Protein AF-0000000087741651 (afdb_homodimer)

Radius of gyration: 37.86 Å; Cα contacts (8 Å, |Δi|>4): 1706; chains: 2; bounding box: 84×118×74 Å

Organism: Butyrivibrio fibrisolvens (NCBI:txid831)

InterPro domains:
  IPR003439 ABC transporter-like, ATP-binding domain [PF00005] (340-488)
  IPR003439 ABC transporter-like, ATP-binding domain [PS50893] (325-558)
  IPR003593 AAA+ ATPase domain [SM00382] (349-535)
  IPR011527 ABC transporter type 1, transmembrane domain [PF00664] (15-280)
  IPR011527 ABC transporter type 1, transmembrane domain [PS50929] (12-294)
  IPR017871 ABC transporter-like, conserved site [PS00211] (460-474)
  IPR027417 P-loop containing nucleoside triphosphate hydrolase [G3DSA:3.40.50.300] (311-559)
  IPR027417 P-loop containing nucleoside triphosphate hydrolase [SSF52540] (318-553)
  IPR036640 ABC transporter type 1, transmembrane domain superfamily [G3DSA:1.20.1560.10] (1-310)
  IPR036640 ABC transporter type 1, transmembrane domain superfamily [SSF90123] (2-312)
  IPR039421 Type 1 protein exporter [PTHR24221] (47-553)

Foldseek 3Di:
DVVLLPPDVVLNVQLLVLLLQLLQLLLVLLVLLLQLVVVVVVVDPVSNVVSVVSNVVSVVSNVVSVVSNVVSLVVSLVSSLVVLLVLLVQLLVQDALVVNVVDDPVVSVCLSPVLSVLCSVQVSCLVSLVSSLVSSQVSLLVSVVVQPVVLSVLLVVLLVCLQPVLVVCVVVLVVLVVQLVVLVVVLVVLVVCCVVCVVVCVVVVPVVVSVVVNVVSVVSNVVSVVSNVVSVVVSLVSLVVSLVVSLVVSLVVQVVCVVVVNHPPSVSSSSSSSSCSNSVSSSCNNVSVVSCVVSVVSVVVSVNSSDRDPQQADPPPDDQDFQKKWWAQFWADDPRRTLAGGETDIFHFWFEEEEEEDPSSCPVVVVVVQLSSGDTPDTFMDGPNDTVSNHGNVNSCLAEPEFDQDFFADQFFLQCRQCVPDDDDPVLLVVLCVLLVNVVVQVPDPVRRRDTAPDRNPVPALSNRLSSSSSSRSSSVHQEYEAEASCVRPPPVSSVSNLVSQLPDGRHYYYYYHHDDDPVNQQSGQKYFYGGNNYTDDMGGPVVVCVVCPDVVVSVVVVVVD/DVVLLPPDVVLNVQLLVLLLQLLQLLLVLLVLLLQLVVVVVVVDPVSNVVSVVSNVVSVVSNVVSVVSNVVSLVVSLVSSLVVLLVLLVQLLVQDALVVNVVDDPVVSVCLSPVLSVLCSVQVSCLVSLVSSLVSSQVSLLVSVVVQPVVLSVLLVVLLVCLQVVLVVCVVVLVVLVVQLVVLVVVLVVLVVCCVVCVVVCVVVVPCVVSVVVNVVSVVSNVVSVVSNVVSVVVSLVSLVVSLVVSLVVSLVVQVVCVVVVNHPPSVSSSSSSSSCSNSVSSSCNNVSVVSCVVSVVSVVVSVNSSDRDPQQADPPPDDQDFQKKWWAQFWADDPRATLAGGETDIFHFWFEEEEEEDPSSCPVVVVVVQLVSGDTPDTFMDGVNDTVSNHGNVNSCLAEPEDDQDFFADQFFLQCRQCVPDDDDPVLLVVLCVLLVNVVVQVPDPVRRRDTAPDRNPVPALSNRLSSSSSSRVSSVHQEYEYEASCVRPPPVSSVSNLVSQLPDGRHYYYYYHHDDDPVNQQSGQKYFYGGNNYTDDMGGPVVVCVVCPDVVVSVVVVVVD

Secondary structure (DSSP, 8-state):
-HHHHHSSHHHHHHHHHHHHHHHHHHHHHHHHHHHHHHHHHHT-HHHHHHHHHHHHHHHHHHHHHHHHHHHHHHHHHHHHHHHHHHHHHHHHHTS-HHHHHTS-HHHHHHIIIIIHHHIIIIIIHHHHHHHHHHHHHHHHHHHHHHH-HHHHHHHHHHHHHHHHGGGGGHHHHHHHHHHHHHHHHHHHHHHHHHHHTHHHHHHTT-HHHHHHHHHHHHHHHHHHHHHHHHHHHHHHHHHHHHHHHHHHHHHHHHHHHHHTTSS-HHHHHHHHHHHHHHHHHHTTHHHHHHHHHHHHHHHHHHHHHHS----S------------EEEEEEEEEETTEEEEEEEEEEE-TT-EEEEEE-TTSSHHHHHHGGGTSS--SEEEEEETTEEGGGS-HHHHHHHEEEE-SSPP--SSBHHHHHHTT----HHHHHHHHHHTT-HHHHHHSTTGGGPBP-TTTTTS-HHHHHHHHHHHHHHH--SEEEEESTTTTS-HHHHHHHHHHHHT-SSSEEEEE--S--HHHHHH-SEEEEEETTEEEEEE-HHHHHHHTSHHHHHHHHHHH-/-HHHHHSSHHHHHHHHHHHHHHHHHHHHHHHHHHHHHHHHHHT-HHHHHHHHHHHHHHHHHHHHHHHHHHHHHHHHHHHHHHHHHHHHHHHHHTS-HHHHHTS-HHHHHHIIIIIHHHIIIIIIHHHHHHHHHHHHHHHHHHHHHHH-HHHHHHHHHHHHHHHHGGGGGHHHHHHHHHHHHHHHHHHHHHHHHHHHTHHHHHHTT-HHHHHHHHHHHHHHHHHHHHHHHHHHHHHHHHHHHHHHHHHHHHHHHHHHHHHTTSS-HHHHHHHHHHHHHHHHHHTTHHHHHHHHHHHHHHHHHHHHHHS----S------------EEEEEEEEEETTEEEEEEEEEEE-TT-EEEEEE-TTSSHHHHHHGGGTSS--SEEEEEETTEEGGGS-HHHHHHHEEEE-SSPP--SSBHHHHHHTT----HHHHHHHHHHTT-HHHHHHSTTGGGPBP-TTTTTS-HHHHHHHHHHHHHHH--SEEEEESTTTTS-HHHHHHHHHHHHT-SSSEEEEE--S--HHHHHH-SEEEEEETTEEEEEE-HHHHHHHTSHHHHHHHHHHH-

Sequence (1124 aa):
MIKYFLQNKKKLITYLLLSPAMSITSVLFASALEPLVNSTTQKDVAVMLRAIMAFGLIVVADLTATFFHKISRENLRKEFLVGFKNDLFAGIMSKSFQEYRKEPPSYYVSMMQRDVKKVSTDYFDSVCGIYRVSISFMVTVLALIRVNPLICLINVVIALLSVLIPKIFEKKLRSNSQDASKSASEYQSVISDAFIGFNTIKLYSVISKIRRQVQDRNEKSEEAECNLLKTNYKISYMSVICTSAGFALTIIASVVFVFLGKISIGGVLALSQLIGGILAPFQDVPIFITNLKSIAVVIDKLKKYIEIDEQDPEESAHSITDYSLRIENAMVSFDDKKVLDGVNITFDQGKKYVIMGESGCGKSTLVKLFIKMSECAGGRVLLGKRDIKNIPDKDLYNVVNYMQQEVFLFDDSIRNNITLYKDYSSEKIRYAIECAGLKDYVESLEYGLETKINGNGYNLSGGEKQRIGIARALLAGAKVFIFDEITSNLDVATEHFVENLIMNLKDVTVIMITHRINDATLSKADEILVIKDGNIKEKGNFRELLDARGMLYGYKMIASTVMIKYFLQNKKKLITYLLLSPAMSITSVLFASALEPLVNSTTQKDVAVMLRAIMAFGLIVVADLTATFFHKISRENLRKEFLVGFKNDLFAGIMSKSFQEYRKEPPSYYVSMMQRDVKKVSTDYFDSVCGIYRVSISFMVTVLALIRVNPLICLINVVIALLSVLIPKIFEKKLRSNSQDASKSASEYQSVISDAFIGFNTIKLYSVISKIRRQVQDRNEKSEEAECNLLKTNYKISYMSVICTSAGFALTIIASVVFVFLGKISIGGVLALSQLIGGILAPFQDVPIFITNLKSIAVVIDKLKKYIEIDEQDPEESAHSITDYSLRIENAMVSFDDKKVLDGVNITFDQGKKYVIMGESGCGKSTLVKLFIKMSECAGGRVLLGKRDIKNIPDKDLYNVVNYMQQEVFLFDDSIRNNITLYKDYSSEKIRYAIECAGLKDYVESLEYGLETKINGNGYNLSGGEKQRIGIARALLAGAKVFIFDEITSNLDVATEHFVENLIMNLKDVTVIMITHRINDATLSKADEILVIKDGNIKEKGNFRELLDARGMLYGYKMIASTV

pLDDT: mean 86.65, std 8.57, range [44.06, 97.19]

Structure (mmCIF, N/CA/C/O backbone):
data_AF-0000000087741651-model_v1
#
loop_
_entity.id
_entity.type
_entity.pdbx_description
1 polymer 'ABC transporter ATP-binding protein'
#
loop_
_atom_site.group_PDB
_atom_site.id
_atom_site.type_symbol
_atom_site.label_atom_id
_atom_site.label_alt_id
_atom_site.label_comp_id
_atom_site.label_asym_id
_atom_site.label_entity_id
_atom_site.label_seq_id
_atom_site.pdbx_PDB_ins_code
_atom_site.Cartn_x
_atom_site.Cartn_y
_atom_site.Cartn_z
_atom_site.occupancy
_atom_site.B_iso_or_equiv
_atom_site.auth_seq_id
_atom_site.auth_comp_id
_atom_site.auth_asym_id
_atom_site.auth_atom_id
_atom_site.pdbx_PDB_model_num
ATOM 1 N N . MET A 1 1 ? 22.172 -4.605 -12.344 1 85.19 1 MET A N 1
ATOM 2 C CA . MET A 1 1 ? 21.422 -5.574 -11.547 1 85.19 1 MET A CA 1
ATOM 3 C C . MET A 1 1 ? 22.203 -6.879 -11.414 1 85.19 1 MET A C 1
ATOM 5 O O . MET A 1 1 ? 22.125 -7.547 -10.375 1 85.19 1 MET A O 1
ATOM 9 N N . ILE A 1 2 ? 23.109 -7.094 -12.398 1 86.81 2 ILE A N 1
ATOM 10 C CA . ILE A 1 2 ? 23.891 -8.328 -12.43 1 86.81 2 ILE A CA 1
ATOM 11 C C . ILE A 1 2 ? 24.891 -8.336 -11.281 1 86.81 2 ILE A C 1
ATOM 13 O O . ILE A 1 2 ? 25.203 -9.391 -10.727 1 86.81 2 ILE A O 1
ATOM 17 N N . LYS A 1 3 ? 25.344 -7.121 -10.898 1 89.06 3 LYS A N 1
ATOM 18 C CA . LYS A 1 3 ? 26.312 -7.004 -9.812 1 89.06 3 LYS A CA 1
ATOM 19 C C . LYS A 1 3 ? 25.766 -7.613 -8.523 1 89.06 3 LYS A C 1
ATOM 21 O O . LYS A 1 3 ? 26.531 -8.133 -7.707 1 89.06 3 LYS A O 1
ATOM 26 N N . TYR A 1 4 ? 24.5 -7.59 -8.359 1 91.06 4 TYR A N 1
ATOM 27 C CA . TYR A 1 4 ? 23.891 -8.062 -7.113 1 91.06 4 TYR A CA 1
ATOM 28 C C . TYR A 1 4 ? 23.812 -9.586 -7.098 1 91.06 4 TYR A C 1
ATOM 30 O O . TYR A 1 4 ? 23.703 -10.195 -6.027 1 91.06 4 TYR A O 1
ATOM 38 N N . PHE A 1 5 ? 23.828 -10.203 -8.32 1 91.06 5 PHE A N 1
ATOM 39 C CA . PHE A 1 5 ? 23.922 -11.656 -8.391 1 91.06 5 PHE A CA 1
ATOM 40 C C . PHE A 1 5 ? 25.328 -12.125 -8.039 1 91.06 5 PHE A C 1
ATOM 42 O O . PHE A 1 5 ? 25.5 -13.211 -7.477 1 91.06 5 PHE A O 1
ATOM 49 N N . LEU A 1 6 ? 26.328 -11.281 -8.312 1 89.5 6 LEU A N 1
ATOM 50 C CA . LEU A 1 6 ? 27.734 -11.656 -8.203 1 89.5 6 LEU A CA 1
ATOM 51 C C . LEU A 1 6 ? 28.266 -11.352 -6.805 1 89.5 6 LEU A C 1
ATOM 53 O O . LEU A 1 6 ? 29.391 -11.719 -6.473 1 89.5 6 LEU A O 1
ATOM 57 N N . GLN A 1 7 ? 27.5 -10.68 -5.996 1 85.75 7 GLN A N 1
ATOM 58 C CA . GLN A 1 7 ? 27.953 -10.289 -4.664 1 85.75 7 GLN A CA 1
ATOM 59 C C . GLN A 1 7 ? 28.391 -11.508 -3.848 1 85.75 7 GLN A C 1
ATOM 61 O O . GLN A 1 7 ? 29.391 -11.469 -3.143 1 85.75 7 GLN A O 1
ATOM 66 N N . ASN A 1 8 ? 27.594 -12.594 -3.961 1 88.75 8 ASN A N 1
ATOM 67 C CA . ASN A 1 8 ? 27.953 -13.859 -3.334 1 88.75 8 ASN A CA 1
ATOM 68 C C . ASN A 1 8 ? 28.188 -14.953 -4.371 1 88.75 8 ASN A C 1
ATOM 70 O O . ASN A 1 8 ? 27.281 -15.703 -4.719 1 88.75 8 ASN A O 1
ATOM 74 N N . LYS A 1 9 ? 29.391 -15.156 -4.746 1 91.75 9 LYS A N 1
ATOM 75 C CA . LYS A 1 9 ? 29.766 -16.047 -5.84 1 91.75 9 LYS A CA 1
ATOM 76 C C . LYS A 1 9 ? 29.516 -17.516 -5.465 1 91.75 9 LYS A C 1
ATOM 78 O O . LYS A 1 9 ? 29.125 -18.312 -6.309 1 91.75 9 LYS A O 1
ATOM 83 N N . LYS A 1 10 ? 29.734 -17.781 -4.211 1 92.94 10 LYS A N 1
ATOM 84 C CA . LYS A 1 10 ? 29.562 -19.156 -3.773 1 92.94 10 LYS A CA 1
ATOM 85 C C . LYS A 1 10 ? 28.109 -19.609 -3.93 1 92.94 10 LYS A C 1
ATOM 87 O O . LYS A 1 10 ? 27.844 -20.688 -4.445 1 92.94 10 LYS A O 1
ATOM 92 N N . LYS A 1 11 ? 27.234 -18.797 -3.502 1 92.81 11 LYS A N 1
ATOM 93 C CA . LYS A 1 11 ? 25.812 -19.141 -3.592 1 92.81 11 LYS A CA 1
ATOM 94 C C . LYS A 1 11 ? 25.344 -19.141 -5.043 1 92.81 11 LYS A C 1
ATOM 96 O O . LYS A 1 11 ? 24.516 -19.969 -5.422 1 92.81 11 LYS A O 1
ATOM 101 N N . LEU A 1 12 ? 25.875 -18.25 -5.836 1 93.62 12 LEU A N 1
ATOM 102 C CA . LEU A 1 12 ? 25.516 -18.203 -7.25 1 93.62 12 LEU A CA 1
ATOM 103 C C . LEU A 1 12 ? 25.984 -19.453 -7.969 1 93.62 12 LEU A C 1
ATOM 105 O O . LEU A 1 12 ? 25.219 -20.062 -8.719 1 93.62 12 LEU A O 1
ATOM 109 N N . ILE A 1 13 ? 27.188 -19.906 -7.691 1 94.44 13 ILE A N 1
ATOM 110 C CA . ILE A 1 13 ? 27.75 -21.078 -8.344 1 94.44 13 ILE A CA 1
ATOM 111 C C . ILE A 1 13 ? 26.984 -22.328 -7.93 1 94.44 13 ILE A C 1
ATOM 113 O O . ILE A 1 13 ? 26.734 -23.219 -8.75 1 94.44 13 ILE A O 1
ATOM 117 N N . THR A 1 14 ? 26.641 -22.359 -6.688 1 94.31 14 THR A N 1
ATOM 118 C CA . THR A 1 14 ? 25.859 -23.484 -6.207 1 94.31 14 THR A CA 1
ATOM 119 C C . THR A 1 14 ? 24.531 -23.578 -6.953 1 94.31 14 THR A C 1
ATOM 121 O O . THR A 1 14 ? 24.125 -24.672 -7.375 1 94.31 14 THR A O 1
ATOM 124 N N . TYR A 1 15 ? 23.922 -22.484 -7.152 1 93.5 15 TYR A N 1
ATOM 125 C CA . TYR A 1 15 ? 22.656 -22.469 -7.867 1 93.5 15 TYR A CA 1
ATOM 126 C C . TYR A 1 15 ? 22.844 -22.828 -9.336 1 93.5 15 TYR A C 1
ATOM 128 O O . TYR A 1 15 ? 22.062 -23.594 -9.898 1 93.5 15 TYR A O 1
ATOM 136 N N . LEU A 1 16 ? 23.922 -22.375 -9.977 1 94 16 LEU A N 1
ATOM 137 C CA . LEU A 1 16 ? 24.188 -22.594 -11.391 1 94 16 LEU A CA 1
ATOM 138 C C . LEU A 1 16 ? 24.516 -24.047 -11.664 1 94 16 LEU A C 1
ATOM 140 O O . LEU A 1 16 ? 24.188 -24.578 -12.734 1 94 16 LEU A O 1
ATOM 144 N N . LEU A 1 17 ? 25 -24.719 -10.641 1 94.81 17 LEU A N 1
ATOM 145 C CA . LEU A 1 17 ? 25.375 -26.125 -10.812 1 94.81 17 LEU A CA 1
ATOM 146 C C . LEU A 1 17 ? 24.219 -27.047 -10.5 1 94.81 17 LEU A C 1
ATOM 148 O O . LEU A 1 17 ? 24.109 -28.141 -11.07 1 94.81 17 LEU A O 1
ATOM 152 N N . LEU A 1 18 ? 23.391 -26.609 -9.648 1 94.19 18 LEU A N 1
ATOM 153 C CA . LEU A 1 18 ? 22.281 -27.453 -9.227 1 94.19 18 LEU A CA 1
ATOM 154 C C . LEU A 1 18 ? 21.188 -27.5 -10.297 1 94.19 18 LEU A C 1
ATOM 156 O O . LEU A 1 18 ? 20.422 -28.453 -10.375 1 94.19 18 LEU A O 1
ATOM 160 N N . SER A 1 19 ? 21.172 -26.531 -11.172 1 92.44 19 SER A N 1
ATOM 161 C CA . SER A 1 19 ? 20.156 -26.5 -12.211 1 92.44 19 SER A CA 1
ATOM 162 C C . SER A 1 19 ? 20.375 -27.578 -13.25 1 92.44 19 SER A C 1
ATOM 164 O O . SER A 1 19 ? 19.469 -28.359 -13.555 1 92.44 19 SER A O 1
ATOM 166 N N . PRO A 1 20 ? 21.578 -27.703 -13.805 1 93.69 20 PRO A N 1
ATOM 167 C CA . PRO A 1 20 ? 21.812 -28.828 -14.727 1 93.69 20 PRO A CA 1
ATOM 168 C C . PRO A 1 20 ? 21.688 -30.188 -14.047 1 93.69 20 PRO A C 1
ATOM 170 O O . PRO A 1 20 ? 21.219 -31.141 -14.672 1 93.69 20 PRO A O 1
ATOM 173 N N . ALA A 1 21 ? 22.047 -30.281 -12.82 1 94.44 21 ALA A N 1
ATOM 174 C CA . ALA A 1 21 ? 21.906 -31.531 -12.086 1 94.44 21 ALA A CA 1
ATOM 175 C C . ALA A 1 21 ? 20.438 -31.953 -11.992 1 94.44 21 ALA A C 1
ATOM 177 O O . ALA A 1 21 ? 20.109 -33.125 -12.203 1 94.44 21 ALA A O 1
ATOM 178 N N . MET A 1 22 ? 19.688 -30.984 -11.688 1 90.94 22 MET A N 1
ATOM 179 C CA . MET A 1 22 ? 18.25 -31.234 -11.602 1 90.94 22 MET A CA 1
ATOM 180 C C . MET A 1 22 ? 17.688 -31.656 -12.953 1 90.94 22 MET A C 1
ATOM 182 O O . MET A 1 22 ? 16.875 -32.562 -13.039 1 90.94 22 MET A O 1
ATOM 186 N N . SER A 1 23 ? 18.109 -31.031 -14.039 1 90.81 23 SER A N 1
ATOM 187 C CA . SER A 1 23 ? 17.641 -31.344 -15.375 1 90.81 23 SER A CA 1
ATOM 188 C C . SER A 1 23 ? 18.094 -32.719 -15.812 1 90.81 23 SER A C 1
ATOM 190 O O . SER A 1 23 ? 17.328 -33.5 -16.422 1 90.81 23 SER A O 1
ATOM 192 N N . ILE A 1 24 ? 19.281 -33.031 -15.453 1 93.44 24 ILE A N 1
ATOM 193 C CA . ILE A 1 24 ? 19.844 -34.344 -15.82 1 93.44 24 ILE A CA 1
ATOM 194 C C . ILE A 1 24 ? 19.109 -35.438 -15.078 1 93.44 24 ILE A C 1
ATOM 196 O O . ILE A 1 24 ? 18.734 -36.469 -15.68 1 93.44 24 ILE A O 1
ATOM 200 N N . THR A 1 25 ? 18.891 -35.25 -13.805 1 92.44 25 THR A N 1
ATOM 201 C CA . THR A 1 25 ? 18.203 -36.281 -13.039 1 92.44 25 THR A CA 1
ATOM 202 C C . THR A 1 25 ? 16.75 -36.438 -13.516 1 92.44 25 THR A C 1
ATOM 204 O O . THR A 1 25 ? 16.203 -37.531 -13.484 1 92.44 25 THR A O 1
ATOM 207 N N . SER A 1 26 ? 16.172 -35.406 -13.961 1 88.69 26 SER A N 1
ATOM 208 C CA . SER A 1 26 ? 14.805 -35.469 -14.477 1 88.69 26 SER A CA 1
ATOM 209 C C . SER A 1 26 ? 14.742 -36.25 -15.781 1 88.69 26 SER A C 1
ATOM 211 O O . SER A 1 26 ? 13.805 -37.031 -16 1 88.69 26 SER A O 1
ATOM 213 N N . VAL A 1 27 ? 15.734 -36.031 -16.625 1 89.19 27 VAL A N 1
ATOM 214 C CA . VAL A 1 27 ? 15.812 -36.781 -17.891 1 89.19 27 VAL A CA 1
ATOM 215 C C . VAL A 1 27 ? 16.094 -38.25 -17.609 1 89.19 27 VAL A C 1
ATOM 217 O O . VAL A 1 27 ? 15.531 -39.125 -18.281 1 89.19 27 VAL A O 1
ATOM 220 N N . LEU A 1 28 ? 16.953 -38.469 -16.656 1 90.62 28 LEU A N 1
ATOM 221 C CA . LEU A 1 28 ? 17.234 -39.875 -16.281 1 90.62 28 LEU A CA 1
ATOM 222 C C . LEU A 1 28 ? 15.992 -40.562 -15.734 1 90.62 28 LEU A C 1
ATOM 224 O O . LEU A 1 28 ? 15.789 -41.75 -15.977 1 90.62 28 LEU A O 1
ATOM 228 N N . PHE A 1 29 ? 15.203 -39.812 -15.078 1 88.81 29 PHE A N 1
ATOM 229 C CA . PHE A 1 29 ? 13.938 -40.344 -14.57 1 88.81 29 PHE A CA 1
ATOM 230 C C . PHE A 1 29 ? 13.039 -40.781 -15.711 1 88.81 29 PHE A C 1
ATOM 232 O O . PHE A 1 29 ? 12.516 -41.906 -15.695 1 88.81 29 PHE A O 1
ATOM 239 N N . ALA A 1 30 ? 12.945 -40 -16.703 1 87.5 30 ALA A N 1
ATOM 240 C CA . ALA A 1 30 ? 12.109 -40.312 -17.859 1 87.5 30 ALA A CA 1
ATOM 241 C C . ALA A 1 30 ? 12.68 -41.469 -18.641 1 87.5 30 ALA A C 1
ATOM 243 O O . ALA A 1 30 ? 11.945 -42.406 -19.031 1 87.5 30 ALA A O 1
ATOM 244 N N . SER A 1 31 ? 13.984 -41.5 -18.828 1 88.06 31 SER A N 1
ATOM 245 C CA . SER A 1 31 ? 14.648 -42.531 -19.625 1 88.06 31 SER A CA 1
ATOM 246 C C . SER A 1 31 ? 14.625 -43.875 -18.922 1 88.06 31 SER A C 1
ATOM 248 O O . SER A 1 31 ? 14.641 -44.906 -19.578 1 88.06 31 SER A O 1
ATOM 250 N N . ALA A 1 32 ? 14.562 -43.844 -17.609 1 90.62 32 ALA A N 1
ATOM 251 C CA . ALA A 1 32 ? 14.602 -45.062 -16.828 1 90.62 32 ALA A CA 1
ATOM 252 C C . ALA A 1 32 ? 13.289 -45.844 -16.938 1 90.62 32 ALA A C 1
ATOM 254 O O . ALA A 1 32 ? 13.227 -47.031 -16.641 1 90.62 32 ALA A O 1
ATOM 255 N N . LEU A 1 33 ? 12.305 -45.188 -17.453 1 88.38 33 LEU A N 1
ATOM 256 C CA . LEU A 1 33 ? 11 -45.844 -17.578 1 88.38 33 LEU A CA 1
ATOM 257 C C . LEU A 1 33 ? 11.008 -46.875 -18.688 1 88.38 33 LEU A C 1
ATOM 259 O O . LEU A 1 33 ? 10.297 -47.875 -18.625 1 88.38 33 LEU A O 1
ATOM 263 N N . GLU A 1 34 ? 11.805 -46.625 -19.703 1 88.38 34 GLU A N 1
ATOM 264 C CA . GLU A 1 34 ? 11.852 -47.5 -20.844 1 88.38 34 GLU A CA 1
ATOM 265 C C . GLU A 1 34 ? 12.336 -48.906 -20.453 1 88.38 34 GLU A C 1
ATOM 267 O O . GLU A 1 34 ? 11.648 -49.906 -20.672 1 88.38 34 GLU A O 1
ATOM 272 N N . PRO A 1 35 ? 13.531 -48.969 -19.797 1 87.31 35 PRO A N 1
ATOM 273 C CA . PRO A 1 35 ? 13.969 -50.312 -19.375 1 87.31 35 PRO A CA 1
ATOM 274 C C . PRO A 1 35 ? 13.039 -50.938 -18.344 1 87.31 35 PRO A C 1
ATOM 276 O O . PRO A 1 35 ? 12.891 -52.156 -18.312 1 87.31 35 PRO A O 1
ATOM 279 N N . LEU A 1 36 ? 12.391 -50.156 -17.625 1 88.5 36 LEU A N 1
ATOM 280 C CA . LEU A 1 36 ? 11.461 -50.688 -16.625 1 88.5 36 LEU A CA 1
ATOM 281 C C . LEU A 1 36 ? 10.281 -51.375 -17.281 1 88.5 36 LEU A C 1
ATOM 283 O O . LEU A 1 36 ? 9.922 -52.5 -16.906 1 88.5 36 LEU A O 1
ATOM 287 N N . VAL A 1 37 ? 9.711 -50.812 -18.281 1 85.88 37 VAL A N 1
ATOM 288 C CA . VAL A 1 37 ? 8.555 -51.375 -18.984 1 85.88 37 VAL A CA 1
ATOM 289 C C . VAL A 1 37 ? 8.992 -52.531 -19.875 1 85.88 37 VAL A C 1
ATOM 291 O O . VAL A 1 37 ? 8.32 -53.562 -19.938 1 85.88 37 VAL A O 1
ATOM 294 N N . ASN A 1 38 ? 10.164 -52.344 -20.5 1 83.94 38 ASN A N 1
ATOM 295 C CA . ASN A 1 38 ? 10.648 -53.375 -21.406 1 83.94 38 ASN A CA 1
ATOM 296 C C . ASN A 1 38 ? 11.016 -54.656 -20.641 1 83.94 38 ASN A C 1
ATOM 298 O O . ASN A 1 38 ? 11.008 -55.75 -21.203 1 83.94 38 ASN A O 1
ATOM 302 N N . SER A 1 39 ? 11.398 -54.5 -19.375 1 85.06 39 SER A N 1
ATOM 303 C CA . SER A 1 39 ? 11.758 -55.656 -18.562 1 85.06 39 SER A CA 1
ATOM 304 C C . SER A 1 39 ? 10.555 -56.594 -18.359 1 85.06 39 SER A C 1
ATOM 306 O O . SER A 1 39 ? 10.719 -57.781 -18.094 1 85.06 39 SER A O 1
ATOM 308 N N . THR A 1 40 ? 9.383 -56.062 -18.5 1 81.69 40 THR A N 1
ATOM 309 C CA . THR A 1 40 ? 8.18 -56.875 -18.297 1 81.69 40 THR A CA 1
ATOM 310 C C . THR A 1 40 ? 7.977 -57.844 -19.469 1 81.69 40 THR A C 1
ATOM 312 O O . THR A 1 40 ? 7.352 -58.875 -19.328 1 81.69 40 THR A O 1
ATOM 315 N N . THR A 1 41 ? 8.453 -57.406 -20.625 1 76.75 41 THR A N 1
ATOM 316 C CA . THR A 1 41 ? 8.266 -58.25 -21.812 1 76.75 41 THR A CA 1
ATOM 317 C C . THR A 1 41 ? 9.266 -59.375 -21.844 1 76.75 41 THR A C 1
ATOM 319 O O . THR A 1 41 ? 9.008 -60.438 -22.453 1 76.75 41 THR A O 1
ATOM 322 N N . GLN A 1 42 ? 10.391 -59.25 -21.281 1 77.38 42 GLN A N 1
ATOM 323 C CA . GLN A 1 42 ? 11.422 -60.281 -21.328 1 77.38 42 GLN A CA 1
ATOM 324 C C . GLN A 1 42 ? 11.133 -61.406 -20.312 1 77.38 42 GLN A C 1
ATOM 326 O O . GLN A 1 42 ? 11.695 -62.5 -20.422 1 77.38 42 GLN A O 1
ATOM 331 N N . LYS A 1 43 ? 10.203 -61.406 -19.484 1 78.75 43 LYS A N 1
ATOM 332 C CA . LYS A 1 43 ? 9.734 -62.406 -18.516 1 78.75 43 LYS A CA 1
ATOM 333 C C . LYS A 1 43 ? 10.875 -62.875 -17.625 1 78.75 43 LYS A C 1
ATOM 335 O O . LYS A 1 43 ? 10.992 -64.062 -17.328 1 78.75 43 LYS A O 1
ATOM 340 N N . ASP A 1 44 ? 11.852 -61.938 -17.359 1 86.06 44 ASP A N 1
ATOM 341 C CA . ASP A 1 44 ? 12.945 -62.219 -16.438 1 86.06 44 ASP A CA 1
ATOM 342 C C . ASP A 1 44 ? 12.828 -61.344 -15.188 1 86.06 44 ASP A C 1
ATOM 344 O O . ASP A 1 44 ? 12.945 -60.125 -15.258 1 86.06 44 ASP A O 1
ATOM 348 N N . VAL A 1 45 ? 12.688 -62.062 -14.047 1 88 45 VAL A N 1
ATOM 349 C CA . VAL A 1 45 ? 12.43 -61.406 -12.773 1 88 45 VAL A CA 1
ATOM 350 C C . VAL A 1 45 ? 13.672 -60.625 -12.336 1 88 45 VAL A C 1
ATOM 352 O O . VAL A 1 45 ? 13.57 -59.531 -11.766 1 88 45 VAL A O 1
ATOM 355 N N . ALA A 1 46 ? 14.867 -61.125 -12.609 1 89.94 46 ALA A N 1
ATOM 356 C CA . ALA A 1 46 ? 16.109 -60.469 -12.203 1 89.94 46 ALA A CA 1
ATOM 357 C C . ALA A 1 46 ? 16.297 -59.156 -12.938 1 89.94 46 ALA A C 1
ATOM 359 O O . ALA A 1 46 ? 16.719 -58.156 -12.328 1 89.94 46 ALA A O 1
ATOM 360 N N . VAL A 1 47 ? 16.016 -59.125 -14.156 1 89.06 47 VAL A N 1
ATOM 361 C CA . VAL A 1 47 ? 16.141 -57.906 -14.961 1 89.06 47 VAL A CA 1
ATOM 362 C C . VAL A 1 47 ? 15.125 -56.875 -14.5 1 89.06 47 VAL A C 1
ATOM 364 O O . VAL A 1 47 ? 15.43 -55.688 -14.43 1 89.06 47 VAL A O 1
ATOM 367 N N . MET A 1 48 ? 13.984 -57.312 -14.086 1 90.44 48 MET A N 1
ATOM 368 C CA . MET A 1 48 ? 12.93 -56.438 -13.617 1 90.44 48 MET A CA 1
ATOM 369 C C . MET A 1 48 ? 13.312 -55.781 -12.297 1 90.44 48 MET A C 1
ATOM 371 O O . MET A 1 48 ? 13.148 -54.562 -12.117 1 90.44 48 MET A O 1
ATOM 375 N N . LEU A 1 49 ? 13.859 -56.594 -11.367 1 91.19 49 LEU A N 1
ATOM 376 C CA . LEU A 1 49 ? 14.234 -56.094 -10.055 1 91.19 49 LEU A CA 1
ATOM 377 C C . LEU A 1 49 ? 15.383 -55.094 -10.172 1 91.19 49 LEU A C 1
ATOM 379 O O . LEU A 1 49 ? 15.422 -54.094 -9.438 1 91.19 49 LEU A O 1
ATOM 383 N N . ARG A 1 50 ? 16.312 -55.281 -11.039 1 91.38 50 ARG A N 1
ATOM 384 C CA . ARG A 1 50 ? 17.406 -54.344 -11.266 1 91.38 50 ARG A CA 1
ATOM 385 C C . ARG A 1 50 ? 16.875 -53.031 -11.836 1 91.38 50 ARG A C 1
ATOM 387 O O . ARG A 1 50 ? 17.344 -51.938 -11.469 1 91.38 50 ARG A O 1
ATOM 394 N N . ALA A 1 51 ? 15.914 -53.156 -12.711 1 91.19 51 ALA A N 1
ATOM 395 C CA . ALA A 1 51 ? 15.32 -51.969 -13.305 1 91.19 51 ALA A CA 1
ATOM 396 C C . ALA A 1 51 ? 14.539 -51.188 -12.266 1 91.19 51 ALA A C 1
ATOM 398 O O . ALA A 1 51 ? 14.586 -49.938 -12.258 1 91.19 51 ALA A O 1
ATOM 399 N N . ILE A 1 52 ? 13.891 -51.844 -11.414 1 92.56 52 ILE A N 1
ATOM 400 C CA . ILE A 1 52 ? 13.117 -51.188 -10.359 1 92.56 52 ILE A CA 1
ATOM 401 C C . ILE A 1 52 ? 14.062 -50.469 -9.398 1 92.56 52 ILE A C 1
ATOM 403 O O . ILE A 1 52 ? 13.805 -49.312 -9 1 92.56 52 ILE A O 1
ATOM 407 N N . MET A 1 53 ? 15.125 -51.094 -9.008 1 93.06 53 MET A N 1
ATOM 408 C CA . MET A 1 53 ? 16.094 -50.5 -8.102 1 93.06 53 MET A CA 1
ATOM 409 C C . MET A 1 53 ? 16.75 -49.281 -8.734 1 93.06 53 MET A C 1
ATOM 411 O O . MET A 1 53 ? 16.922 -48.25 -8.07 1 93.06 53 MET A O 1
ATOM 415 N N . ALA A 1 54 ? 17.109 -49.406 -9.977 1 93.06 54 ALA A N 1
ATOM 416 C CA . ALA A 1 54 ? 17.703 -48.281 -10.68 1 93.06 54 ALA A CA 1
ATOM 417 C C . ALA A 1 54 ? 16.719 -47.125 -10.75 1 93.06 54 ALA A C 1
ATOM 419 O O . ALA A 1 54 ? 17.109 -45.969 -10.555 1 93.06 54 ALA A O 1
ATOM 420 N N . PHE A 1 55 ? 15.492 -47.438 -11.023 1 92.56 55 PHE A N 1
ATOM 421 C CA . PHE A 1 55 ? 14.461 -46.406 -11.094 1 92.56 55 PHE A CA 1
ATOM 422 C C . PHE A 1 55 ? 14.266 -45.75 -9.742 1 92.56 55 PHE A C 1
ATOM 424 O O . PHE A 1 55 ? 14.172 -44.531 -9.656 1 92.56 55 PHE A O 1
ATOM 431 N N . GLY A 1 56 ? 14.25 -46.5 -8.688 1 92.19 56 GLY A N 1
ATOM 432 C CA . GLY A 1 56 ? 14.125 -45.969 -7.344 1 92.19 56 GLY A CA 1
ATOM 433 C C . GLY A 1 56 ? 15.258 -45.031 -6.973 1 92.19 56 GLY A C 1
ATOM 434 O O . GLY A 1 56 ? 15.023 -43.969 -6.391 1 92.19 56 GLY A O 1
ATOM 435 N N . LEU A 1 57 ? 16.422 -45.406 -7.312 1 93.81 57 LEU A N 1
ATOM 436 C CA . LEU A 1 57 ? 17.594 -44.562 -7.016 1 93.81 57 LEU A CA 1
ATOM 437 C C . LEU A 1 57 ? 17.547 -43.25 -7.773 1 93.81 57 LEU A C 1
ATOM 439 O O . LEU A 1 57 ? 17.922 -42.219 -7.242 1 93.81 57 LEU A O 1
ATOM 443 N N . ILE A 1 58 ? 17.094 -43.312 -8.969 1 94.06 58 ILE A N 1
ATOM 444 C CA . ILE A 1 58 ? 17.016 -42.094 -9.797 1 94.06 58 ILE A CA 1
ATOM 445 C C . ILE A 1 58 ? 15.953 -41.156 -9.242 1 94.06 58 ILE A C 1
ATOM 447 O O . ILE A 1 58 ? 16.125 -39.938 -9.25 1 94.06 58 ILE A O 1
ATOM 451 N N . VAL A 1 59 ? 14.859 -41.719 -8.773 1 92.44 59 VAL A N 1
ATOM 452 C CA . VAL A 1 59 ? 13.789 -40.938 -8.188 1 92.44 59 VAL A CA 1
ATOM 453 C C . VAL A 1 59 ? 14.312 -40.188 -6.969 1 92.44 59 VAL A C 1
ATOM 455 O O . VAL A 1 59 ? 14.062 -38.969 -6.824 1 92.44 59 VAL A O 1
ATOM 458 N N . VAL A 1 60 ? 15.07 -40.844 -6.133 1 93.38 60 VAL A N 1
ATOM 459 C CA . VAL A 1 60 ? 15.625 -40.219 -4.934 1 93.38 60 VAL A CA 1
ATOM 460 C C . VAL A 1 60 ? 16.609 -39.125 -5.324 1 93.38 60 VAL A C 1
ATOM 462 O O . VAL A 1 60 ? 16.625 -38.062 -4.723 1 93.38 60 VAL A O 1
ATOM 465 N N . ALA A 1 61 ? 17.391 -39.406 -6.316 1 94.06 61 ALA A N 1
ATOM 466 C CA . ALA A 1 61 ? 18.344 -38.406 -6.793 1 94.06 61 ALA A CA 1
ATOM 467 C C . ALA A 1 61 ? 17.641 -37.156 -7.336 1 94.06 61 ALA A C 1
ATOM 469 O O . ALA A 1 61 ? 18.078 -36.031 -7.094 1 94.06 61 ALA A O 1
ATOM 470 N N . ASP A 1 62 ? 16.625 -37.406 -8.047 1 91.69 62 ASP A N 1
ATOM 471 C CA . ASP A 1 62 ? 15.859 -36.312 -8.625 1 91.69 62 ASP A CA 1
ATOM 472 C C . ASP A 1 62 ? 15.219 -35.469 -7.535 1 91.69 62 ASP A C 1
ATOM 474 O O . ASP A 1 62 ? 15.234 -34.219 -7.613 1 91.69 62 ASP A O 1
ATOM 478 N N . LEU A 1 63 ? 14.664 -36.094 -6.52 1 91.38 63 LEU A N 1
ATOM 479 C CA . LEU A 1 63 ? 14.031 -35.375 -5.41 1 91.38 63 LEU A CA 1
ATOM 480 C C . LEU A 1 63 ? 15.047 -34.562 -4.637 1 91.38 63 LEU A C 1
ATOM 482 O O . LEU A 1 63 ? 14.766 -33.406 -4.254 1 91.38 63 LEU A O 1
ATOM 486 N N . THR A 1 64 ? 16.203 -35.125 -4.473 1 92.88 64 THR A N 1
ATOM 487 C CA . THR A 1 64 ? 17.25 -34.438 -3.723 1 92.88 64 THR A CA 1
ATOM 488 C C . THR A 1 64 ? 17.781 -33.219 -4.504 1 92.88 64 THR A C 1
ATOM 490 O O . THR A 1 64 ? 17.938 -32.125 -3.949 1 92.88 64 THR A O 1
ATOM 493 N N . ALA A 1 65 ? 18.031 -33.438 -5.766 1 92.81 65 ALA A N 1
ATOM 494 C CA . ALA A 1 65 ? 18.531 -32.344 -6.605 1 92.81 65 ALA A CA 1
ATOM 495 C C . ALA A 1 65 ? 17.531 -31.188 -6.68 1 92.81 65 ALA A C 1
ATOM 497 O O . ALA A 1 65 ? 17.922 -30.016 -6.609 1 92.81 65 ALA A O 1
ATOM 498 N N . THR A 1 66 ? 16.328 -31.484 -6.742 1 89.56 66 THR A N 1
ATOM 499 C CA . THR A 1 66 ? 15.281 -30.469 -6.855 1 89.56 66 THR A CA 1
ATOM 500 C C . THR A 1 66 ? 15.148 -29.688 -5.551 1 89.56 66 THR A C 1
ATOM 502 O O . THR A 1 66 ? 14.969 -28.469 -5.57 1 89.56 66 THR A O 1
ATOM 505 N N . PHE A 1 67 ? 15.258 -30.406 -4.516 1 90.25 67 PHE A N 1
ATOM 506 C CA . PHE A 1 67 ? 15.133 -29.781 -3.203 1 90.25 67 PHE A CA 1
ATOM 507 C C . PHE A 1 67 ? 16.25 -28.766 -2.98 1 90.25 67 PHE A C 1
ATOM 509 O O . PHE A 1 67 ? 15.984 -27.609 -2.625 1 90.25 67 PHE A O 1
ATOM 516 N N . PHE A 1 68 ? 17.406 -29.234 -3.209 1 92 68 PHE A N 1
ATOM 517 C CA . PHE A 1 68 ? 18.547 -28.359 -2.953 1 92 68 PHE A CA 1
ATOM 518 C C . PHE A 1 68 ? 18.578 -27.203 -3.949 1 92 68 PHE A C 1
ATOM 520 O O . PHE A 1 68 ? 19.031 -26.109 -3.621 1 92 68 PHE A O 1
ATOM 527 N N . HIS A 1 69 ? 18.141 -27.469 -5.125 1 92.62 69 HIS A N 1
ATOM 528 C CA . HIS A 1 69 ? 18.078 -26.406 -6.117 1 92.62 69 HIS A CA 1
ATOM 529 C C . HIS A 1 69 ? 17.156 -25.266 -5.648 1 92.62 69 HIS A C 1
ATOM 531 O O . HIS A 1 69 ? 17.531 -24.094 -5.719 1 92.62 69 HIS A O 1
ATOM 537 N N . LYS A 1 70 ? 16.062 -25.578 -5.078 1 89.56 70 LYS A N 1
ATOM 538 C CA . LYS A 1 70 ? 15.094 -24.578 -4.656 1 89.56 70 LYS A CA 1
ATOM 539 C C . LYS A 1 70 ? 15.594 -23.812 -3.438 1 89.56 70 LYS A C 1
ATOM 541 O O . LYS A 1 70 ? 15.438 -22.578 -3.355 1 89.56 70 LYS A O 1
ATOM 546 N N . ILE A 1 71 ? 16.203 -24.484 -2.527 1 91.25 71 ILE A N 1
ATOM 547 C CA . ILE A 1 71 ? 16.734 -23.859 -1.33 1 91.25 71 ILE A CA 1
ATOM 548 C C . ILE A 1 71 ? 17.859 -22.891 -1.715 1 91.25 71 ILE A C 1
ATOM 550 O O . ILE A 1 71 ? 17.938 -21.781 -1.182 1 91.25 71 ILE A O 1
ATOM 554 N N . SER A 1 72 ? 18.688 -23.359 -2.627 1 93.69 72 SER A N 1
ATOM 555 C CA . SER A 1 72 ? 19.781 -22.516 -3.076 1 93.69 72 SER A CA 1
ATOM 556 C C . SER A 1 72 ? 19.266 -21.25 -3.742 1 93.69 72 SER A C 1
ATOM 558 O O . SER A 1 72 ? 19.859 -20.172 -3.594 1 93.69 72 SER A O 1
ATOM 560 N N . ARG A 1 73 ? 18.188 -21.375 -4.426 1 92.31 73 ARG A N 1
ATOM 561 C CA . ARG A 1 73 ? 17.594 -20.219 -5.09 1 92.31 73 ARG A CA 1
ATOM 562 C C . ARG A 1 73 ? 17.141 -19.172 -4.074 1 92.31 73 ARG A C 1
ATOM 564 O O . ARG A 1 73 ? 17.359 -17.984 -4.273 1 92.31 73 ARG A O 1
ATOM 571 N N . GLU A 1 74 ? 16.578 -19.594 -2.982 1 91.44 74 GLU A N 1
ATOM 572 C CA . GLU A 1 74 ? 16.078 -18.672 -1.965 1 91.44 74 GLU A CA 1
ATOM 573 C C . GLU A 1 74 ? 17.219 -17.984 -1.229 1 91.44 74 GLU A C 1
ATOM 575 O O . GLU A 1 74 ? 17.109 -16.812 -0.858 1 91.44 74 GLU A O 1
ATOM 580 N N . ASN A 1 75 ? 18.266 -18.719 -1.034 1 92.62 75 ASN A N 1
ATOM 581 C CA . ASN A 1 75 ? 19.453 -18.109 -0.424 1 92.62 75 ASN A CA 1
ATOM 582 C C . ASN A 1 75 ? 20.047 -17.031 -1.318 1 92.62 75 ASN A C 1
ATOM 584 O O . ASN A 1 75 ? 20.5 -15.992 -0.828 1 92.62 75 ASN A O 1
ATOM 588 N N . LEU A 1 76 ? 20.062 -17.328 -2.549 1 92.94 76 LEU A N 1
ATOM 589 C CA . LEU A 1 76 ? 20.578 -16.344 -3.504 1 92.94 76 LEU A CA 1
ATOM 590 C C . LEU A 1 76 ? 19.672 -15.117 -3.541 1 92.94 76 LEU A C 1
ATOM 592 O O . LEU A 1 76 ? 20.156 -13.992 -3.646 1 92.94 76 LEU A O 1
ATOM 596 N N . ARG A 1 77 ? 18.391 -15.32 -3.488 1 93.19 77 ARG A N 1
ATOM 597 C CA . ARG A 1 77 ? 17.422 -14.234 -3.494 1 93.19 77 ARG A CA 1
ATOM 598 C C . ARG A 1 77 ? 17.656 -13.281 -2.324 1 93.19 77 ARG A C 1
ATOM 600 O O . ARG A 1 77 ? 17.625 -12.062 -2.496 1 93.19 77 ARG A O 1
ATOM 607 N N . LYS A 1 78 ? 17.891 -13.836 -1.157 1 93.56 78 LYS A N 1
ATOM 608 C CA . LYS A 1 78 ? 18.125 -13.047 0.048 1 93.56 78 LYS A CA 1
ATOM 609 C C . LYS A 1 78 ? 19.312 -12.117 -0.125 1 93.56 78 LYS A C 1
ATOM 611 O O . LYS A 1 78 ? 19.234 -10.922 0.15 1 93.56 78 LYS A O 1
ATOM 616 N N . GLU A 1 79 ? 20.406 -12.742 -0.581 1 93.62 79 GLU A N 1
ATOM 617 C CA . GLU A 1 79 ? 21.625 -11.961 -0.752 1 93.62 79 GLU A CA 1
ATOM 618 C C . GLU A 1 79 ? 21.438 -10.875 -1.809 1 93.62 79 GLU A C 1
ATOM 620 O O . GLU A 1 79 ? 21.938 -9.766 -1.651 1 93.62 79 GLU A O 1
ATOM 625 N N . PHE A 1 80 ? 20.719 -11.18 -2.842 1 94 80 PHE A N 1
ATOM 626 C CA . PHE A 1 80 ? 20.438 -10.234 -3.918 1 94 80 PHE A CA 1
ATOM 627 C C . PHE A 1 80 ? 19.656 -9.031 -3.393 1 94 80 PHE A C 1
ATOM 629 O O . PHE A 1 80 ? 20.031 -7.887 -3.66 1 94 80 PHE A O 1
ATOM 636 N N . LEU A 1 81 ? 18.672 -9.281 -2.605 1 94.12 81 LEU A N 1
ATOM 637 C CA . LEU A 1 81 ? 17.781 -8.219 -2.154 1 94.12 81 LEU A CA 1
ATOM 638 C C . LEU A 1 81 ? 18.453 -7.352 -1.096 1 94.12 81 LEU A C 1
ATOM 640 O O . LEU A 1 81 ? 18.25 -6.137 -1.058 1 94.12 81 LEU A O 1
ATOM 644 N N . VAL A 1 82 ? 19.234 -7.969 -0.189 1 94.5 82 VAL A N 1
ATOM 645 C CA . VAL A 1 82 ? 19.938 -7.223 0.847 1 94.5 82 VAL A CA 1
ATOM 646 C C . VAL A 1 82 ? 20.875 -6.203 0.201 1 94.5 82 VAL A C 1
ATOM 648 O O . VAL A 1 82 ? 20.859 -5.023 0.56 1 94.5 82 VAL A O 1
ATOM 651 N N . GLY A 1 83 ? 21.625 -6.672 -0.756 1 93.62 83 GLY A N 1
ATOM 652 C CA . GLY A 1 83 ? 22.531 -5.77 -1.439 1 93.62 83 GLY A CA 1
ATOM 653 C C . GLY A 1 83 ? 21.828 -4.684 -2.227 1 93.62 83 GLY A C 1
ATOM 654 O O . GLY A 1 83 ? 22.219 -3.516 -2.178 1 93.62 83 GLY A O 1
ATOM 655 N N . PHE A 1 84 ? 20.781 -5.035 -2.875 1 94.5 84 PHE A N 1
ATOM 656 C CA . PHE A 1 84 ? 20.047 -4.113 -3.723 1 94.5 84 PHE A CA 1
ATOM 657 C C . PHE A 1 84 ? 19.391 -3.021 -2.887 1 94.5 84 PHE A C 1
ATOM 659 O O . PHE A 1 84 ? 19.5 -1.836 -3.207 1 94.5 84 PHE A O 1
ATOM 666 N N . LYS A 1 85 ? 18.734 -3.416 -1.842 1 95.56 85 LYS A N 1
ATOM 667 C CA . LYS A 1 85 ? 18.031 -2.479 -0.967 1 95.56 85 LYS A CA 1
ATOM 668 C C . LYS A 1 85 ? 19.016 -1.504 -0.314 1 95.56 85 LYS A C 1
ATOM 670 O O . LYS A 1 85 ? 18.719 -0.31 -0.205 1 95.56 85 LYS A O 1
ATOM 675 N N . ASN A 1 86 ? 20.109 -2.01 0.161 1 94.88 86 ASN A N 1
ATOM 676 C CA . ASN A 1 86 ? 21.109 -1.167 0.803 1 94.88 86 ASN A CA 1
ATOM 677 C C . ASN A 1 86 ? 21.641 -0.103 -0.153 1 94.88 86 ASN A C 1
ATOM 679 O O . ASN A 1 86 ? 21.797 1.06 0.227 1 94.88 86 ASN A O 1
ATOM 683 N N . ASP A 1 87 ? 21.875 -0.498 -1.362 1 94.06 87 ASP A N 1
ATOM 684 C CA . ASP A 1 87 ? 22.391 0.444 -2.354 1 94.06 87 ASP A CA 1
ATOM 685 C C . ASP A 1 87 ? 21.328 1.479 -2.727 1 94.06 87 ASP A C 1
ATOM 687 O O . ASP A 1 87 ? 21.656 2.652 -2.934 1 94.06 87 ASP A O 1
ATOM 691 N N . LEU A 1 88 ? 20.125 1.02 -2.879 1 94.69 88 LEU A N 1
ATOM 692 C CA . LEU A 1 88 ? 19.031 1.929 -3.213 1 94.69 88 LEU A CA 1
ATOM 693 C C . LEU A 1 88 ? 18.844 2.973 -2.117 1 94.69 88 LEU A C 1
ATOM 695 O O . LEU A 1 88 ? 18.688 4.16 -2.408 1 94.69 88 LEU A O 1
ATOM 699 N N . PHE A 1 89 ? 18.875 2.549 -0.9 1 95.25 89 PHE A N 1
ATOM 700 C CA . PHE A 1 89 ? 18.734 3.457 0.231 1 95.25 89 PHE A CA 1
ATOM 701 C C . PHE A 1 89 ? 19.875 4.473 0.256 1 95.25 89 PHE A C 1
ATOM 703 O O . PHE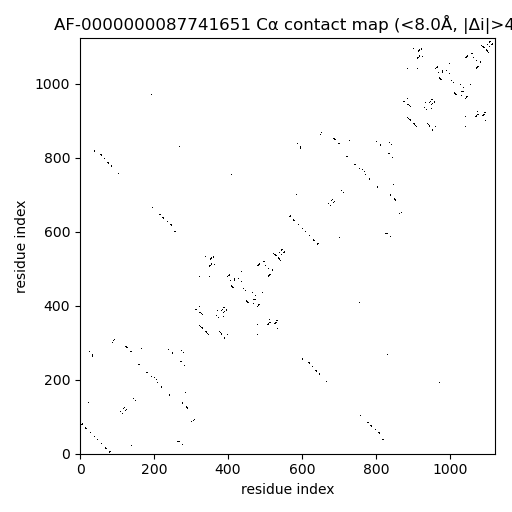 A 1 89 ? 19.641 5.668 0.444 1 95.25 89 PHE A O 1
ATOM 710 N N . ALA A 1 90 ? 21.016 3.971 0.145 1 93.62 90 ALA A N 1
ATOM 711 C CA . ALA A 1 90 ? 22.188 4.84 0.147 1 93.62 90 ALA A CA 1
ATOM 712 C C . ALA A 1 90 ? 22.109 5.871 -0.974 1 93.62 90 ALA A C 1
ATOM 714 O O . ALA A 1 90 ? 22.469 7.035 -0.782 1 93.62 90 ALA A O 1
ATOM 715 N N . GLY A 1 91 ? 21.672 5.426 -2.086 1 93.44 91 GLY A N 1
ATOM 716 C CA . GLY A 1 91 ? 21.531 6.328 -3.217 1 93.44 91 GLY A CA 1
ATOM 717 C C . GLY A 1 91 ? 20.5 7.422 -2.984 1 93.44 91 GLY A C 1
ATOM 718 O O . GLY A 1 91 ? 20.734 8.586 -3.309 1 93.44 91 GLY A O 1
ATOM 719 N N . ILE A 1 92 ? 19.406 7.098 -2.43 1 93.94 92 ILE A N 1
ATOM 720 C CA . ILE A 1 92 ? 18.344 8.062 -2.154 1 93.94 92 ILE A CA 1
ATOM 721 C C . ILE A 1 92 ? 18.828 9.078 -1.124 1 93.94 92 ILE A C 1
ATOM 723 O O . ILE A 1 92 ? 18.625 10.289 -1.288 1 93.94 92 ILE A O 1
ATOM 727 N N . MET A 1 93 ? 19.516 8.586 -0.118 1 92.94 93 MET A N 1
ATOM 728 C CA . MET A 1 93 ? 19.969 9.445 0.976 1 92.94 93 MET A CA 1
ATOM 729 C C . MET A 1 93 ? 21.109 10.352 0.524 1 92.94 93 MET A C 1
ATOM 731 O O . MET A 1 93 ? 21.438 11.336 1.189 1 92.94 93 MET A O 1
ATOM 735 N N . SER A 1 94 ? 21.688 10.07 -0.597 1 91 94 SER A N 1
ATOM 736 C CA . SER A 1 94 ? 22.812 10.859 -1.095 1 91 94 SER A CA 1
ATOM 737 C C . SER A 1 94 ? 22.328 12.016 -1.963 1 91 94 SER A C 1
ATOM 739 O O . SER A 1 94 ? 23.109 12.898 -2.322 1 91 94 SER A O 1
ATOM 741 N N . LYS A 1 95 ? 21.094 12.148 -2.189 1 90.81 95 LYS A N 1
ATOM 742 C CA . LYS A 1 95 ? 20.547 13.188 -3.059 1 90.81 95 LYS A CA 1
ATOM 743 C C . LYS A 1 95 ? 20.562 14.547 -2.371 1 90.81 95 LYS A C 1
ATOM 745 O O . LYS A 1 95 ? 20.609 14.625 -1.142 1 90.81 95 LYS A O 1
ATOM 750 N N . SER A 1 96 ? 20.531 15.578 -3.188 1 89.44 96 SER A N 1
ATOM 751 C CA . SER A 1 96 ? 20.422 16.938 -2.652 1 89.44 96 SER A CA 1
ATOM 752 C C . SER A 1 96 ? 19 17.219 -2.174 1 89.44 96 SER A C 1
ATOM 754 O O . SER A 1 96 ? 18.078 16.469 -2.465 1 89.44 96 SER A O 1
ATOM 756 N N . PHE A 1 97 ? 18.875 18.266 -1.409 1 90.38 97 PHE A N 1
ATOM 757 C CA . PHE A 1 97 ? 17.562 18.641 -0.914 1 90.38 97 PHE A CA 1
ATOM 758 C C . PHE A 1 97 ? 16.594 18.875 -2.07 1 90.38 97 PHE A C 1
ATOM 760 O O . PHE A 1 97 ? 15.43 18.484 -2.002 1 90.38 97 PHE A O 1
ATOM 767 N N . GLN A 1 98 ? 17.062 19.453 -3.104 1 85.56 98 GLN A N 1
ATOM 768 C CA . GLN A 1 98 ? 16.234 19.812 -4.25 1 85.56 98 GLN A CA 1
ATOM 769 C C . GLN A 1 98 ? 15.758 18.562 -4.988 1 85.56 98 GLN A C 1
ATOM 771 O O . GLN A 1 98 ? 14.578 18.453 -5.34 1 85.56 98 GLN A O 1
ATOM 776 N N . GLU A 1 99 ? 16.703 17.688 -5.156 1 86.5 99 GLU A N 1
ATOM 777 C CA . GLU A 1 99 ? 16.359 16.453 -5.855 1 86.5 99 GLU A CA 1
ATOM 778 C C . GLU A 1 99 ? 15.391 15.609 -5.031 1 86.5 99 GLU A C 1
ATOM 780 O O . GLU A 1 99 ? 14.477 14.992 -5.578 1 86.5 99 GLU A O 1
ATOM 785 N N . TYR A 1 100 ? 15.648 15.523 -3.783 1 89.44 100 TYR A N 1
ATOM 786 C CA . TYR A 1 100 ? 14.82 14.719 -2.898 1 89.44 100 TYR A CA 1
ATOM 787 C C . TYR A 1 100 ? 13.391 15.258 -2.846 1 89.44 100 TYR A C 1
ATOM 789 O O . TYR A 1 100 ? 12.43 14.484 -2.771 1 89.44 100 TYR A O 1
ATOM 797 N N . ARG A 1 101 ? 13.234 16.562 -2.883 1 85.31 101 ARG A N 1
ATOM 798 C CA . ARG A 1 101 ? 11.953 17.219 -2.689 1 85.31 101 ARG A CA 1
ATOM 799 C C . ARG A 1 101 ? 11.07 17.078 -3.924 1 85.31 101 ARG A C 1
ATOM 801 O O . ARG A 1 101 ? 9.867 17.344 -3.869 1 85.31 101 ARG A O 1
ATOM 808 N N . LYS A 1 102 ? 11.617 16.656 -4.91 1 82.5 102 LYS A N 1
ATOM 809 C CA . LYS A 1 102 ? 10.844 16.469 -6.137 1 82.5 102 LYS A CA 1
ATOM 810 C C . LYS A 1 102 ? 9.695 15.484 -5.922 1 82.5 102 LYS A C 1
ATOM 812 O O . LYS A 1 102 ? 8.656 15.586 -6.574 1 82.5 102 LYS A O 1
ATOM 817 N N . GLU A 1 103 ? 9.953 14.555 -5.016 1 83.12 103 GLU A N 1
ATOM 818 C CA . GLU A 1 103 ? 8.914 13.586 -4.656 1 83.12 103 GLU A CA 1
ATOM 819 C C . GLU A 1 103 ? 8.625 13.617 -3.16 1 83.12 103 GLU A C 1
ATOM 821 O O . GLU A 1 103 ? 9.508 13.93 -2.357 1 83.12 103 GLU A O 1
ATOM 826 N N . PRO A 1 104 ? 7.41 13.328 -2.809 1 81.12 104 PRO A N 1
ATOM 827 C CA . PRO A 1 104 ? 7.117 13.227 -1.376 1 81.12 104 PRO A CA 1
ATOM 828 C C . PRO A 1 104 ? 7.762 12.008 -0.727 1 81.12 104 PRO A C 1
ATOM 830 O O . PRO A 1 104 ? 8.078 11.031 -1.413 1 81.12 104 PRO A O 1
ATOM 833 N N . PRO A 1 105 ? 8 12.055 0.557 1 84.12 105 PRO A N 1
ATOM 834 C CA . PRO A 1 105 ? 8.625 10.93 1.265 1 84.12 105 PRO A CA 1
ATOM 835 C C . PRO A 1 105 ? 7.887 9.609 1.042 1 84.12 105 PRO A C 1
ATOM 837 O O . PRO A 1 105 ? 8.516 8.555 0.97 1 84.12 105 PRO A O 1
ATOM 840 N N . SER A 1 106 ? 6.594 9.672 0.951 1 77.06 106 SER A N 1
ATOM 841 C CA . SER A 1 106 ? 5.801 8.469 0.729 1 77.06 106 SER A CA 1
ATOM 842 C C . SER A 1 106 ? 6.195 7.781 -0.574 1 77.06 106 SER A C 1
ATOM 844 O O . SER A 1 106 ? 6.098 6.559 -0.69 1 77.06 106 SER A O 1
ATOM 846 N N . TYR A 1 107 ? 6.613 8.578 -1.507 1 80.56 107 TYR A N 1
ATOM 847 C CA . TYR A 1 107 ? 7.07 8.055 -2.789 1 80.56 107 TYR A CA 1
ATOM 848 C C . TYR A 1 107 ? 8.289 7.156 -2.605 1 80.56 107 TYR A C 1
ATOM 850 O O . TYR A 1 107 ? 8.352 6.062 -3.174 1 80.56 107 TYR A O 1
ATOM 858 N N . TYR A 1 108 ? 9.211 7.566 -1.83 1 90.5 108 TYR A N 1
ATOM 859 C CA . TYR A 1 108 ? 10.43 6.801 -1.584 1 90.5 108 TYR A CA 1
ATOM 860 C C . TYR A 1 108 ? 10.133 5.559 -0.755 1 90.5 108 TYR A C 1
ATOM 862 O O . TYR A 1 108 ? 10.734 4.504 -0.971 1 90.5 108 TYR A O 1
ATOM 870 N N . VAL A 1 109 ? 9.234 5.742 0.152 1 87 109 VAL A N 1
ATOM 871 C CA . VAL A 1 109 ? 8.844 4.59 0.954 1 87 109 VAL A CA 1
ATOM 872 C C . VAL A 1 109 ? 8.203 3.531 0.057 1 87 109 VAL A C 1
ATOM 874 O O . VAL A 1 109 ? 8.523 2.346 0.154 1 87 109 VAL A O 1
ATOM 877 N N . SER A 1 110 ? 7.301 3.965 -0.795 1 79.88 110 SER A N 1
ATOM 878 C CA . SER A 1 110 ? 6.648 3.055 -1.732 1 79.88 110 SER A CA 1
ATOM 879 C C . SER A 1 110 ? 7.664 2.402 -2.664 1 79.88 110 SER A C 1
ATOM 881 O O . SER A 1 110 ? 7.531 1.227 -3.01 1 79.88 110 SER A O 1
ATOM 883 N N . MET A 1 111 ? 8.602 3.104 -3.078 1 88.56 111 MET A N 1
ATOM 884 C CA . MET A 1 111 ? 9.664 2.582 -3.934 1 88.56 111 MET A CA 1
ATOM 885 C C . MET A 1 111 ? 10.414 1.452 -3.238 1 88.56 111 MET A C 1
ATOM 887 O O . MET A 1 111 ? 10.641 0.395 -3.83 1 88.56 111 MET A O 1
ATOM 891 N N . MET A 1 112 ? 10.734 1.652 -1.986 1 91.25 112 MET A N 1
ATOM 892 C CA . MET A 1 112 ? 11.523 0.684 -1.228 1 91.25 112 MET A CA 1
ATOM 893 C C . MET A 1 112 ? 10.688 -0.545 -0.884 1 91.25 112 MET A C 1
ATOM 895 O O . MET A 1 112 ? 11.234 -1.614 -0.608 1 91.25 112 MET A O 1
ATOM 899 N N . GLN A 1 113 ? 9.477 -0.425 -0.963 1 81.56 113 GLN A N 1
ATOM 900 C CA . GLN A 1 113 ? 8.609 -1.534 -0.575 1 81.56 113 GLN A CA 1
ATOM 901 C C . GLN A 1 113 ? 8.039 -2.24 -1.801 1 81.56 113 GLN A C 1
ATOM 903 O O . GLN A 1 113 ? 8.328 -3.418 -2.035 1 81.56 113 GLN A O 1
ATOM 908 N N . ARG A 1 114 ? 7.32 -1.491 -2.584 1 76.62 114 ARG A N 1
ATOM 909 C CA . ARG A 1 114 ? 6.574 -2.066 -3.697 1 76.62 114 ARG A CA 1
ATOM 910 C C . ARG A 1 114 ? 7.484 -2.342 -4.887 1 76.62 114 ARG A C 1
ATOM 912 O O . ARG A 1 114 ? 7.457 -3.434 -5.457 1 76.62 114 ARG A O 1
ATOM 919 N N . ASP A 1 115 ? 8.211 -1.396 -5.273 1 83.06 115 ASP A N 1
ATOM 920 C CA . ASP A 1 115 ? 9.055 -1.554 -6.453 1 83.06 115 ASP A CA 1
ATOM 921 C C . ASP A 1 115 ? 10.141 -2.609 -6.219 1 83.06 115 ASP A C 1
ATOM 923 O O . ASP A 1 115 ? 10.445 -3.4 -7.113 1 83.06 115 ASP A O 1
ATOM 927 N N . VAL A 1 116 ? 10.688 -2.541 -5.027 1 90.06 116 VAL A N 1
ATOM 928 C CA . VAL A 1 116 ? 11.719 -3.52 -4.707 1 90.06 116 VAL A CA 1
ATOM 929 C C . VAL A 1 116 ? 11.117 -4.922 -4.691 1 90.06 116 VAL A C 1
ATOM 931 O O . VAL A 1 116 ? 11.75 -5.883 -5.137 1 90.06 116 VAL A O 1
ATOM 934 N N . LYS A 1 117 ? 9.945 -5.047 -4.18 1 85.69 117 LYS A N 1
ATOM 935 C CA . LYS A 1 117 ? 9.266 -6.34 -4.203 1 85.69 117 LYS A CA 1
ATOM 936 C C . LYS A 1 117 ? 9.039 -6.812 -5.637 1 85.69 117 LYS A C 1
ATOM 938 O O . LYS A 1 117 ? 9.195 -7.996 -5.938 1 85.69 117 LYS A O 1
ATOM 943 N N . LYS A 1 118 ? 8.703 -5.941 -6.469 1 83.38 118 LYS A N 1
ATOM 944 C CA . LYS A 1 118 ? 8.523 -6.277 -7.879 1 83.38 118 LYS A CA 1
ATOM 945 C C . LYS A 1 118 ? 9.836 -6.746 -8.5 1 83.38 118 LYS A C 1
ATOM 947 O O . LYS A 1 118 ? 9.844 -7.617 -9.367 1 83.38 118 LYS A O 1
ATOM 952 N N . VAL A 1 119 ? 10.922 -6.105 -8.086 1 89.88 119 VAL A N 1
ATOM 953 C CA . VAL A 1 119 ? 12.227 -6.539 -8.57 1 89.88 119 VAL A CA 1
ATOM 954 C C . VAL A 1 119 ? 12.477 -7.984 -8.156 1 89.88 119 VAL A C 1
ATOM 956 O O . VAL A 1 119 ? 13.031 -8.773 -8.93 1 89.88 119 VAL A O 1
ATOM 959 N N . SER A 1 120 ? 12.062 -8.297 -6.977 1 90 120 SER A N 1
ATOM 960 C CA . SER A 1 120 ? 12.227 -9.656 -6.477 1 90 120 SER A CA 1
ATOM 961 C C . SER A 1 120 ? 11.352 -10.641 -7.246 1 90 120 SER A C 1
ATOM 963 O O . SER A 1 120 ? 11.836 -11.656 -7.746 1 90 120 SER A O 1
ATOM 965 N N . THR A 1 121 ? 10.117 -10.336 -7.473 1 84.94 121 THR A N 1
ATOM 966 C CA . THR A 1 121 ? 9.156 -11.289 -8.016 1 84.94 121 THR A CA 1
ATOM 967 C C . THR A 1 121 ? 9.195 -11.289 -9.547 1 84.94 121 THR A C 1
ATOM 969 O O . THR A 1 121 ? 9.039 -12.336 -10.172 1 84.94 121 THR A O 1
ATOM 972 N N . ASP A 1 122 ? 9.445 -10.148 -10.141 1 86 122 ASP A N 1
ATOM 973 C CA . ASP A 1 122 ? 9.383 -10.055 -11.594 1 86 122 ASP A CA 1
ATOM 974 C C . ASP A 1 122 ? 10.766 -10.188 -12.219 1 86 122 ASP A C 1
ATOM 976 O O . ASP A 1 122 ? 10.938 -10.859 -13.242 1 86 122 ASP A O 1
ATOM 980 N N . TYR A 1 123 ? 11.711 -9.578 -11.633 1 90.31 123 TYR A N 1
ATOM 981 C CA . TYR A 1 123 ? 13.039 -9.617 -12.234 1 90.31 123 TYR A CA 1
ATOM 982 C C . TYR A 1 123 ? 13.797 -10.867 -11.805 1 90.31 123 TYR A C 1
ATOM 984 O O . TYR A 1 123 ? 14.148 -11.703 -12.641 1 90.31 123 TYR A O 1
ATOM 992 N N . PHE A 1 124 ? 14.016 -11.016 -10.477 1 92.5 124 PHE A N 1
ATOM 993 C CA . PHE A 1 124 ? 14.812 -12.125 -9.969 1 92.5 124 PHE A CA 1
ATOM 994 C C . PHE A 1 124 ? 14.211 -13.461 -10.383 1 92.5 124 PHE A C 1
ATOM 996 O O . PHE A 1 124 ? 14.914 -14.328 -10.906 1 92.5 124 PHE A O 1
ATOM 1003 N N . ASP A 1 125 ? 12.922 -13.625 -10.203 1 91 125 ASP A N 1
ATOM 1004 C CA . ASP A 1 125 ? 12.25 -14.883 -10.531 1 91 125 ASP A CA 1
ATOM 1005 C C . ASP A 1 125 ? 12.312 -15.156 -12.039 1 91 125 ASP A C 1
ATOM 1007 O O . ASP A 1 125 ? 12.492 -16.297 -12.453 1 91 125 ASP A O 1
ATOM 1011 N N . SER A 1 126 ? 12.148 -14.133 -12.836 1 89.69 126 SER A N 1
ATOM 1012 C CA . SER A 1 126 ? 12.148 -14.305 -14.281 1 89.69 126 SER A CA 1
ATOM 1013 C C . SER A 1 126 ? 13.539 -14.672 -14.797 1 89.69 126 SER A C 1
ATOM 1015 O O . SER A 1 126 ? 13.68 -15.555 -15.648 1 89.69 126 SER A O 1
ATOM 1017 N N . VAL A 1 127 ? 14.578 -14.039 -14.273 1 92.12 127 VAL A N 1
ATOM 1018 C CA . VAL A 1 127 ? 15.938 -14.336 -14.703 1 92.12 127 VAL A CA 1
ATOM 1019 C C . VAL A 1 127 ? 16.312 -15.766 -14.312 1 92.12 127 VAL A C 1
ATOM 1021 O O . VAL A 1 127 ? 16.812 -16.531 -15.133 1 92.12 127 VAL A O 1
ATOM 1024 N N . CYS A 1 128 ? 16.031 -16.125 -13.07 1 91.62 128 CYS A N 1
ATOM 1025 C CA . CYS A 1 128 ? 16.312 -17.469 -12.602 1 91.62 128 CYS A CA 1
ATOM 1026 C C . CYS A 1 128 ? 15.445 -18.5 -13.328 1 91.62 128 CYS A C 1
ATOM 1028 O O . CYS A 1 128 ? 15.906 -19.594 -13.656 1 91.62 128 CYS A O 1
ATOM 1030 N N . GLY A 1 129 ? 14.219 -18.109 -13.625 1 88.5 129 GLY A N 1
ATOM 1031 C CA . GLY A 1 129 ? 13.312 -18.984 -14.352 1 88.5 129 GLY A CA 1
ATOM 1032 C C . GLY A 1 129 ? 13.766 -19.25 -15.773 1 88.5 129 GLY A C 1
ATOM 1033 O O . GLY A 1 129 ? 13.789 -20.406 -16.203 1 88.5 129 GLY A O 1
ATOM 1034 N N . ILE A 1 130 ? 14.164 -18.234 -16.484 1 89.25 130 ILE A N 1
ATOM 1035 C CA . ILE A 1 130 ? 14.617 -18.375 -17.859 1 89.25 130 ILE A CA 1
ATOM 1036 C C . ILE A 1 130 ? 15.883 -19.234 -17.906 1 89.25 130 ILE A C 1
ATOM 1038 O O . ILE A 1 130 ? 16.031 -20.078 -18.781 1 89.25 130 ILE A O 1
ATOM 1042 N N . TYR A 1 131 ? 16.75 -19.031 -16.953 1 91.56 131 TYR A N 1
ATOM 1043 C CA . TYR A 1 131 ? 17.953 -19.859 -16.859 1 91.56 131 TYR A CA 1
ATOM 1044 C C . TYR A 1 131 ? 17.594 -21.328 -16.672 1 91.56 131 TYR A C 1
ATOM 1046 O O . TYR A 1 131 ? 18.094 -22.203 -17.375 1 91.56 131 TYR A O 1
ATOM 1054 N N . ARG A 1 132 ? 16.719 -21.578 -15.758 1 88.44 132 ARG A N 1
ATOM 1055 C CA . ARG A 1 132 ? 16.297 -22.938 -15.453 1 88.44 132 ARG A CA 1
ATOM 1056 C C . ARG A 1 132 ? 15.656 -23.609 -16.672 1 88.44 132 ARG A C 1
ATOM 1058 O O . ARG A 1 132 ? 15.984 -24.75 -17 1 88.44 132 ARG A O 1
ATOM 1065 N N . VAL A 1 133 ? 14.789 -22.906 -17.312 1 86.94 133 VAL A N 1
ATOM 1066 C CA . VAL A 1 133 ? 14.062 -23.453 -18.453 1 86.94 133 VAL A CA 1
ATOM 1067 C C . VAL A 1 133 ? 15.023 -23.703 -19.609 1 86.94 133 VAL A C 1
ATOM 1069 O O . VAL A 1 133 ? 14.914 -24.703 -20.328 1 86.94 133 VAL A O 1
ATOM 1072 N N . SER A 1 134 ? 15.977 -22.828 -19.859 1 89.88 134 SER A N 1
ATOM 1073 C CA . SER A 1 134 ? 16.953 -22.969 -20.938 1 89.88 134 SER A CA 1
ATOM 1074 C C . SER A 1 134 ? 17.828 -24.203 -20.719 1 89.88 134 SER A C 1
ATOM 1076 O O . SER A 1 134 ? 18.078 -24.969 -21.672 1 89.88 134 SER A O 1
ATOM 1078 N N . ILE A 1 135 ? 18.234 -24.422 -19.484 1 91.31 135 ILE A N 1
ATOM 1079 C CA . ILE A 1 135 ? 19.062 -25.578 -19.188 1 91.31 135 ILE A CA 1
ATOM 1080 C C . ILE A 1 135 ? 18.25 -26.859 -19.328 1 91.31 135 ILE A C 1
ATOM 1082 O O . ILE A 1 135 ? 18.719 -27.828 -19.938 1 91.31 135 ILE A O 1
ATOM 1086 N N . SER A 1 136 ? 17.047 -26.859 -18.797 1 87.81 136 SER A N 1
ATOM 1087 C CA . SER A 1 136 ? 16.172 -28.031 -18.906 1 87.81 136 SER A CA 1
ATOM 1088 C C . SER A 1 136 ? 15.875 -28.359 -20.359 1 87.81 136 SER A C 1
ATOM 1090 O O . SER A 1 136 ? 15.844 -29.531 -20.75 1 87.81 136 SER A O 1
ATOM 1092 N N . PHE A 1 137 ? 15.68 -27.328 -21.156 1 87.06 137 PHE A N 1
ATOM 1093 C CA . PHE A 1 137 ? 15.422 -27.5 -22.578 1 87.06 137 PHE A CA 1
ATOM 1094 C C . PHE A 1 137 ? 16.625 -28.141 -23.266 1 87.06 137 PHE A C 1
ATOM 1096 O O . PHE A 1 137 ? 16.469 -29.109 -24.016 1 87.06 137 PHE A O 1
ATOM 1103 N N . MET A 1 138 ? 17.75 -27.609 -22.984 1 90.44 138 MET A N 1
ATOM 1104 C CA . MET A 1 138 ? 18.969 -28.109 -23.641 1 90.44 138 MET A CA 1
ATOM 1105 C C . MET A 1 138 ? 19.219 -29.578 -23.281 1 90.44 138 MET A C 1
ATOM 1107 O O . MET A 1 138 ? 19.469 -30.391 -24.172 1 90.44 138 MET A O 1
ATOM 1111 N N . VAL A 1 139 ? 19.047 -29.922 -22.047 1 90.06 139 VAL A N 1
ATOM 1112 C CA . VAL A 1 139 ? 19.312 -31.281 -21.594 1 90.06 139 VAL A CA 1
ATOM 1113 C C . VAL A 1 139 ? 18.25 -32.25 -22.156 1 90.06 139 VAL A C 1
ATOM 1115 O O . VAL A 1 139 ? 18.578 -33.344 -22.594 1 90.06 139 VAL A O 1
ATOM 1118 N N . THR A 1 140 ? 17.047 -31.844 -22.188 1 88.25 140 THR A N 1
ATOM 1119 C CA . THR A 1 140 ? 15.961 -32.688 -22.672 1 88.25 140 THR A CA 1
ATOM 1120 C C . THR A 1 140 ? 16.062 -32.906 -24.172 1 88.25 140 THR A C 1
ATOM 1122 O O . THR A 1 140 ? 15.812 -34 -24.672 1 88.25 140 THR A O 1
ATOM 1125 N N . VAL A 1 141 ? 16.391 -31.891 -24.922 1 88.94 141 VAL A N 1
ATOM 1126 C CA . VAL A 1 141 ? 16.547 -32 -26.359 1 88.94 141 VAL A CA 1
ATOM 1127 C C . VAL A 1 141 ? 17.656 -32.969 -26.688 1 88.94 141 VAL A C 1
ATOM 1129 O O . VAL A 1 141 ? 17.516 -33.812 -27.578 1 88.94 141 VAL A O 1
ATOM 1132 N N . LEU A 1 142 ? 18.703 -32.906 -25.891 1 89.94 142 LEU A N 1
ATOM 1133 C CA . LEU A 1 142 ? 19.828 -33.812 -26.109 1 89.94 142 LEU A CA 1
ATOM 1134 C C . LEU A 1 142 ? 19.406 -35.281 -25.844 1 89.94 142 LEU A C 1
ATOM 1136 O O . LEU A 1 142 ? 19.812 -36.188 -26.562 1 89.94 142 LEU A O 1
ATOM 1140 N N . ALA A 1 143 ? 18.547 -35.469 -24.906 1 88.12 143 ALA A N 1
ATOM 1141 C CA . ALA A 1 143 ? 18.062 -36.812 -24.578 1 88.12 143 ALA A CA 1
ATOM 1142 C C . ALA A 1 143 ? 17.094 -37.312 -25.656 1 88.12 143 ALA A C 1
ATOM 1144 O O . ALA A 1 143 ? 17.125 -38.5 -26.016 1 88.12 143 ALA A O 1
ATOM 1145 N N . LEU A 1 144 ? 16.281 -36.438 -26.156 1 87.75 144 LEU A N 1
ATOM 1146 C CA . LEU A 1 144 ? 15.266 -36.844 -27.141 1 87.75 144 LEU A CA 1
ATOM 1147 C C . LEU A 1 144 ? 15.906 -37.156 -28.484 1 87.75 144 LEU A C 1
ATOM 1149 O O . LEU A 1 144 ? 15.43 -38.062 -29.188 1 87.75 144 LEU A O 1
ATOM 1153 N N . ILE A 1 145 ? 16.938 -36.469 -28.797 1 87.69 145 ILE A N 1
ATOM 1154 C CA . ILE A 1 145 ? 17.625 -36.719 -30.062 1 87.69 145 ILE A CA 1
ATOM 1155 C C . ILE A 1 145 ? 18.188 -38.125 -30.078 1 87.69 145 ILE A C 1
ATOM 1157 O O . ILE A 1 145 ? 18.203 -38.781 -31.109 1 87.69 145 ILE A O 1
ATOM 1161 N N . ARG A 1 146 ? 18.578 -38.594 -28.938 1 83.56 146 ARG A N 1
ATOM 1162 C CA . ARG A 1 146 ? 19.156 -39.938 -28.828 1 83.56 146 ARG A CA 1
ATOM 1163 C C . ARG A 1 146 ? 18.094 -41 -28.984 1 83.56 146 ARG A C 1
ATOM 1165 O O . ARG A 1 146 ? 18.391 -42.125 -29.469 1 83.56 146 ARG A O 1
ATOM 1172 N N . VAL A 1 147 ? 16.859 -40.688 -28.625 1 82.75 147 VAL A N 1
ATOM 1173 C CA . VAL A 1 147 ? 15.781 -41.656 -28.75 1 82.75 147 VAL A CA 1
ATOM 1174 C C . VAL A 1 147 ? 15.242 -41.656 -30.172 1 82.75 147 VAL A C 1
ATOM 1176 O O . VAL A 1 147 ? 15.273 -42.688 -30.859 1 82.75 147 VAL A O 1
ATOM 1179 N N . ASN A 1 148 ? 14.703 -40.5 -30.656 1 87.19 148 ASN A N 1
ATOM 1180 C CA . ASN A 1 148 ? 14.188 -40.375 -32 1 87.19 148 ASN A CA 1
ATOM 1181 C C . ASN A 1 148 ? 14.242 -38.906 -32.469 1 87.19 148 ASN A C 1
ATOM 1183 O O . ASN A 1 148 ? 13.492 -38.062 -31.969 1 87.19 148 ASN A O 1
ATOM 1187 N N . PRO A 1 149 ? 15.016 -38.594 -33.406 1 88.06 149 PRO A N 1
ATOM 1188 C CA . PRO A 1 149 ? 15.211 -37.219 -33.875 1 88.06 149 PRO A CA 1
ATOM 1189 C C . PRO A 1 149 ? 13.938 -36.594 -34.438 1 88.06 149 PRO A C 1
ATOM 1191 O O . PRO A 1 149 ? 13.734 -35.375 -34.312 1 88.06 149 PRO A O 1
ATOM 1194 N N . LEU A 1 150 ? 13.109 -37.438 -35.062 1 88.69 150 LEU A N 1
ATOM 1195 C CA . LEU A 1 150 ? 11.883 -36.906 -35.625 1 88.69 150 LEU A CA 1
ATOM 1196 C C . LEU A 1 150 ? 10.93 -36.438 -34.531 1 88.69 150 LEU A C 1
ATOM 1198 O O . LEU A 1 150 ? 10.312 -35.375 -34.656 1 88.69 150 LEU A O 1
ATOM 1202 N N . ILE A 1 151 ? 10.805 -37.25 -33.5 1 89.12 151 ILE A N 1
ATOM 1203 C CA . ILE A 1 151 ? 9.969 -36.875 -32.375 1 89.12 151 ILE A CA 1
ATOM 1204 C C . ILE A 1 151 ? 10.555 -35.656 -31.672 1 89.12 151 ILE A C 1
ATOM 1206 O O . ILE A 1 151 ? 9.812 -34.781 -31.219 1 89.12 151 ILE A O 1
ATOM 1210 N N . CYS A 1 152 ? 11.836 -35.594 -31.609 1 89.25 152 CYS A N 1
ATOM 1211 C CA . CYS A 1 152 ? 12.516 -34.438 -31.047 1 89.25 152 CYS A CA 1
ATOM 1212 C C . CYS A 1 152 ? 12.156 -33.156 -31.828 1 89.25 152 CYS A C 1
ATOM 1214 O O . CYS A 1 152 ? 11.844 -32.125 -31.234 1 89.25 152 CYS A O 1
ATOM 1216 N N . LEU A 1 153 ? 12.188 -33.25 -33.094 1 89.69 153 LEU A N 1
ATOM 1217 C CA . LEU A 1 153 ? 11.891 -32.125 -33.938 1 89.69 153 LEU A CA 1
ATOM 1218 C C . LEU A 1 153 ? 10.461 -31.641 -33.719 1 89.69 153 LEU A C 1
ATOM 1220 O O . LEU A 1 153 ? 10.211 -30.438 -33.656 1 89.69 153 LEU A O 1
ATOM 1224 N N . ILE A 1 154 ? 9.539 -32.531 -33.562 1 88 154 ILE A N 1
ATOM 1225 C CA . ILE A 1 154 ? 8.141 -32.188 -33.344 1 88 154 ILE A CA 1
ATOM 1226 C C . ILE A 1 154 ? 8.008 -31.406 -32.031 1 88 154 ILE A C 1
ATOM 1228 O O . ILE A 1 154 ? 7.32 -30.391 -31.969 1 88 154 ILE A O 1
ATOM 1232 N N . ASN A 1 155 ? 8.688 -31.875 -31.016 1 86.88 155 ASN A N 1
ATOM 1233 C CA . ASN A 1 155 ? 8.578 -31.25 -29.703 1 86.88 155 ASN A CA 1
ATOM 1234 C C . ASN A 1 155 ? 9.273 -29.891 -29.672 1 86.88 155 ASN A C 1
ATOM 1236 O O . ASN A 1 155 ? 8.812 -28.969 -29 1 86.88 155 ASN A O 1
ATOM 1240 N N . VAL A 1 156 ? 10.328 -29.703 -30.375 1 87.44 156 VAL A N 1
ATOM 1241 C CA . VAL A 1 156 ? 11.047 -28.438 -30.438 1 87.44 156 VAL A CA 1
ATOM 1242 C C . VAL A 1 156 ? 10.211 -27.406 -31.172 1 87.44 156 VAL A C 1
ATOM 1244 O O . VAL A 1 156 ? 10.141 -26.234 -30.75 1 87.44 156 VAL A O 1
ATOM 1247 N N . VAL A 1 157 ? 9.586 -27.828 -32.219 1 88.5 157 VAL A N 1
ATOM 1248 C CA . VAL A 1 157 ? 8.758 -26.906 -33 1 88.5 157 VAL A CA 1
ATOM 1249 C C . VAL A 1 157 ? 7.566 -26.453 -32.188 1 88.5 157 VAL A C 1
ATOM 1251 O O . VAL A 1 157 ? 7.223 -25.266 -32.156 1 88.5 157 VAL A O 1
ATOM 1254 N N . ILE A 1 158 ? 7.023 -27.359 -31.484 1 86.44 158 ILE A N 1
ATOM 1255 C CA . ILE A 1 158 ? 5.871 -27.031 -30.656 1 86.44 158 ILE A CA 1
ATOM 1256 C C . ILE A 1 158 ? 6.297 -26.109 -29.516 1 86.44 158 ILE A C 1
ATOM 1258 O O . ILE A 1 158 ? 5.562 -25.188 -29.141 1 86.44 158 ILE A O 1
ATOM 1262 N N . ALA A 1 159 ? 7.434 -26.438 -28.938 1 83.62 159 ALA A N 1
ATOM 1263 C CA . ALA A 1 159 ? 7.969 -25.578 -27.875 1 83.62 159 ALA A CA 1
ATOM 1264 C C . ALA A 1 159 ? 8.188 -24.156 -28.375 1 83.62 159 ALA A C 1
ATOM 1266 O O . ALA A 1 159 ? 7.859 -23.203 -27.672 1 83.62 159 ALA A O 1
ATOM 1267 N N . LEU A 1 160 ? 8.68 -23.984 -29.516 1 83.81 160 LEU A N 1
ATOM 1268 C CA . LEU A 1 160 ? 8.914 -22.672 -30.109 1 83.81 160 LEU A CA 1
ATOM 1269 C C . LEU A 1 160 ? 7.594 -21.953 -30.359 1 83.81 160 LEU A C 1
ATOM 1271 O O . LEU A 1 160 ? 7.488 -20.734 -30.156 1 83.81 160 LEU A O 1
ATOM 1275 N N . LEU A 1 161 ? 6.664 -22.719 -30.797 1 84.5 161 LEU A N 1
ATOM 1276 C CA . LEU A 1 161 ? 5.352 -22.141 -31.047 1 84.5 161 LEU A CA 1
ATOM 1277 C C . LEU A 1 161 ? 4.691 -21.672 -29.766 1 84.5 161 LEU A C 1
ATOM 1279 O O . LEU A 1 161 ? 3.965 -20.688 -29.75 1 84.5 161 LEU A O 1
ATOM 1283 N N . SER A 1 162 ? 4.953 -22.391 -28.703 1 81.69 162 SER A N 1
ATOM 1284 C CA . SER A 1 162 ? 4.359 -22.031 -27.422 1 81.69 162 SER A CA 1
ATOM 1285 C C . SER A 1 162 ? 4.891 -20.703 -26.906 1 81.69 162 SER A C 1
ATOM 1287 O O . SER A 1 162 ? 4.238 -20.031 -26.109 1 81.69 162 SER A O 1
ATOM 1289 N N . VAL A 1 163 ? 6.047 -20.312 -27.344 1 79.12 163 VAL A N 1
ATOM 1290 C CA . VAL A 1 163 ? 6.668 -19.062 -26.922 1 79.12 163 VAL A CA 1
ATOM 1291 C C . VAL A 1 163 ? 6.211 -17.938 -27.844 1 79.12 163 VAL A C 1
ATOM 1293 O O . VAL A 1 163 ? 6.039 -16.797 -27.391 1 79.12 163 VAL A O 1
ATOM 1296 N N . LEU A 1 164 ? 5.973 -18.203 -29.047 1 80.25 164 LEU A N 1
ATOM 1297 C CA . LEU A 1 164 ? 5.742 -17.188 -30.062 1 80.25 164 LEU A CA 1
ATOM 1298 C C . LEU A 1 164 ? 4.262 -16.812 -30.125 1 80.25 164 LEU A C 1
ATOM 1300 O O . LEU A 1 164 ? 3.92 -15.664 -30.422 1 80.25 164 LEU A O 1
ATOM 1304 N N . ILE A 1 165 ? 3.424 -17.719 -29.781 1 77.81 165 ILE A N 1
ATOM 1305 C CA . ILE A 1 165 ? 1.997 -17.5 -30 1 77.81 165 ILE A CA 1
ATOM 1306 C C . ILE A 1 165 ? 1.468 -16.484 -29 1 77.81 165 ILE A C 1
ATOM 1308 O O . ILE A 1 165 ? 0.72 -15.57 -29.375 1 77.81 165 ILE A O 1
ATOM 1312 N N . PRO A 1 166 ? 2.014 -16.531 -27.859 1 74.19 166 PRO A N 1
ATOM 1313 C CA . PRO A 1 166 ? 1.486 -15.547 -26.906 1 74.19 166 PRO A CA 1
ATOM 1314 C C . PRO A 1 166 ? 1.84 -14.109 -27.281 1 74.19 166 PRO A C 1
ATOM 1316 O O . PRO A 1 166 ? 1.176 -13.172 -26.828 1 74.19 166 PRO A O 1
ATOM 1319 N N . LYS A 1 167 ? 2.754 -13.891 -28.125 1 76.38 167 LYS A N 1
ATOM 1320 C CA . LYS A 1 167 ? 3.164 -12.555 -28.547 1 76.38 167 LYS A CA 1
ATOM 1321 C C . LYS A 1 167 ? 2.064 -11.875 -29.359 1 76.38 167 LYS A C 1
ATOM 1323 O O . LYS A 1 167 ? 2.01 -10.641 -29.422 1 76.38 167 LYS A O 1
ATOM 1328 N N . ILE A 1 168 ? 1.17 -12.664 -29.859 1 79.88 168 ILE A N 1
ATOM 1329 C CA . ILE A 1 168 ? 0.077 -12.148 -30.672 1 79.88 168 ILE A CA 1
ATOM 1330 C C . ILE A 1 168 ? -0.889 -11.352 -29.797 1 79.88 168 ILE A C 1
ATOM 1332 O O . ILE A 1 168 ? -1.502 -10.383 -30.266 1 79.88 168 ILE A O 1
ATOM 1336 N N . PHE A 1 169 ? -0.938 -11.656 -28.547 1 81.25 169 PHE A N 1
ATOM 1337 C CA . PHE A 1 169 ? -1.893 -11.008 -27.656 1 81.25 169 PHE A CA 1
ATOM 1338 C C . PHE A 1 169 ? -1.227 -9.883 -26.859 1 81.25 169 PHE A C 1
ATOM 1340 O O . PHE A 1 169 ? -1.8 -9.367 -25.906 1 81.25 169 PHE A O 1
ATOM 1347 N N . GLU A 1 170 ? -0.092 -9.586 -27.297 1 78.75 170 GLU A N 1
ATOM 1348 C CA . GLU A 1 170 ? 0.691 -8.594 -26.562 1 78.75 170 GLU A CA 1
ATOM 1349 C C . GLU A 1 170 ? 0.006 -7.234 -26.562 1 78.75 170 GLU A C 1
ATOM 1351 O O . GLU A 1 170 ? -0.029 -6.543 -25.547 1 78.75 170 GLU A O 1
ATOM 1356 N N . LYS A 1 171 ? -0.505 -6.789 -27.656 1 83 171 LYS A N 1
ATOM 1357 C CA . LYS A 1 171 ? -1.171 -5.496 -27.781 1 83 171 LYS A CA 1
ATOM 1358 C C . LYS A 1 171 ? -2.441 -5.449 -26.938 1 83 171 LYS A C 1
ATOM 1360 O O . LYS A 1 171 ? -2.701 -4.457 -26.25 1 83 171 LYS A O 1
ATOM 1365 N N . LYS A 1 172 ? -3.205 -6.496 -27.016 1 85.38 172 LYS A N 1
ATOM 1366 C CA . LYS A 1 172 ? -4.434 -6.562 -26.234 1 85.38 172 LYS A CA 1
ATOM 1367 C C . LYS A 1 172 ? -4.129 -6.59 -24.734 1 85.38 172 LYS A C 1
ATOM 1369 O O . LYS A 1 172 ? -4.848 -5.984 -23.938 1 85.38 172 LYS A O 1
ATOM 1374 N N . LEU A 1 173 ? -3.15 -7.25 -24.438 1 81.88 173 LEU A N 1
ATOM 1375 C CA . LEU A 1 173 ? -2.729 -7.309 -23.047 1 81.88 173 LEU A CA 1
ATOM 1376 C C . LEU A 1 173 ? -2.34 -5.922 -22.531 1 81.88 173 LEU A C 1
ATOM 1378 O O . LEU A 1 173 ? -2.727 -5.531 -21.438 1 81.88 173 LEU A O 1
ATOM 1382 N N . ARG A 1 174 ? -1.643 -5.262 -23.391 1 81 174 ARG A N 1
ATOM 1383 C CA . ARG A 1 174 ? -1.216 -3.914 -23.016 1 81 174 ARG A CA 1
ATOM 1384 C C . ARG A 1 174 ? -2.416 -2.99 -22.828 1 81 174 ARG A C 1
ATOM 1386 O O . ARG A 1 174 ? -2.48 -2.236 -21.859 1 81 174 ARG A O 1
ATOM 1393 N N . SER A 1 175 ? -3.275 -3.029 -23.688 1 88.12 175 SER A N 1
ATOM 1394 C CA . SER A 1 175 ? -4.465 -2.186 -23.625 1 88.12 175 SER A CA 1
ATOM 1395 C C . SER A 1 175 ? -5.312 -2.518 -22.406 1 88.12 175 SER A C 1
ATOM 1397 O O . SER A 1 175 ? -5.73 -1.621 -21.672 1 88.12 175 SER A O 1
ATOM 1399 N N . ASN A 1 176 ? -5.559 -3.812 -22.203 1 88.38 176 ASN A N 1
ATOM 1400 C CA . ASN A 1 176 ? -6.363 -4.227 -21.062 1 88.38 176 ASN A CA 1
ATOM 1401 C C . ASN A 1 176 ? -5.664 -3.906 -19.75 1 88.38 176 ASN A C 1
ATOM 1403 O O . ASN A 1 176 ? -6.32 -3.598 -18.75 1 88.38 176 ASN A O 1
ATOM 1407 N N . SER A 1 177 ? -4.395 -3.967 -19.75 1 84.06 177 SER A N 1
ATOM 1408 C CA . SER A 1 177 ? -3.635 -3.623 -18.547 1 84.06 177 SER A CA 1
ATOM 1409 C C . SER A 1 177 ? -3.768 -2.141 -18.219 1 84.06 177 SER A C 1
ATOM 1411 O O . SER A 1 177 ? -3.959 -1.772 -17.062 1 84.06 177 SER A O 1
ATOM 1413 N N . GLN A 1 178 ? -3.695 -1.354 -19.234 1 84.94 178 GLN A N 1
ATOM 1414 C CA . GLN A 1 178 ? -3.84 0.085 -19.047 1 84.94 178 GLN A CA 1
ATOM 1415 C C . GLN A 1 178 ? -5.25 0.44 -18.578 1 84.94 178 GLN A C 1
ATOM 1417 O O . GLN A 1 178 ? -5.426 1.274 -17.688 1 84.94 178 GLN A O 1
ATOM 1422 N N . ASP A 1 179 ? -6.125 -0.174 -19.141 1 89.31 179 ASP A N 1
ATOM 1423 C CA . ASP A 1 179 ? -7.516 0.067 -18.766 1 89.31 179 ASP A CA 1
ATOM 1424 C C . ASP A 1 179 ? -7.781 -0.358 -17.328 1 89.31 179 ASP A C 1
ATOM 1426 O O . ASP A 1 179 ? -8.484 0.334 -16.594 1 89.31 179 ASP A O 1
ATOM 1430 N N . ALA A 1 180 ? -7.32 -1.478 -16.984 1 87.88 180 ALA A N 1
ATOM 1431 C CA . ALA A 1 180 ? -7.488 -1.97 -15.625 1 87.88 180 ALA A CA 1
ATOM 1432 C C . ALA A 1 180 ? -6.816 -1.039 -14.617 1 87.88 180 ALA A C 1
ATOM 1434 O O . ALA A 1 180 ? -7.383 -0.74 -13.562 1 87.88 180 ALA A O 1
ATOM 1435 N N . SER A 1 181 ? -5.676 -0.556 -14.961 1 84.25 181 SER A N 1
ATOM 1436 C CA . SER A 1 181 ? -4.941 0.353 -14.086 1 84.25 181 SER A CA 1
ATOM 1437 C C . SER A 1 181 ? -5.676 1.68 -13.93 1 84.25 181 SER A C 1
ATOM 1439 O O . SER A 1 181 ? -5.809 2.195 -12.82 1 84.25 181 SER A O 1
ATOM 1441 N N . LYS A 1 182 ? -6.098 2.197 -15.047 1 87 182 LYS A N 1
ATOM 1442 C CA . LYS A 1 182 ? -6.82 3.463 -15.023 1 87 182 LYS A CA 1
ATOM 1443 C C . LYS A 1 182 ? -8.109 3.346 -14.219 1 87 182 LYS A C 1
ATOM 1445 O O . LYS A 1 182 ? -8.398 4.188 -13.367 1 87 182 LYS A O 1
ATOM 1450 N N . SER A 1 183 ? -8.859 2.311 -14.484 1 90.69 183 SER A N 1
ATOM 1451 C CA . SER A 1 183 ? -10.125 2.111 -13.781 1 90.69 183 SER A CA 1
ATOM 1452 C C . SER A 1 183 ? -9.906 1.875 -12.297 1 90.69 183 SER A C 1
ATOM 1454 O O . SER A 1 183 ? -10.68 2.344 -11.461 1 90.69 183 SER A O 1
ATOM 1456 N N . ALA A 1 184 ? -8.891 1.185 -12 1 88.44 184 ALA A N 1
ATOM 1457 C CA . ALA A 1 184 ? -8.555 0.944 -10.602 1 88.44 184 ALA A CA 1
ATOM 1458 C C . ALA A 1 184 ? -8.172 2.244 -9.898 1 88.44 184 ALA A C 1
ATOM 1460 O O . ALA A 1 184 ? -8.562 2.469 -8.75 1 88.44 184 ALA A O 1
ATOM 1461 N N . SER A 1 185 ? -7.43 3.08 -10.57 1 84.12 185 SER A N 1
ATOM 1462 C CA . SER A 1 185 ? -7.023 4.371 -10.023 1 84.12 185 SER A CA 1
ATOM 1463 C C . SER A 1 185 ? -8.227 5.266 -9.766 1 84.12 185 SER A C 1
ATOM 1465 O O . SER A 1 185 ? -8.305 5.941 -8.742 1 84.12 185 SER A O 1
ATOM 1467 N N . GLU A 1 186 ? -9.062 5.289 -10.703 1 88.62 186 GLU A N 1
ATOM 1468 C CA . GLU A 1 186 ? -10.281 6.074 -10.555 1 88.62 186 GLU A CA 1
ATOM 1469 C C . GLU A 1 186 ? -11.117 5.578 -9.383 1 88.62 186 GLU A C 1
ATOM 1471 O O . GLU A 1 186 ? -11.648 6.383 -8.602 1 88.62 186 GLU A O 1
ATOM 1476 N N . TYR A 1 187 ? -11.211 4.285 -9.273 1 92.31 187 TYR A N 1
ATOM 1477 C CA . TYR A 1 187 ? -11.938 3.691 -8.156 1 92.31 187 TYR A CA 1
ATOM 1478 C C . TYR A 1 187 ? -11.273 4.039 -6.832 1 92.31 187 TYR A C 1
ATOM 1480 O O . TYR A 1 187 ? -11.953 4.422 -5.875 1 92.31 187 TYR A O 1
ATOM 1488 N N . GLN A 1 188 ? -10.078 3.975 -6.859 1 87 188 GLN A N 1
ATOM 1489 C CA . GLN A 1 188 ? -9.32 4.273 -5.645 1 87 188 GLN A CA 1
ATOM 1490 C C . GLN A 1 188 ? -9.5 5.73 -5.23 1 87 188 GLN A C 1
ATOM 1492 O O . GLN A 1 188 ? -9.625 6.031 -4.043 1 87 188 GLN A O 1
ATOM 1497 N N . SER A 1 189 ? -9.453 6.594 -6.152 1 86.06 189 SER A N 1
ATOM 1498 C CA . SER A 1 189 ? -9.617 8.016 -5.879 1 86.06 189 SER A CA 1
ATOM 1499 C C . SER A 1 189 ? -10.977 8.305 -5.25 1 86.06 189 SER A C 1
ATOM 1501 O O . SER A 1 189 ? -11.07 9.047 -4.273 1 86.06 189 SER A O 1
ATOM 1503 N N . VAL A 1 190 ? -11.945 7.676 -5.762 1 91.19 190 VAL A N 1
ATOM 1504 C CA . VAL A 1 190 ? -13.305 7.922 -5.289 1 91.19 190 VAL A CA 1
ATOM 1505 C C . VAL A 1 190 ? -13.469 7.359 -3.879 1 91.19 190 VAL A C 1
ATOM 1507 O O . VAL A 1 190 ? -14.086 7.992 -3.02 1 91.19 190 VAL A O 1
ATOM 1510 N N . ILE A 1 191 ? -12.922 6.219 -3.648 1 92.94 191 ILE A N 1
ATOM 1511 C CA . ILE A 1 191 ? -13.039 5.602 -2.334 1 92.94 191 ILE A CA 1
ATOM 1512 C C . ILE A 1 191 ? -12.242 6.402 -1.311 1 92.94 191 ILE A C 1
ATOM 1514 O O . ILE A 1 191 ? -12.688 6.594 -0.176 1 92.94 191 ILE A O 1
ATOM 1518 N N . SER A 1 192 ? -11.094 6.773 -1.68 1 88.69 192 SER A N 1
ATOM 1519 C CA . SER A 1 192 ? -10.266 7.586 -0.79 1 88.69 192 SER A CA 1
ATOM 1520 C C . SER A 1 192 ? -10.977 8.883 -0.405 1 88.69 192 SER A C 1
ATOM 1522 O O . SER A 1 192 ? -11.023 9.242 0.772 1 88.69 192 SER A O 1
ATOM 1524 N N . ASP A 1 193 ? -11.523 9.516 -1.364 1 90 193 ASP A N 1
ATOM 1525 C CA . ASP A 1 193 ? -12.289 10.727 -1.118 1 90 193 ASP A CA 1
ATOM 1526 C C . ASP A 1 193 ? -13.461 10.461 -0.176 1 90 193 ASP A C 1
ATOM 1528 O O . ASP A 1 193 ? -13.727 11.25 0.731 1 90 193 ASP A O 1
ATOM 1532 N N . ALA A 1 194 ? -14.109 9.398 -0.489 1 92.94 194 ALA A N 1
ATOM 1533 C CA . ALA A 1 194 ? -15.289 9.07 0.302 1 92.94 194 ALA A CA 1
ATOM 1534 C C . ALA A 1 194 ? -14.93 8.836 1.766 1 92.94 194 ALA A C 1
ATOM 1536 O O . ALA A 1 194 ? -15.617 9.312 2.668 1 92.94 194 ALA A O 1
ATOM 1537 N N . PHE A 1 195 ? -13.867 8.203 2.01 1 92.62 195 PHE A N 1
ATOM 1538 C CA . PHE A 1 195 ? -13.5 7.867 3.381 1 92.62 195 PHE A CA 1
ATOM 1539 C C . PHE A 1 195 ? -12.891 9.07 4.09 1 92.62 195 PHE A C 1
ATOM 1541 O O . PHE A 1 195 ? -13.141 9.289 5.281 1 92.62 195 PHE A O 1
ATOM 1548 N N . ILE A 1 196 ? -12.117 9.867 3.414 1 87.81 196 ILE A N 1
ATOM 1549 C CA . ILE A 1 196 ? -11.578 11.086 3.998 1 87.81 196 ILE A CA 1
ATOM 1550 C C . ILE A 1 196 ? -12.711 12.086 4.238 1 87.81 196 ILE A C 1
ATOM 1552 O O . ILE A 1 196 ? -12.734 12.773 5.258 1 87.81 196 ILE A O 1
ATOM 1556 N N . GLY A 1 197 ? -13.578 12.148 3.328 1 92.12 197 GLY A N 1
ATOM 1557 C CA . GLY A 1 197 ? -14.695 13.078 3.41 1 92.12 197 GLY A CA 1
ATOM 1558 C C . GLY A 1 197 ? -15.898 12.492 4.117 1 92.12 197 GLY A C 1
ATOM 1559 O O . GLY A 1 197 ? -17.031 12.969 3.936 1 92.12 197 GLY A O 1
ATOM 1560 N N . PHE A 1 198 ? -15.742 11.492 4.891 1 93.12 198 PHE A N 1
ATOM 1561 C CA . PHE A 1 198 ? -16.828 10.781 5.57 1 93.12 198 PHE A CA 1
ATOM 1562 C C . PHE A 1 198 ? -17.734 11.758 6.316 1 93.12 198 PHE A C 1
ATOM 1564 O O . PHE A 1 198 ? -18.953 11.695 6.199 1 93.12 198 PHE A O 1
ATOM 1571 N N . ASN A 1 199 ? -17.141 12.688 7.086 1 91.69 199 ASN A N 1
ATOM 1572 C CA . ASN A 1 199 ? -17.922 13.648 7.863 1 91.69 199 ASN A CA 1
ATOM 1573 C C . ASN A 1 199 ? -18.781 14.523 6.965 1 91.69 199 ASN A C 1
ATOM 1575 O O . ASN A 1 199 ? -19.969 14.719 7.238 1 91.69 199 ASN A O 1
ATOM 1579 N N . THR A 1 200 ? -18.172 15.023 5.969 1 92.19 200 THR A N 1
ATOM 1580 C CA . THR A 1 200 ? -18.891 15.891 5.039 1 92.19 200 THR A CA 1
ATOM 1581 C C . THR A 1 200 ? -20.047 15.133 4.379 1 92.19 200 THR A C 1
ATOM 1583 O O . THR A 1 200 ? -21.156 15.664 4.262 1 92.19 200 THR A O 1
ATOM 1586 N N . ILE A 1 201 ? -19.812 13.953 3.998 1 93.69 201 ILE A N 1
ATOM 1587 C CA . ILE A 1 201 ? -20.812 13.133 3.311 1 93.69 201 ILE A CA 1
ATOM 1588 C C . ILE A 1 201 ? -22 12.883 4.234 1 93.69 201 ILE A C 1
ATOM 1590 O O . ILE A 1 201 ? -23.156 12.977 3.807 1 93.69 201 ILE A O 1
ATOM 1594 N N . LYS A 1 202 ? -21.734 12.602 5.402 1 91.56 202 LYS A N 1
ATOM 1595 C CA . LYS A 1 202 ? -22.797 12.328 6.367 1 91.56 202 LYS A CA 1
ATOM 1596 C C . LYS A 1 202 ? -23.547 13.602 6.742 1 91.56 202 LYS A C 1
ATOM 1598 O O . LYS A 1 202 ? -24.781 13.625 6.762 1 91.56 202 LYS A O 1
ATOM 1603 N N . LEU A 1 203 ? -22.797 14.633 7.027 1 92.31 203 LEU A N 1
ATOM 1604 C CA . LEU A 1 203 ? -23.375 15.891 7.488 1 92.31 203 LEU A CA 1
ATOM 1605 C C . LEU A 1 203 ? -24.25 16.516 6.406 1 92.31 203 LEU A C 1
ATOM 1607 O O . LEU A 1 203 ? -25.25 17.172 6.711 1 92.31 203 LEU A O 1
ATOM 1611 N N . TYR A 1 204 ? -23.938 16.234 5.207 1 92.06 204 TYR A N 1
ATOM 1612 C CA . TYR A 1 204 ? -24.703 16.828 4.121 1 92.06 204 TYR A CA 1
ATOM 1613 C C . TYR A 1 204 ? -25.641 15.797 3.486 1 92.06 204 TYR A C 1
ATOM 1615 O O . TYR A 1 204 ? -26.281 16.078 2.479 1 92.06 204 TYR A O 1
ATOM 1623 N N . SER A 1 205 ? -25.703 14.586 3.955 1 89.19 205 SER A N 1
ATOM 1624 C CA . SER A 1 205 ? -26.625 13.523 3.582 1 89.19 205 SER A CA 1
ATOM 1625 C C . SER A 1 205 ? -26.531 13.203 2.094 1 89.19 205 SER A C 1
ATOM 1627 O O . SER A 1 205 ? -27.547 13.172 1.395 1 89.19 205 SER A O 1
ATOM 1629 N N . VAL A 1 206 ? -25.375 12.992 1.63 1 91.62 206 VAL A N 1
ATOM 1630 C CA . VAL A 1 206 ? -25.203 12.695 0.213 1 91.62 206 VAL A CA 1
ATOM 1631 C C . VAL A 1 206 ? -24.625 11.289 0.048 1 91.62 206 VAL A C 1
ATOM 1633 O O . VAL A 1 206 ? -23.969 10.992 -0.948 1 91.62 206 VAL A O 1
ATOM 1636 N N . ILE A 1 207 ? -24.891 10.43 0.867 1 91.62 207 ILE A N 1
ATOM 1637 C CA . ILE A 1 207 ? -24.328 9.078 0.872 1 91.62 207 ILE A CA 1
ATOM 1638 C C . ILE A 1 207 ? -24.828 8.32 -0.356 1 91.62 207 ILE A C 1
ATOM 1640 O O . ILE A 1 207 ? -24.062 7.57 -0.974 1 91.62 207 ILE A O 1
ATOM 1644 N N . SER A 1 208 ? -26.078 8.477 -0.686 1 91.44 208 SER A N 1
ATOM 1645 C CA . SER A 1 208 ? -26.656 7.738 -1.801 1 91.44 208 SER A CA 1
ATOM 1646 C C . SER A 1 208 ? -25.984 8.102 -3.119 1 91.44 208 SER A C 1
ATOM 1648 O O . SER A 1 208 ? -25.719 7.23 -3.951 1 91.44 208 SER A O 1
ATOM 1650 N N . LYS A 1 209 ? -25.703 9.336 -3.238 1 91.81 209 LYS A N 1
ATOM 1651 C CA . LYS A 1 209 ? -25.047 9.789 -4.461 1 91.81 209 LYS A CA 1
ATOM 1652 C C . LYS A 1 209 ? -23.625 9.266 -4.551 1 91.81 209 LYS A C 1
ATOM 1654 O O . LYS A 1 209 ? -23.188 8.812 -5.609 1 91.81 209 LYS A O 1
ATOM 1659 N N . ILE A 1 210 ? -22.922 9.32 -3.465 1 93.12 210 ILE A N 1
ATOM 1660 C CA . ILE A 1 210 ? -21.547 8.859 -3.42 1 93.12 210 ILE A CA 1
ATOM 1661 C C . ILE A 1 210 ? -21.5 7.344 -3.602 1 93.12 210 ILE A C 1
ATOM 1663 O O . ILE A 1 210 ? -20.625 6.816 -4.285 1 93.12 210 ILE A O 1
ATOM 1667 N N . ARG A 1 211 ? -22.484 6.707 -3.01 1 93.88 211 ARG A N 1
ATOM 1668 C CA . ARG A 1 211 ? -22.578 5.258 -3.145 1 93.88 211 ARG A CA 1
ATOM 1669 C C . ARG A 1 211 ? -22.75 4.852 -4.605 1 93.88 211 ARG A C 1
ATOM 1671 O O . ARG A 1 211 ? -22.125 3.893 -5.066 1 93.88 211 ARG A O 1
ATOM 1678 N N . ARG A 1 212 ? -23.547 5.531 -5.289 1 93.06 212 ARG A N 1
ATOM 1679 C CA . ARG A 1 212 ? -23.781 5.242 -6.703 1 93.06 212 ARG A CA 1
ATOM 1680 C C . ARG A 1 212 ? -22.5 5.457 -7.52 1 93.06 212 ARG A C 1
ATOM 1682 O O . ARG A 1 212 ? -22.188 4.664 -8.406 1 93.06 212 ARG A O 1
ATOM 1689 N N . GLN A 1 213 ? -21.859 6.496 -7.207 1 93.31 213 GLN A N 1
ATOM 1690 C CA . GLN A 1 213 ? -20.609 6.777 -7.906 1 93.31 213 GLN A CA 1
ATOM 1691 C C . GLN A 1 213 ? -19.578 5.684 -7.645 1 93.31 213 GLN A C 1
ATOM 1693 O O . GLN A 1 213 ? -18.891 5.242 -8.562 1 93.31 213 GLN A O 1
ATOM 1698 N N . VAL A 1 214 ? -19.516 5.27 -6.441 1 94.19 214 VAL A N 1
ATOM 1699 C CA . VAL A 1 214 ? -18.547 4.242 -6.055 1 94.19 214 VAL A CA 1
ATOM 1700 C C . VAL A 1 214 ? -18.906 2.914 -6.715 1 94.19 214 VAL A C 1
ATOM 1702 O O . VAL A 1 214 ? -18.031 2.191 -7.195 1 94.19 214 VAL A O 1
ATOM 1705 N N . GLN A 1 215 ? -20.219 2.6 -6.75 1 95.19 215 GLN A N 1
ATOM 1706 C CA . GLN A 1 215 ? -20.672 1.365 -7.371 1 95.19 215 GLN A CA 1
ATOM 1707 C C . GLN A 1 215 ? -20.328 1.331 -8.859 1 95.19 215 GLN A C 1
ATOM 1709 O O . GLN A 1 215 ? -19.891 0.302 -9.375 1 95.19 215 GLN A O 1
ATOM 1714 N N . ASP A 1 216 ? -20.531 2.408 -9.453 1 95 216 ASP A N 1
ATOM 1715 C CA . ASP A 1 216 ? -20.234 2.492 -10.875 1 95 216 ASP A CA 1
ATOM 1716 C C . ASP A 1 216 ? -18.75 2.316 -11.141 1 95 216 ASP A C 1
ATOM 1718 O O . ASP A 1 216 ? -18.344 1.575 -12.039 1 95 216 ASP A O 1
ATOM 1722 N N . ARG A 1 217 ? -17.953 2.996 -10.406 1 93.12 217 ARG A N 1
ATOM 1723 C CA . ARG A 1 217 ? -16.5 2.908 -10.586 1 93.12 217 ARG A CA 1
ATOM 1724 C C . ARG A 1 217 ? -15.984 1.526 -10.203 1 93.12 217 ARG A C 1
ATOM 1726 O O . ARG A 1 217 ? -15.031 1.025 -10.797 1 93.12 217 ARG A O 1
ATOM 1733 N N . ASN A 1 218 ? -16.609 0.936 -9.227 1 94.69 218 ASN A N 1
ATOM 1734 C CA . ASN A 1 218 ? -16.281 -0.426 -8.828 1 94.69 218 ASN A CA 1
ATOM 1735 C C . ASN A 1 218 ? -16.531 -1.421 -9.961 1 94.69 218 ASN A C 1
ATOM 1737 O O . ASN A 1 218 ? -15.68 -2.254 -10.266 1 94.69 218 ASN A O 1
ATOM 1741 N N . GLU A 1 219 ? -17.719 -1.333 -10.539 1 95.31 219 GLU A N 1
ATOM 1742 C CA . GLU A 1 219 ? -18.094 -2.23 -11.625 1 95.31 219 GLU A CA 1
ATOM 1743 C C . GLU A 1 219 ? -17.125 -2.084 -12.812 1 95.31 219 GLU A C 1
ATOM 1745 O O . GLU A 1 219 ? -16.703 -3.078 -13.398 1 95.31 219 GLU A O 1
ATOM 1750 N N . LYS A 1 220 ? -16.844 -0.883 -13.102 1 94.75 220 LYS A N 1
ATOM 1751 C CA . LYS A 1 220 ? -15.922 -0.636 -14.211 1 94.75 220 LYS A CA 1
ATOM 1752 C C . LYS A 1 220 ? -14.531 -1.178 -13.906 1 94.75 220 LYS A C 1
ATOM 1754 O O . LYS A 1 220 ? -13.875 -1.754 -14.773 1 94.75 220 LYS A O 1
ATOM 1759 N N . SER A 1 221 ? -14.102 -0.95 -12.719 1 93.88 221 SER A N 1
ATOM 1760 C CA . SER A 1 221 ? -12.781 -1.415 -12.305 1 93.88 221 SER A CA 1
ATOM 1761 C C . SER A 1 221 ? -12.695 -2.938 -12.328 1 93.88 221 SER A C 1
ATOM 1763 O O . SER A 1 221 ? -11.742 -3.506 -12.859 1 93.88 221 SER A O 1
ATOM 1765 N N . GLU A 1 222 ? -13.703 -3.572 -11.812 1 93 222 GLU A N 1
ATOM 1766 C CA . GLU A 1 222 ? -13.711 -5.031 -11.781 1 93 222 GLU A CA 1
ATOM 1767 C C . GLU A 1 222 ? -13.883 -5.613 -13.188 1 93 222 GLU A C 1
ATOM 1769 O O . GLU A 1 222 ? -13.336 -6.676 -13.492 1 93 222 GLU A O 1
ATOM 1774 N N . GLU A 1 223 ? -14.656 -4.969 -13.992 1 94.25 223 GLU A N 1
ATOM 1775 C CA . GLU A 1 223 ? -14.805 -5.41 -15.375 1 94.25 223 GLU A CA 1
ATOM 1776 C C . GLU A 1 223 ? -13.477 -5.332 -16.125 1 94.25 223 GLU A C 1
ATOM 1778 O O . GLU A 1 223 ? -13.109 -6.266 -16.844 1 94.25 223 GLU A O 1
ATOM 1783 N N . ALA A 1 224 ? -12.836 -4.23 -16 1 91.75 224 ALA A N 1
ATOM 1784 C CA . ALA A 1 224 ? -11.531 -4.066 -16.641 1 91.75 224 ALA A CA 1
ATOM 1785 C C . ALA A 1 224 ? -10.531 -5.102 -16.141 1 91.75 224 ALA A C 1
ATOM 1787 O O . ALA A 1 224 ? -9.758 -5.664 -16.906 1 91.75 224 ALA A O 1
ATOM 1788 N N . GLU A 1 225 ? -10.57 -5.328 -14.867 1 89.31 225 GLU A N 1
ATOM 1789 C CA . GLU A 1 225 ? -9.695 -6.336 -14.273 1 89.31 225 GLU A CA 1
ATOM 1790 C C . GLU A 1 225 ? -10.039 -7.734 -14.789 1 89.31 225 GLU A C 1
ATOM 1792 O O . GLU A 1 225 ? -9.141 -8.539 -15.055 1 89.31 225 GLU A O 1
ATOM 1797 N N . CYS A 1 226 ? -11.289 -8.016 -14.859 1 91.38 226 CYS A N 1
ATOM 1798 C CA . CYS A 1 226 ? -11.742 -9.297 -15.391 1 91.38 226 CYS A CA 1
ATOM 1799 C C . CYS A 1 226 ? -11.258 -9.492 -16.828 1 91.38 226 CYS A C 1
ATOM 1801 O O . CYS A 1 226 ? -10.789 -10.578 -17.188 1 91.38 226 CYS A O 1
ATOM 1803 N N . ASN A 1 227 ? -11.359 -8.484 -17.594 1 91.31 227 ASN A N 1
ATOM 1804 C CA . ASN A 1 227 ? -10.891 -8.555 -18.984 1 91.31 227 ASN A CA 1
ATOM 1805 C C . ASN A 1 227 ? -9.383 -8.781 -19.062 1 91.31 227 ASN A C 1
ATOM 1807 O O . ASN A 1 227 ? -8.906 -9.508 -19.922 1 91.31 227 ASN A O 1
ATOM 1811 N N . LEU A 1 228 ? -8.742 -8.172 -18.219 1 87 228 LEU A N 1
ATOM 1812 C CA . LEU A 1 228 ? -7.297 -8.367 -18.141 1 87 228 LEU A CA 1
ATOM 1813 C C . LEU A 1 228 ? -6.961 -9.805 -17.781 1 87 228 LEU A C 1
ATOM 1815 O O . LEU A 1 228 ? -6.117 -10.438 -18.406 1 87 228 LEU A O 1
ATOM 1819 N N . LEU A 1 229 ? -7.629 -10.328 -16.781 1 84.25 229 LEU A N 1
ATOM 1820 C CA . LEU A 1 229 ? -7.383 -11.695 -16.344 1 84.25 229 LEU A CA 1
ATOM 1821 C C . LEU A 1 229 ? -7.75 -12.703 -17.438 1 84.25 229 LEU A C 1
ATOM 1823 O O . LEU A 1 229 ? -7.039 -13.688 -17.641 1 84.25 229 LEU A O 1
ATOM 1827 N N . LYS A 1 230 ? -8.805 -12.422 -18.141 1 88.25 230 LYS A N 1
ATOM 1828 C CA . LYS A 1 230 ? -9.195 -13.281 -19.25 1 88.25 230 LYS A CA 1
ATOM 1829 C C . LYS A 1 230 ? -8.141 -13.258 -20.344 1 88.25 230 LYS A C 1
ATOM 1831 O O . LYS A 1 230 ? -7.828 -14.297 -20.938 1 88.25 230 LYS A O 1
ATOM 1836 N N . THR A 1 231 ? -7.66 -12.117 -20.641 1 85.5 231 THR A N 1
ATOM 1837 C CA . THR A 1 231 ? -6.609 -12.008 -21.641 1 85.5 231 THR A CA 1
ATOM 1838 C C . THR A 1 231 ? -5.355 -12.75 -21.203 1 85.5 231 THR A C 1
ATOM 1840 O O . THR A 1 231 ? -4.723 -13.453 -22 1 85.5 231 THR A O 1
ATOM 1843 N N . ASN A 1 232 ? -4.98 -12.602 -19.938 1 80.25 232 ASN A N 1
ATOM 1844 C CA . ASN A 1 232 ? -3.859 -13.352 -19.375 1 80.25 232 ASN A CA 1
ATOM 1845 C C . ASN A 1 232 ? -4.086 -14.859 -19.5 1 80.25 232 ASN A C 1
ATOM 1847 O O . ASN A 1 232 ? -3.164 -15.602 -19.828 1 80.25 232 ASN A O 1
ATOM 1851 N N . TYR A 1 233 ? -5.211 -15.25 -19.25 1 82.69 233 TYR A N 1
ATOM 1852 C CA . TYR A 1 233 ? -5.535 -16.672 -19.344 1 82.69 233 TYR A CA 1
ATOM 1853 C C . TYR A 1 233 ? -5.469 -17.156 -20.781 1 82.69 233 TYR A C 1
ATOM 1855 O O . TYR A 1 233 ? -4.957 -18.25 -21.062 1 82.69 233 TYR A O 1
ATOM 1863 N N . LYS A 1 234 ? -6.027 -16.344 -21.656 1 85 234 LYS A N 1
ATOM 1864 C CA . LYS A 1 234 ? -5.969 -16.719 -23.078 1 85 234 LYS A CA 1
ATOM 1865 C C . LYS A 1 234 ? -4.523 -16.891 -23.531 1 85 234 LYS A C 1
ATOM 1867 O O . LYS A 1 234 ? -4.215 -17.828 -24.266 1 85 234 LYS A O 1
ATOM 1872 N N . ILE A 1 235 ? -3.736 -16.109 -23.094 1 81 235 ILE A N 1
ATOM 1873 C CA . ILE A 1 235 ? -2.322 -16.172 -23.453 1 81 235 ILE A CA 1
ATOM 1874 C C . ILE A 1 235 ? -1.71 -17.438 -22.844 1 81 235 ILE A C 1
ATOM 1876 O O . ILE A 1 235 ? -1.083 -18.234 -23.547 1 81 235 ILE A O 1
ATOM 1880 N N . SER A 1 236 ? -1.933 -17.641 -21.516 1 77.31 236 SER A N 1
ATOM 1881 C CA . SER A 1 236 ? -1.408 -18.828 -20.828 1 77.31 236 SER A CA 1
ATOM 1882 C C . SER A 1 236 ? -1.996 -20.109 -21.422 1 77.31 236 SER A C 1
ATOM 1884 O O . SER A 1 236 ? -1.301 -21.109 -21.531 1 77.31 236 SER A O 1
ATOM 1886 N N . TYR A 1 237 ? -3.229 -20.031 -21.781 1 82.44 237 TYR A N 1
ATOM 1887 C CA . TYR A 1 237 ? -3.918 -21.219 -22.281 1 82.44 237 TYR A CA 1
ATOM 1888 C C . TYR A 1 237 ? -3.395 -21.594 -23.656 1 82.44 237 TYR A C 1
ATOM 1890 O O . TYR A 1 237 ? -3.396 -22.781 -24.031 1 82.44 237 TYR A O 1
ATOM 1898 N N . MET A 1 238 ? -2.992 -20.625 -24.438 1 82.62 238 MET A N 1
ATOM 1899 C CA . MET A 1 238 ? -2.371 -20.938 -25.719 1 82.62 238 MET A CA 1
ATOM 1900 C C . MET A 1 238 ? -1.145 -21.812 -25.531 1 82.62 238 MET A C 1
ATOM 1902 O O . MET A 1 238 ? -0.909 -22.734 -26.312 1 82.62 238 MET A O 1
ATOM 1906 N N . SER A 1 239 ? -0.451 -21.531 -24.562 1 77.81 239 SER A N 1
ATOM 1907 C CA . SER A 1 239 ? 0.701 -22.375 -24.25 1 77.81 239 SER A CA 1
ATOM 1908 C C . SER A 1 239 ? 0.268 -23.781 -23.844 1 77.81 239 SER A C 1
ATOM 1910 O O . SER A 1 239 ? 0.917 -24.766 -24.188 1 77.81 239 SER A O 1
ATOM 1912 N N . VAL A 1 240 ? -0.83 -23.875 -23.094 1 79.75 240 VAL A N 1
ATOM 1913 C CA . VAL A 1 240 ? -1.368 -25.172 -22.688 1 79.75 240 VAL A CA 1
ATOM 1914 C C . VAL A 1 240 ? -1.819 -25.953 -23.906 1 79.75 240 VAL A C 1
ATOM 1916 O O . VAL A 1 240 ? -1.601 -27.172 -24 1 79.75 240 VAL A O 1
ATOM 1919 N N . ILE A 1 241 ? -2.4 -25.266 -24.828 1 85 241 ILE A N 1
ATOM 1920 C CA . ILE A 1 241 ? -2.838 -25.891 -26.062 1 85 241 ILE A CA 1
ATOM 1921 C C . ILE A 1 241 ? -1.633 -26.469 -26.812 1 85 241 ILE A C 1
ATOM 1923 O O . ILE A 1 241 ? -1.665 -27.609 -27.281 1 85 241 ILE A O 1
ATOM 1927 N N . CYS A 1 242 ? -0.651 -25.719 -26.844 1 82.81 242 CYS A N 1
ATOM 1928 C CA . CYS A 1 242 ? 0.556 -26.172 -27.531 1 82.81 242 CYS A CA 1
ATOM 1929 C C . CYS A 1 242 ? 1.163 -27.375 -26.828 1 82.81 242 CYS A C 1
ATOM 1931 O O . CYS A 1 242 ? 1.558 -28.344 -27.484 1 82.81 242 CYS A O 1
ATOM 1933 N N . THR A 1 243 ? 1.176 -27.359 -25.562 1 79.62 243 THR A N 1
ATOM 1934 C CA . THR A 1 243 ? 1.752 -28.469 -24.812 1 79.62 243 THR A CA 1
ATOM 1935 C C . THR A 1 243 ? 0.9 -29.719 -24.953 1 79.62 243 THR A C 1
ATOM 1937 O O . THR A 1 243 ? 1.432 -30.812 -25.141 1 79.62 243 THR A O 1
ATOM 1940 N N . SER A 1 244 ? -0.397 -29.547 -24.844 1 83 244 SER A N 1
ATOM 1941 C CA . SER A 1 244 ? -1.292 -30.688 -24.984 1 83 244 SER A CA 1
ATOM 1942 C C . SER A 1 244 ? -1.234 -31.266 -26.391 1 83 244 SER A C 1
ATOM 1944 O O . SER A 1 244 ? -1.226 -32.469 -26.562 1 83 244 SER A O 1
ATOM 1946 N N . ALA A 1 245 ? -1.195 -30.359 -27.312 1 84.31 245 ALA A N 1
ATOM 1947 C CA . ALA A 1 245 ? -1.067 -30.797 -28.703 1 84.31 245 ALA A CA 1
ATOM 1948 C C . ALA A 1 245 ? 0.274 -31.484 -28.938 1 84.31 245 ALA A C 1
ATOM 1950 O O . ALA A 1 245 ? 0.345 -32.5 -29.641 1 84.31 245 ALA A O 1
ATOM 1951 N N . GLY A 1 246 ? 1.256 -30.859 -28.344 1 84 246 GLY A N 1
ATOM 1952 C CA . GLY A 1 246 ? 2.564 -31.484 -28.453 1 84 246 GLY A CA 1
ATOM 1953 C C . GLY A 1 246 ? 2.617 -32.875 -27.844 1 84 246 GLY A C 1
ATOM 1954 O O . GLY A 1 246 ? 3.201 -33.781 -28.422 1 84 246 GLY A O 1
ATOM 1955 N N . PHE A 1 247 ? 2.033 -33.031 -26.703 1 86.31 247 PHE A N 1
ATOM 1956 C CA . PHE A 1 247 ? 1.965 -34.344 -26.031 1 86.31 247 PHE A CA 1
ATOM 1957 C C . PHE A 1 247 ? 1.219 -35.344 -26.906 1 86.31 247 PHE A C 1
ATOM 1959 O O . PHE A 1 247 ? 1.691 -36.469 -27.109 1 86.31 247 PHE A O 1
ATOM 1966 N N . ALA A 1 248 ? 0.065 -34.906 -27.406 1 88.38 248 ALA A N 1
ATOM 1967 C CA . ALA A 1 248 ? -0.751 -35.781 -28.234 1 88.38 248 ALA A CA 1
ATOM 1968 C C . ALA A 1 248 ? 0.002 -36.219 -29.484 1 88.38 248 ALA A C 1
ATOM 1970 O O . ALA A 1 248 ? 0.026 -37.406 -29.844 1 88.38 248 ALA A O 1
ATOM 1971 N N . LEU A 1 249 ? 0.607 -35.281 -30.078 1 88.88 249 LEU A N 1
ATOM 1972 C CA . LEU A 1 249 ? 1.338 -35.562 -31.312 1 88.88 249 LEU A CA 1
ATOM 1973 C C . LEU A 1 249 ? 2.52 -36.5 -31.047 1 88.88 249 LEU A C 1
ATOM 1975 O O . LEU A 1 249 ? 2.832 -37.344 -31.859 1 88.88 249 LEU A O 1
ATOM 1979 N N . THR A 1 250 ? 3.143 -36.281 -29.984 1 88.56 250 THR A N 1
ATOM 1980 C CA . THR A 1 250 ? 4.281 -37.125 -29.641 1 88.56 250 THR A CA 1
ATOM 1981 C C . THR A 1 250 ? 3.836 -38.562 -29.375 1 88.56 250 THR A C 1
ATOM 1983 O O . THR A 1 250 ? 4.488 -39.5 -29.797 1 88.56 250 THR A O 1
ATOM 1986 N N . ILE A 1 251 ? 2.785 -38.688 -28.625 1 89.06 251 ILE A N 1
ATOM 1987 C CA . ILE A 1 251 ? 2.281 -40.031 -28.328 1 89.06 251 ILE A CA 1
ATOM 1988 C C . ILE A 1 251 ? 1.85 -40.719 -29.625 1 89.06 251 ILE A C 1
ATOM 1990 O O . ILE A 1 251 ? 2.189 -41.906 -29.844 1 89.06 251 ILE A O 1
ATOM 1994 N N . ILE A 1 252 ? 1.117 -40.031 -30.453 1 89.88 252 ILE A N 1
ATOM 1995 C CA . ILE A 1 252 ? 0.667 -40.562 -31.719 1 89.88 252 ILE A CA 1
ATOM 1996 C C . ILE A 1 252 ? 1.873 -41 -32.562 1 89.88 252 ILE A C 1
ATOM 1998 O O . ILE A 1 252 ? 1.918 -42.094 -33.094 1 89.88 252 ILE A O 1
ATOM 2002 N N . ALA A 1 253 ? 2.805 -40.125 -32.625 1 90.31 253 ALA A N 1
ATOM 2003 C CA . ALA A 1 253 ? 4.016 -40.406 -33.375 1 90.31 253 ALA A CA 1
ATOM 2004 C C . ALA A 1 253 ? 4.742 -41.625 -32.781 1 90.31 253 ALA A C 1
ATOM 2006 O O . ALA A 1 253 ? 5.23 -42.5 -33.531 1 90.31 253 ALA A O 1
ATOM 2007 N N . SER A 1 254 ? 4.824 -41.656 -31.5 1 89.44 254 SER A N 1
ATOM 2008 C CA . SER A 1 254 ? 5.516 -42.75 -30.844 1 89.44 254 SER A CA 1
ATOM 2009 C C . SER A 1 254 ? 4.82 -44.094 -31.094 1 89.44 254 SER A C 1
ATOM 2011 O O . SER A 1 254 ? 5.477 -45.125 -31.312 1 89.44 254 SER A O 1
ATOM 2013 N N . VAL A 1 255 ? 3.516 -44.094 -31.047 1 88.25 255 VAL A N 1
ATOM 2014 C CA . VAL A 1 255 ? 2.738 -45.312 -31.281 1 88.25 255 VAL A CA 1
ATOM 2015 C C . VAL A 1 255 ? 2.939 -45.781 -32.719 1 88.25 255 VAL A C 1
ATOM 2017 O O . VAL A 1 255 ? 3.086 -46.969 -32.969 1 88.25 255 VAL A O 1
ATOM 2020 N N . VAL A 1 256 ? 2.934 -44.875 -33.656 1 88.62 256 VAL A N 1
ATOM 2021 C CA . VAL A 1 256 ? 3.162 -45.219 -35.062 1 88.62 256 VAL A CA 1
ATOM 2022 C C . VAL A 1 256 ? 4.566 -45.781 -35.219 1 88.62 256 VAL A C 1
ATOM 2024 O O . VAL A 1 256 ? 4.762 -46.781 -35.969 1 88.62 256 VAL A O 1
ATOM 2027 N N . PHE A 1 257 ? 5.539 -45.281 -34.531 1 89.81 257 PHE A N 1
ATOM 2028 C CA . PHE A 1 257 ? 6.918 -45.75 -34.656 1 89.81 257 PHE A CA 1
ATOM 2029 C C . PHE A 1 257 ? 7.086 -47.094 -34 1 89.81 257 PHE A C 1
ATOM 2031 O O . PHE A 1 257 ? 7.934 -47.906 -34.406 1 89.81 257 PHE A O 1
ATOM 2038 N N . VAL A 1 258 ? 6.32 -47.344 -32.938 1 86.44 258 VAL A N 1
ATOM 2039 C CA . VAL A 1 258 ? 6.32 -48.688 -32.375 1 86.44 258 VAL A CA 1
ATOM 2040 C C . VAL A 1 258 ? 5.742 -49.688 -33.344 1 86.44 258 VAL A C 1
ATOM 2042 O O . VAL A 1 258 ? 6.273 -50.781 -33.531 1 86.44 258 VAL A O 1
ATOM 2045 N N . PHE A 1 259 ? 4.637 -49.25 -33.969 1 85.06 259 PHE A N 1
ATOM 2046 C CA . PHE A 1 259 ? 3.99 -50.094 -34.969 1 85.06 259 PHE A CA 1
ATOM 2047 C C . PHE A 1 259 ? 4.949 -50.438 -36.094 1 85.06 259 PHE A C 1
ATOM 2049 O O . PHE A 1 259 ? 4.941 -51.531 -36.625 1 85.06 259 PHE A O 1
ATOM 2056 N N . LEU A 1 260 ? 5.828 -49.469 -36.438 1 86.5 260 LEU A N 1
ATOM 2057 C CA . LEU A 1 260 ? 6.793 -49.656 -37.531 1 86.5 260 LEU A CA 1
ATOM 2058 C C . LEU A 1 260 ? 8.047 -50.375 -37.031 1 86.5 260 LEU A C 1
ATOM 2060 O O . LEU A 1 260 ? 8.945 -50.688 -37.812 1 86.5 260 LEU A O 1
ATOM 2064 N N . GLY A 1 261 ? 8.188 -50.656 -35.719 1 85.31 261 GLY A N 1
ATOM 2065 C CA . GLY A 1 261 ? 9.281 -51.375 -35.125 1 85.31 261 GLY A CA 1
ATOM 2066 C C . GLY A 1 261 ? 10.523 -50.531 -34.875 1 85.31 261 GLY A C 1
ATOM 2067 O O . GLY A 1 261 ? 11.625 -51.062 -34.75 1 85.31 261 GLY A O 1
ATOM 2068 N N . LYS A 1 262 ? 10.367 -49.281 -34.812 1 86.12 262 LYS A N 1
ATOM 2069 C CA . LYS A 1 262 ? 11.516 -48.375 -34.688 1 86.12 262 LYS A CA 1
ATOM 2070 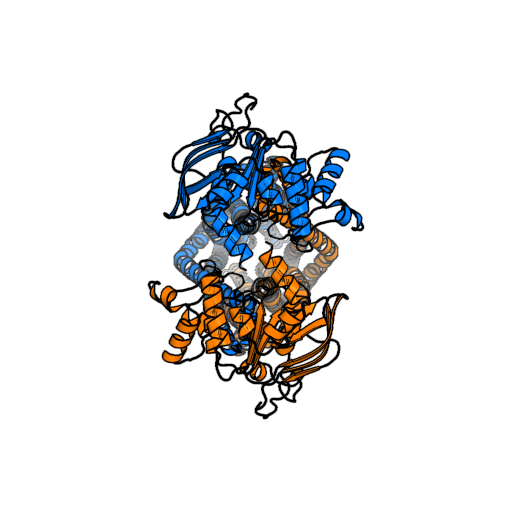C C . LYS A 1 262 ? 11.773 -48.031 -33.25 1 86.12 262 LYS A C 1
ATOM 2072 O O . LYS A 1 262 ? 12.898 -47.688 -32.875 1 86.12 262 LYS A O 1
ATOM 2077 N N . ILE A 1 263 ? 10.695 -48.062 -32.406 1 86.25 263 ILE A N 1
ATOM 2078 C CA . ILE A 1 263 ? 10.812 -47.75 -30.984 1 86.25 263 ILE A CA 1
ATOM 2079 C C . ILE A 1 263 ? 10.148 -48.844 -30.172 1 86.25 263 ILE A C 1
ATOM 2081 O O . ILE A 1 263 ? 9.281 -49.562 -30.672 1 86.25 263 ILE A O 1
ATOM 2085 N N . SER A 1 264 ? 10.711 -49.031 -28.984 1 85.69 264 SER A N 1
ATOM 2086 C CA . SER A 1 264 ? 10.117 -50.062 -28.109 1 85.69 264 SER A CA 1
ATOM 2087 C C . SER A 1 264 ? 8.859 -49.5 -27.422 1 85.69 264 SER A C 1
ATOM 2089 O O . SER A 1 264 ? 8.609 -48.312 -27.438 1 85.69 264 SER A O 1
ATOM 2091 N N . ILE A 1 265 ? 8.07 -50.438 -26.938 1 82.81 265 ILE A N 1
ATOM 2092 C CA . ILE A 1 265 ? 6.836 -50.062 -26.25 1 82.81 265 ILE A CA 1
ATOM 2093 C C . ILE A 1 265 ? 7.172 -49.219 -25 1 82.81 265 ILE A C 1
ATOM 2095 O O . ILE A 1 265 ? 6.48 -48.25 -24.688 1 82.81 265 ILE A O 1
ATOM 2099 N N . GLY A 1 266 ? 8.219 -49.562 -24.312 1 82.75 266 GLY A N 1
ATOM 2100 C CA . GLY A 1 266 ? 8.656 -48.781 -23.172 1 82.75 266 GLY A CA 1
ATOM 2101 C C . GLY A 1 266 ? 9.125 -47.406 -23.562 1 82.75 266 GLY A C 1
ATOM 2102 O O . GLY A 1 266 ? 9.047 -46.469 -22.766 1 82.75 266 GLY A O 1
ATOM 2103 N N . GLY A 1 267 ? 9.539 -47.312 -24.781 1 84.25 267 GLY A N 1
ATOM 2104 C CA . GLY A 1 267 ? 9.961 -46 -25.297 1 84.25 267 GLY A CA 1
ATOM 2105 C C . GLY A 1 267 ? 8.836 -45 -25.344 1 84.25 267 GLY A C 1
ATOM 2106 O O . GLY A 1 267 ? 9.07 -43.781 -25.219 1 84.25 267 GLY A O 1
ATOM 2107 N N . VAL A 1 268 ? 7.613 -45.469 -25.5 1 85.56 268 VAL A N 1
ATOM 2108 C CA . VAL A 1 268 ? 6.461 -44.594 -25.547 1 85.56 268 VAL A CA 1
ATOM 2109 C C . VAL A 1 268 ? 6.281 -43.906 -24.188 1 85.56 268 VAL A C 1
ATOM 2111 O O . VAL A 1 268 ? 6.043 -42.719 -24.094 1 85.56 268 VAL A O 1
ATOM 2114 N N . LEU A 1 269 ? 6.406 -44.688 -23.141 1 84.56 269 LEU A N 1
ATOM 2115 C CA . LEU A 1 269 ? 6.281 -44.156 -21.797 1 84.56 269 LEU A CA 1
ATOM 2116 C C . LEU A 1 269 ? 7.402 -43.156 -21.484 1 84.56 269 LEU A C 1
ATOM 2118 O O . LEU A 1 269 ? 7.164 -42.125 -20.906 1 84.56 269 LEU A O 1
ATOM 2122 N N . ALA A 1 270 ? 8.555 -43.531 -21.875 1 85 270 ALA A N 1
ATOM 2123 C CA . ALA A 1 270 ? 9.703 -42.625 -21.672 1 85 270 ALA A CA 1
ATOM 2124 C C . ALA A 1 270 ? 9.523 -41.312 -22.422 1 85 270 ALA A C 1
ATOM 2126 O O . ALA A 1 270 ? 9.766 -40.25 -21.859 1 85 270 ALA A O 1
ATOM 2127 N N . LEU A 1 271 ? 9.094 -41.406 -23.641 1 86.5 271 LEU A N 1
ATOM 2128 C CA . LEU A 1 271 ? 8.891 -40.219 -24.453 1 86.5 271 LEU A CA 1
ATOM 2129 C C . LEU A 1 271 ? 7.773 -39.344 -23.875 1 86.5 271 LEU A C 1
ATOM 2131 O O . LEU A 1 271 ? 7.859 -38.125 -23.922 1 86.5 271 LEU A O 1
ATOM 2135 N N . SER A 1 272 ? 6.781 -39.938 -23.359 1 84.5 272 SER A N 1
ATOM 2136 C CA . SER A 1 272 ? 5.672 -39.188 -22.766 1 84.5 272 SER A CA 1
ATOM 2137 C C . SER A 1 272 ? 6.133 -38.375 -21.562 1 84.5 272 SER A C 1
ATOM 2139 O O . SER A 1 272 ? 5.617 -37.281 -21.328 1 84.5 272 SER A O 1
ATOM 2141 N N . GLN A 1 273 ? 7.043 -38.875 -20.828 1 82.94 273 GLN A N 1
ATOM 2142 C CA . GLN A 1 273 ? 7.551 -38.156 -19.672 1 82.94 273 GLN A CA 1
ATOM 2143 C C . GLN A 1 273 ? 8.562 -37.094 -20.078 1 82.94 273 GLN A C 1
ATOM 2145 O O . GLN A 1 273 ? 8.664 -36.031 -19.438 1 82.94 273 GLN A O 1
ATOM 2150 N N . LEU A 1 274 ? 9.32 -37.344 -21.062 1 83.75 274 LEU A N 1
ATOM 2151 C CA . LEU A 1 274 ? 10.336 -36.406 -21.531 1 83.75 274 LEU A CA 1
ATOM 2152 C C . LEU A 1 274 ? 9.68 -35.156 -22.094 1 83.75 274 LEU A C 1
ATOM 2154 O O . LEU A 1 274 ? 10.234 -34.062 -21.953 1 83.75 274 LEU A O 1
ATOM 2158 N N . ILE A 1 275 ? 8.539 -35.344 -22.594 1 81.5 275 ILE A N 1
ATOM 2159 C CA . ILE A 1 275 ? 7.82 -34.219 -23.156 1 81.5 275 ILE A CA 1
ATOM 2160 C C . ILE A 1 275 ? 7.523 -33.219 -22.047 1 81.5 275 ILE A C 1
ATOM 2162 O O . ILE A 1 275 ? 7.559 -32 -22.281 1 81.5 275 ILE A O 1
ATOM 2166 N N . GLY A 1 276 ? 7.172 -33.75 -20.875 1 74 276 GLY A N 1
ATOM 2167 C CA . GLY A 1 276 ? 6.93 -32.844 -19.75 1 74 276 GLY A CA 1
ATOM 2168 C C . GLY A 1 276 ? 8.117 -31.969 -19.406 1 74 276 GLY A C 1
ATOM 2169 O O . GLY A 1 276 ? 7.941 -30.828 -18.969 1 74 276 GLY A O 1
ATOM 2170 N N . GLY A 1 277 ? 9.281 -32.469 -19.656 1 70.06 277 GLY A N 1
ATOM 2171 C CA . GLY A 1 277 ? 10.508 -31.719 -19.406 1 70.06 277 GLY A CA 1
ATOM 2172 C C . GLY A 1 277 ? 10.742 -30.594 -20.406 1 70.06 277 GLY A C 1
ATOM 2173 O O . GLY A 1 277 ? 11.523 -29.688 -20.156 1 70.06 277 GLY A O 1
ATOM 2174 N N . ILE A 1 278 ? 10.102 -30.609 -21.516 1 73 278 ILE A N 1
ATOM 2175 C CA . ILE A 1 278 ? 10.297 -29.609 -22.562 1 73 278 ILE A CA 1
ATOM 2176 C C . ILE A 1 278 ? 9.117 -28.641 -22.562 1 73 278 ILE A C 1
ATOM 2178 O O . ILE A 1 278 ? 9.305 -27.422 -22.484 1 73 278 ILE A O 1
ATOM 2182 N N . LEU A 1 279 ? 7.973 -29.219 -22.578 1 72.62 279 LEU A N 1
ATOM 2183 C CA . LEU A 1 279 ? 6.812 -28.391 -22.859 1 72.62 279 LEU A CA 1
ATOM 2184 C C . LEU A 1 279 ? 6.336 -27.672 -21.609 1 72.62 279 LEU A C 1
ATOM 2186 O O . LEU A 1 279 ? 5.883 -26.516 -21.688 1 72.62 279 LEU A O 1
ATOM 2190 N N . ALA A 1 280 ? 6.496 -28.25 -20.453 1 69.62 280 ALA A N 1
ATOM 2191 C CA . ALA A 1 280 ? 5.957 -27.656 -19.234 1 69.62 280 ALA A CA 1
ATOM 2192 C C . ALA A 1 280 ? 6.711 -26.391 -18.859 1 69.62 280 ALA A C 1
ATOM 2194 O O . ALA A 1 280 ? 6.098 -25.359 -18.594 1 69.62 280 ALA A O 1
ATOM 2195 N N . PRO A 1 281 ? 8.039 -26.422 -18.953 1 67.25 281 PRO A N 1
ATOM 2196 C CA . PRO A 1 281 ? 8.781 -25.203 -18.609 1 67.25 281 PRO A CA 1
ATOM 2197 C C . PRO A 1 281 ? 8.492 -24.047 -19.562 1 67.25 281 PRO A C 1
ATOM 2199 O O . PRO A 1 281 ? 8.594 -22.875 -19.172 1 67.25 281 PRO A O 1
ATOM 2202 N N . PHE A 1 282 ? 8.055 -24.359 -20.719 1 70.56 282 PHE A N 1
ATOM 2203 C CA . PHE A 1 282 ? 7.891 -23.312 -21.734 1 70.56 282 PHE A CA 1
ATOM 2204 C C . PHE A 1 282 ? 6.582 -22.562 -21.531 1 70.56 282 PHE A C 1
ATOM 2206 O O . PHE A 1 282 ? 6.406 -21.469 -22.062 1 70.56 282 PHE A O 1
ATOM 2213 N N . GLN A 1 283 ? 5.785 -23.156 -20.641 1 71 283 GLN A N 1
ATOM 2214 C CA . GLN A 1 283 ? 4.52 -22.484 -20.375 1 71 283 GLN A CA 1
ATOM 2215 C C . GLN A 1 283 ? 4.738 -21.203 -19.594 1 71 283 GLN A C 1
ATOM 2217 O O . GLN A 1 283 ? 3.953 -20.25 -19.703 1 71 283 GLN A O 1
ATOM 2222 N N . ASP A 1 284 ? 5.816 -21.156 -18.891 1 75.31 284 ASP A N 1
ATOM 2223 C CA . ASP A 1 284 ? 6.062 -20.031 -18 1 75.31 284 ASP A CA 1
ATOM 2224 C C . ASP A 1 284 ? 6.898 -18.953 -18.703 1 75.31 284 ASP A C 1
ATOM 2226 O O . ASP A 1 284 ? 6.938 -17.812 -18.25 1 75.31 284 ASP A O 1
ATOM 2230 N N . VAL A 1 285 ? 7.496 -19.266 -19.812 1 79.56 285 VAL A N 1
ATOM 2231 C CA . VAL A 1 285 ? 8.484 -18.391 -20.453 1 79.56 285 VAL A CA 1
ATOM 2232 C C . VAL A 1 285 ? 7.816 -17.094 -20.906 1 79.56 285 VAL A C 1
ATOM 2234 O O . VAL A 1 285 ? 8.336 -16 -20.656 1 79.56 285 VAL A O 1
ATOM 2237 N N . PRO A 1 286 ? 6.641 -17.234 -21.516 1 74 286 PRO A N 1
ATOM 2238 C CA . PRO A 1 286 ? 6.02 -15.969 -21.922 1 74 286 PRO A CA 1
ATOM 2239 C C . PRO A 1 286 ? 5.758 -15.039 -20.734 1 74 286 PRO A C 1
ATOM 2241 O O . PRO A 1 286 ? 5.902 -13.82 -20.859 1 74 286 PRO A O 1
ATOM 2244 N N . ILE A 1 287 ? 5.445 -15.625 -19.609 1 74.56 287 ILE A N 1
ATOM 2245 C CA . ILE A 1 287 ? 5.195 -14.844 -18.406 1 74.56 287 ILE A CA 1
ATOM 2246 C C . ILE A 1 287 ? 6.492 -14.18 -17.938 1 74.56 287 ILE A C 1
ATOM 2248 O O . ILE A 1 287 ? 6.504 -13 -17.594 1 74.56 287 ILE A O 1
ATOM 2252 N N . PHE A 1 288 ? 7.582 -14.898 -17.984 1 82.38 288 PHE A N 1
ATOM 2253 C CA . PHE A 1 288 ? 8.883 -14.359 -17.609 1 82.38 288 PHE A CA 1
ATOM 2254 C C . PHE A 1 288 ? 9.266 -13.188 -18.5 1 82.38 288 PHE A C 1
ATOM 2256 O O . PHE A 1 288 ? 9.75 -12.164 -18.016 1 82.38 288 PHE A O 1
ATOM 2263 N N . ILE A 1 289 ? 8.938 -13.359 -19.719 1 80.19 289 ILE A N 1
ATOM 2264 C CA . ILE A 1 289 ? 9.312 -12.328 -20.688 1 80.19 289 ILE A CA 1
ATOM 2265 C C . ILE A 1 289 ? 8.477 -11.078 -20.453 1 80.19 289 ILE A C 1
ATOM 2267 O O . ILE A 1 289 ? 9 -9.961 -20.438 1 80.19 289 ILE A O 1
ATOM 2271 N N . THR A 1 290 ? 7.266 -11.258 -20.25 1 72.5 290 THR A N 1
ATOM 2272 C CA . THR A 1 290 ? 6.371 -10.133 -20 1 72.5 290 THR A CA 1
ATOM 2273 C C . THR A 1 290 ? 6.742 -9.422 -18.703 1 72.5 290 THR A C 1
ATOM 2275 O O . THR A 1 290 ? 6.738 -8.188 -18.641 1 72.5 290 THR A O 1
ATOM 2278 N N . ASN A 1 291 ? 7.051 -10.211 -17.688 1 80.56 291 ASN A N 1
ATOM 2279 C CA . ASN A 1 291 ? 7.473 -9.641 -16.406 1 80.56 291 ASN A CA 1
ATOM 2280 C C . ASN A 1 291 ? 8.75 -8.82 -16.562 1 80.56 291 ASN A C 1
ATOM 2282 O O . ASN A 1 291 ? 8.852 -7.719 -16 1 80.56 291 ASN A O 1
ATOM 2286 N N . LEU A 1 292 ? 9.648 -9.289 -17.328 1 84.12 292 LEU A N 1
ATOM 2287 C CA . LEU A 1 292 ? 10.914 -8.594 -17.531 1 84.12 292 LEU A CA 1
ATOM 2288 C C . LEU A 1 292 ? 10.695 -7.285 -18.281 1 84.12 292 LEU A C 1
ATOM 2290 O O . LEU A 1 292 ? 11.32 -6.27 -17.969 1 84.12 292 LEU A O 1
ATOM 2294 N N . LYS A 1 293 ? 9.836 -7.355 -19.203 1 77.88 293 LYS A N 1
ATOM 2295 C CA . LYS A 1 293 ? 9.555 -6.141 -19.969 1 77.88 293 LYS A CA 1
ATOM 2296 C C . LYS A 1 293 ? 8.844 -5.102 -19.094 1 77.88 293 LYS A C 1
ATOM 2298 O O . LYS A 1 293 ? 9.172 -3.914 -19.141 1 77.88 293 LYS A O 1
ATOM 2303 N N . SER A 1 294 ? 7.984 -5.566 -18.359 1 74.25 294 SER A N 1
ATOM 2304 C CA . SER A 1 294 ? 7.219 -4.668 -17.5 1 74.25 294 SER A CA 1
ATOM 2305 C C . SER A 1 294 ? 8.102 -4.051 -16.422 1 74.25 294 SER A C 1
ATOM 2307 O O . SER A 1 294 ? 7.961 -2.871 -16.109 1 74.25 294 SER A O 1
ATOM 2309 N N . ILE A 1 295 ? 9.016 -4.859 -15.883 1 83.25 295 ILE A N 1
ATOM 2310 C CA . ILE A 1 295 ? 9.82 -4.414 -14.75 1 83.25 295 ILE A CA 1
ATOM 2311 C C . ILE A 1 295 ? 10.984 -3.557 -15.25 1 83.25 295 ILE A C 1
ATOM 2313 O O . ILE A 1 295 ? 11.609 -2.834 -14.469 1 83.25 295 ILE A O 1
ATOM 2317 N N . ALA A 1 296 ? 11.234 -3.625 -16.547 1 85.44 296 ALA A N 1
ATOM 2318 C CA . ALA A 1 296 ? 12.344 -2.855 -17.109 1 85.44 296 ALA A CA 1
ATOM 2319 C C . ALA A 1 296 ? 12.164 -1.363 -16.844 1 85.44 296 ALA A C 1
ATOM 2321 O O . ALA A 1 296 ? 13.133 -0.662 -16.547 1 85.44 296 ALA A O 1
ATOM 2322 N N . VAL A 1 297 ? 11.016 -0.882 -16.875 1 79.69 297 VAL A N 1
ATOM 2323 C CA . VAL A 1 297 ? 10.719 0.527 -16.641 1 79.69 297 VAL A CA 1
ATOM 2324 C C . VAL A 1 297 ? 11.023 0.874 -15.18 1 79.69 297 VAL A C 1
ATOM 2326 O O . VAL A 1 297 ? 11.625 1.914 -14.898 1 79.69 297 VAL A O 1
ATOM 2329 N N . VAL A 1 298 ? 10.609 -0.013 -14.305 1 84.56 298 VAL A N 1
ATOM 2330 C CA . VAL A 1 298 ? 10.836 0.195 -12.875 1 84.56 298 VAL A CA 1
ATOM 2331 C C . VAL A 1 298 ? 12.328 0.153 -12.578 1 84.56 298 VAL A C 1
ATOM 2333 O O . VAL A 1 298 ? 12.836 0.952 -11.781 1 84.56 298 VAL A O 1
ATOM 2336 N N . ILE A 1 299 ? 12.984 -0.741 -13.211 1 89.44 299 ILE A N 1
ATOM 2337 C CA . ILE A 1 299 ? 14.414 -0.885 -12.992 1 89.44 299 ILE A CA 1
ATOM 2338 C C . ILE A 1 299 ? 15.141 0.376 -13.461 1 89.44 299 ILE A C 1
ATOM 2340 O O . ILE A 1 299 ? 16.062 0.853 -12.797 1 89.44 299 ILE A O 1
ATOM 2344 N N . ASP A 1 300 ? 14.734 0.884 -14.5 1 87.56 300 ASP A N 1
ATOM 2345 C CA . ASP A 1 300 ? 15.352 2.107 -15.008 1 87.56 300 ASP A CA 1
ATOM 2346 C C . ASP A 1 300 ? 15.148 3.268 -14.039 1 87.56 300 ASP A C 1
ATOM 2348 O O . ASP A 1 300 ? 16.062 4.066 -13.82 1 87.56 300 ASP A O 1
ATOM 2352 N N . LYS A 1 301 ? 14.023 3.328 -13.547 1 87.5 301 LYS A N 1
ATOM 2353 C CA . LYS A 1 301 ? 13.727 4.324 -12.516 1 87.5 301 LYS A CA 1
ATOM 2354 C C . LYS A 1 301 ? 14.602 4.121 -11.289 1 87.5 301 LYS A C 1
ATOM 2356 O O . LYS A 1 301 ? 15.18 5.074 -10.766 1 87.5 301 LYS A O 1
ATOM 2361 N N . LEU A 1 302 ? 14.719 2.939 -10.852 1 91.19 302 LEU A N 1
ATOM 2362 C CA . LEU A 1 302 ? 15.461 2.635 -9.633 1 91.19 302 LEU A CA 1
ATOM 2363 C C . LEU A 1 302 ? 16.953 2.861 -9.836 1 91.19 302 LEU A C 1
ATOM 2365 O O . LEU A 1 302 ? 17.656 3.25 -8.898 1 91.19 302 LEU A O 1
ATOM 2369 N N . LYS A 1 303 ? 17.406 2.635 -11.047 1 90.81 303 LYS A N 1
ATOM 2370 C CA . LYS A 1 303 ? 18.812 2.834 -11.352 1 90.81 303 LYS A CA 1
ATOM 2371 C C . LYS A 1 303 ? 19.219 4.297 -11.172 1 90.81 303 LYS A C 1
ATOM 2373 O O . LYS A 1 303 ? 20.328 4.59 -10.742 1 90.81 303 LYS A O 1
ATOM 2378 N N . LYS A 1 304 ? 18.328 5.133 -11.43 1 89.25 304 LYS A N 1
ATOM 2379 C CA . LYS A 1 304 ? 18.594 6.559 -11.258 1 89.25 304 LYS A CA 1
ATOM 2380 C C . LYS A 1 304 ? 18.766 6.914 -9.781 1 89.25 304 LYS A C 1
ATOM 2382 O O . LYS A 1 304 ? 19.594 7.758 -9.438 1 89.25 304 LYS A O 1
ATOM 2387 N N . TYR A 1 305 ? 18.047 6.238 -8.992 1 91.56 305 TYR A N 1
ATOM 2388 C CA . TYR A 1 305 ? 18.094 6.559 -7.574 1 91.56 305 TYR A CA 1
ATOM 2389 C C . TYR A 1 305 ? 19.25 5.848 -6.879 1 91.56 305 TYR A C 1
ATOM 2391 O O . TYR A 1 305 ? 19.672 6.258 -5.801 1 91.56 305 TYR A O 1
ATOM 2399 N N . ILE A 1 306 ? 19.75 4.816 -7.461 1 91.31 306 ILE A N 1
ATOM 2400 C CA . ILE A 1 306 ? 20.859 4.07 -6.871 1 91.31 306 ILE A CA 1
ATOM 2401 C C . ILE A 1 306 ? 22.172 4.832 -7.078 1 91.31 306 ILE A C 1
ATOM 2403 O O . ILE A 1 306 ? 23.094 4.711 -6.281 1 91.31 306 ILE A O 1
ATOM 2407 N N . GLU A 1 307 ? 22.156 5.582 -8.086 1 87.25 307 GLU A N 1
ATOM 2408 C CA . GLU A 1 307 ? 23.359 6.344 -8.383 1 87.25 307 GLU A CA 1
ATOM 2409 C C . GLU A 1 307 ? 23.625 7.398 -7.312 1 87.25 307 GLU A C 1
ATOM 2411 O O . GLU A 1 307 ? 22.719 8.133 -6.922 1 87.25 307 GLU A O 1
ATOM 2416 N N . ILE A 1 308 ? 24.797 7.336 -6.777 1 77.81 308 ILE A N 1
ATOM 2417 C CA . ILE A 1 308 ? 25.188 8.258 -5.719 1 77.81 308 ILE A CA 1
ATOM 2418 C C . ILE A 1 308 ? 25.641 9.578 -6.332 1 77.81 308 ILE A C 1
ATOM 2420 O O . ILE A 1 308 ? 26.453 9.602 -7.25 1 77.81 308 ILE A O 1
ATOM 2424 N N . ASP A 1 309 ? 24.906 10.594 -5.941 1 70.38 309 ASP A N 1
ATOM 2425 C CA . ASP A 1 309 ? 25.297 11.93 -6.391 1 70.38 309 ASP A CA 1
ATOM 2426 C C . ASP A 1 309 ? 26.562 12.398 -5.672 1 70.38 309 ASP A C 1
ATOM 2428 O O . ASP A 1 309 ? 26.625 12.359 -4.441 1 70.38 309 ASP A O 1
ATOM 2432 N N . GLU A 1 310 ? 27.734 12.375 -6.305 1 64.19 310 GLU A N 1
ATOM 2433 C CA . GLU A 1 310 ? 29.016 12.805 -5.727 1 64.19 310 GLU A CA 1
ATOM 2434 C C . GLU A 1 310 ? 29.031 14.312 -5.496 1 64.19 310 GLU A C 1
ATOM 2436 O O . GLU A 1 310 ? 29.438 15.078 -6.375 1 64.19 310 GLU A O 1
ATOM 2441 N N . GLN A 1 311 ? 28.078 14.828 -4.926 1 59.72 311 GLN A N 1
ATOM 2442 C CA . GLN A 1 311 ? 28.047 16.281 -4.852 1 59.72 311 GLN A CA 1
ATOM 2443 C C . GLN A 1 311 ? 29.172 16.812 -3.961 1 59.72 311 GLN A C 1
ATOM 2445 O O . GLN A 1 311 ? 29.438 18.016 -3.939 1 59.72 311 GLN A O 1
ATOM 2450 N N . ASP A 1 312 ? 29.766 16.016 -3 1 60.19 312 ASP A N 1
ATOM 2451 C CA . ASP A 1 312 ? 30.625 16.703 -2.045 1 60.19 312 ASP A CA 1
ATOM 2452 C C . ASP A 1 312 ? 31.953 17.125 -2.695 1 60.19 312 ASP A C 1
ATOM 2454 O O . ASP A 1 312 ? 32.656 16.281 -3.244 1 60.19 312 ASP A O 1
ATOM 2458 N N . PRO A 1 313 ? 31.953 18.5 -3.121 1 61.47 313 PRO A N 1
ATOM 2459 C CA . PRO A 1 313 ? 33.281 18.953 -3.604 1 61.47 313 PRO A CA 1
ATOM 2460 C C . PRO A 1 313 ? 34.438 18.375 -2.781 1 61.47 313 PRO A C 1
ATOM 2462 O O . PRO A 1 313 ? 34.219 17.969 -1.636 1 61.47 313 PRO A O 1
ATOM 2465 N N . GLU A 1 314 ? 35.5 17.953 -3.457 1 55.38 314 GLU A N 1
ATOM 2466 C CA . GLU A 1 314 ? 36.719 17.469 -2.791 1 55.38 314 GLU A CA 1
ATOM 2467 C C . GLU A 1 314 ? 37 18.25 -1.511 1 55.38 314 GLU A C 1
ATOM 2469 O O . GLU A 1 314 ? 36.75 19.453 -1.445 1 55.38 314 GLU A O 1
ATOM 2474 N N . GLU A 1 315 ? 36.969 17.5 -0.376 1 55.5 315 GLU A N 1
ATOM 2475 C CA . GLU A 1 315 ? 37.312 17.953 0.964 1 55.5 315 GLU A CA 1
ATOM 2476 C C . GLU A 1 315 ? 38.312 19.109 0.908 1 55.5 315 GLU A C 1
ATOM 2478 O O . GLU A 1 315 ? 39.469 18.938 0.454 1 55.5 315 GLU A O 1
ATOM 2483 N N . SER A 1 316 ? 37.969 20.203 0.531 1 54.81 316 SER A N 1
ATOM 2484 C CA . SER A 1 316 ? 39.062 21.141 0.77 1 54.81 316 SER A CA 1
ATOM 2485 C C . SER A 1 316 ? 39.406 21.234 2.254 1 54.81 316 SER A C 1
ATOM 2487 O O . SER A 1 316 ? 38.5 21.203 3.104 1 54.81 316 SER A O 1
ATOM 2489 N N . ALA A 1 317 ? 40.625 20.781 2.635 1 52.03 317 ALA A N 1
ATOM 2490 C CA . ALA A 1 317 ? 41.344 20.812 3.918 1 52.03 317 ALA A CA 1
ATOM 2491 C C . ALA A 1 317 ? 41.094 22.141 4.641 1 52.03 317 ALA A C 1
ATOM 2493 O O . ALA A 1 317 ? 41.75 22.438 5.633 1 52.03 317 ALA A O 1
ATOM 2494 N N . HIS A 1 318 ? 40.219 23 4.184 1 60.34 318 HIS A N 1
ATOM 2495 C CA . HIS A 1 318 ? 40.406 24.312 4.809 1 60.34 318 HIS A CA 1
ATOM 2496 C C . HIS A 1 318 ? 39.438 24.484 5.988 1 60.34 318 HIS A C 1
ATOM 2498 O O . HIS A 1 318 ? 38.25 24.188 5.879 1 60.34 318 HIS A O 1
ATOM 2504 N N . SER A 1 319 ? 39.875 24.562 7.156 1 72.69 319 SER A N 1
ATOM 2505 C CA . SER A 1 319 ? 39.188 24.906 8.398 1 72.69 319 SER A CA 1
ATOM 2506 C C . SER A 1 319 ? 38.406 26.203 8.258 1 72.69 319 SER A C 1
ATOM 2508 O O . SER A 1 319 ? 38.938 27.188 7.73 1 72.69 319 SER A O 1
ATOM 2510 N N . ILE A 1 320 ? 37.125 26.25 8.438 1 80.56 320 ILE A N 1
ATOM 2511 C CA . ILE A 1 320 ? 36.281 27.438 8.414 1 80.56 320 ILE A CA 1
ATOM 2512 C C . ILE A 1 320 ? 36.5 28.266 9.68 1 80.56 320 ILE A C 1
ATOM 2514 O O . ILE A 1 320 ? 36.281 27.797 10.789 1 80.56 320 ILE A O 1
ATOM 2518 N N . THR A 1 321 ? 37.031 29.422 9.531 1 84 321 THR A N 1
ATOM 2519 C CA . THR A 1 321 ? 37.344 30.25 10.688 1 84 321 THR A CA 1
ATOM 2520 C C . THR A 1 321 ? 36.406 31.438 10.781 1 84 321 THR A C 1
ATOM 2522 O O . THR A 1 321 ? 36.219 32 11.859 1 84 321 THR A O 1
ATOM 2525 N N . ASP A 1 322 ? 35.844 31.859 9.703 1 91.38 322 ASP A N 1
ATOM 2526 C CA . ASP A 1 322 ? 34.875 32.969 9.648 1 91.38 322 ASP A CA 1
ATOM 2527 C C . ASP A 1 322 ? 33.469 32.438 9.453 1 91.38 322 ASP A C 1
ATOM 2529 O O . ASP A 1 322 ? 33.156 31.797 8.438 1 91.38 322 ASP A O 1
ATOM 2533 N N . TYR A 1 323 ? 32.625 32.781 10.414 1 93.94 323 TYR A N 1
ATOM 2534 C CA . TYR A 1 323 ? 31.281 32.188 10.398 1 93.94 323 TYR A CA 1
ATOM 2535 C C . TYR A 1 323 ? 30.25 33.219 9.984 1 93.94 323 TYR A C 1
ATOM 2537 O O . TYR A 1 323 ? 29.047 33.062 10.25 1 93.94 323 TYR A O 1
ATOM 2545 N N . SER A 1 324 ? 30.672 34.344 9.391 1 96.19 324 SER A N 1
ATOM 2546 C CA . SER A 1 324 ? 29.734 35.344 8.875 1 96.19 324 SER A CA 1
ATOM 2547 C C . SER A 1 324 ? 29 34.781 7.652 1 96.19 324 SER A C 1
ATOM 2549 O O . SER A 1 324 ? 29.547 34 6.887 1 96.19 324 SER A O 1
ATOM 2551 N N . LEU A 1 325 ? 27.797 35.156 7.496 1 97.12 325 LEU A N 1
ATOM 2552 C CA . LEU A 1 325 ? 26.969 34.75 6.355 1 97.12 325 LEU A CA 1
ATOM 2553 C C . LEU A 1 325 ? 26.641 35.969 5.477 1 97.12 325 LEU A C 1
ATOM 2555 O O . LEU A 1 325 ? 26.312 37.031 5.98 1 97.12 325 LEU A O 1
ATOM 2559 N N . ARG A 1 326 ? 26.828 35.75 4.172 1 96.44 326 ARG A N 1
ATOM 2560 C CA . ARG A 1 326 ? 26.562 36.844 3.252 1 96.44 326 ARG A CA 1
ATOM 2561 C C . ARG A 1 326 ? 25.828 36.375 2.012 1 96.44 326 ARG A C 1
ATOM 2563 O O . ARG A 1 326 ? 26.125 35.281 1.491 1 96.44 326 ARG A O 1
ATOM 2570 N N . ILE A 1 327 ? 24.828 37.094 1.615 1 95.69 327 ILE A N 1
ATOM 2571 C CA . ILE A 1 327 ? 24.125 36.875 0.357 1 95.69 327 ILE A CA 1
ATOM 2572 C C . ILE A 1 327 ? 24.375 38.062 -0.581 1 95.69 327 ILE A C 1
ATOM 2574 O O . ILE A 1 327 ? 24.203 39.219 -0.192 1 95.69 327 ILE A O 1
ATOM 2578 N N . GLU A 1 328 ? 24.812 37.75 -1.74 1 95.38 328 GLU A N 1
ATOM 2579 C CA . GLU A 1 328 ? 25.062 38.781 -2.744 1 95.38 328 GLU A CA 1
ATOM 2580 C C . GLU A 1 328 ? 24.141 38.625 -3.945 1 95.38 328 GLU A C 1
ATOM 2582 O O . GLU A 1 328 ? 24.312 37.719 -4.766 1 95.38 328 GLU A O 1
ATOM 2587 N N . ASN A 1 329 ? 23.172 39.562 -4.047 1 93.56 329 ASN A N 1
ATOM 2588 C CA . ASN A 1 329 ? 22.25 39.656 -5.18 1 93.56 329 ASN A CA 1
ATOM 2589 C C . ASN A 1 329 ? 21.547 38.344 -5.453 1 93.56 329 ASN A C 1
ATOM 2591 O O . ASN A 1 329 ? 21.562 37.844 -6.578 1 93.56 329 ASN A O 1
ATOM 2595 N N . ALA A 1 330 ? 21.078 37.844 -4.426 1 91.88 330 ALA A N 1
ATOM 2596 C CA . ALA A 1 330 ? 20.422 36.531 -4.566 1 91.88 330 ALA A CA 1
ATOM 2597 C C . ALA A 1 330 ? 19.062 36.656 -5.23 1 91.88 330 ALA A C 1
ATOM 2599 O O . ALA A 1 330 ? 18.266 37.531 -4.855 1 91.88 330 ALA A O 1
ATOM 2600 N N . MET A 1 331 ? 18.828 35.844 -6.238 1 92.12 331 MET A N 1
ATOM 2601 C CA . MET A 1 331 ? 17.547 35.75 -6.938 1 92.12 331 MET A CA 1
ATOM 2602 C C . MET A 1 331 ? 17.016 34.312 -6.895 1 92.12 331 MET A C 1
ATOM 2604 O O . MET A 1 331 ? 17.734 33.375 -7.215 1 92.12 331 MET A O 1
ATOM 2608 N N . VAL A 1 332 ? 15.891 34.188 -6.336 1 90.5 332 VAL A N 1
ATOM 2609 C CA . VAL A 1 332 ? 15.273 32.875 -6.273 1 90.5 332 VAL A CA 1
ATOM 2610 C C . VAL A 1 332 ? 13.867 32.906 -6.875 1 90.5 332 VAL A C 1
ATOM 2612 O O . VAL A 1 332 ? 13.109 33.844 -6.598 1 90.5 332 VAL A O 1
ATOM 2615 N N . SER A 1 333 ? 13.57 32.062 -7.738 1 85.69 333 SER A N 1
ATOM 2616 C CA . SER A 1 333 ? 12.25 31.953 -8.352 1 85.69 333 SER A CA 1
ATOM 2617 C C . SER A 1 333 ? 11.734 30.516 -8.297 1 85.69 333 SER A C 1
ATOM 2619 O O . SER A 1 333 ? 12.508 29.562 -8.406 1 85.69 333 SER A O 1
ATOM 2621 N N . PHE A 1 334 ? 10.484 30.406 -7.867 1 72.31 334 PHE A N 1
ATOM 2622 C CA . PHE A 1 334 ? 9.805 29.125 -7.98 1 72.31 334 PHE A CA 1
ATOM 2623 C C . PHE A 1 334 ? 8.719 29.172 -9.055 1 72.31 334 PHE A C 1
ATOM 2625 O O . PHE A 1 334 ? 7.82 30.016 -8.992 1 72.31 334 PHE A O 1
ATOM 2632 N N . ASP A 1 335 ? 8.586 28.156 -10.016 1 65.38 335 ASP A N 1
ATOM 2633 C CA . ASP A 1 335 ? 7.586 28.094 -11.07 1 65.38 335 ASP A CA 1
ATOM 2634 C C . ASP A 1 335 ? 7.301 29.469 -11.656 1 65.38 335 ASP A C 1
ATOM 2636 O O . ASP A 1 335 ? 6.148 29.891 -11.734 1 65.38 335 ASP A O 1
ATOM 2640 N N . ASP A 1 336 ? 8.219 30.281 -11.859 1 65.62 336 ASP A N 1
ATOM 2641 C CA . ASP A 1 336 ? 8.172 31.562 -12.57 1 65.62 336 ASP A CA 1
ATOM 2642 C C . ASP A 1 336 ? 7.785 32.688 -11.625 1 65.62 336 ASP A C 1
ATOM 2644 O O . ASP A 1 336 ? 7.512 33.812 -12.07 1 65.62 336 ASP A O 1
ATOM 2648 N N . LYS A 1 337 ? 7.52 32.438 -10.43 1 74.5 337 LYS A N 1
ATOM 2649 C CA . LYS A 1 337 ? 7.289 33.5 -9.453 1 74.5 337 LYS A CA 1
ATOM 2650 C C . LYS A 1 337 ? 8.578 33.875 -8.703 1 74.5 337 LYS A C 1
ATOM 2652 O O . LYS A 1 337 ? 9.227 32.969 -8.141 1 74.5 337 LYS A O 1
ATOM 2657 N N . LYS A 1 338 ? 8.867 35.094 -8.875 1 83 338 LYS A N 1
ATOM 2658 C CA . LYS A 1 338 ? 10.047 35.594 -8.164 1 83 338 LYS A CA 1
ATOM 2659 C C . LYS A 1 338 ? 9.773 35.719 -6.664 1 83 338 LYS A C 1
ATOM 2661 O O . LYS A 1 338 ? 8.859 36.438 -6.254 1 83 338 LYS A O 1
ATOM 2666 N N . VAL A 1 339 ? 10.492 34.969 -5.84 1 85.62 339 VAL A N 1
ATOM 2667 C CA . VAL A 1 339 ? 10.312 35 -4.391 1 85.62 339 VAL A CA 1
ATOM 2668 C C . VAL A 1 339 ? 11.32 35.938 -3.758 1 85.62 339 VAL A C 1
ATOM 2670 O O . VAL A 1 339 ? 10.984 36.688 -2.826 1 85.62 339 VAL A O 1
ATOM 2673 N N . LEU A 1 340 ? 12.578 35.875 -4.254 1 90.62 340 LEU A N 1
ATOM 2674 C CA . LEU A 1 340 ? 13.625 36.812 -3.887 1 90.62 340 LEU A CA 1
ATOM 2675 C C . LEU A 1 340 ? 14.172 37.531 -5.121 1 90.62 340 LEU A C 1
ATOM 2677 O O . LEU A 1 340 ? 14.414 36.906 -6.152 1 90.62 340 LEU A O 1
AT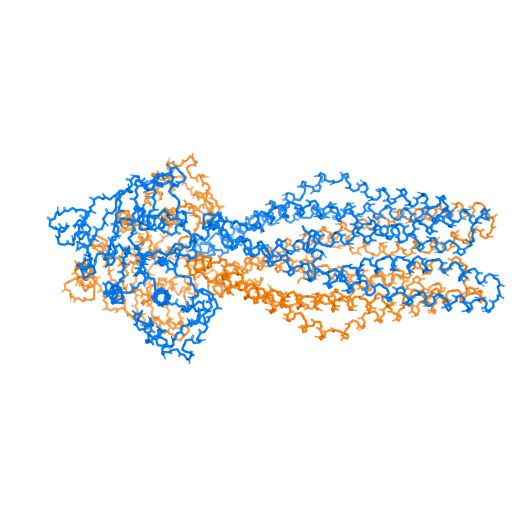OM 2681 N N . ASP A 1 341 ? 14.289 38.812 -5.008 1 90.62 341 ASP A N 1
ATOM 2682 C CA . ASP A 1 341 ? 14.656 39.594 -6.172 1 90.62 341 ASP A CA 1
ATOM 2683 C C . ASP A 1 341 ? 15.898 40.438 -5.887 1 90.62 341 ASP A C 1
ATOM 2685 O O . ASP A 1 341 ? 15.797 41.656 -5.723 1 90.62 341 ASP A O 1
ATOM 2689 N N . GLY A 1 342 ? 17.016 39.875 -6.023 1 91.06 342 GLY A N 1
ATOM 2690 C CA . GLY A 1 342 ? 18.266 40.594 -5.887 1 91.06 342 GLY A CA 1
ATOM 2691 C C . GLY A 1 342 ? 18.531 41.062 -4.473 1 91.06 342 GLY A C 1
ATOM 2692 O O . GLY A 1 342 ? 18.844 42.25 -4.254 1 91.06 342 GLY A O 1
ATOM 2693 N N . VAL A 1 343 ? 18.453 40.219 -3.531 1 93 343 VAL A N 1
ATOM 2694 C CA . VAL A 1 343 ? 18.562 40.562 -2.119 1 93 343 VAL A CA 1
ATOM 2695 C C . VAL A 1 343 ? 20.016 40.531 -1.688 1 93 343 VAL A C 1
ATOM 2697 O O . VAL A 1 343 ? 20.766 39.656 -2.096 1 93 343 VAL A O 1
ATOM 2700 N N . ASN A 1 344 ? 20.438 41.562 -0.968 1 94.5 344 ASN A N 1
ATOM 2701 C CA . ASN A 1 344 ? 21.75 41.656 -0.338 1 94.5 344 ASN A CA 1
ATOM 2702 C C . ASN A 1 344 ? 21.641 41.719 1.183 1 94.5 344 ASN A C 1
ATOM 2704 O O . ASN A 1 344 ? 20.906 42.531 1.716 1 94.5 344 ASN A O 1
ATOM 2708 N N . ILE A 1 345 ? 22.375 40.781 1.798 1 95.06 345 ILE A N 1
ATOM 2709 C CA . ILE A 1 345 ? 22.312 40.812 3.256 1 95.06 345 ILE A CA 1
ATOM 2710 C C . ILE A 1 345 ? 23.609 40.219 3.832 1 95.06 345 ILE A C 1
ATOM 2712 O O . ILE A 1 345 ? 24.25 39.375 3.209 1 95.06 345 ILE A O 1
ATOM 2716 N N . THR A 1 346 ? 23.953 40.781 5.004 1 95.5 346 THR A N 1
ATOM 2717 C CA . THR A 1 346 ? 25.109 40.281 5.746 1 95.5 346 THR A CA 1
ATOM 2718 C C . THR A 1 346 ? 24.734 40 7.199 1 95.5 346 THR A C 1
ATOM 2720 O O . THR A 1 346 ? 24.172 40.875 7.871 1 95.5 346 THR A O 1
ATOM 2723 N N . PHE A 1 347 ? 25.031 38.844 7.664 1 97.19 347 PHE A N 1
ATOM 2724 C CA . PHE A 1 347 ? 24.922 38.469 9.07 1 97.19 347 PHE A CA 1
ATOM 2725 C C . PHE A 1 347 ? 26.312 38.312 9.688 1 97.19 347 PHE A C 1
ATOM 2727 O O . PHE A 1 347 ? 27.016 37.344 9.383 1 97.19 347 PHE A O 1
ATOM 2734 N N . ASP A 1 348 ? 26.625 39.156 10.57 1 96.19 348 ASP A N 1
ATOM 2735 C CA . ASP A 1 348 ? 27.938 39.125 11.18 1 96.19 348 ASP A CA 1
ATOM 2736 C C . ASP A 1 348 ? 28.031 38.062 12.266 1 96.19 348 ASP A C 1
ATOM 2738 O O . ASP A 1 348 ? 27.031 37.75 12.922 1 96.19 348 ASP A O 1
ATOM 2742 N N . GLN A 1 349 ? 29.25 37.562 12.406 1 95.44 349 GLN A N 1
ATOM 2743 C CA . GLN A 1 349 ? 29.5 36.531 13.398 1 95.44 349 GLN A CA 1
ATOM 2744 C C . GLN A 1 349 ? 29.188 37.031 14.805 1 95.44 349 GLN A C 1
ATOM 2746 O O . GLN A 1 349 ? 29.578 38.156 15.172 1 95.44 349 GLN A O 1
ATOM 2751 N N . GLY A 1 350 ? 28.422 36.188 15.57 1 94.44 350 GLY A N 1
ATOM 2752 C CA . GLY A 1 350 ? 28.188 36.438 16.984 1 94.44 350 GLY A CA 1
ATOM 2753 C C . GLY A 1 350 ? 27.016 37.344 17.25 1 94.44 350 GLY A C 1
ATOM 2754 O O . GLY A 1 350 ? 26.688 37.625 18.391 1 94.44 350 GLY A O 1
ATOM 2755 N N . LYS A 1 351 ? 26.359 37.844 16.25 1 96.06 351 LYS A N 1
ATOM 2756 C CA . LYS A 1 351 ? 25.266 38.812 16.406 1 96.06 351 LYS A CA 1
ATOM 2757 C C . LYS A 1 351 ? 23.906 38.094 16.344 1 96.06 351 LYS A C 1
ATOM 2759 O O . LYS A 1 351 ? 23.812 36.969 15.906 1 96.06 351 LYS A O 1
ATOM 2764 N N . LYS A 1 352 ? 22.875 38.844 16.844 1 96.94 352 LYS A N 1
ATOM 2765 C CA . LYS A 1 352 ? 21.516 38.344 16.875 1 96.94 352 LYS A CA 1
ATOM 2766 C C . LYS A 1 352 ? 20.625 39.062 15.867 1 96.94 352 LYS A C 1
ATOM 2768 O O . LYS A 1 352 ? 20.562 40.312 15.875 1 96.94 352 LYS A O 1
ATOM 2773 N N . TYR A 1 353 ? 19.969 38.312 15.016 1 96.25 353 TYR A N 1
ATOM 2774 C CA . TYR A 1 353 ? 19.125 38.906 13.984 1 96.25 353 TYR A CA 1
ATOM 2775 C C . TYR A 1 353 ? 17.703 38.375 14.078 1 96.25 353 TYR A C 1
ATOM 2777 O O . TYR A 1 353 ? 17.5 37.188 14.43 1 96.25 353 TYR A O 1
ATOM 2785 N N . VAL A 1 354 ? 16.734 39.188 13.75 1 94.62 354 VAL A N 1
ATOM 2786 C CA . VAL A 1 354 ? 15.344 38.781 13.633 1 94.62 354 VAL A CA 1
ATOM 2787 C C . VAL A 1 354 ? 14.789 39.156 12.273 1 94.62 354 VAL A C 1
ATOM 2789 O O . VAL A 1 354 ? 15.016 40.281 11.812 1 94.62 354 VAL A O 1
ATOM 2792 N N . ILE A 1 355 ? 14.203 38.281 11.648 1 93.5 355 ILE A N 1
ATOM 2793 C CA . ILE A 1 355 ? 13.578 38.5 10.352 1 93.5 355 ILE A CA 1
ATOM 2794 C C . ILE A 1 355 ? 12.062 38.5 10.492 1 93.5 355 ILE A C 1
ATOM 2796 O O . ILE A 1 355 ? 11.5 37.5 11 1 93.5 355 ILE A O 1
ATOM 2800 N N . MET A 1 356 ? 11.43 39.531 10.023 1 88.69 356 MET A N 1
ATOM 2801 C CA . MET A 1 356 ? 9.977 39.656 10.109 1 88.69 356 MET A CA 1
ATOM 2802 C C . MET A 1 356 ? 9.367 39.969 8.742 1 88.69 356 MET A C 1
ATOM 2804 O O . MET A 1 356 ? 10.062 40.438 7.84 1 88.69 356 MET A O 1
ATOM 2808 N N . GLY A 1 357 ? 8.102 39.688 8.656 1 81.5 357 GLY A N 1
ATOM 2809 C CA . GLY A 1 357 ? 7.371 39.938 7.426 1 81.5 357 GLY A CA 1
ATOM 2810 C C . GLY A 1 357 ? 6.102 39.094 7.316 1 81.5 357 GLY A C 1
ATOM 2811 O O . GLY A 1 357 ? 5.852 38.219 8.148 1 81.5 357 GLY A O 1
ATOM 2812 N N . GLU A 1 358 ? 5.402 39.438 6.312 1 71.81 358 GLU A N 1
ATOM 2813 C CA . GLU A 1 358 ? 4.148 38.719 6.086 1 71.81 358 GLU A CA 1
ATOM 2814 C C . GLU A 1 358 ? 4.406 37.281 5.613 1 71.81 358 GLU A C 1
ATOM 2816 O O . GLU A 1 358 ? 5.52 36.969 5.191 1 71.81 358 GLU A O 1
ATOM 2821 N N . SER A 1 359 ? 3.436 36.5 5.781 1 68.5 359 SER A N 1
ATOM 2822 C CA . SER A 1 359 ? 3.555 35.156 5.297 1 68.5 359 SER A CA 1
ATOM 2823 C C . SER A 1 359 ? 3.748 35.094 3.785 1 68.5 359 SER A C 1
ATOM 2825 O O . SER A 1 359 ? 3.082 35.844 3.051 1 68.5 359 SER A O 1
ATOM 2827 N N . GLY A 1 360 ? 4.68 34.312 3.373 1 72 360 GLY A N 1
ATOM 2828 C CA . GLY A 1 360 ? 4.875 34.125 1.944 1 72 360 GLY A CA 1
ATOM 2829 C C . GLY A 1 360 ? 5.789 35.188 1.325 1 72 360 GLY A C 1
ATOM 2830 O O . GLY A 1 360 ? 6.008 35.188 0.112 1 72 360 GLY A O 1
ATOM 2831 N N . CYS A 1 361 ? 6.344 36 2.168 1 77.81 361 CYS A N 1
ATOM 2832 C CA . CYS A 1 361 ? 7.133 37.094 1.606 1 77.81 361 CYS A CA 1
ATOM 2833 C C . CYS A 1 361 ? 8.547 36.625 1.288 1 77.81 361 CYS A C 1
ATOM 2835 O O . CYS A 1 361 ? 9.336 37.375 0.716 1 77.81 361 CYS A O 1
ATOM 2837 N N . GLY A 1 362 ? 8.938 35.375 1.657 1 84.31 362 GLY A N 1
ATOM 2838 C CA . GLY A 1 362 ? 10.234 34.844 1.253 1 84.31 362 GLY A CA 1
ATOM 2839 C C . GLY A 1 362 ? 11.195 34.688 2.414 1 84.31 362 GLY A C 1
ATOM 2840 O O . GLY A 1 362 ? 12.367 34.375 2.211 1 84.31 362 GLY A O 1
ATOM 2841 N N . LYS A 1 363 ? 10.836 34.812 3.619 1 88.19 363 LYS A N 1
ATOM 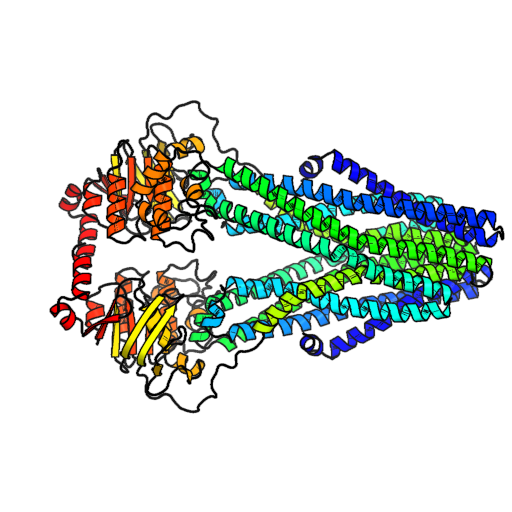2842 C CA . LYS A 1 363 ? 11.695 34.719 4.793 1 88.19 363 LYS A CA 1
ATOM 2843 C C . LYS A 1 363 ? 12.383 33.344 4.859 1 88.19 363 LYS A C 1
ATOM 2845 O O . LYS A 1 363 ? 13.602 33.25 4.992 1 88.19 363 LYS A O 1
ATOM 2850 N N . SER A 1 364 ? 11.578 32.312 4.746 1 87.31 364 SER A N 1
ATOM 2851 C CA . SER A 1 364 ? 12.102 30.938 4.832 1 87.31 364 SER A CA 1
ATOM 2852 C C . SER A 1 364 ? 13.031 30.625 3.666 1 87.31 364 SER A C 1
ATOM 2854 O O . SER A 1 364 ? 14.062 29.969 3.842 1 87.31 364 SER A O 1
ATOM 2856 N N . THR A 1 365 ? 12.664 31.078 2.498 1 88.56 365 THR A N 1
ATOM 2857 C CA . THR A 1 365 ? 13.484 30.875 1.312 1 88.56 365 THR A CA 1
ATOM 2858 C C . THR A 1 365 ? 14.859 31.516 1.489 1 88.56 365 THR A C 1
ATOM 2860 O O . THR A 1 365 ? 15.875 30.938 1.098 1 88.56 365 THR A O 1
ATOM 2863 N N . LEU A 1 366 ? 14.828 32.625 2.062 1 92 366 LEU A N 1
ATOM 2864 C CA . LEU A 1 366 ? 16.062 33.375 2.277 1 92 366 LEU A CA 1
ATOM 2865 C C . LEU A 1 366 ? 17.016 32.594 3.174 1 92 366 LEU A C 1
ATOM 2867 O O . LEU A 1 366 ? 18.188 32.406 2.826 1 92 366 LEU A O 1
ATOM 2871 N N . VAL A 1 367 ? 16.578 32.094 4.242 1 93.31 367 VAL A N 1
ATOM 2872 C CA . VAL A 1 367 ? 17.453 31.438 5.203 1 93.31 367 VAL A CA 1
ATOM 2873 C C . VAL A 1 367 ? 17.859 30.062 4.68 1 93.31 367 VAL A C 1
ATOM 2875 O O . VAL A 1 367 ? 18.953 29.562 4.977 1 93.31 367 VAL A O 1
ATOM 2878 N N . LYS A 1 368 ? 17.047 29.469 3.91 1 93.25 368 LYS A N 1
ATOM 2879 C CA . LYS A 1 368 ? 17.328 28.141 3.361 1 93.25 368 LYS A CA 1
ATOM 2880 C C . LYS A 1 368 ? 18.453 28.203 2.338 1 93.25 368 LYS A C 1
ATOM 2882 O O . LYS A 1 368 ? 19.062 27.172 2.016 1 93.25 368 LYS A O 1
ATOM 2887 N N . LEU A 1 369 ? 18.75 29.375 1.851 1 93.81 369 LEU A N 1
ATOM 2888 C CA . LEU A 1 369 ? 19.891 29.547 0.953 1 93.81 369 LEU A CA 1
ATOM 2889 C C . LEU A 1 369 ? 21.188 29.219 1.666 1 93.81 369 LEU A C 1
ATOM 2891 O O . LEU A 1 369 ? 22.125 28.672 1.057 1 93.81 369 LEU A O 1
ATOM 2895 N N . PHE A 1 370 ? 21.234 29.484 2.93 1 95.19 370 PHE A N 1
ATOM 2896 C CA . PHE A 1 370 ? 22.469 29.359 3.689 1 95.19 370 PHE A CA 1
ATOM 2897 C C . PHE A 1 370 ? 22.781 27.891 3.953 1 95.19 370 PHE A C 1
ATOM 2899 O O . PHE A 1 370 ? 23.906 27.547 4.34 1 95.19 370 PHE A O 1
ATOM 2906 N N . ILE A 1 371 ? 21.859 26.984 3.732 1 94.19 371 ILE A N 1
ATOM 2907 C CA . ILE A 1 371 ? 22.062 25.578 4.02 1 94.19 371 ILE A CA 1
ATOM 2908 C C . ILE A 1 371 ? 21.828 24.75 2.752 1 94.19 371 ILE A C 1
ATOM 2910 O O . ILE A 1 371 ? 21.609 23.531 2.822 1 94.19 371 ILE A O 1
ATOM 2914 N N . LYS A 1 372 ? 21.734 25.391 1.662 1 91.25 372 LYS A N 1
ATOM 2915 C CA . LYS A 1 372 ? 21.656 24.781 0.335 1 91.25 372 LYS A CA 1
ATOM 2916 C C . LYS A 1 372 ? 20.312 24.094 0.127 1 91.25 372 LYS A C 1
ATOM 2918 O O . LYS A 1 372 ? 20.203 23.203 -0.716 1 91.25 372 LYS A O 1
ATOM 2923 N N . MET A 1 373 ? 19.344 24.344 0.964 1 90.62 373 MET A N 1
ATOM 2924 C CA . MET A 1 373 ? 18.016 23.797 0.774 1 90.62 373 MET A CA 1
ATOM 2925 C C . MET A 1 373 ? 17.281 24.531 -0.339 1 90.62 373 MET A C 1
ATOM 2927 O O . MET A 1 373 ? 16.297 24.031 -0.885 1 90.62 373 MET A O 1
ATOM 2931 N N . SER A 1 374 ? 17.688 25.734 -0.551 1 87.5 374 SER A N 1
ATOM 2932 C CA . SER A 1 374 ? 17.234 26.516 -1.705 1 87.5 374 SER A CA 1
ATOM 2933 C C . SER A 1 374 ? 18.422 26.906 -2.588 1 87.5 374 SER A C 1
ATOM 2935 O O . SER A 1 374 ? 19.531 27.094 -2.094 1 87.5 374 SER A O 1
ATOM 2937 N N . GLU A 1 375 ? 18.125 26.938 -3.904 1 84.25 375 GLU A N 1
ATOM 2938 C CA . GLU A 1 375 ? 19.172 27.328 -4.836 1 84.25 375 GLU A CA 1
ATOM 2939 C C . GLU A 1 375 ? 18.891 28.688 -5.469 1 84.25 375 GLU A C 1
ATOM 2941 O O . GLU A 1 375 ? 17.734 29 -5.781 1 84.25 375 GLU A O 1
ATOM 2946 N N . CYS A 1 376 ? 19.938 29.422 -5.449 1 86 376 CYS A N 1
ATOM 2947 C CA . CYS A 1 376 ? 19.781 30.734 -6.055 1 86 376 CYS A CA 1
ATOM 2948 C C . CYS A 1 376 ? 20.047 30.672 -7.559 1 86 376 CYS A C 1
ATOM 2950 O O . CYS A 1 376 ? 20.984 30.031 -8 1 86 376 CYS A O 1
ATOM 2952 N N . ALA A 1 377 ? 19.172 31.188 -8.383 1 82.88 377 ALA A N 1
ATOM 2953 C CA . ALA A 1 377 ? 19.328 31.266 -9.828 1 82.88 377 ALA A CA 1
ATOM 2954 C C . ALA A 1 377 ? 20.406 32.281 -10.195 1 82.88 377 ALA A C 1
ATOM 2956 O O . ALA A 1 377 ? 21.062 32.156 -11.234 1 82.88 377 ALA A O 1
ATOM 2957 N N . GLY A 1 378 ? 20.547 33.344 -9.414 1 85.56 378 GLY A N 1
ATOM 2958 C CA . GLY A 1 378 ? 21.547 34.375 -9.586 1 85.56 378 GLY A CA 1
ATOM 2959 C C . GLY A 1 378 ? 22.141 34.844 -8.273 1 85.56 378 GLY A C 1
ATOM 2960 O O . GLY A 1 378 ? 21.516 34.719 -7.219 1 85.56 378 GLY A O 1
ATOM 2961 N N . GLY A 1 379 ? 23.375 35.25 -8.32 1 91.31 379 GLY A N 1
ATOM 2962 C CA . GLY A 1 379 ? 24.062 35.719 -7.121 1 91.31 379 GLY A CA 1
ATOM 2963 C C . GLY A 1 379 ? 24.859 34.625 -6.43 1 91.31 379 GLY A C 1
ATOM 2964 O O . GLY A 1 379 ? 25.188 33.594 -7.043 1 91.31 379 GLY A O 1
ATOM 2965 N N . ARG A 1 380 ? 25.344 34.906 -5.23 1 94 380 ARG A N 1
ATOM 2966 C CA . ARG A 1 380 ? 26.094 33.906 -4.484 1 94 380 ARG A CA 1
ATOM 2967 C C . ARG A 1 380 ? 25.812 34 -2.988 1 94 380 ARG A C 1
ATOM 2969 O O . ARG A 1 380 ? 25.422 35.062 -2.504 1 94 380 ARG A O 1
ATOM 2976 N N . VAL A 1 381 ? 25.922 32.969 -2.336 1 95.12 381 VAL A N 1
ATOM 2977 C CA . VAL A 1 381 ? 25.781 32.875 -0.887 1 95.12 381 VAL A CA 1
ATOM 2978 C C . VAL A 1 381 ? 27.109 32.438 -0.275 1 95.12 381 VAL A C 1
ATOM 2980 O O . VAL A 1 381 ? 27.719 31.438 -0.717 1 95.12 381 VAL A O 1
ATOM 2983 N N . LEU A 1 382 ? 27.531 33.219 0.708 1 95.06 382 LEU A N 1
ATOM 2984 C CA . LEU A 1 382 ? 28.875 33 1.227 1 95.06 382 LEU A CA 1
ATOM 2985 C C . LEU A 1 382 ? 28.844 32.688 2.721 1 95.06 382 LEU A C 1
ATOM 2987 O O . LEU A 1 382 ? 28.031 33.281 3.455 1 95.06 382 LEU A O 1
ATOM 2991 N N . LEU A 1 383 ? 29.656 31.828 3.152 1 95.19 383 LEU A N 1
ATOM 2992 C CA . LEU A 1 383 ? 30.094 31.641 4.531 1 95.19 383 LEU A CA 1
ATOM 2993 C C . LEU A 1 383 ? 31.531 32.125 4.719 1 95.19 383 LEU A C 1
ATOM 2995 O O . LEU A 1 383 ? 32.469 31.516 4.195 1 95.19 383 LEU A O 1
ATOM 2999 N N . GLY A 1 384 ? 31.625 33.125 5.438 1 92.62 384 GLY A N 1
ATOM 3000 C CA . GLY A 1 384 ? 32.906 33.812 5.375 1 92.62 384 GLY A CA 1
ATOM 3001 C C . GLY A 1 384 ? 33.219 34.312 3.986 1 92.62 384 GLY A C 1
ATOM 3002 O O . GLY A 1 384 ? 32.469 35.094 3.408 1 92.62 384 GLY A O 1
ATOM 3003 N N . LYS A 1 385 ? 34.312 33.75 3.461 1 89.5 385 LYS A N 1
ATOM 3004 C CA . LYS A 1 385 ? 34.75 34.188 2.127 1 89.5 385 LYS A CA 1
ATOM 3005 C C . LYS A 1 385 ? 34.5 33.094 1.099 1 89.5 385 LYS A C 1
ATOM 3007 O O . LYS A 1 385 ? 34.688 33.281 -0.101 1 89.5 385 LYS A O 1
ATOM 3012 N N . ARG A 1 386 ? 33.969 32.062 1.569 1 91.62 386 ARG A N 1
ATOM 3013 C CA . ARG A 1 386 ? 33.812 30.906 0.688 1 91.62 386 ARG A CA 1
ATOM 3014 C C . ARG A 1 386 ? 32.344 30.766 0.232 1 91.62 386 ARG A C 1
ATOM 3016 O O . ARG A 1 386 ? 31.438 30.953 1.023 1 91.62 386 ARG A O 1
ATOM 3023 N N . ASP A 1 387 ? 32.281 30.406 -0.996 1 91.88 387 ASP A N 1
ATOM 3024 C CA . ASP A 1 387 ? 30.953 30.094 -1.518 1 91.88 387 ASP A CA 1
ATOM 3025 C C . ASP A 1 387 ? 30.453 28.766 -0.94 1 91.88 387 ASP A C 1
ATOM 3027 O O . ASP A 1 387 ? 31.156 27.766 -0.952 1 91.88 387 ASP A O 1
ATOM 3031 N N . ILE A 1 388 ? 29.25 28.75 -0.486 1 91.44 388 ILE A N 1
ATOM 3032 C CA . ILE A 1 388 ? 28.719 27.578 0.21 1 91.44 388 ILE A CA 1
ATOM 3033 C C . ILE A 1 388 ? 28.625 26.406 -0.755 1 91.44 388 ILE A C 1
ATOM 3035 O O . ILE A 1 388 ? 28.688 25.25 -0.336 1 91.44 388 ILE A O 1
ATOM 3039 N N . LYS A 1 389 ? 28.516 26.656 -2.047 1 87.88 389 LYS A N 1
ATOM 3040 C CA . LYS A 1 389 ? 28.438 25.609 -3.053 1 87.88 389 LYS A CA 1
ATOM 3041 C C . LYS A 1 389 ? 29.703 24.766 -3.055 1 87.88 389 LYS A C 1
ATOM 3043 O O . LYS A 1 389 ? 29.672 23.578 -3.428 1 87.88 389 LYS A O 1
ATOM 3048 N N . ASN A 1 390 ? 30.766 25.328 -2.586 1 87.88 390 ASN A N 1
ATOM 3049 C CA . ASN A 1 390 ? 32.062 24.656 -2.605 1 87.88 390 ASN A CA 1
ATOM 3050 C C . ASN A 1 390 ? 32.406 24.062 -1.243 1 87.88 390 ASN A C 1
ATOM 3052 O O . ASN A 1 390 ? 33.5 23.531 -1.05 1 87.88 390 ASN A O 1
ATOM 3056 N N . ILE A 1 391 ? 31.578 24.125 -0.335 1 89.38 391 ILE A N 1
ATOM 3057 C CA . ILE A 1 391 ? 31.781 23.547 0.985 1 89.38 391 ILE A CA 1
ATOM 3058 C C . ILE A 1 391 ? 31.047 22.203 1.075 1 89.38 391 ILE A C 1
ATOM 3060 O O . ILE A 1 391 ? 29.859 22.125 0.741 1 89.38 391 ILE A O 1
ATOM 3064 N N . PRO A 1 392 ? 31.75 21.234 1.516 1 88.25 392 PRO A N 1
ATOM 3065 C CA . PRO A 1 392 ? 31.031 19.969 1.72 1 88.25 392 PRO A CA 1
ATOM 3066 C C . PRO A 1 392 ? 29.875 20.094 2.709 1 88.25 392 PRO A C 1
ATOM 3068 O O . PRO A 1 392 ? 29.984 20.812 3.707 1 88.25 392 PRO A O 1
ATOM 3071 N N . ASP A 1 393 ? 28.844 19.375 2.463 1 88.81 393 ASP A N 1
ATOM 3072 C CA . ASP A 1 393 ? 27.625 19.453 3.27 1 88.81 393 ASP A CA 1
ATOM 3073 C C . ASP A 1 393 ? 27.938 19.203 4.746 1 88.81 393 ASP A C 1
ATOM 3075 O O . ASP A 1 393 ? 27.453 19.922 5.617 1 88.81 393 ASP A O 1
ATOM 3079 N N . LYS A 1 394 ? 28.734 18.188 4.965 1 86.56 394 LYS A N 1
ATOM 3080 C CA . LYS A 1 394 ? 29.047 17.812 6.344 1 86.56 394 LYS A CA 1
ATOM 3081 C C . LYS A 1 394 ? 29.703 18.984 7.09 1 86.56 394 LYS A C 1
ATOM 3083 O O . LYS A 1 394 ? 29.375 19.234 8.25 1 86.56 394 LYS A O 1
ATOM 3088 N N . ASP A 1 395 ? 30.531 19.672 6.426 1 88.81 395 ASP A N 1
ATOM 3089 C CA . ASP A 1 395 ? 31.234 20.797 7.039 1 88.81 395 ASP A CA 1
ATOM 3090 C C . ASP A 1 395 ? 30.297 21.984 7.219 1 88.81 395 ASP A C 1
ATOM 3092 O O . ASP A 1 395 ? 30.359 22.688 8.234 1 88.81 395 ASP A O 1
ATOM 3096 N N . LEU A 1 396 ? 29.516 22.188 6.285 1 92.12 396 LEU A N 1
ATOM 3097 C CA . LEU A 1 396 ? 28.594 23.312 6.34 1 92.12 396 LEU A CA 1
ATOM 3098 C C . LEU A 1 396 ? 27.578 23.125 7.473 1 92.12 396 LEU A C 1
ATOM 3100 O O . LEU A 1 396 ? 27.344 24.047 8.258 1 92.12 396 LEU A O 1
ATOM 3104 N N . TYR A 1 397 ? 27.125 21.953 7.562 1 92.75 397 TYR A N 1
ATOM 3105 C CA . TYR A 1 397 ? 26.031 21.703 8.5 1 92.75 397 TYR A CA 1
ATOM 3106 C C . TYR A 1 397 ? 26.562 21.562 9.922 1 92.75 397 TYR A C 1
ATOM 3108 O O . TYR A 1 397 ? 25.812 21.688 10.891 1 92.75 397 TYR A O 1
ATOM 3116 N N . ASN A 1 398 ? 27.828 21.375 10.016 1 89.62 398 ASN A N 1
ATOM 3117 C CA . ASN A 1 398 ? 28.453 21.391 11.336 1 89.62 398 ASN A CA 1
ATOM 3118 C C . ASN A 1 398 ? 28.594 22.812 11.875 1 89.62 398 ASN A C 1
ATOM 3120 O O . ASN A 1 398 ? 28.641 23.016 13.086 1 89.62 398 ASN A O 1
ATOM 3124 N N . VAL A 1 399 ? 28.547 23.703 10.961 1 92.88 399 VAL A N 1
ATOM 3125 C CA . VAL A 1 399 ? 28.766 25.094 11.336 1 92.88 399 VAL A CA 1
ATOM 3126 C C . VAL A 1 399 ? 27.422 25.812 11.438 1 92.88 399 VAL A C 1
ATOM 3128 O O . VAL A 1 399 ? 27.203 26.625 12.336 1 92.88 399 VAL A O 1
ATOM 3131 N N . VAL A 1 400 ? 26.562 25.562 10.516 1 95.38 400 VAL A N 1
ATOM 3132 C CA . VAL A 1 400 ? 25.266 26.219 10.461 1 95.38 400 VAL A CA 1
ATOM 3133 C C . VAL A 1 400 ? 24.156 25.219 10.773 1 95.38 400 VAL A C 1
ATOM 3135 O O . VAL A 1 400 ? 23.953 24.25 10.039 1 95.38 400 VAL A O 1
ATOM 3138 N N . ASN A 1 401 ? 23.469 25.484 11.82 1 94.56 401 ASN A N 1
ATOM 3139 C CA . ASN A 1 401 ? 22.312 24.656 12.195 1 94.56 401 ASN A CA 1
ATOM 3140 C C . ASN A 1 401 ? 21 25.328 11.82 1 94.56 401 ASN A C 1
ATOM 3142 O O . ASN A 1 401 ? 20.828 26.531 12.023 1 94.56 401 ASN A O 1
ATOM 3146 N N . TYR A 1 402 ? 20.156 24.578 11.242 1 94.75 402 TYR A N 1
ATOM 3147 C CA . TYR A 1 402 ? 18.859 25.078 10.812 1 94.75 402 TYR A CA 1
ATOM 3148 C C . TYR A 1 402 ? 17.734 24.266 11.43 1 94.75 402 TYR A C 1
ATOM 3150 O O . TYR A 1 402 ? 17.688 23.031 11.273 1 94.75 402 TYR A O 1
ATOM 3158 N N . MET A 1 403 ? 16.938 24.938 12.133 1 91.5 403 MET A N 1
ATOM 3159 C CA . MET A 1 403 ? 15.734 24.297 12.68 1 91.5 403 MET A CA 1
ATOM 3160 C C . MET A 1 403 ? 14.492 24.734 11.922 1 91.5 403 MET A C 1
ATOM 3162 O O . MET A 1 403 ? 14.172 25.938 11.906 1 91.5 403 MET A O 1
ATOM 3166 N N . GLN A 1 404 ? 13.836 23.797 11.414 1 87.81 404 GLN A N 1
ATOM 3167 C CA . GLN A 1 404 ? 12.633 24.062 10.625 1 87.81 404 GLN A CA 1
ATOM 3168 C C . GLN A 1 404 ? 11.422 24.266 11.523 1 87.81 404 GLN A C 1
ATOM 3170 O O . GLN A 1 404 ? 11.445 23.922 12.711 1 87.81 404 GLN A O 1
ATOM 3175 N N . GLN A 1 405 ? 10.43 24.828 10.844 1 77.69 405 GLN A N 1
ATOM 3176 C CA . GLN A 1 405 ? 9.172 25.109 11.531 1 77.69 405 GLN A CA 1
ATOM 3177 C C . GLN A 1 405 ? 8.508 23.812 11.992 1 77.69 405 GLN A C 1
ATOM 3179 O O . GLN A 1 405 ? 8.086 23.703 13.148 1 77.69 405 GLN A O 1
ATOM 3184 N N . GLU A 1 406 ? 8.492 22.891 11.109 1 79.06 406 GLU A N 1
ATOM 3185 C CA . GLU A 1 406 ? 7.953 21.594 11.461 1 79.06 406 GLU A CA 1
ATOM 3186 C C . GLU A 1 406 ? 9.055 20.641 11.93 1 79.06 406 GLU A C 1
ATOM 3188 O O . GLU A 1 406 ? 9.992 20.359 11.188 1 79.06 406 GLU A O 1
ATOM 3193 N N . VAL A 1 407 ? 8.891 20.203 13.18 1 86.94 407 VAL A N 1
ATOM 3194 C CA . VAL A 1 407 ? 9.914 19.344 13.766 1 86.94 407 VAL A CA 1
ATOM 3195 C C . VAL A 1 407 ? 9.602 17.891 13.469 1 86.94 407 VAL A C 1
ATOM 3197 O O . VAL A 1 407 ? 8.461 17.438 13.648 1 86.94 407 VAL A O 1
ATOM 3200 N N . PHE A 1 408 ? 10.586 17.25 13 1 90.12 408 PHE A N 1
ATOM 3201 C CA . PHE A 1 408 ? 10.469 15.812 12.789 1 90.12 408 PHE A CA 1
ATOM 3202 C C . PHE A 1 408 ? 11.086 15.047 13.953 1 90.12 408 PHE A C 1
ATOM 3204 O O . PHE A 1 408 ? 12.164 15.406 14.438 1 90.12 408 PHE A O 1
ATOM 3211 N N . LEU A 1 409 ? 10.375 14.008 14.375 1 90.62 409 LEU A N 1
ATOM 3212 C CA . LEU A 1 409 ? 10.883 13.133 15.43 1 90.62 409 LEU A CA 1
ATOM 3213 C C . LEU A 1 409 ? 10.867 11.68 14.977 1 90.62 409 LEU A C 1
ATOM 3215 O O . LEU A 1 409 ? 9.883 11.203 14.414 1 90.62 409 LEU A O 1
ATOM 3219 N N . PHE A 1 410 ? 11.969 11 15.211 1 91.44 410 PHE A N 1
ATOM 3220 C CA . PHE A 1 410 ? 12.094 9.578 14.883 1 91.44 410 PHE A CA 1
ATOM 3221 C C . PHE A 1 410 ? 11.25 8.734 15.82 1 91.44 410 PHE A C 1
ATOM 3223 O O . PHE A 1 410 ? 10.984 9.133 16.953 1 91.44 410 PHE A O 1
ATOM 3230 N N . ASP A 1 411 ? 10.859 7.535 15.305 1 88.81 411 ASP A N 1
ATOM 3231 C CA . ASP A 1 411 ? 10.266 6.527 16.188 1 88.81 411 ASP A CA 1
ATOM 3232 C C . ASP A 1 411 ? 11.32 5.879 17.078 1 88.81 411 ASP A C 1
ATOM 3234 O O . ASP A 1 411 ? 11.719 4.734 16.844 1 88.81 411 ASP A O 1
ATOM 3238 N N . ASP A 1 412 ? 11.68 6.539 18.047 1 91.62 412 ASP A N 1
ATOM 3239 C CA . ASP A 1 412 ? 12.734 6.133 18.969 1 91.62 412 ASP A CA 1
ATOM 3240 C C . ASP A 1 412 ? 12.633 6.895 20.281 1 91.62 412 ASP A C 1
ATOM 3242 O O . ASP A 1 412 ? 11.641 7.586 20.531 1 91.62 412 ASP A O 1
ATOM 3246 N N . SER A 1 413 ? 13.602 6.781 21.141 1 93.25 413 SER A N 1
ATOM 3247 C CA . SER A 1 413 ? 13.578 7.426 22.453 1 93.25 413 SER A CA 1
ATOM 3248 C C . SER A 1 413 ? 13.773 8.93 22.344 1 93.25 413 SER A C 1
ATOM 3250 O O . SER A 1 413 ? 14.258 9.422 21.312 1 93.25 413 SER A O 1
ATOM 3252 N N . ILE A 1 414 ? 13.328 9.656 23.391 1 94.25 414 ILE A N 1
ATOM 3253 C CA . ILE A 1 414 ? 13.555 11.094 23.453 1 94.25 414 ILE A CA 1
ATOM 3254 C C . ILE A 1 414 ? 15.055 11.383 23.391 1 94.25 414 ILE A C 1
ATOM 3256 O O . ILE A 1 414 ? 15.477 12.312 22.703 1 94.25 414 ILE A O 1
ATOM 3260 N N . ARG A 1 415 ? 15.812 10.562 24 1 94.5 415 ARG A N 1
ATOM 3261 C CA . ARG A 1 415 ? 17.266 10.703 23.984 1 94.5 415 ARG A CA 1
ATOM 3262 C C . ARG A 1 415 ? 17.797 10.664 22.562 1 94.5 415 ARG A C 1
ATOM 3264 O O . ARG A 1 415 ? 18.562 11.539 22.156 1 94.5 415 ARG A O 1
ATOM 3271 N N . ASN A 1 416 ? 17.453 9.641 21.875 1 94.19 416 ASN A N 1
ATOM 3272 C CA . ASN A 1 416 ? 17.953 9.461 20.5 1 94.19 416 ASN A CA 1
ATOM 3273 C C . ASN A 1 416 ? 17.453 10.57 19.578 1 94.19 416 ASN A C 1
ATOM 3275 O O . ASN A 1 416 ? 18.125 10.922 18.609 1 94.19 416 ASN A O 1
ATOM 3279 N N . ASN A 1 417 ? 16.266 11.094 19.891 1 94.81 417 ASN A N 1
ATOM 3280 C CA . ASN A 1 417 ? 15.727 12.188 19.078 1 94.81 417 ASN A CA 1
ATOM 3281 C C . ASN A 1 417 ? 16.469 13.492 19.344 1 94.81 417 ASN A C 1
ATOM 3283 O O . ASN A 1 417 ? 16.547 14.352 18.469 1 94.81 417 ASN A O 1
ATOM 3287 N N . ILE A 1 418 ? 16.969 13.578 20.547 1 95.31 418 ILE A N 1
ATOM 3288 C CA . ILE A 1 418 ? 17.719 14.773 20.891 1 95.31 418 ILE A CA 1
ATOM 3289 C C . ILE A 1 418 ? 19.172 14.633 20.422 1 95.31 418 ILE A C 1
ATOM 3291 O O . ILE A 1 418 ? 19.719 15.555 19.812 1 95.31 418 ILE A O 1
ATOM 3295 N N . THR A 1 419 ? 19.781 13.453 20.641 1 95.12 419 THR A N 1
ATOM 3296 C CA . THR A 1 419 ? 21.188 13.258 20.359 1 95.12 419 THR A CA 1
ATOM 3297 C C . THR A 1 419 ? 21.406 12.852 18.891 1 95.12 419 THR A C 1
ATOM 3299 O O . THR A 1 419 ? 22.516 12.938 18.375 1 95.12 419 THR A O 1
ATOM 3302 N N . LEU A 1 420 ? 20.391 12.312 18.297 1 93.81 420 LEU A N 1
ATOM 3303 C CA . LEU A 1 420 ? 20.453 11.766 16.938 1 93.81 420 LEU A CA 1
ATOM 3304 C C . LEU A 1 420 ? 21.547 10.703 16.828 1 93.81 420 LEU A C 1
ATOM 3306 O O . LEU A 1 420 ? 22.328 10.727 15.883 1 93.81 420 LEU A O 1
ATOM 3310 N N . TYR A 1 421 ? 21.703 9.938 17.875 1 90.56 421 TYR A N 1
ATOM 3311 C CA . TYR A 1 421 ? 22.547 8.742 17.922 1 90.56 421 TYR A CA 1
ATOM 3312 C C . TYR A 1 421 ? 24.016 9.117 18.047 1 90.56 421 TYR A C 1
ATOM 3314 O O . TYR A 1 421 ? 24.891 8.273 17.844 1 90.56 421 TYR A O 1
ATOM 3322 N N . LYS A 1 422 ? 24.25 10.422 18.219 1 92.06 422 LYS A N 1
ATOM 3323 C CA . LYS A 1 422 ? 25.625 10.852 18.5 1 92.06 422 LYS A CA 1
ATOM 3324 C C . LYS A 1 422 ? 25.938 10.734 20 1 92.06 422 LYS A C 1
ATOM 3326 O O . LYS A 1 422 ? 25.031 10.656 20.828 1 92.06 422 LYS A O 1
ATOM 3331 N N . ASP A 1 423 ? 27.172 10.695 20.203 1 91.25 423 ASP A N 1
ATOM 3332 C CA . ASP A 1 423 ? 27.594 10.562 21.594 1 91.25 423 ASP A CA 1
ATOM 3333 C C . ASP A 1 423 ? 27.844 11.938 22.219 1 91.25 423 ASP A C 1
ATOM 3335 O O . ASP A 1 423 ? 28.672 12.711 21.719 1 91.25 423 ASP A O 1
ATOM 3339 N N . TYR A 1 424 ? 27.062 12.227 23.172 1 93.81 424 TYR A N 1
ATOM 3340 C CA . TYR A 1 424 ? 27.234 13.445 23.953 1 93.81 424 TYR A CA 1
ATOM 3341 C C . TYR A 1 424 ? 27.344 13.125 25.438 1 93.81 424 TYR A C 1
ATOM 3343 O O . TYR A 1 424 ? 26.859 12.086 25.891 1 93.81 424 TYR A O 1
ATOM 3351 N N . SER A 1 425 ? 27.984 13.969 26.141 1 93.69 425 SER A N 1
ATOM 3352 C CA . SER A 1 425 ? 28.031 13.797 27.594 1 93.69 425 SER A CA 1
ATOM 3353 C C . SER A 1 425 ? 26.688 14.062 28.234 1 93.69 425 SER A C 1
ATOM 3355 O O . SER A 1 425 ? 25.859 14.812 27.703 1 93.69 425 SER A O 1
ATOM 3357 N N . SER A 1 426 ? 26.438 13.461 29.344 1 93 426 SER A N 1
ATOM 3358 C CA . SER A 1 426 ? 25.188 13.633 30.062 1 93 426 SER A CA 1
ATOM 3359 C C . SER A 1 426 ? 24.969 15.086 30.469 1 93 426 SER A C 1
ATOM 3361 O O . SER A 1 426 ? 23.844 15.562 30.5 1 93 426 SER A O 1
ATOM 3363 N N . GLU A 1 427 ? 26.047 15.703 30.75 1 92.94 427 GLU A N 1
ATOM 3364 C CA . GLU A 1 427 ? 25.969 17.094 31.156 1 92.94 427 GLU A CA 1
ATOM 3365 C C . GLU A 1 427 ? 25.469 17.984 30.016 1 92.94 427 GLU A C 1
ATOM 3367 O O . GLU A 1 427 ? 24.625 18.859 30.234 1 92.94 427 GLU A O 1
ATOM 3372 N N . LYS A 1 428 ? 25.953 17.766 28.859 1 93.5 428 LYS A N 1
ATOM 3373 C CA . LYS A 1 428 ? 25.531 18.547 27.703 1 93.5 428 LYS A CA 1
ATOM 3374 C C . LYS A 1 428 ? 24.062 18.297 27.375 1 93.5 428 LYS A C 1
ATOM 3376 O O . LYS A 1 428 ? 23.344 19.219 27 1 93.5 428 LYS A O 1
ATOM 3381 N N . ILE A 1 429 ? 23.688 17.078 27.516 1 95.06 429 ILE A N 1
ATOM 3382 C CA . ILE A 1 429 ? 22.297 16.719 27.25 1 95.06 429 ILE A CA 1
ATOM 3383 C C . ILE A 1 429 ? 21.391 17.406 28.25 1 95.06 429 ILE A C 1
ATOM 3385 O O . ILE A 1 429 ? 20.359 17.969 27.891 1 95.06 429 ILE A O 1
ATOM 3389 N N . ARG A 1 430 ? 21.766 17.312 29.5 1 93.19 430 ARG A N 1
ATOM 3390 C CA . ARG A 1 430 ? 20.969 17.953 30.547 1 93.19 430 ARG A CA 1
ATOM 3391 C C . ARG A 1 430 ? 20.844 19.453 30.312 1 93.19 430 ARG A C 1
ATOM 3393 O O . ARG A 1 430 ? 19.766 20.016 30.5 1 93.19 430 ARG A O 1
ATOM 3400 N N . TYR A 1 431 ? 21.891 20.031 29.953 1 90 431 TYR A N 1
ATOM 3401 C CA . TYR A 1 431 ? 21.891 21.469 29.688 1 90 431 TYR A CA 1
ATOM 3402 C C . TYR A 1 431 ? 20.953 21.812 28.547 1 90 431 TYR A C 1
ATOM 3404 O O . TYR A 1 431 ? 20.156 22.75 28.656 1 90 431 TYR A O 1
ATOM 3412 N N . ALA A 1 432 ? 21.031 21.109 27.469 1 92.06 432 ALA A N 1
ATOM 3413 C CA . ALA A 1 432 ? 20.172 21.359 26.328 1 92.06 432 ALA A CA 1
ATOM 3414 C C . ALA A 1 432 ? 18.703 21.203 26.688 1 92.06 432 ALA A C 1
ATOM 3416 O O . ALA A 1 432 ? 17.859 22 26.266 1 92.06 432 ALA A O 1
ATOM 3417 N N . ILE A 1 433 ? 18.406 20.25 27.469 1 93.38 433 ILE A N 1
ATOM 3418 C CA . ILE A 1 433 ? 17.047 19.953 27.906 1 93.38 433 ILE A CA 1
ATOM 3419 C C . ILE A 1 433 ? 16.531 21.109 28.781 1 93.38 433 ILE A C 1
ATOM 3421 O O . ILE A 1 433 ? 15.391 21.547 28.625 1 93.38 433 ILE A O 1
ATOM 3425 N N . GLU A 1 434 ? 17.344 21.547 29.625 1 88.5 434 GLU A N 1
ATOM 3426 C CA . GLU A 1 434 ? 16.969 22.656 30.5 1 88.5 434 GLU A CA 1
ATOM 3427 C C . GLU A 1 434 ? 16.734 23.938 29.703 1 88.5 434 GLU A C 1
ATOM 3429 O O . GLU A 1 434 ? 15.758 24.641 29.922 1 88.5 434 GLU A O 1
ATOM 3434 N N . CYS A 1 435 ? 17.578 24.172 28.766 1 84.88 435 CYS A N 1
ATOM 3435 C CA . CYS A 1 435 ? 17.484 25.375 27.953 1 84.88 435 CYS A CA 1
ATOM 3436 C C . CYS A 1 435 ? 16.25 25.344 27.062 1 84.88 435 CYS A C 1
ATOM 3438 O O . CYS A 1 435 ? 15.68 26.391 26.75 1 84.88 435 CYS A O 1
ATOM 3440 N N . ALA A 1 436 ? 15.883 24.188 26.75 1 88.75 436 ALA A N 1
ATOM 3441 C CA . ALA A 1 436 ? 14.719 24.047 25.875 1 88.75 436 ALA A CA 1
ATOM 3442 C C . ALA A 1 436 ? 13.43 24.016 26.688 1 88.75 436 ALA A C 1
ATOM 3444 O O . ALA A 1 436 ? 12.336 23.922 26.125 1 88.75 436 ALA A O 1
ATOM 3445 N N . GLY A 1 437 ? 13.547 24.047 27.984 1 83.81 437 GLY A N 1
ATOM 3446 C CA . GLY A 1 437 ? 12.367 24 28.844 1 83.81 437 GLY A CA 1
ATOM 3447 C C . GLY A 1 437 ? 11.719 22.641 28.891 1 83.81 437 GLY A C 1
ATOM 3448 O O . GLY A 1 437 ? 10.5 22.516 29.016 1 83.81 437 GLY A O 1
ATOM 3449 N N . LEU A 1 438 ? 12.469 21.641 28.703 1 88.5 438 LEU A N 1
ATOM 3450 C CA . LEU A 1 438 ? 11.938 20.281 28.594 1 88.5 438 LEU A CA 1
ATOM 3451 C C . LEU A 1 438 ? 12.141 19.516 29.891 1 88.5 438 LEU A C 1
ATOM 3453 O O . LEU A 1 438 ? 11.648 18.406 30.047 1 88.5 438 LEU A O 1
ATOM 3457 N N . LYS A 1 439 ? 12.82 20.062 30.781 1 89.69 439 LYS A N 1
ATOM 3458 C CA . LYS A 1 439 ? 13.227 19.359 32 1 89.69 439 LYS A CA 1
ATOM 3459 C C . LYS A 1 439 ? 12.016 18.781 32.75 1 89.69 439 LYS A C 1
ATOM 3461 O O . LYS A 1 439 ? 11.969 17.594 33.031 1 89.69 439 LYS A O 1
ATOM 3466 N N . ASP A 1 440 ? 11.07 19.656 32.906 1 85.56 440 ASP A N 1
ATOM 3467 C CA . ASP A 1 440 ? 9.898 19.234 33.688 1 85.56 440 ASP A CA 1
ATOM 3468 C C . ASP A 1 440 ? 9.125 18.156 32.938 1 85.56 440 ASP A C 1
ATOM 3470 O O . ASP A 1 440 ? 8.617 17.219 33.562 1 85.56 440 ASP A O 1
ATOM 3474 N N . TYR A 1 441 ? 8.992 18.297 31.672 1 84.38 441 TYR A N 1
ATOM 3475 C CA . TYR A 1 441 ? 8.273 17.312 30.859 1 84.38 441 TYR A CA 1
ATOM 3476 C C . TYR A 1 441 ? 8.969 15.961 30.906 1 84.38 441 TYR A C 1
ATOM 3478 O O . TYR A 1 441 ? 8.32 14.938 31.141 1 84.38 441 TYR A O 1
ATOM 3486 N N . VAL A 1 442 ? 10.312 15.914 30.781 1 91.25 442 VAL A N 1
ATOM 3487 C CA . VAL A 1 442 ? 11.086 14.68 30.766 1 91.25 442 VAL A CA 1
ATOM 3488 C C . VAL A 1 442 ? 11.016 13.992 32.125 1 91.25 442 VAL A C 1
ATOM 3490 O O . VAL A 1 442 ? 10.914 12.766 32.219 1 91.25 442 VAL A O 1
ATOM 3493 N N . GLU A 1 443 ? 11.062 14.812 33.125 1 89.56 443 GLU A N 1
ATOM 3494 C CA . GLU A 1 443 ? 11.023 14.273 34.469 1 89.56 443 GLU A CA 1
ATOM 3495 C C . GLU A 1 443 ? 9.641 13.719 34.812 1 89.56 443 GLU A C 1
ATOM 3497 O O . GLU A 1 443 ? 9.516 12.828 35.656 1 89.56 443 GLU A O 1
ATOM 3502 N N . SER A 1 444 ? 8.664 14.203 34.156 1 86.5 444 SER A N 1
ATOM 3503 C CA . SER A 1 444 ? 7.297 13.758 34.406 1 86.5 444 SER A CA 1
ATOM 3504 C C . SER A 1 444 ? 7.023 12.414 33.75 1 86.5 444 SER A C 1
ATOM 3506 O O . SER A 1 444 ? 6.074 11.719 34.094 1 86.5 444 SER A O 1
ATOM 3508 N N . LEU A 1 445 ? 7.844 12.062 32.906 1 88.62 445 LEU A N 1
ATOM 3509 C CA . LEU A 1 445 ? 7.637 10.82 32.156 1 88.62 445 LEU A CA 1
ATOM 3510 C C . LEU A 1 445 ? 8.203 9.625 32.906 1 88.62 445 LEU A C 1
ATOM 3512 O O . LEU A 1 445 ? 9.25 9.734 33.562 1 88.62 445 LEU A O 1
ATOM 3516 N N . GLU A 1 446 ? 7.551 8.5 32.781 1 88.5 446 GLU A N 1
ATOM 3517 C CA . GLU A 1 446 ? 7.938 7.281 33.5 1 88.5 446 GLU A CA 1
ATOM 3518 C C . GLU A 1 446 ? 9.344 6.84 33.125 1 88.5 446 GLU A C 1
ATOM 3520 O O . GLU A 1 446 ? 10.117 6.406 33.969 1 88.5 446 GLU A O 1
ATOM 3525 N N . TYR A 1 447 ? 9.711 6.934 31.922 1 92.62 447 TYR A N 1
ATOM 3526 C CA . TYR A 1 447 ? 10.992 6.434 31.438 1 92.62 447 TYR A CA 1
ATOM 3527 C C . TYR A 1 447 ? 11.93 7.586 31.094 1 92.62 447 TYR A C 1
ATOM 3529 O O . TYR A 1 447 ? 12.961 7.379 30.438 1 92.62 447 TYR A O 1
ATOM 3537 N N . GLY A 1 448 ? 11.477 8.734 31.375 1 92.75 448 GLY A N 1
ATOM 3538 C CA . GLY A 1 448 ? 12.305 9.906 31.125 1 92.75 448 GLY A CA 1
ATOM 3539 C C . GLY A 1 448 ? 12.766 10.008 29.688 1 92.75 448 GLY A C 1
ATOM 3540 O O . GLY A 1 448 ? 11.961 9.93 28.766 1 92.75 448 GLY A O 1
ATOM 3541 N N . LEU A 1 449 ? 14.117 10.016 29.547 1 92.94 449 LEU A N 1
ATOM 3542 C CA . LEU A 1 449 ? 14.727 10.188 28.234 1 92.94 449 LEU A CA 1
ATOM 3543 C C . LEU A 1 449 ? 14.57 8.922 27.391 1 92.94 449 LEU A C 1
ATOM 3545 O O . LEU A 1 449 ? 14.688 8.969 26.156 1 92.94 449 LEU A O 1
ATOM 3549 N N . GLU A 1 450 ? 14.273 7.926 28.016 1 92.88 450 GLU A N 1
ATOM 3550 C CA . GLU A 1 450 ? 14.172 6.656 27.312 1 92.88 450 GLU A CA 1
ATOM 3551 C C . GLU A 1 450 ? 12.742 6.402 26.844 1 92.88 450 GLU A C 1
ATOM 3553 O O . GLU A 1 450 ? 12.469 5.402 26.172 1 92.88 450 GLU A O 1
ATOM 3558 N N . THR A 1 451 ? 11.938 7.375 27.141 1 90.75 451 THR A N 1
ATOM 3559 C CA . THR A 1 451 ? 10.562 7.25 26.656 1 90.75 451 THR A CA 1
ATOM 3560 C C . THR A 1 451 ? 10.523 7.18 25.141 1 90.75 451 THR A C 1
ATOM 3562 O O . THR A 1 451 ? 11.164 7.98 24.453 1 90.75 451 THR A O 1
ATOM 3565 N N . LYS A 1 452 ? 9.773 6.258 24.641 1 88.75 452 LYS A N 1
ATOM 3566 C CA . LYS A 1 452 ? 9.695 6.035 23.188 1 88.75 452 LYS A CA 1
ATOM 3567 C C . LYS A 1 452 ? 8.656 6.949 22.547 1 88.75 452 LYS A C 1
ATOM 3569 O O . LYS A 1 452 ? 7.555 7.117 23.078 1 88.75 452 LYS A O 1
ATOM 3574 N N . ILE A 1 453 ? 9.117 7.602 21.484 1 85.38 453 ILE A N 1
ATOM 3575 C CA . ILE A 1 453 ? 8.242 8.422 20.672 1 85.38 453 ILE A CA 1
ATOM 3576 C C . ILE A 1 453 ? 7.809 7.641 19.422 1 85.38 453 ILE A C 1
ATOM 3578 O O . ILE A 1 453 ? 8.609 6.926 18.828 1 85.38 453 ILE A O 1
ATOM 3582 N N . ASN A 1 454 ? 6.559 7.645 19.141 1 78 454 ASN A N 1
ATOM 3583 C CA . ASN A 1 454 ? 6.062 6.941 17.969 1 78 454 ASN A CA 1
ATOM 3584 C C . ASN A 1 454 ? 5.336 7.887 17.016 1 78 454 ASN A C 1
ATOM 3586 O O . ASN A 1 454 ? 4.801 8.914 17.438 1 78 454 ASN A O 1
ATOM 3590 N N . GLY A 1 455 ? 5.324 7.57 15.758 1 71.25 455 GLY A N 1
ATOM 3591 C CA . GLY A 1 455 ? 4.52 8.242 14.75 1 71.25 455 GLY A CA 1
ATOM 3592 C C . GLY A 1 455 ? 4.852 9.719 14.609 1 71.25 455 GLY A C 1
ATOM 3593 O O . GLY A 1 455 ? 3.953 10.562 14.625 1 71.25 455 GLY A O 1
ATOM 3594 N N . ASN A 1 456 ? 6.098 10 14.57 1 74.69 456 ASN A N 1
ATOM 3595 C CA . ASN A 1 456 ? 6.523 11.391 14.445 1 74.69 456 ASN A CA 1
ATOM 3596 C C . ASN A 1 456 ? 5.973 12.258 15.578 1 74.69 456 ASN A C 1
ATOM 3598 O O . ASN A 1 456 ? 5.574 13.398 15.352 1 74.69 456 ASN A O 1
ATOM 3602 N N . GLY A 1 457 ? 5.883 11.656 16.719 1 68.38 457 GLY A N 1
ATOM 3603 C CA . GLY A 1 457 ? 5.453 12.383 17.906 1 68.38 457 GLY A CA 1
ATOM 3604 C C . GLY A 1 457 ? 3.967 12.68 17.906 1 68.38 457 GLY A C 1
ATOM 3605 O O . GLY A 1 457 ? 3.547 13.766 18.312 1 68.38 457 GLY A O 1
ATOM 3606 N N . TYR A 1 458 ? 3.273 11.828 17.375 1 59.25 458 TYR A N 1
ATOM 3607 C CA . TYR A 1 458 ? 1.836 12.055 17.281 1 59.25 458 TYR A CA 1
ATOM 3608 C C . TYR A 1 458 ? 1.222 12.211 18.672 1 59.25 458 TYR A C 1
ATOM 3610 O O . TYR A 1 458 ? 0.22 12.914 18.828 1 59.25 458 TYR A O 1
ATOM 3618 N N . ASN A 1 459 ? 1.843 11.711 19.625 1 60.03 459 ASN A N 1
ATOM 3619 C CA . ASN A 1 459 ? 1.315 11.758 20.984 1 60.03 459 ASN A CA 1
ATOM 3620 C C . ASN A 1 459 ? 1.852 12.969 21.75 1 60.03 459 ASN A C 1
ATOM 3622 O O . ASN A 1 459 ? 1.527 13.164 22.922 1 60.03 459 ASN A O 1
ATOM 3626 N N . LEU A 1 460 ? 2.648 13.719 21.094 1 72.25 460 LEU A N 1
ATOM 3627 C CA . LEU A 1 460 ? 3.225 14.906 21.719 1 72.25 460 LEU A CA 1
ATOM 3628 C C . LEU A 1 460 ? 2.479 16.156 21.297 1 72.25 460 LEU A C 1
ATOM 3630 O O . LEU A 1 460 ? 1.938 16.219 20.188 1 72.25 460 LEU A O 1
ATOM 3634 N N . SER A 1 461 ? 2.414 17.016 22.203 1 65.44 461 SER A N 1
ATOM 3635 C CA . SER A 1 461 ? 1.896 18.328 21.812 1 65.44 461 SER A CA 1
ATOM 3636 C C . SER A 1 461 ? 2.867 19.062 20.891 1 65.44 461 SER A C 1
ATOM 3638 O O . SER A 1 461 ? 4.047 18.703 20.812 1 65.44 461 SER A O 1
ATOM 3640 N N . GLY A 1 462 ? 2.293 19.938 20.094 1 71.38 462 GLY A N 1
ATOM 3641 C CA . GLY A 1 462 ? 3.135 20.75 19.234 1 71.38 462 GLY A CA 1
ATOM 3642 C C . GLY A 1 462 ? 4.273 21.422 19.969 1 71.38 462 GLY A C 1
ATOM 3643 O O . GLY A 1 462 ? 5.402 21.469 19.484 1 71.38 462 GLY A O 1
ATOM 3644 N N . GLY A 1 463 ? 3.949 21.891 21.141 1 75.38 463 GLY A N 1
ATOM 3645 C CA . GLY A 1 463 ? 4.961 22.547 21.953 1 75.38 463 GLY A CA 1
ATOM 3646 C C . GLY A 1 463 ? 6.059 21.609 22.406 1 75.38 463 GLY A C 1
ATOM 3647 O O . GLY A 1 463 ? 7.234 21.969 22.438 1 75.38 463 GLY A O 1
ATOM 3648 N N . GLU A 1 464 ? 5.691 20.453 22.812 1 78.75 464 GLU A N 1
ATOM 3649 C CA . GLU A 1 464 ? 6.672 19.453 23.234 1 78.75 464 GLU A CA 1
ATOM 3650 C C . GLU A 1 464 ? 7.602 19.078 22.078 1 78.75 464 GLU A C 1
ATOM 3652 O O . GLU A 1 464 ? 8.812 18.969 22.266 1 78.75 464 GLU A O 1
ATOM 3657 N N . LYS A 1 465 ? 7.074 18.875 20.953 1 86 465 LYS A N 1
ATOM 3658 C CA . LYS A 1 465 ? 7.855 18.562 19.75 1 86 465 LYS A CA 1
ATOM 3659 C C . LYS A 1 465 ? 8.867 19.656 19.453 1 86 465 LYS A C 1
ATOM 3661 O O . LYS A 1 465 ? 10.023 19.375 19.141 1 86 465 LYS A O 1
ATOM 3666 N N . GLN A 1 466 ? 8.367 20.844 19.547 1 85.75 466 GLN A N 1
ATOM 3667 C CA . GLN A 1 466 ? 9.227 22 19.266 1 85.75 466 GLN A CA 1
ATOM 3668 C C . GLN A 1 466 ? 10.375 22.078 20.266 1 85.75 466 GLN A C 1
ATOM 3670 O O . GLN A 1 466 ? 11.516 22.359 19.891 1 85.75 466 GLN A O 1
ATOM 3675 N N . ARG A 1 467 ? 10.094 21.844 21.516 1 88.25 467 ARG A N 1
ATOM 3676 C CA . ARG A 1 467 ? 11.125 21.938 22.547 1 88.25 467 ARG A CA 1
ATOM 3677 C C . ARG A 1 467 ? 12.164 20.828 22.375 1 88.25 467 ARG A C 1
ATOM 3679 O O . ARG A 1 467 ? 13.352 21.047 22.641 1 88.25 467 ARG A O 1
ATOM 3686 N N . ILE A 1 468 ? 11.742 19.672 21.969 1 91.88 468 ILE A N 1
ATOM 3687 C CA . ILE A 1 468 ? 12.68 18.594 21.656 1 91.88 468 ILE A CA 1
ATOM 3688 C C . ILE A 1 468 ? 13.578 19.016 20.484 1 91.88 468 ILE A C 1
ATOM 3690 O O . ILE A 1 468 ? 14.789 18.812 20.516 1 91.88 468 ILE A O 1
ATOM 3694 N N . GLY A 1 469 ? 12.969 19.594 19.484 1 92.5 469 GLY A N 1
ATOM 3695 C CA . GLY A 1 469 ? 13.727 20.125 18.375 1 92.5 469 GLY A CA 1
ATOM 3696 C C . GLY A 1 469 ? 14.75 21.172 18.781 1 92.5 469 GLY A C 1
ATOM 3697 O O . GLY A 1 469 ? 15.867 21.188 18.266 1 92.5 469 GLY A O 1
ATOM 3698 N N . ILE A 1 470 ? 14.312 22 19.688 1 91.5 470 ILE A N 1
ATOM 3699 C CA . ILE A 1 470 ? 15.203 23.047 20.188 1 91.5 470 ILE A CA 1
ATOM 3700 C C . ILE A 1 470 ? 16.375 22.422 20.922 1 91.5 470 ILE A C 1
ATOM 3702 O O . ILE A 1 470 ? 17.531 22.828 20.734 1 91.5 470 ILE A O 1
ATOM 3706 N N . ALA A 1 471 ? 16.078 21.484 21.781 1 93.5 471 ALA A N 1
ATOM 3707 C CA . ALA A 1 471 ? 17.141 20.766 22.5 1 93.5 471 ALA A CA 1
ATOM 3708 C C . ALA A 1 471 ? 18.125 20.141 21.531 1 93.5 471 ALA A C 1
ATOM 3710 O O . ALA A 1 471 ? 19.344 20.219 21.734 1 93.5 471 ALA A O 1
ATOM 3711 N N . ARG A 1 472 ? 17.641 19.516 20.531 1 94.81 472 ARG A N 1
ATOM 3712 C CA . ARG A 1 472 ? 18.438 18.906 19.484 1 94.81 472 ARG A CA 1
ATOM 3713 C C . ARG A 1 472 ? 19.359 19.938 18.828 1 94.81 472 ARG A C 1
ATOM 3715 O O . ARG A 1 472 ? 20.547 19.688 18.625 1 94.81 472 ARG A O 1
ATOM 3722 N N . ALA A 1 473 ? 18.781 21.047 18.484 1 93.25 473 ALA A N 1
ATOM 3723 C CA . ALA A 1 473 ? 19.531 22.109 17.828 1 93.25 473 ALA A CA 1
ATOM 3724 C C . ALA A 1 473 ? 20.641 22.641 18.734 1 93.25 473 ALA A C 1
ATOM 3726 O O . ALA A 1 473 ? 21.781 22.828 18.281 1 93.25 473 ALA A O 1
ATOM 3727 N N . LEU A 1 474 ? 20.328 22.891 19.938 1 90.62 474 LEU A N 1
ATOM 3728 C CA . LEU A 1 474 ? 21.297 23.438 20.875 1 90.62 474 LEU A CA 1
ATOM 3729 C C . LEU A 1 474 ? 22.422 22.453 21.141 1 90.62 474 LEU A C 1
ATOM 3731 O O . LEU A 1 474 ? 23.578 22.859 21.344 1 90.62 474 LEU A O 1
ATOM 3735 N N . LEU A 1 475 ? 22.094 21.234 21.172 1 92.69 475 LEU A N 1
ATOM 3736 C CA . LEU A 1 475 ? 23.078 20.203 21.422 1 92.69 475 LEU A CA 1
ATOM 3737 C C . LEU A 1 475 ? 24.078 20.109 20.281 1 92.69 475 LEU A C 1
ATOM 3739 O O . LEU A 1 475 ? 25.219 19.703 20.484 1 92.69 475 LEU A O 1
ATOM 3743 N N . ALA A 1 476 ? 23.703 20.422 19.094 1 90.06 476 ALA A N 1
ATOM 3744 C CA . ALA A 1 476 ? 24.547 20.312 17.906 1 90.06 476 ALA A CA 1
ATOM 3745 C C . ALA A 1 476 ? 25.781 21.188 18.047 1 90.06 476 ALA A C 1
ATOM 3747 O O . ALA A 1 476 ? 26.828 20.906 17.438 1 90.06 476 ALA A O 1
ATOM 3748 N N . GLY A 1 477 ? 25.672 22.266 18.828 1 85.75 477 GLY A N 1
ATOM 3749 C CA . GLY A 1 477 ? 26.844 23.094 19.109 1 85.75 477 GLY A CA 1
ATOM 3750 C C . GLY A 1 477 ? 27.359 23.812 17.891 1 85.75 477 GLY A C 1
ATOM 3751 O O . GLY A 1 477 ? 28.578 23.906 17.672 1 85.75 477 GLY A O 1
ATOM 3752 N N . ALA A 1 478 ? 26.531 24.312 17.047 1 92.25 478 ALA A N 1
ATOM 3753 C CA . ALA A 1 478 ? 26.906 25.062 15.844 1 92.25 478 ALA A CA 1
ATOM 3754 C C . ALA A 1 478 ? 27.344 26.484 16.203 1 92.25 478 ALA A C 1
ATOM 3756 O O . ALA A 1 478 ? 27.203 26.922 17.344 1 92.25 478 ALA A O 1
ATOM 3757 N N . LYS A 1 479 ? 27.906 27.141 15.211 1 94.56 479 LYS A N 1
ATOM 3758 C CA . LYS A 1 479 ? 28.359 28.516 15.398 1 94.56 479 LYS A CA 1
ATOM 3759 C C . LYS A 1 479 ? 27.297 29.516 14.938 1 94.56 479 LYS A C 1
ATOM 3761 O O . LYS A 1 479 ? 27.281 30.656 15.383 1 94.56 479 LYS A O 1
ATOM 3766 N N . VAL A 1 480 ? 26.469 29.047 14.109 1 96.25 480 VAL A N 1
ATOM 3767 C CA . VAL A 1 480 ? 25.344 29.844 13.617 1 96.25 480 VAL A CA 1
ATOM 3768 C C . VAL A 1 480 ? 24.062 29.031 13.75 1 96.25 480 VAL A C 1
ATOM 3770 O O . VAL A 1 480 ? 23.984 27.891 13.297 1 96.25 480 VAL A O 1
ATOM 3773 N N . PHE A 1 481 ? 23.062 29.625 14.352 1 95.88 481 PHE A N 1
ATOM 3774 C CA . PHE A 1 481 ? 21.75 29 14.492 1 95.88 481 PHE A CA 1
ATOM 3775 C C . PHE A 1 481 ? 20.688 29.766 13.719 1 95.88 481 PHE A C 1
ATOM 3777 O O . PHE A 1 481 ? 20.562 30.984 13.859 1 95.88 481 PHE A O 1
ATOM 3784 N N . ILE A 1 482 ? 20 29.062 12.914 1 96.06 482 ILE A N 1
ATOM 3785 C CA . ILE A 1 482 ? 18.859 29.641 12.188 1 96.06 482 ILE A CA 1
ATOM 3786 C C . ILE A 1 482 ? 17.562 28.984 12.672 1 96.06 482 ILE A C 1
ATOM 3788 O O . ILE A 1 482 ? 17.391 27.766 12.547 1 96.06 482 ILE A O 1
ATOM 3792 N N . PHE A 1 483 ? 16.703 29.781 13.203 1 93.62 483 PHE A N 1
ATOM 3793 C CA . PHE A 1 483 ? 15.414 29.312 13.719 1 93.62 483 PHE A CA 1
ATOM 3794 C C . PHE A 1 483 ? 14.266 29.828 12.867 1 93.62 483 PHE A C 1
ATOM 3796 O O . PHE A 1 483 ? 14 31.031 12.836 1 93.62 483 PHE A O 1
ATOM 3803 N N . ASP A 1 484 ? 13.547 28.953 12.242 1 90.12 484 ASP A N 1
ATOM 3804 C CA . ASP A 1 484 ? 12.461 29.312 11.328 1 90.12 484 ASP A CA 1
ATOM 3805 C C . ASP A 1 484 ? 11.102 29.109 11.977 1 90.12 484 ASP A C 1
ATOM 3807 O O . ASP A 1 484 ? 10.492 28.047 11.812 1 90.12 484 ASP A O 1
ATOM 3811 N N . GLU A 1 485 ? 10.539 30.094 12.609 1 82.25 485 GLU A N 1
ATOM 3812 C CA . GLU A 1 485 ? 9.227 30.125 13.25 1 82.25 485 GLU A CA 1
ATOM 3813 C C . GLU A 1 485 ? 9.055 28.969 14.227 1 82.25 485 GLU A C 1
ATOM 3815 O O . GLU A 1 485 ? 8.039 28.266 14.188 1 82.25 485 GLU A O 1
ATOM 3820 N N . ILE A 1 486 ? 9.906 28.797 15.102 1 80.06 486 ILE A N 1
ATOM 3821 C CA . ILE A 1 486 ? 9.977 27.594 15.914 1 80.06 486 ILE A CA 1
ATOM 3822 C C . ILE A 1 486 ? 9.094 27.75 17.156 1 80.06 486 ILE A C 1
ATOM 3824 O O . ILE A 1 486 ? 8.961 26.812 17.953 1 80.06 486 ILE A O 1
ATOM 3828 N N . THR A 1 487 ? 8.484 28.953 17.344 1 74.56 487 THR A N 1
ATOM 3829 C CA . THR A 1 487 ? 7.699 29.156 18.562 1 74.56 487 THR A CA 1
ATOM 3830 C C . THR A 1 487 ? 6.227 29.375 18.234 1 74.56 487 THR A C 1
ATOM 3832 O O . THR A 1 487 ? 5.453 29.844 19.062 1 74.56 487 THR A O 1
ATOM 3835 N N . SER A 1 488 ? 5.891 29.062 16.984 1 66.94 488 SER A N 1
ATOM 3836 C CA . SER A 1 488 ? 4.551 29.375 16.484 1 66.94 488 SER A CA 1
ATOM 3837 C C . SER A 1 488 ? 3.492 28.547 17.219 1 66.94 488 SER A C 1
ATOM 3839 O O . SER A 1 488 ? 2.34 28.969 17.328 1 66.94 488 SER A O 1
ATOM 3841 N N . ASN A 1 489 ? 3.887 27.406 17.672 1 63.62 489 ASN A N 1
ATOM 3842 C CA . ASN A 1 489 ? 2.91 26.516 18.297 1 63.62 489 ASN A CA 1
ATOM 3843 C C . ASN A 1 489 ? 3.023 26.531 19.812 1 63.62 489 ASN A C 1
ATOM 3845 O O . ASN A 1 489 ? 2.404 25.719 20.5 1 63.62 489 ASN A O 1
ATOM 3849 N N . LEU A 1 490 ? 3.742 27.469 20.297 1 67.81 490 LEU A N 1
ATOM 3850 C CA . LEU A 1 490 ? 3.947 27.547 21.734 1 67.81 490 LEU A CA 1
ATOM 3851 C C . LEU A 1 490 ? 3.023 28.578 22.359 1 67.81 490 LEU A C 1
ATOM 3853 O O . LEU A 1 490 ? 2.609 29.531 21.688 1 67.81 490 LEU A O 1
ATOM 3857 N N . ASP A 1 491 ? 2.635 28.312 23.578 1 63.84 491 ASP A N 1
ATOM 3858 C CA . ASP A 1 491 ? 1.943 29.344 24.328 1 63.84 491 ASP A CA 1
ATOM 3859 C C . ASP A 1 491 ? 2.854 30.547 24.562 1 63.84 491 ASP A C 1
ATOM 3861 O O . ASP A 1 491 ? 4.078 30.438 24.484 1 63.84 491 ASP A O 1
ATOM 3865 N N . VAL A 1 492 ? 2.191 31.625 24.859 1 66.69 492 VAL A N 1
ATOM 3866 C CA . VAL A 1 492 ? 2.877 32.906 24.922 1 66.69 492 VAL A CA 1
ATOM 3867 C C . VAL A 1 492 ? 3.988 32.844 25.969 1 66.69 492 VAL A C 1
ATOM 3869 O O . VAL A 1 492 ? 5.105 33.312 25.734 1 66.69 492 VAL A O 1
ATOM 3872 N N . ALA A 1 493 ? 3.738 32.25 27.109 1 68.44 493 ALA A N 1
ATOM 3873 C CA . ALA A 1 493 ? 4.734 32.188 28.172 1 68.44 493 ALA A CA 1
ATOM 3874 C C . ALA A 1 493 ? 5.949 31.359 27.75 1 68.44 493 ALA A C 1
ATOM 3876 O O . ALA A 1 493 ? 7.09 31.781 27.969 1 68.44 493 ALA A O 1
ATOM 3877 N N . THR A 1 494 ? 5.785 30.25 27.266 1 72.88 494 THR A N 1
ATOM 3878 C CA . THR A 1 494 ? 6.863 29.359 26.828 1 72.88 494 THR A CA 1
ATOM 3879 C C . THR A 1 494 ? 7.621 29.984 25.656 1 72.88 494 THR A C 1
ATOM 3881 O O . THR A 1 494 ? 8.844 29.844 25.562 1 72.88 494 THR A O 1
ATOM 3884 N N . GLU A 1 495 ? 6.816 30.562 24.797 1 78.19 495 GLU A N 1
ATOM 3885 C CA . GLU A 1 495 ? 7.422 31.25 23.672 1 78.19 495 GLU A CA 1
ATOM 3886 C C . GLU A 1 495 ? 8.43 32.312 24.125 1 78.19 495 GLU A C 1
ATOM 3888 O O . GLU A 1 495 ? 9.562 32.344 23.656 1 78.19 495 GLU A O 1
ATOM 3893 N N . HIS A 1 496 ? 7.977 33.031 25.078 1 76.75 496 HIS A N 1
ATOM 3894 C CA . HIS A 1 496 ? 8.844 34.094 25.594 1 76.75 496 HIS A CA 1
ATOM 3895 C C . HIS A 1 496 ? 10.086 33.5 26.25 1 76.75 496 HIS A C 1
ATOM 3897 O O . HIS A 1 496 ? 11.195 34.031 26.062 1 76.75 496 HIS A O 1
ATOM 3903 N N . PHE A 1 497 ? 9.898 32.469 26.938 1 78.44 497 PHE A N 1
ATOM 3904 C CA . PHE A 1 497 ? 11.008 31.828 27.641 1 78.44 497 PHE A CA 1
ATOM 3905 C C . PHE A 1 497 ? 12.039 31.297 26.656 1 78.44 497 PHE A C 1
ATOM 3907 O O . PHE A 1 497 ? 13.227 31.578 26.766 1 78.44 497 PHE A O 1
ATOM 3914 N N . VAL A 1 498 ? 11.641 30.609 25.719 1 82.81 498 VAL A N 1
ATOM 3915 C CA . VAL A 1 498 ? 12.516 29.953 24.75 1 82.81 498 VAL A CA 1
ATOM 3916 C C . VAL A 1 498 ? 13.219 31.016 23.891 1 82.81 498 VAL A C 1
ATOM 3918 O O . VAL A 1 498 ? 14.422 30.922 23.641 1 82.81 498 VAL A O 1
ATOM 3921 N N . GLU A 1 499 ? 12.484 31.969 23.453 1 86.31 499 GLU A N 1
ATOM 3922 C CA . GLU A 1 499 ? 13.07 33.031 22.625 1 86.31 499 GLU A CA 1
ATOM 3923 C C . GLU A 1 499 ? 14.133 33.812 23.406 1 86.31 499 GLU A C 1
ATOM 3925 O O . GLU A 1 499 ? 15.172 34.156 22.859 1 86.31 499 GLU A O 1
ATOM 3930 N N . ASN A 1 500 ? 13.766 34.031 24.641 1 85.19 500 ASN A N 1
ATOM 3931 C CA . ASN A 1 500 ? 14.719 34.719 25.484 1 85.19 500 ASN A CA 1
ATOM 3932 C C . ASN A 1 500 ? 16.016 33.938 25.641 1 85.19 500 ASN A C 1
ATOM 3934 O O . ASN A 1 500 ? 17.109 34.5 25.594 1 85.19 500 ASN A O 1
ATOM 3938 N N . LEU A 1 501 ? 15.867 32.75 25.844 1 83.38 501 LEU A N 1
ATOM 3939 C CA . LEU A 1 501 ? 17.031 31.875 26.016 1 83.38 501 LEU A CA 1
ATOM 3940 C C . LEU A 1 501 ? 17.875 31.859 24.734 1 83.38 501 LEU A C 1
ATOM 3942 O O . LEU A 1 501 ? 19.109 31.938 24.797 1 83.38 501 LEU A O 1
ATOM 3946 N N . ILE A 1 502 ? 17.281 31.75 23.641 1 88 502 ILE A N 1
ATOM 3947 C CA . ILE A 1 502 ? 17.969 31.672 22.344 1 88 502 ILE A CA 1
ATOM 3948 C C . ILE A 1 502 ? 18.703 33 22.078 1 88 502 ILE A C 1
ATOM 3950 O O . ILE A 1 502 ? 19.859 32.969 21.656 1 88 502 ILE A O 1
ATOM 3954 N N . MET A 1 503 ? 18.031 34.062 22.406 1 90.75 503 MET A N 1
ATOM 3955 C CA . MET A 1 503 ? 18.609 35.375 22.125 1 90.75 503 MET A CA 1
ATOM 3956 C C . MET A 1 503 ? 19.75 35.688 23.094 1 90.75 503 MET A C 1
ATOM 3958 O O . MET A 1 503 ? 20.547 36.594 22.844 1 90.75 503 MET A O 1
ATOM 3962 N N . ASN A 1 504 ? 19.859 34.906 24.125 1 89.69 504 ASN A N 1
ATOM 3963 C CA . ASN A 1 504 ? 20.922 35.156 25.109 1 89.69 504 ASN A CA 1
ATOM 3964 C C . ASN A 1 504 ? 22.078 34.156 24.938 1 89.69 504 ASN A C 1
ATOM 3966 O O . ASN A 1 504 ? 23.031 34.188 25.734 1 89.69 504 ASN A O 1
ATOM 3970 N N . LEU A 1 505 ? 21.953 33.312 23.969 1 88.12 505 LEU A N 1
ATOM 3971 C CA . LEU A 1 505 ? 23.078 32.406 23.703 1 88.12 505 LEU A CA 1
ATOM 3972 C C . LEU A 1 505 ? 24.344 33.219 23.406 1 88.12 505 LEU A C 1
ATOM 3974 O O . LEU A 1 505 ? 24.297 34.25 22.719 1 88.12 505 LEU A O 1
ATOM 3978 N N . LYS A 1 506 ? 25.422 32.781 24 1 88.75 506 LYS A N 1
ATOM 3979 C CA . LYS A 1 506 ? 26.672 33.531 23.875 1 88.75 506 LYS A CA 1
ATOM 3980 C C . LYS A 1 506 ? 27.547 32.969 22.766 1 88.75 506 LYS A C 1
ATOM 3982 O O . LYS A 1 506 ? 27.531 31.75 22.5 1 88.75 506 LYS A O 1
ATOM 3987 N N . ASP A 1 507 ? 28.234 33.781 22.078 1 89.69 507 ASP A N 1
ATOM 3988 C CA . ASP A 1 507 ? 29.297 33.469 21.141 1 89.69 507 ASP A CA 1
ATOM 3989 C C . ASP A 1 507 ? 28.734 32.719 19.922 1 89.69 507 ASP A C 1
ATOM 3991 O O . ASP A 1 507 ? 29.406 31.812 19.391 1 89.69 507 ASP A O 1
ATOM 3995 N N . VAL A 1 508 ? 27.547 32.875 19.609 1 93.75 508 VAL A N 1
ATOM 3996 C CA . VAL A 1 508 ? 26.938 32.25 18.422 1 93.75 508 VAL A CA 1
ATOM 3997 C C . VAL A 1 508 ? 26.109 33.281 17.672 1 93.75 508 VAL A C 1
ATOM 3999 O O . VAL A 1 508 ? 25.656 34.281 18.25 1 93.75 508 VAL A O 1
ATOM 4002 N N . THR A 1 509 ? 26.016 33.156 16.406 1 96.19 509 THR A N 1
ATOM 4003 C CA . THR A 1 509 ? 25.109 33.969 15.586 1 96.19 509 THR A CA 1
ATOM 4004 C C . THR A 1 509 ? 23.703 33.344 15.586 1 96.19 509 THR A C 1
ATOM 4006 O O . THR A 1 509 ? 23.547 32.156 15.453 1 96.19 509 THR A O 1
ATOM 4009 N N . VAL A 1 510 ? 22.734 34.188 15.797 1 95.88 510 VAL A N 1
ATOM 4010 C CA . VAL A 1 510 ? 21.344 33.719 15.797 1 95.88 510 VAL A CA 1
ATOM 4011 C C . VAL A 1 510 ? 20.531 34.469 14.742 1 95.88 510 VAL A C 1
ATOM 4013 O O . VAL A 1 510 ? 20.578 35.688 14.68 1 95.88 510 VAL A O 1
ATOM 4016 N N . ILE A 1 511 ? 19.938 33.75 13.891 1 96.38 511 ILE A N 1
ATOM 4017 C CA . ILE A 1 511 ? 18.953 34.281 12.945 1 96.38 511 ILE A CA 1
ATOM 4018 C C . ILE A 1 511 ? 17.578 33.688 13.227 1 96.38 511 ILE A C 1
ATOM 4020 O O . ILE A 1 511 ? 17.359 32.5 12.977 1 96.38 511 ILE A O 1
ATOM 4024 N N . MET A 1 512 ? 16.672 34.5 13.648 1 94.5 512 MET A N 1
ATOM 4025 C CA . MET A 1 512 ? 15.359 34 14.031 1 94.5 512 MET A CA 1
ATOM 4026 C C . MET A 1 512 ? 14.273 34.625 13.164 1 94.5 512 MET A C 1
ATOM 4028 O O . MET A 1 512 ? 14.227 35.844 13 1 94.5 512 MET A O 1
ATOM 4032 N N . ILE A 1 513 ? 13.492 33.812 12.578 1 90.75 513 ILE A N 1
ATOM 4033 C CA . ILE A 1 513 ? 12.305 34.25 11.859 1 90.75 513 ILE A CA 1
ATOM 4034 C C . ILE A 1 513 ? 11.086 34.156 12.781 1 90.75 513 ILE A C 1
ATOM 4036 O O . ILE A 1 513 ? 10.836 33.125 13.391 1 90.75 513 ILE A O 1
ATOM 4040 N N . THR A 1 514 ? 10.328 35.219 12.93 1 80.94 514 THR A N 1
ATOM 4041 C CA . THR A 1 514 ? 9.109 35.219 13.727 1 80.94 514 THR A CA 1
ATOM 4042 C C . THR A 1 514 ? 8.062 36.156 13.133 1 80.94 514 THR A C 1
ATOM 4044 O O . THR A 1 514 ? 8.406 37.094 12.422 1 80.94 514 THR A O 1
ATOM 4047 N N . HIS A 1 515 ? 6.91 35.844 13.273 1 66.88 515 HIS A N 1
ATOM 4048 C CA . HIS A 1 515 ? 5.816 36.75 12.875 1 66.88 515 HIS A CA 1
ATOM 4049 C C . HIS A 1 515 ? 5.207 37.438 14.078 1 66.88 515 HIS A C 1
ATOM 4051 O O . HIS A 1 515 ? 4.355 38.312 13.922 1 66.88 515 HIS A O 1
ATOM 4057 N N . ARG A 1 516 ? 5.656 37.156 15.102 1 68.25 516 ARG A N 1
ATOM 4058 C CA . ARG A 1 516 ? 5.074 37.719 16.312 1 68.25 516 ARG A CA 1
ATOM 4059 C C . ARG A 1 516 ? 5.895 38.906 16.812 1 68.25 516 ARG A C 1
ATOM 4061 O O . ARG A 1 516 ? 7.125 38.875 16.75 1 68.25 516 ARG A O 1
ATOM 4068 N N . ILE A 1 517 ? 5.078 39.906 17.094 1 69.81 517 ILE A N 1
ATOM 4069 C CA . ILE A 1 517 ? 5.734 41.094 17.609 1 69.81 517 ILE A CA 1
ATOM 4070 C C . ILE A 1 517 ? 5.875 41 19.125 1 69.81 517 ILE A C 1
ATOM 4072 O O . ILE A 1 517 ? 4.898 41.156 19.859 1 69.81 517 ILE A O 1
ATOM 4076 N N . ASN A 1 518 ? 7.078 40.625 19.594 1 76 518 ASN A N 1
ATOM 4077 C CA . ASN A 1 518 ? 7.445 40.594 21 1 76 518 ASN A CA 1
ATOM 4078 C C . ASN A 1 518 ? 8.562 41.594 21.312 1 76 518 ASN A C 1
ATOM 4080 O O . ASN A 1 518 ? 9.711 41.375 20.922 1 76 518 ASN A O 1
ATOM 4084 N N . ASP A 1 519 ? 8.203 42.531 22.094 1 81 519 ASP A N 1
ATOM 4085 C CA . ASP A 1 519 ? 9.141 43.625 22.359 1 81 519 ASP A CA 1
ATOM 4086 C C . ASP A 1 519 ? 10.422 43.094 23.016 1 81 519 ASP A C 1
ATOM 4088 O O . ASP A 1 519 ? 11.516 43.531 22.688 1 81 519 ASP A O 1
ATOM 4092 N N . ALA A 1 520 ? 10.25 42.188 23.891 1 80.75 520 ALA A N 1
ATOM 4093 C CA . ALA A 1 520 ? 11.406 41.656 24.609 1 80.75 520 ALA A CA 1
ATOM 4094 C C . ALA A 1 520 ? 12.367 40.969 23.656 1 80.75 520 ALA A C 1
ATOM 4096 O O . ALA A 1 520 ? 13.586 41.094 23.766 1 80.75 520 ALA A O 1
ATOM 4097 N N . THR A 1 521 ? 11.891 40.219 22.766 1 85.44 521 THR A N 1
ATOM 4098 C CA . THR A 1 521 ? 12.695 39.5 21.797 1 85.44 521 THR A CA 1
ATOM 4099 C C . THR A 1 521 ? 13.305 40.469 20.766 1 85.44 521 THR A C 1
ATOM 4101 O O . THR A 1 521 ? 14.484 40.344 20.453 1 85.44 521 THR A O 1
ATOM 4104 N N . LEU A 1 522 ? 12.5 41.375 20.344 1 89 522 LEU A N 1
ATOM 4105 C CA . LEU A 1 522 ? 12.938 42.312 19.297 1 89 522 LEU A CA 1
ATOM 4106 C C . LEU A 1 522 ? 13.992 43.25 19.844 1 89 522 LEU A C 1
ATOM 4108 O O . LEU A 1 522 ? 14.898 43.688 19.109 1 89 522 LEU A O 1
ATOM 4112 N N . SER A 1 523 ? 13.852 43.594 21.094 1 90.19 523 SER A N 1
ATOM 4113 C CA . SER A 1 523 ? 14.797 44.531 21.688 1 90.19 523 SER A CA 1
ATOM 4114 C C . SER A 1 523 ? 16.172 43.906 21.859 1 90.19 523 SER A C 1
ATOM 4116 O O . SER A 1 523 ? 17.188 44.625 21.922 1 90.19 523 SER A O 1
ATOM 4118 N N . LYS A 1 524 ? 16.281 42.625 21.891 1 91.56 524 LYS A N 1
ATOM 4119 C CA . LYS A 1 524 ? 17.547 41.938 22.078 1 91.56 524 LYS A CA 1
ATOM 4120 C C . LYS A 1 524 ? 18.25 41.719 20.75 1 91.56 524 LYS A C 1
ATOM 4122 O O . LYS A 1 524 ? 19.438 41.344 20.734 1 91.56 524 LYS A O 1
ATOM 4127 N N . ALA A 1 525 ? 17.609 41.906 19.719 1 94.5 525 ALA A N 1
ATOM 4128 C CA . ALA A 1 525 ? 18.203 41.719 18.391 1 94.5 525 ALA A CA 1
ATOM 4129 C C . ALA A 1 525 ? 19.141 42.875 18.047 1 94.5 525 ALA A C 1
ATOM 4131 O O . ALA A 1 525 ? 18.828 44.031 18.312 1 94.5 525 ALA A O 1
ATOM 4132 N N . ASP A 1 526 ? 20.25 42.5 17.5 1 94.88 526 ASP A N 1
ATOM 4133 C CA . ASP A 1 526 ? 21.156 43.531 17 1 94.88 526 ASP A CA 1
ATOM 4134 C C . ASP A 1 526 ? 20.562 44.219 15.766 1 94.88 526 ASP A C 1
ATOM 4136 O O . ASP A 1 526 ? 20.781 45.406 15.562 1 94.88 526 ASP A O 1
ATOM 4140 N N . GLU A 1 527 ? 19.922 43.469 15.008 1 95.31 527 GLU A N 1
ATOM 4141 C CA . GLU A 1 527 ? 19.297 44 13.805 1 95.31 527 GLU A CA 1
ATOM 4142 C C . GLU A 1 527 ? 18.016 43.25 13.461 1 95.31 527 GLU A C 1
ATOM 4144 O O . GLU A 1 527 ? 17.969 42.031 13.602 1 95.31 527 GLU A O 1
ATOM 4149 N N . ILE A 1 528 ? 17.031 44 13.07 1 94.69 528 ILE A N 1
ATOM 4150 C CA . ILE A 1 528 ? 15.758 43.438 12.625 1 94.69 528 ILE A CA 1
ATOM 4151 C C . ILE A 1 528 ? 15.578 43.719 11.133 1 94.69 528 ILE A C 1
ATOM 4153 O O . ILE A 1 528 ? 15.828 44.844 10.664 1 94.69 528 ILE A O 1
ATOM 4157 N N . LEU A 1 529 ? 15.242 42.688 10.43 1 94.25 529 LEU A N 1
ATOM 4158 C CA . LEU A 1 529 ? 14.984 42.781 8.992 1 94.25 529 LEU A CA 1
ATOM 4159 C C . LEU A 1 529 ? 13.5 42.562 8.695 1 94.25 529 LEU A C 1
ATOM 4161 O O . LEU A 1 529 ? 12.93 41.562 9.102 1 94.25 529 LEU A O 1
ATOM 4165 N N . VAL A 1 530 ? 12.914 43.5 8.023 1 92.38 530 VAL A N 1
ATOM 4166 C CA . VAL A 1 530 ? 11.523 43.375 7.598 1 92.38 530 VAL A CA 1
ATOM 4167 C C . VAL A 1 530 ? 11.477 43.125 6.09 1 92.38 530 VAL A C 1
ATOM 4169 O O . VAL A 1 530 ? 11.906 43.969 5.305 1 92.38 530 VAL A O 1
ATOM 4172 N N . ILE A 1 531 ? 10.969 41.969 5.793 1 90.06 531 ILE A N 1
ATOM 4173 C CA . ILE A 1 531 ? 10.914 41.562 4.391 1 90.06 531 ILE A CA 1
ATOM 4174 C C . ILE A 1 531 ? 9.492 41.719 3.861 1 90.06 531 ILE A C 1
ATOM 4176 O O . ILE A 1 531 ? 8.523 41.406 4.555 1 90.06 531 ILE A O 1
ATOM 4180 N N . LYS A 1 532 ? 9.367 42.281 2.703 1 87.19 532 LYS A N 1
ATOM 4181 C CA . LYS A 1 532 ? 8.102 42.406 1.987 1 87.19 532 LYS A CA 1
ATOM 4182 C C . LYS A 1 532 ? 8.297 42.188 0.489 1 87.19 532 LYS A C 1
ATOM 4184 O O . LYS A 1 532 ? 9.219 42.75 -0.112 1 87.19 532 LYS A O 1
ATOM 4189 N N . ASP A 1 533 ? 7.445 41.406 -0.091 1 83.31 533 ASP A N 1
ATOM 4190 C CA . ASP A 1 533 ? 7.414 41.156 -1.526 1 83.31 533 ASP A CA 1
ATOM 4191 C C . ASP A 1 533 ? 8.797 40.75 -2.041 1 83.31 533 ASP A C 1
ATOM 4193 O O . ASP A 1 533 ? 9.25 41.281 -3.066 1 83.31 533 ASP A O 1
ATOM 4197 N N . GLY A 1 534 ? 9.547 40.031 -1.255 1 86.81 534 GLY A N 1
ATOM 4198 C CA . GLY A 1 534 ? 10.805 39.469 -1.7 1 86.81 534 GLY A CA 1
ATOM 4199 C C . GLY A 1 534 ? 11.984 40.406 -1.525 1 86.81 534 GLY A C 1
ATOM 4200 O O . GLY A 1 534 ? 13.078 40.125 -2.01 1 86.81 534 GLY A O 1
ATOM 4201 N N . ASN A 1 535 ? 11.75 41.531 -0.928 1 90 535 ASN A N 1
ATOM 4202 C CA . ASN A 1 535 ? 12.805 42.531 -0.691 1 90 535 ASN A CA 1
ATOM 4203 C C . ASN A 1 535 ? 12.844 42.969 0.771 1 90 535 ASN A C 1
ATOM 4205 O O . ASN A 1 535 ? 11.844 42.875 1.48 1 90 535 ASN A O 1
ATOM 4209 N N . ILE A 1 536 ? 14.062 43.375 1.17 1 91.88 536 ILE A N 1
ATOM 4210 C CA . ILE A 1 536 ? 14.188 43.938 2.514 1 91.88 536 ILE A CA 1
ATOM 4211 C C . ILE A 1 536 ? 13.742 45.375 2.518 1 91.88 536 ILE A C 1
ATOM 4213 O O . ILE A 1 536 ? 14.367 46.25 1.89 1 91.88 536 ILE A O 1
ATOM 4217 N N . LYS A 1 537 ? 12.766 45.688 3.23 1 91.12 537 LYS A N 1
ATOM 4218 C CA . LYS A 1 537 ? 12.172 47 3.221 1 91.12 537 LYS A CA 1
ATOM 4219 C C . LYS A 1 537 ? 12.695 47.844 4.375 1 91.12 537 LYS A C 1
ATOM 4221 O O . LYS A 1 537 ? 12.75 49.094 4.277 1 91.12 537 LYS A O 1
ATOM 4226 N N . GLU A 1 538 ? 12.797 47.219 5.5 1 92.56 538 GLU A N 1
ATOM 4227 C CA . GLU A 1 538 ? 13.312 47.906 6.684 1 92.56 538 GLU A CA 1
ATOM 4228 C C . GLU A 1 538 ? 14.422 47.094 7.344 1 92.56 538 GLU A C 1
ATOM 4230 O O . GLU A 1 538 ? 14.383 45.844 7.348 1 92.56 538 GLU A O 1
ATOM 4235 N N . LYS A 1 539 ? 15.445 47.812 7.801 1 93.38 539 LYS A N 1
ATOM 4236 C CA . LYS A 1 539 ? 16.531 47.188 8.555 1 93.38 539 LYS A CA 1
ATOM 4237 C C . LYS A 1 539 ? 17.031 48.125 9.656 1 93.38 539 LYS A C 1
ATOM 4239 O O . LYS A 1 539 ? 17.172 49.312 9.453 1 93.38 539 LYS A O 1
ATOM 4244 N N . GLY A 1 540 ? 17.156 47.625 10.789 1 93.31 540 GLY A N 1
ATOM 4245 C CA . GLY A 1 540 ? 17.656 48.406 11.922 1 93.31 540 GLY A CA 1
ATOM 4246 C C . GLY A 1 540 ? 17.328 47.781 13.258 1 93.31 540 GLY A C 1
ATOM 4247 O O . GLY A 1 540 ? 16.859 46.656 13.328 1 93.31 540 GLY A O 1
ATOM 4248 N N . ASN A 1 541 ? 17.719 48.406 14.344 1 93.31 541 ASN A N 1
ATOM 4249 C CA . ASN A 1 541 ? 17.375 47.938 15.672 1 93.31 541 ASN A CA 1
ATOM 4250 C C . ASN A 1 541 ? 15.93 48.281 16.031 1 93.31 541 ASN A C 1
ATOM 4252 O O . ASN A 1 541 ? 15.281 49.062 15.328 1 93.31 541 ASN A O 1
ATOM 4256 N N . PHE A 1 542 ? 15.5 47.688 17.062 1 91.69 542 PHE A N 1
ATOM 4257 C CA . PHE A 1 542 ? 14.094 47.781 17.438 1 91.69 542 PHE A CA 1
ATOM 4258 C C . PHE A 1 542 ? 13.672 49.219 17.688 1 91.69 542 PHE A C 1
ATOM 4260 O O . PHE A 1 542 ? 12.68 49.688 17.125 1 91.69 542 PHE A O 1
ATOM 4267 N N . ARG A 1 543 ? 14.445 49.938 18.391 1 89.94 543 ARG A N 1
ATOM 4268 C CA . ARG A 1 543 ? 14.133 51.312 18.734 1 89.94 543 ARG A CA 1
ATOM 4269 C C . ARG A 1 543 ? 14.156 52.188 17.5 1 89.94 543 ARG A C 1
ATOM 4271 O O . ARG A 1 543 ? 13.273 53.031 17.312 1 89.94 543 ARG A O 1
ATOM 4278 N N . GLU A 1 544 ? 15.117 51.969 16.703 1 92.12 544 GLU A N 1
ATOM 4279 C CA . GLU A 1 544 ? 15.273 52.75 15.484 1 92.12 544 GLU A CA 1
ATOM 4280 C C . GLU A 1 544 ? 14.094 52.562 14.539 1 92.12 544 GLU A C 1
ATOM 4282 O O . GLU A 1 544 ? 13.602 53.5 13.93 1 92.12 544 GLU A O 1
ATOM 4287 N N . LEU A 1 545 ? 13.656 51.344 14.453 1 90.69 545 LEU A N 1
ATOM 4288 C CA . LEU A 1 545 ? 12.586 51.031 13.508 1 90.69 545 LEU A CA 1
ATOM 4289 C C . LEU A 1 545 ? 11.242 51.531 14.016 1 90.69 545 LEU A C 1
ATOM 4291 O O . LEU A 1 545 ? 10.375 51.906 13.227 1 90.69 545 LEU A O 1
ATOM 4295 N N . LEU A 1 546 ? 11.086 51.531 15.289 1 89.06 546 LEU A N 1
ATOM 4296 C CA . LEU A 1 546 ? 9.859 52.062 15.859 1 89.06 546 LEU A CA 1
ATOM 4297 C C . LEU A 1 546 ? 9.781 53.562 15.656 1 89.06 546 LEU A C 1
ATOM 4299 O O . LEU A 1 546 ? 8.711 54.125 15.367 1 89.06 546 LEU A O 1
ATOM 4303 N N . ASP A 1 547 ? 10.906 54.188 15.781 1 89.31 547 ASP A N 1
ATOM 4304 C CA . ASP A 1 547 ? 10.977 55.656 15.625 1 89.31 547 ASP A CA 1
ATOM 4305 C C . ASP A 1 547 ? 10.75 56.062 14.18 1 89.31 547 ASP A C 1
ATOM 4307 O O . ASP A 1 547 ? 10.211 57.125 13.906 1 89.31 547 ASP A O 1
ATOM 4311 N N . ALA A 1 548 ? 11.047 55.188 13.32 1 89.44 548 ALA A N 1
ATOM 4312 C CA . ALA A 1 548 ? 10.922 55.469 11.898 1 89.44 548 ALA A CA 1
ATOM 4313 C C . ALA A 1 548 ? 9.469 55.312 11.438 1 89.44 548 ALA A C 1
ATOM 4315 O O . ALA A 1 548 ? 9.102 55.781 10.352 1 89.44 548 ALA A O 1
ATOM 4316 N N . ARG A 1 549 ? 8.594 54.656 12.164 1 84 549 ARG A N 1
ATOM 4317 C CA . ARG A 1 549 ? 7.164 54.469 11.93 1 84 549 ARG A CA 1
ATOM 4318 C C . ARG A 1 549 ? 6.898 53.844 10.562 1 84 549 ARG A C 1
ATOM 4320 O O . ARG A 1 549 ? 6.078 54.344 9.797 1 84 549 ARG A O 1
ATOM 4327 N N . GLY A 1 550 ? 7.68 52.969 10.289 1 84.88 550 GLY A N 1
ATOM 4328 C CA . GLY A 1 550 ? 7.52 52.25 9.039 1 84.88 550 GLY A CA 1
ATOM 4329 C C . GLY A 1 550 ? 6.668 51 9.164 1 84.88 550 GLY A C 1
ATOM 4330 O O . GLY A 1 550 ? 5.629 51.031 9.82 1 84.88 550 GLY A O 1
ATOM 4331 N N . MET A 1 551 ? 7.039 49.969 8.469 1 81.69 551 MET A N 1
ATOM 4332 C CA . MET A 1 551 ? 6.246 48.75 8.367 1 81.69 551 MET A CA 1
ATOM 4333 C C . MET A 1 551 ? 6.145 48.031 9.719 1 81.69 551 MET A C 1
ATOM 4335 O O . MET A 1 551 ? 5.074 47.562 10.094 1 81.69 551 MET A O 1
ATOM 4339 N N . LEU A 1 552 ? 7.207 47.938 10.352 1 82.44 552 LEU A N 1
ATOM 4340 C CA . LEU A 1 552 ? 7.199 47.281 11.656 1 82.44 552 LEU A CA 1
ATOM 4341 C C . LEU A 1 552 ? 6.242 48 12.617 1 82.44 552 LEU A C 1
ATOM 4343 O O . LEU A 1 552 ? 5.531 47.344 13.375 1 82.44 552 LEU A O 1
ATOM 4347 N N . TYR A 1 553 ? 6.391 49.25 12.562 1 75.06 553 TYR A N 1
ATOM 4348 C CA . TYR A 1 553 ? 5.473 50.031 13.375 1 75.06 553 TYR A CA 1
ATOM 4349 C C . TYR A 1 553 ? 4.023 49.719 13.023 1 75.06 553 TYR A C 1
ATOM 4351 O O . TYR A 1 553 ? 3.178 49.594 13.906 1 75.06 553 TYR A O 1
ATOM 4359 N N . GLY A 1 554 ? 3.83 49.594 11.82 1 73.12 554 GLY A N 1
ATOM 4360 C CA . GLY A 1 554 ? 2.496 49.25 11.383 1 73.12 554 GLY A CA 1
ATOM 4361 C C . GLY A 1 554 ? 2.041 47.875 11.906 1 73.12 554 GLY A C 1
ATOM 4362 O O . GLY A 1 554 ? 0.902 47.75 12.359 1 73.12 554 GLY A O 1
ATOM 4363 N N . TYR A 1 555 ? 2.951 47 11.781 1 73 555 TYR A N 1
ATOM 4364 C CA . TYR A 1 555 ? 2.635 45.688 12.297 1 73 555 TYR A CA 1
ATOM 4365 C C . TYR A 1 555 ? 2.283 45.719 13.781 1 73 555 TYR A C 1
ATOM 4367 O O . TYR A 1 555 ? 1.346 45.062 14.227 1 73 555 TYR A O 1
ATOM 4375 N N . LYS A 1 556 ? 3.041 46.5 14.461 1 72.88 556 LYS A N 1
ATOM 4376 C CA . LYS A 1 556 ? 2.838 46.625 15.906 1 72.88 556 LYS A CA 1
ATOM 4377 C C . LYS A 1 556 ? 1.501 47.281 16.219 1 72.88 556 LYS A C 1
ATOM 4379 O O . LYS A 1 556 ? 0.8 46.875 17.141 1 72.88 556 LYS A O 1
ATOM 4384 N N . MET A 1 557 ? 1.162 48.219 15.422 1 64.94 557 MET A N 1
ATOM 4385 C CA . MET A 1 557 ? -0.095 48.938 15.633 1 64.94 557 MET A CA 1
ATOM 4386 C C . MET A 1 557 ? -1.287 48.031 15.352 1 64.94 557 MET A C 1
ATOM 4388 O O . MET A 1 557 ? -2.283 48.062 16.078 1 64.94 557 MET A O 1
ATOM 4392 N N . ILE A 1 558 ? -1.085 47.375 14.32 1 59.66 558 ILE A N 1
ATOM 4393 C CA . ILE A 1 558 ? -2.154 46.469 13.969 1 59.66 558 ILE A CA 1
ATOM 4394 C C . ILE A 1 558 ? -2.32 45.406 15.062 1 59.66 558 ILE A C 1
ATOM 4396 O O . ILE A 1 558 ? -3.443 45.062 15.438 1 59.66 558 ILE A O 1
ATOM 4400 N N . ALA A 1 559 ? -1.266 45 15.531 1 60.12 559 ALA A N 1
ATOM 4401 C CA . ALA A 1 559 ? -1.284 44 16.578 1 60.12 559 ALA A CA 1
ATOM 4402 C C . ALA A 1 559 ? -1.874 44.562 17.875 1 60.12 559 ALA A C 1
ATOM 4404 O O . ALA A 1 559 ? -2.537 43.844 18.625 1 60.12 559 ALA A O 1
ATOM 4405 N N . SER A 1 560 ? -1.679 45.844 18.094 1 54.81 560 SER A N 1
ATOM 4406 C CA . SER A 1 560 ? -2.178 46.5 19.297 1 54.81 560 SER A CA 1
ATOM 4407 C C . SER A 1 560 ? -3.658 46.844 19.172 1 54.81 560 SER A C 1
ATOM 4409 O O . SER A 1 560 ? -4.375 46.906 20.172 1 54.81 560 SER A O 1
ATOM 4411 N N . THR A 1 561 ? -4.027 47.344 17.938 1 44.66 561 THR A N 1
ATOM 4412 C CA . THR A 1 561 ? -5.43 47.719 17.766 1 44.66 561 THR A CA 1
ATOM 4413 C C . THR A 1 561 ? -6.324 46.5 17.859 1 44.66 561 THR A C 1
ATOM 4415 O O . THR A 1 561 ? -7.531 46.594 18.094 1 44.66 561 THR A O 1
ATOM 4418 N N . VAL A 1 562 ? -5.762 45.625 17.672 1 44.06 562 VAL A N 1
ATOM 4419 C CA . VAL A 1 562 ? -6.609 44.438 17.859 1 44.06 562 VAL A CA 1
ATOM 4420 C C . VAL A 1 562 ? -6.582 44.031 19.328 1 44.06 562 VAL A C 1
ATOM 4422 O O . VAL A 1 562 ? -5.531 44.031 19.969 1 44.06 562 VAL A O 1
ATOM 4425 N N . MET B 1 1 ? -20.25 -14.883 3.197 1 85.31 1 MET B N 1
ATOM 4426 C CA . MET B 1 1 ? -19.438 -14.82 1.99 1 85.31 1 MET B CA 1
ATOM 4427 C C . MET B 1 1 ? -20.047 -15.656 0.871 1 85.31 1 MET B C 1
ATOM 4429 O O . MET B 1 1 ? -19.953 -15.297 -0.303 1 85.31 1 MET B O 1
ATOM 4433 N N . ILE B 1 2 ? -20.859 -16.641 1.303 1 86.88 2 ILE B N 1
ATOM 4434 C CA . ILE B 1 2 ? -21.484 -17.562 0.351 1 86.88 2 ILE B CA 1
ATOM 4435 C C . ILE B 1 2 ? -22.547 -16.812 -0.459 1 86.88 2 ILE B C 1
ATOM 4437 O O . ILE B 1 2 ? -22.75 -17.109 -1.639 1 86.88 2 ILE B O 1
ATOM 4441 N N . LYS B 1 3 ? -23.156 -15.797 0.194 1 89.19 3 LYS B N 1
ATOM 4442 C CA . LYS B 1 3 ? -24.188 -15.016 -0.477 1 89.19 3 LYS B CA 1
ATOM 4443 C C . LYS B 1 3 ? -23.656 -14.367 -1.749 1 89.19 3 LYS B C 1
ATOM 4445 O O . LYS B 1 3 ? -24.391 -14.172 -2.715 1 89.19 3 LYS B O 1
ATOM 4450 N N . TYR B 1 4 ? -22.391 -14.078 -1.779 1 91.19 4 TYR B N 1
ATOM 4451 C CA . TYR B 1 4 ? -21.812 -13.367 -2.912 1 91.19 4 TYR B CA 1
ATOM 4452 C C . TYR B 1 4 ? -21.547 -14.32 -4.07 1 91.19 4 TYR B C 1
ATOM 4454 O O . TYR B 1 4 ? -21.422 -13.891 -5.223 1 91.19 4 TYR B O 1
ATOM 4462 N N . PHE B 1 5 ? -21.422 -15.633 -3.736 1 91.12 5 PHE B N 1
ATOM 4463 C CA . PHE B 1 5 ? -21.328 -16.641 -4.793 1 91.12 5 PHE B CA 1
ATOM 4464 C C . PHE B 1 5 ? -22.688 -16.828 -5.465 1 91.12 5 PHE B C 1
ATOM 4466 O O . PHE B 1 5 ? -22.75 -17.125 -6.66 1 91.12 5 PHE B O 1
ATOM 4473 N N . LEU B 1 6 ? -23.766 -16.625 -4.715 1 89.62 6 LEU B N 1
ATOM 4474 C CA . LEU B 1 6 ? -25.125 -16.953 -5.152 1 89.62 6 LEU B CA 1
ATOM 4475 C C . LEU B 1 6 ? -25.766 -15.758 -5.855 1 89.62 6 LEU B C 1
ATOM 4477 O O . LEU B 1 6 ? -26.844 -15.875 -6.418 1 89.62 6 LEU B O 1
ATOM 4481 N N . GLN B 1 7 ? -25.141 -14.617 -5.82 1 85.75 7 GLN B N 1
ATOM 4482 C CA . GLN B 1 7 ? -25.703 -13.414 -6.418 1 85.75 7 GLN B CA 1
ATOM 4483 C C . GLN B 1 7 ? -26.016 -13.625 -7.895 1 85.75 7 GLN B C 1
ATOM 4485 O O . GLN B 1 7 ? -27.062 -13.188 -8.375 1 85.75 7 GLN B O 1
ATOM 4490 N N . ASN B 1 8 ? -25.109 -14.312 -8.602 1 88.75 8 ASN B N 1
ATOM 4491 C CA . ASN B 1 8 ? -25.344 -14.695 -9.992 1 88.75 8 ASN B CA 1
ATOM 4492 C C . ASN B 1 8 ? -25.406 -16.203 -10.148 1 88.75 8 ASN B C 1
ATOM 4494 O O . ASN B 1 8 ? -24.391 -16.844 -10.445 1 88.75 8 ASN B O 1
ATOM 4498 N N . LYS B 1 9 ? -26.547 -16.766 -10.133 1 91.94 9 LYS B N 1
ATOM 4499 C CA . LYS B 1 9 ? -26.75 -18.219 -10.117 1 91.94 9 LYS B CA 1
ATOM 4500 C C . LYS B 1 9 ? -26.359 -18.844 -11.453 1 91.94 9 LYS B C 1
ATOM 4502 O O . LYS B 1 9 ? -25.812 -19.938 -11.492 1 91.94 9 LYS B O 1
ATOM 4507 N N . LYS B 1 10 ? -26.609 -18.078 -12.477 1 93.12 10 LYS B N 1
ATOM 4508 C CA . LYS B 1 10 ? -26.297 -18.625 -13.805 1 93.12 10 LYS B CA 1
ATOM 4509 C C . LYS B 1 10 ? -24.797 -18.844 -13.961 1 93.12 10 LYS B C 1
ATOM 4511 O O . LYS B 1 10 ? -24.375 -19.906 -14.43 1 93.12 10 LYS B O 1
ATOM 4516 N N . LYS B 1 11 ? -24.047 -17.891 -13.57 1 93 11 LYS B N 1
ATOM 4517 C CA . LYS B 1 11 ? -22.594 -18.016 -13.695 1 93 11 LYS B CA 1
ATOM 4518 C C . LYS B 1 11 ? -22.047 -19.062 -12.734 1 93 11 LYS B C 1
ATOM 4520 O O . LYS B 1 11 ? -21.094 -19.781 -13.062 1 93 11 LYS B O 1
ATOM 4525 N N . LEU B 1 12 ? -22.641 -19.156 -11.57 1 93.88 12 LEU B N 1
ATOM 4526 C CA . LEU B 1 12 ? -22.203 -20.156 -10.594 1 93.88 12 LEU B CA 1
ATOM 4527 C C . LEU B 1 12 ? -22.484 -21.562 -11.109 1 93.88 12 LEU B C 1
ATOM 4529 O O . LEU B 1 12 ? -21.609 -22.438 -11.047 1 93.88 12 LEU B O 1
ATOM 4533 N N . ILE B 1 13 ? -23.625 -21.781 -11.688 1 94.56 13 ILE B N 1
ATOM 4534 C CA . ILE B 1 13 ? -24.016 -23.094 -12.18 1 94.56 13 ILE B CA 1
ATOM 4535 C C . ILE B 1 13 ? -23.109 -23.484 -13.352 1 94.56 13 ILE B C 1
ATOM 4537 O O . ILE B 1 13 ? -22.719 -24.656 -13.477 1 94.56 13 ILE B O 1
ATOM 4541 N N . THR B 1 14 ? -22.844 -22.516 -14.164 1 94.5 14 THR B N 1
ATOM 4542 C CA . THR B 1 14 ? -21.969 -22.797 -15.297 1 94.5 14 THR B CA 1
ATOM 4543 C C . THR B 1 14 ? -20.594 -23.25 -14.805 1 94.5 14 THR B C 1
ATOM 4545 O O . THR B 1 14 ? -20.031 -24.219 -15.328 1 94.5 14 THR B O 1
ATOM 4548 N N . TYR B 1 15 ? -20.109 -22.625 -13.797 1 93.81 15 TYR B N 1
ATOM 4549 C CA . TYR B 1 15 ? -18.812 -23.016 -13.25 1 93.81 15 TYR B CA 1
ATOM 4550 C C . TYR B 1 15 ? -18.875 -24.375 -12.586 1 93.81 15 TYR B C 1
ATOM 4552 O O . TYR B 1 15 ? -17.984 -25.203 -12.766 1 93.81 15 TYR B O 1
ATOM 4560 N N . LEU B 1 16 ? -19.969 -24.688 -11.883 1 94.19 16 LEU B N 1
ATOM 4561 C CA . LEU B 1 16 ? -20.125 -25.938 -11.141 1 94.19 16 LEU B CA 1
ATOM 4562 C C . LEU B 1 16 ? -20.25 -27.125 -12.094 1 94.19 16 LEU B C 1
ATOM 4564 O O . LEU B 1 16 ? -19.797 -28.234 -11.781 1 94.19 16 LEU B O 1
ATOM 4568 N N . LEU B 1 17 ? -20.719 -26.844 -13.281 1 95.06 17 LEU B N 1
ATOM 4569 C CA . LEU B 1 17 ? -20.938 -27.922 -14.25 1 95.06 17 LEU B CA 1
ATOM 4570 C C . LEU B 1 17 ? -19.688 -28.141 -15.094 1 95.06 17 LEU B C 1
ATOM 4572 O O . LEU B 1 17 ? -19.422 -29.25 -15.539 1 95.06 17 LEU B O 1
ATOM 4576 N N . LEU B 1 18 ? -18.969 -27.094 -15.281 1 94.38 18 LEU B N 1
ATOM 4577 C CA . LEU B 1 18 ? -17.781 -27.188 -16.141 1 94.38 18 LEU B CA 1
ATOM 4578 C C . LEU B 1 18 ? -16.641 -27.906 -15.406 1 94.38 18 LEU B C 1
ATOM 4580 O O . LEU B 1 18 ? -15.766 -28.484 -16.047 1 94.38 18 LEU B O 1
ATOM 4584 N N . SER B 1 19 ? -16.703 -27.938 -14.109 1 92.62 19 SER B N 1
ATOM 4585 C CA . SER B 1 19 ? -15.625 -28.578 -13.344 1 92.62 19 SER B CA 1
ATOM 4586 C C . SER B 1 19 ? -15.664 -30.094 -13.516 1 92.62 19 SER B C 1
ATOM 4588 O O . SER B 1 19 ? -14.656 -30.719 -13.844 1 92.62 19 SER B O 1
ATOM 4590 N N . PRO B 1 20 ? -16.812 -30.75 -13.305 1 93.88 20 PRO B N 1
ATOM 4591 C CA . PRO B 1 20 ? -16.859 -32.188 -13.562 1 93.88 20 PRO B CA 1
ATOM 4592 C C . PRO B 1 20 ? -16.594 -32.531 -15.031 1 93.88 20 PRO B C 1
ATOM 4594 O O . PRO B 1 20 ? -15.984 -33.562 -15.328 1 93.88 20 PRO B O 1
ATOM 4597 N N . ALA B 1 21 ? -17.031 -31.703 -15.922 1 94.62 21 ALA B N 1
ATOM 4598 C CA . ALA B 1 21 ? -16.781 -31.938 -17.344 1 94.62 21 ALA B CA 1
ATOM 4599 C C . ALA B 1 21 ? -15.281 -31.953 -17.641 1 94.62 21 ALA B C 1
ATOM 4601 O O . ALA B 1 21 ? -14.797 -32.812 -18.375 1 94.62 21 ALA B O 1
ATOM 4602 N N . MET B 1 22 ? -14.656 -31.016 -17.062 1 91.06 22 MET B N 1
ATOM 4603 C CA . MET B 1 22 ? -13.211 -30.938 -17.234 1 91.06 22 MET B CA 1
ATOM 4604 C C . MET B 1 22 ? -12.531 -32.188 -16.641 1 91.06 22 MET B C 1
ATOM 4606 O O . MET B 1 22 ? -11.609 -32.719 -17.25 1 91.06 22 MET B O 1
ATOM 4610 N N . SER B 1 23 ? -12.969 -32.625 -15.484 1 91.06 23 SER B N 1
ATOM 4611 C CA . SER B 1 23 ? -12.375 -33.812 -14.828 1 91.06 23 SER B CA 1
ATOM 4612 C C . SER B 1 23 ? -12.641 -35.062 -15.625 1 91.06 23 SER B C 1
ATOM 4614 O O . SER B 1 23 ? -11.766 -35.938 -15.766 1 91.06 23 SER B O 1
ATOM 4616 N N . ILE B 1 24 ? -13.812 -35.125 -16.156 1 93.62 24 ILE B N 1
ATOM 4617 C CA . ILE B 1 24 ? -14.195 -36.312 -16.922 1 93.62 24 ILE B CA 1
ATOM 4618 C C . ILE B 1 24 ? -13.375 -36.375 -18.203 1 93.62 24 ILE B C 1
ATOM 4620 O O . ILE B 1 24 ? -12.852 -37.438 -18.562 1 93.62 24 ILE B O 1
ATOM 4624 N N . THR B 1 25 ? -13.25 -35.281 -18.891 1 92.69 25 THR B N 1
ATOM 4625 C CA . THR B 1 25 ? -12.484 -35.25 -20.125 1 92.69 25 THR B CA 1
ATOM 4626 C C . THR B 1 25 ? -11.008 -35.562 -19.844 1 92.69 25 THR B C 1
ATOM 4628 O O . THR B 1 25 ? -10.328 -36.188 -20.672 1 92.69 25 THR B O 1
ATOM 4631 N N . SER B 1 26 ? -10.516 -35.156 -18.734 1 88.81 26 SER B N 1
ATOM 4632 C CA . SER B 1 26 ? -9.133 -35.406 -18.375 1 88.81 26 SER B CA 1
ATOM 4633 C C . SER B 1 26 ? -8.914 -36.906 -18.125 1 88.81 26 SER B C 1
ATOM 4635 O O . SER B 1 26 ? -7.875 -37.469 -18.5 1 88.81 26 SER B O 1
ATOM 4637 N N . VAL B 1 27 ? -9.867 -37.5 -17.469 1 89.56 27 VAL B N 1
ATOM 4638 C CA . VAL B 1 27 ? -9.797 -38.938 -17.203 1 89.56 27 VAL B CA 1
ATOM 4639 C C . VAL B 1 27 ? -9.914 -39.719 -18.516 1 89.56 27 VAL B C 1
ATOM 4641 O O . VAL B 1 27 ? -9.219 -40.719 -18.719 1 89.56 27 VAL B O 1
ATOM 4644 N N . LEU B 1 28 ? -10.789 -39.25 -19.359 1 90.88 28 LEU B N 1
ATOM 4645 C CA . LEU B 1 28 ? -10.938 -39.875 -20.656 1 90.88 28 LEU B CA 1
ATOM 4646 C C . LEU B 1 28 ? -9.656 -39.781 -21.469 1 90.88 28 LEU B C 1
ATOM 4648 O O . LEU B 1 28 ? -9.297 -40.688 -22.203 1 90.88 28 LEU B O 1
ATOM 4652 N N . PHE B 1 29 ? -8.992 -38.719 -21.312 1 89 29 PHE B N 1
ATOM 4653 C CA . PHE B 1 29 ? -7.707 -38.5 -21.969 1 89 29 PHE B CA 1
ATOM 4654 C C . PHE B 1 29 ? -6.699 -39.562 -21.516 1 89 29 PHE B C 1
ATOM 4656 O O . PHE B 1 29 ? -6.043 -40.188 -22.328 1 89 29 PHE B O 1
ATOM 4663 N N . ALA B 1 30 ? -6.641 -39.781 -20.266 1 87.69 30 ALA B N 1
ATOM 4664 C CA . ALA B 1 30 ? -5.711 -40.75 -19.703 1 87.69 30 ALA B CA 1
ATOM 4665 C C . ALA B 1 30 ? -6.094 -42.188 -20.109 1 87.69 30 ALA B C 1
ATOM 4667 O O . ALA B 1 30 ? -5.234 -42.969 -20.516 1 87.69 30 ALA B O 1
ATOM 4668 N N . SER B 1 31 ? -7.375 -42.469 -20.078 1 88.25 31 SER B N 1
ATOM 4669 C CA . SER B 1 31 ? -7.863 -43.812 -20.359 1 88.25 31 SER B CA 1
ATOM 4670 C C . SER B 1 31 ? -7.723 -44.156 -21.844 1 88.25 31 SER B C 1
ATOM 4672 O O . SER B 1 31 ? -7.578 -45.344 -22.219 1 88.25 31 SER B O 1
ATOM 4674 N N . ALA B 1 32 ? -7.734 -43.125 -22.672 1 90.88 32 ALA B N 1
ATOM 4675 C CA . ALA B 1 32 ? -7.672 -43.344 -24.109 1 90.88 32 ALA B CA 1
ATOM 4676 C C . ALA B 1 32 ? -6.273 -43.75 -24.547 1 90.88 32 ALA B C 1
ATOM 4678 O O . ALA B 1 32 ? -6.09 -44.281 -25.656 1 90.88 32 ALA B O 1
ATOM 4679 N N . LEU B 1 33 ? -5.344 -43.594 -23.672 1 88.56 33 LEU B N 1
ATOM 4680 C CA . LEU B 1 33 ? -3.969 -43.969 -24 1 88.56 33 LEU B CA 1
ATOM 4681 C C . LEU B 1 33 ? -3.795 -45.469 -24.078 1 88.56 33 LEU B C 1
ATOM 4683 O O . LEU B 1 33 ? -2.973 -45.969 -24.844 1 88.56 33 LEU B O 1
ATOM 4687 N N . GLU B 1 34 ? -4.555 -46.188 -23.266 1 88.5 34 GLU B N 1
ATOM 4688 C CA . GLU B 1 34 ? -4.43 -47.625 -23.203 1 88.5 34 GLU B CA 1
ATOM 4689 C C . GLU B 1 34 ? -4.777 -48.281 -24.547 1 88.5 34 GLU B C 1
ATOM 4691 O O . GLU B 1 34 ? -3.963 -49 -25.125 1 88.5 34 GLU B O 1
ATOM 4696 N N . PRO B 1 35 ? -5.977 -47.969 -25.094 1 87.44 35 PRO B N 1
ATOM 4697 C CA . PRO B 1 35 ? -6.277 -48.562 -26.406 1 87.44 35 PRO B CA 1
ATOM 4698 C C . PRO B 1 35 ? -5.336 -48.062 -27.5 1 87.44 35 PRO B C 1
ATOM 4700 O O . PRO B 1 35 ? -5.043 -48.812 -28.453 1 87.44 35 PRO B O 1
ATOM 4703 N N . LEU B 1 36 ? -4.824 -46.938 -27.344 1 88.56 36 LEU B N 1
ATOM 4704 C CA . LEU B 1 36 ? -3.896 -46.406 -28.328 1 88.56 36 LEU B CA 1
ATOM 4705 C C . LEU B 1 36 ? -2.604 -47.219 -28.359 1 88.56 36 LEU B C 1
ATOM 4707 O O . LEU B 1 36 ? -2.137 -47.594 -29.438 1 88.56 36 LEU B O 1
ATOM 4711 N N . VAL B 1 37 ? -2.051 -47.531 -27.266 1 85.94 37 VAL B N 1
ATOM 4712 C CA . VAL B 1 37 ? -0.801 -48.281 -27.172 1 85.94 37 VAL B CA 1
ATOM 4713 C C . VAL B 1 37 ? -1.053 -49.75 -27.5 1 85.94 37 VAL B C 1
ATOM 4715 O O . VAL B 1 37 ? -0.257 -50.375 -28.188 1 85.94 37 VAL B O 1
ATOM 4718 N N . ASN B 1 38 ? -2.203 -50.25 -27 1 84 38 ASN B N 1
ATOM 4719 C CA . ASN B 1 38 ? -2.516 -51.656 -27.234 1 84 38 ASN B CA 1
ATOM 4720 C C . ASN B 1 38 ? -2.768 -51.938 -28.719 1 84 38 ASN B C 1
ATOM 4722 O O . ASN B 1 38 ? -2.6 -53.062 -29.188 1 84 38 ASN B O 1
ATOM 4726 N N . SER B 1 39 ? -3.23 -50.938 -29.453 1 85.06 39 SER B N 1
ATOM 4727 C CA . SER B 1 39 ? -3.49 -51.094 -30.875 1 85.06 39 SER B CA 1
ATOM 4728 C C . SER B 1 39 ? -2.205 -51.406 -31.641 1 85.06 39 SER B C 1
ATOM 4730 O O . SER B 1 39 ? -2.242 -51.969 -32.719 1 85.06 39 SER B O 1
ATOM 4732 N N . THR B 1 40 ? -1.102 -51.031 -31.109 1 81.62 40 THR B N 1
ATOM 4733 C CA . THR B 1 40 ? 0.178 -51.25 -31.766 1 81.62 40 THR B CA 1
ATOM 4734 C C . THR B 1 40 ? 0.56 -52.75 -31.719 1 81.62 40 THR B C 1
ATOM 4736 O O . THR B 1 40 ? 1.296 -53.219 -32.594 1 81.62 40 THR B O 1
ATOM 4739 N N . THR B 1 41 ? 0.102 -53.406 -30.688 1 76.69 41 THR B N 1
ATOM 4740 C CA . THR B 1 41 ? 0.45 -54.812 -30.516 1 76.69 41 THR B CA 1
ATOM 4741 C C . THR B 1 41 ? -0.405 -55.688 -31.422 1 76.69 41 THR B C 1
ATOM 4743 O O . THR B 1 41 ? 0.011 -56.781 -31.812 1 76.69 41 THR B O 1
ATOM 4746 N N . GLN B 1 42 ? -1.559 -55.312 -31.75 1 77.19 42 GLN B N 1
ATOM 4747 C CA . GLN B 1 42 ? -2.455 -56.125 -32.562 1 77.19 42 GLN B CA 1
ATOM 4748 C C . GLN B 1 42 ? -2.092 -56.031 -34.031 1 77.19 42 GLN B C 1
ATOM 4750 O O . GLN B 1 42 ? -2.51 -56.875 -34.844 1 77.19 42 GLN B O 1
ATOM 4755 N N . LYS B 1 43 ? -1.213 -55.312 -34.562 1 78.75 43 LYS B N 1
ATOM 4756 C CA . LYS B 1 43 ? -0.691 -55.125 -35.906 1 78.75 43 LYS B CA 1
ATOM 4757 C C . LYS B 1 43 ? -1.819 -54.875 -36.906 1 78.75 43 LYS B C 1
ATOM 4759 O O . LYS B 1 43 ? -1.809 -55.438 -38 1 78.75 43 LYS B O 1
ATOM 4764 N N . ASP B 1 44 ? -2.91 -54.219 -36.406 1 86.06 44 ASP B N 1
ATOM 4765 C CA . ASP B 1 44 ? -4.02 -53.844 -37.281 1 86.06 44 ASP B CA 1
ATOM 4766 C C . ASP B 1 44 ? -4.07 -52.312 -37.438 1 86.06 44 ASP B C 1
ATOM 4768 O O . ASP B 1 44 ? -4.328 -51.594 -36.469 1 86.06 44 ASP B O 1
ATOM 4772 N N . VAL B 1 45 ? -3.916 -51.906 -38.719 1 88.12 45 VAL B N 1
ATOM 4773 C CA . VAL B 1 45 ? -3.814 -50.469 -39.031 1 88.12 45 VAL B CA 1
ATOM 4774 C C . VAL B 1 45 ? -5.164 -49.781 -38.781 1 88.12 45 VAL B C 1
ATOM 4776 O O . VAL B 1 45 ? -5.219 -48.656 -38.344 1 88.12 45 VAL B O 1
ATOM 4779 N N . ALA B 1 46 ? -6.258 -50.469 -39.031 1 90.06 46 ALA B N 1
ATOM 4780 C CA . ALA B 1 46 ? -7.594 -49.875 -38.875 1 90.06 46 ALA B CA 1
ATOM 4781 C C . ALA B 1 46 ? -7.898 -49.625 -37.406 1 90.06 46 ALA B C 1
ATOM 4783 O O . ALA B 1 46 ? -8.461 -48.562 -37.062 1 90.06 46 ALA B O 1
ATOM 4784 N N . VAL B 1 47 ? -7.559 -50.5 -36.594 1 89.25 47 VAL B N 1
ATOM 4785 C CA . VAL B 1 47 ? -7.785 -50.344 -35.156 1 89.25 47 VAL B CA 1
ATOM 4786 C C . VAL B 1 47 ? -6.918 -49.219 -34.625 1 89.25 47 VAL B C 1
ATOM 4788 O O . VAL B 1 47 ? -7.367 -48.406 -33.781 1 89.25 47 VAL B O 1
ATOM 4791 N N . MET B 1 48 ? -5.75 -49.031 -35.156 1 90.56 48 MET B N 1
ATOM 4792 C CA . MET B 1 48 ? -4.836 -48 -34.719 1 90.56 48 MET B CA 1
ATOM 4793 C C . MET B 1 48 ? -5.367 -46.625 -35.125 1 90.56 48 MET B C 1
ATOM 4795 O O . MET B 1 48 ? -5.355 -45.688 -34.312 1 90.56 48 MET B O 1
ATOM 4799 N N . LEU B 1 49 ? -5.859 -46.5 -36.375 1 91.31 49 LEU B N 1
ATOM 4800 C CA . LEU B 1 49 ? -6.363 -45.219 -36.844 1 91.31 49 LEU B CA 1
ATOM 4801 C C . LEU B 1 49 ? -7.609 -44.812 -36.062 1 91.31 49 LEU B C 1
ATOM 4803 O O . LEU B 1 49 ? -7.805 -43.625 -35.812 1 91.31 49 LEU B O 1
ATOM 4807 N N . ARG B 1 50 ? -8.469 -45.688 -35.719 1 91.56 50 ARG B N 1
ATOM 4808 C CA . ARG B 1 50 ? -9.648 -45.375 -34.906 1 91.56 50 ARG B CA 1
ATOM 4809 C C . ARG B 1 50 ? -9.25 -44.906 -33.531 1 91.56 50 ARG B C 1
ATOM 4811 O O . ARG B 1 50 ? -9.867 -44 -32.969 1 91.56 50 ARG B O 1
ATOM 4818 N N . ALA B 1 51 ? -8.242 -45.562 -33 1 91.31 51 ALA B N 1
ATOM 4819 C CA . ALA B 1 51 ? -7.762 -45.188 -31.672 1 91.31 51 ALA B CA 1
ATOM 4820 C C . ALA B 1 51 ? -7.145 -43.781 -31.703 1 91.31 51 ALA B C 1
ATOM 4822 O O . ALA B 1 51 ? -7.34 -43 -30.781 1 91.31 51 ALA B O 1
ATOM 4823 N N . ILE B 1 52 ? -6.457 -43.469 -32.719 1 92.69 52 ILE B N 1
ATOM 4824 C CA . ILE B 1 52 ? -5.828 -42.188 -32.875 1 92.69 52 ILE B CA 1
ATOM 4825 C C . ILE B 1 52 ? -6.902 -41.094 -33 1 92.69 52 ILE B C 1
ATOM 4827 O O . ILE B 1 52 ? -6.809 -40.031 -32.375 1 92.69 52 ILE B O 1
ATOM 4831 N N . MET B 1 53 ? -7.898 -41.344 -33.812 1 93.25 53 MET B N 1
ATOM 4832 C CA . MET B 1 53 ? -8.977 -40.375 -34 1 93.25 53 MET B CA 1
ATOM 4833 C C . MET B 1 53 ? -9.742 -40.156 -32.688 1 93.25 53 MET B C 1
ATOM 4835 O O . MET B 1 53 ? -10.062 -39 -32.344 1 93.25 53 MET B O 1
ATOM 4839 N N . ALA B 1 54 ? -10.016 -41.219 -32 1 93.25 54 ALA B N 1
ATOM 4840 C CA . ALA B 1 54 ? -10.695 -41.094 -30.719 1 93.25 54 ALA B CA 1
ATOM 4841 C C . ALA B 1 54 ? -9.859 -40.281 -29.734 1 93.25 54 ALA B C 1
ATOM 4843 O O . ALA B 1 54 ? -10.391 -39.438 -29.016 1 93.25 54 ALA B O 1
ATOM 4844 N N . PHE B 1 55 ? -8.602 -40.562 -29.734 1 92.75 55 PHE B N 1
ATOM 4845 C CA . PHE B 1 55 ? -7.691 -39.844 -28.859 1 92.75 55 PHE B CA 1
ATOM 4846 C C . PHE B 1 55 ? -7.656 -38.375 -29.219 1 92.75 55 PHE B C 1
ATOM 4848 O O . PHE B 1 55 ? -7.711 -37.5 -28.328 1 92.75 55 PHE B O 1
ATOM 4855 N N . GLY B 1 56 ? -7.59 -38.031 -30.469 1 92.38 56 GLY B N 1
ATOM 4856 C CA . GLY B 1 56 ? -7.605 -36.656 -30.938 1 92.38 56 GLY B CA 1
ATOM 4857 C C . GLY B 1 56 ? -8.859 -35.906 -30.531 1 92.38 56 GLY B C 1
ATOM 4858 O O . GLY B 1 56 ? -8.789 -34.75 -30.094 1 92.38 56 GLY B O 1
ATOM 4859 N N . LEU B 1 57 ? -9.961 -36.562 -30.641 1 93.94 57 LEU B N 1
ATOM 4860 C CA . LEU B 1 57 ? -11.234 -35.938 -30.281 1 93.94 57 LEU B CA 1
ATOM 4861 C C . LEU B 1 57 ? -11.297 -35.656 -28.781 1 93.94 57 LEU B C 1
ATOM 4863 O O . LEU B 1 57 ? -11.828 -34.625 -28.359 1 93.94 57 LEU B O 1
ATOM 4867 N N . ILE B 1 58 ? -10.797 -36.531 -28.016 1 94.25 58 ILE B N 1
ATOM 4868 C CA . ILE B 1 58 ? -10.812 -36.375 -26.562 1 94.25 58 ILE B CA 1
ATOM 4869 C C . ILE B 1 58 ? -9.898 -35.25 -26.156 1 94.25 58 ILE B C 1
ATOM 4871 O O . ILE B 1 58 ? -10.211 -34.469 -25.234 1 94.25 58 ILE B O 1
ATOM 4875 N N . VAL B 1 59 ? -8.766 -35.125 -26.844 1 92.62 59 VAL B N 1
ATOM 4876 C CA . VAL B 1 59 ? -7.828 -34.031 -26.547 1 92.62 59 VAL B CA 1
ATOM 4877 C C . VAL B 1 59 ? -8.508 -32.688 -26.797 1 92.62 59 VAL B C 1
ATOM 4879 O O . VAL B 1 59 ? -8.414 -31.781 -25.969 1 92.62 59 VAL B O 1
ATOM 4882 N N . VAL B 1 60 ? -9.219 -32.562 -27.891 1 93.56 60 VAL B N 1
ATOM 4883 C CA . VAL B 1 60 ? -9.906 -31.328 -28.234 1 93.56 60 VAL B CA 1
ATOM 4884 C C . VAL B 1 60 ? -11 -31.047 -27.203 1 93.56 60 VAL B C 1
ATOM 4886 O O . VAL B 1 60 ? -11.18 -29.906 -26.781 1 93.56 60 VAL B O 1
ATOM 4889 N N . ALA B 1 61 ? -11.68 -32.062 -26.797 1 94.25 61 ALA B N 1
ATOM 4890 C CA . ALA B 1 61 ? -12.727 -31.906 -25.797 1 94.25 61 ALA B CA 1
ATOM 4891 C C . ALA B 1 61 ? -12.148 -31.438 -24.469 1 94.25 61 ALA B C 1
ATOM 4893 O O . ALA B 1 61 ? -12.727 -30.578 -23.797 1 94.25 61 ALA B O 1
ATOM 4894 N N . ASP B 1 62 ? -11.07 -32.031 -24.141 1 91.94 62 ASP B N 1
ATOM 4895 C CA . ASP B 1 62 ? -10.414 -31.656 -22.891 1 91.94 62 ASP B CA 1
ATOM 4896 C C . ASP B 1 62 ? -9.938 -30.203 -22.906 1 91.94 62 ASP B C 1
ATOM 4898 O O . ASP B 1 62 ? -10.094 -29.484 -21.922 1 91.94 62 ASP B O 1
ATOM 4902 N N . LEU B 1 63 ? -9.359 -29.781 -24.016 1 91.62 63 LEU B N 1
ATOM 4903 C CA . LEU B 1 63 ? -8.875 -28.406 -24.172 1 91.62 63 LEU B CA 1
ATOM 4904 C C . LEU B 1 63 ? -10.023 -27.406 -24.109 1 91.62 63 LEU B C 1
ATOM 4906 O O . LEU B 1 63 ? -9.906 -26.359 -23.469 1 91.62 63 LEU B O 1
ATOM 4910 N N . THR B 1 64 ? -11.117 -27.781 -24.703 1 93.06 64 THR B N 1
ATOM 4911 C CA . THR B 1 64 ? -12.281 -26.906 -24.719 1 93.06 64 THR B CA 1
ATOM 4912 C C . THR B 1 64 ? -12.898 -26.781 -23.328 1 93.06 64 THR B C 1
ATOM 4914 O O . THR B 1 64 ? -13.219 -25.688 -22.875 1 93.06 64 THR B O 1
ATOM 4917 N N . ALA B 1 65 ? -13.055 -27.891 -22.672 1 93.06 65 ALA B N 1
ATOM 4918 C CA . ALA B 1 65 ? -13.633 -27.891 -21.328 1 93.06 65 ALA B CA 1
ATOM 4919 C C . ALA B 1 65 ? -12.773 -27.094 -20.359 1 93.06 65 ALA B C 1
ATOM 4921 O O . ALA B 1 65 ? -13.297 -26.328 -19.531 1 93.06 65 ALA B O 1
ATOM 4922 N N . THR B 1 66 ? -11.547 -27.188 -20.469 1 89.81 66 THR B N 1
ATOM 4923 C CA . THR B 1 66 ? -10.625 -26.5 -19.578 1 89.81 66 THR B CA 1
ATOM 4924 C C . THR B 1 66 ? -10.656 -25 -19.828 1 89.81 66 THR B C 1
ATOM 4926 O O . THR B 1 66 ? -10.617 -24.219 -18.875 1 89.81 66 THR B O 1
ATOM 4929 N N . PHE B 1 67 ? -10.734 -24.688 -21.047 1 90.44 67 PHE B N 1
ATOM 4930 C CA . PHE B 1 67 ? -10.758 -23.281 -21.422 1 90.44 67 PHE B CA 1
ATOM 4931 C C . PHE B 1 67 ? -12 -22.594 -20.859 1 90.44 67 PHE B C 1
ATOM 4933 O O . PHE B 1 67 ? -11.891 -21.547 -20.203 1 90.44 67 PHE B O 1
ATOM 4940 N N . PHE B 1 68 ? -13.07 -23.203 -21.125 1 92.31 68 PHE B N 1
ATOM 4941 C CA . PHE B 1 68 ? -14.32 -22.578 -20.703 1 92.31 68 PHE B CA 1
ATOM 4942 C C . PHE B 1 68 ? -14.438 -22.609 -19.172 1 92.31 68 PHE B C 1
ATOM 4944 O O . PHE B 1 68 ? -15.039 -21.703 -18.578 1 92.31 68 PHE B O 1
ATOM 4951 N N . HIS B 1 69 ? -13.906 -23.609 -18.578 1 92.88 69 HIS B N 1
ATOM 4952 C CA . HIS B 1 69 ? -13.914 -23.672 -17.125 1 92.88 69 HIS B CA 1
ATOM 4953 C C . HIS B 1 69 ? -13.172 -22.484 -16.531 1 92.88 69 HIS B C 1
ATOM 4955 O O . HIS B 1 69 ? -13.68 -21.828 -15.609 1 92.88 69 HIS B O 1
ATOM 4961 N N . LYS B 1 70 ? -12.07 -22.109 -17.062 1 89.75 70 LYS B N 1
ATOM 4962 C CA . LYS B 1 70 ? -11.258 -21.031 -16.516 1 89.75 70 LYS B CA 1
ATOM 4963 C C . LYS B 1 70 ? -11.914 -19.672 -16.766 1 89.75 70 LYS B C 1
ATOM 4965 O O . LYS B 1 70 ? -11.906 -18.812 -15.883 1 89.75 70 LYS B O 1
ATOM 4970 N N . ILE B 1 71 ? -12.477 -19.5 -17.922 1 91.44 71 ILE B N 1
ATOM 4971 C CA . ILE B 1 71 ? -13.148 -18.25 -18.234 1 91.44 71 ILE B CA 1
ATOM 4972 C C . ILE B 1 71 ? -14.359 -18.047 -17.328 1 91.44 71 ILE B C 1
ATOM 4974 O O . ILE B 1 71 ? -14.609 -16.953 -16.828 1 91.44 71 ILE B O 1
ATOM 4978 N N . SER B 1 72 ? -15.062 -19.156 -17.125 1 93.88 72 SER B N 1
ATOM 4979 C CA . SER B 1 72 ? -16.234 -19.078 -16.266 1 93.88 72 SER B CA 1
ATOM 4980 C C . SER B 1 72 ? -15.836 -18.719 -14.836 1 93.88 72 SER B C 1
ATOM 4982 O O . SER B 1 72 ? -16.562 -17.984 -14.156 1 93.88 72 SER B O 1
ATOM 4984 N N . ARG B 1 73 ? -14.719 -19.188 -14.43 1 92.62 73 ARG B N 1
ATOM 4985 C CA . ARG B 1 73 ? -14.227 -18.875 -13.094 1 92.62 73 ARG B CA 1
ATOM 4986 C C . ARG B 1 73 ? -13.961 -17.391 -12.938 1 92.62 73 ARG B C 1
ATOM 4988 O O . ARG B 1 73 ? -14.312 -16.797 -11.914 1 92.62 73 ARG B O 1
ATOM 4995 N N . GLU B 1 74 ? -13.414 -16.75 -13.922 1 91.62 74 GLU B N 1
ATOM 4996 C CA . GLU B 1 74 ? -13.078 -15.336 -13.859 1 91.62 74 GLU B CA 1
ATOM 4997 C C . GLU B 1 74 ? -14.336 -14.469 -13.875 1 91.62 74 GLU B C 1
ATOM 4999 O O . GLU B 1 74 ? -14.383 -13.43 -13.227 1 91.62 74 GLU B O 1
ATOM 5004 N N . ASN B 1 75 ? -15.305 -14.914 -14.625 1 92.88 75 ASN B N 1
ATOM 5005 C CA . ASN B 1 75 ? -16.578 -14.203 -14.625 1 92.88 75 ASN B CA 1
ATOM 5006 C C . ASN B 1 75 ? -17.25 -14.258 -13.258 1 92.88 75 ASN B C 1
ATOM 5008 O O . ASN B 1 75 ? -17.859 -13.273 -12.82 1 92.88 75 ASN B O 1
ATOM 5012 N N . LEU B 1 76 ? -17.172 -15.391 -12.68 1 93.25 76 LEU B N 1
ATOM 5013 C CA . LEU B 1 76 ? -17.734 -15.547 -11.344 1 93.25 76 LEU B CA 1
ATOM 5014 C C . LEU B 1 76 ? -16.984 -14.672 -10.336 1 93.25 76 LEU B C 1
ATOM 5016 O O . LEU B 1 76 ? -17.594 -14.086 -9.438 1 93.25 76 LEU B O 1
ATOM 5020 N N . ARG B 1 77 ? -15.695 -14.609 -10.453 1 93.5 77 ARG B N 1
ATOM 5021 C CA . ARG B 1 77 ? -14.859 -13.805 -9.578 1 93.5 77 ARG B CA 1
ATOM 5022 C C . ARG B 1 77 ? -15.273 -12.336 -9.625 1 93.5 77 ARG B C 1
ATOM 5024 O O . ARG B 1 77 ? -15.375 -11.68 -8.594 1 93.5 77 ARG B O 1
ATOM 5031 N N . LYS B 1 78 ? -15.492 -11.828 -10.82 1 93.81 78 LYS B N 1
ATOM 5032 C CA . LYS B 1 78 ? -15.883 -10.438 -11.023 1 93.81 78 LYS B CA 1
ATOM 5033 C C . LYS B 1 78 ? -17.172 -10.125 -10.273 1 93.81 78 LYS B C 1
ATOM 5035 O O . LYS B 1 78 ? -17.25 -9.133 -9.531 1 93.81 78 LYS B O 1
ATOM 5040 N N . GLU B 1 79 ? -18.156 -10.992 -10.508 1 93.94 79 GLU B N 1
ATOM 5041 C CA . GLU B 1 79 ? -19.453 -10.773 -9.875 1 93.94 79 GLU B CA 1
ATOM 5042 C C . GLU B 1 79 ? -19.344 -10.852 -8.352 1 93.94 79 GLU B C 1
ATOM 5044 O O . GLU B 1 79 ? -19.984 -10.078 -7.641 1 93.94 79 GLU B O 1
ATOM 5049 N N . PHE B 1 80 ? -18.531 -11.75 -7.875 1 94.19 80 PHE B N 1
ATOM 5050 C CA . PHE B 1 80 ? -18.297 -11.93 -6.449 1 94.19 80 PHE B CA 1
ATOM 5051 C C . PHE B 1 80 ? -17.703 -10.664 -5.836 1 94.19 80 PHE B C 1
ATOM 5053 O O . PHE B 1 80 ? -18.188 -10.18 -4.812 1 94.19 80 PHE B O 1
ATOM 5060 N N . LEU B 1 81 ? -16.75 -10.109 -6.473 1 94.38 81 LEU B N 1
ATOM 5061 C CA . LEU B 1 81 ? -16.016 -8.977 -5.914 1 94.38 81 LEU B CA 1
ATOM 5062 C C . LEU B 1 81 ? -16.844 -7.703 -5.984 1 94.38 81 LEU B C 1
ATOM 5064 O O . LEU B 1 81 ? -16.797 -6.871 -5.074 1 94.38 81 LEU B O 1
ATOM 5068 N N . VAL B 1 82 ? -17.594 -7.504 -7.078 1 94.69 82 VAL B N 1
ATOM 5069 C CA . VAL B 1 82 ? -18.438 -6.328 -7.227 1 94.69 82 VAL B CA 1
ATOM 5070 C C . VAL B 1 82 ? -19.453 -6.273 -6.082 1 94.69 82 VAL B C 1
ATOM 5072 O O . VAL B 1 82 ? -19.594 -5.246 -5.418 1 94.69 82 VAL B O 1
ATOM 5075 N N . GLY B 1 83 ? -20.078 -7.391 -5.859 1 93.88 83 GLY B N 1
ATOM 5076 C CA . GLY B 1 83 ? -21.062 -7.441 -4.781 1 93.88 83 GLY B CA 1
ATOM 5077 C C . GLY B 1 83 ? -20.438 -7.258 -3.408 1 93.88 83 GLY B C 1
ATOM 5078 O O . GLY B 1 83 ? -20.969 -6.516 -2.578 1 93.88 83 GLY B O 1
ATOM 5079 N N . PHE B 1 84 ? -19.344 -7.852 -3.193 1 94.69 84 PHE B N 1
ATOM 5080 C CA . PHE B 1 84 ? -18.656 -7.812 -1.902 1 94.69 84 PHE B CA 1
ATOM 5081 C C . PHE B 1 84 ? -18.188 -6.398 -1.581 1 94.69 84 PHE B C 1
ATOM 5083 O O . PHE B 1 84 ? -18.422 -5.895 -0.482 1 94.69 84 PHE B O 1
ATOM 5090 N N . LYS B 1 85 ? -17.547 -5.781 -2.525 1 95.69 85 LYS B N 1
ATOM 5091 C CA . LYS B 1 85 ? -17.016 -4.43 -2.348 1 95.69 85 LYS B CA 1
ATOM 5092 C C . LYS B 1 85 ? -18.141 -3.43 -2.088 1 95.69 85 LYS B C 1
ATOM 5094 O O . LYS B 1 85 ? -18.016 -2.547 -1.237 1 95.69 85 LYS B O 1
ATOM 5099 N N . ASN B 1 86 ? -19.188 -3.527 -2.846 1 95 86 ASN B N 1
ATOM 5100 C CA . ASN B 1 86 ? -20.328 -2.623 -2.682 1 95 86 ASN B CA 1
ATOM 5101 C C . ASN B 1 86 ? -20.922 -2.727 -1.283 1 95 86 ASN B C 1
ATOM 5103 O O . ASN B 1 86 ? -21.234 -1.711 -0.658 1 95 86 ASN B O 1
ATOM 5107 N N . ASP B 1 87 ? -21.062 -3.926 -0.798 1 94.25 87 ASP B N 1
ATOM 5108 C CA . ASP B 1 87 ? -21.625 -4.133 0.53 1 94.25 87 ASP B CA 1
ATOM 5109 C C . ASP B 1 87 ? -20.688 -3.619 1.616 1 94.25 87 ASP B C 1
ATOM 5111 O O . ASP B 1 87 ? -21.125 -3.061 2.621 1 94.25 87 ASP B O 1
ATOM 5115 N N . LEU B 1 88 ? -19.422 -3.889 1.435 1 94.81 88 LEU B N 1
ATOM 5116 C CA . LEU B 1 88 ? -18.422 -3.426 2.4 1 94.81 88 LEU B CA 1
ATOM 5117 C C . LEU B 1 88 ? -18.422 -1.902 2.486 1 94.81 88 LEU B C 1
ATOM 5119 O O . LEU B 1 88 ? -18.391 -1.339 3.582 1 94.81 88 LEU B O 1
ATOM 5123 N N . PHE B 1 89 ? -18.469 -1.258 1.365 1 95.38 89 PHE B N 1
ATOM 5124 C CA . PHE B 1 89 ? -18.5 0.199 1.323 1 95.38 89 PHE B CA 1
ATOM 5125 C C . PHE B 1 89 ? -19.75 0.731 2.012 1 95.38 89 PHE B C 1
ATOM 5127 O O . PHE B 1 89 ? -19.688 1.667 2.811 1 95.38 89 PHE B O 1
ATOM 5134 N N . ALA B 1 90 ? -20.828 0.185 1.644 1 93.75 90 ALA B N 1
ATOM 5135 C CA . ALA B 1 90 ? -22.094 0.604 2.234 1 93.75 90 ALA B CA 1
ATOM 5136 C C . ALA B 1 90 ? -22.078 0.427 3.75 1 93.75 90 ALA B C 1
ATOM 5138 O O . ALA B 1 90 ? -22.578 1.279 4.488 1 93.75 90 ALA B O 1
ATOM 5139 N N . GLY B 1 91 ? -21.516 -0.641 4.168 1 93.56 91 GLY B N 1
ATOM 5140 C CA . GLY B 1 91 ? -21.422 -0.9 5.598 1 93.56 91 GLY B CA 1
ATOM 5141 C C . GLY B 1 91 ? -20.562 0.101 6.332 1 93.56 91 GLY B C 1
ATOM 5142 O O . GLY B 1 91 ? -20.922 0.575 7.41 1 93.56 91 GLY B O 1
ATOM 5143 N N . ILE B 1 92 ? -19.469 0.444 5.777 1 94.06 92 ILE B N 1
ATOM 5144 C CA . ILE B 1 92 ? -18.547 1.4 6.387 1 94.06 92 ILE B CA 1
ATOM 5145 C C . ILE B 1 92 ? -19.219 2.775 6.457 1 94.06 92 ILE B C 1
ATOM 5147 O O . ILE B 1 92 ? -19.141 3.449 7.488 1 94.06 92 ILE B O 1
ATOM 5151 N N . MET B 1 93 ? -19.875 3.131 5.387 1 93.06 93 MET B N 1
ATOM 5152 C CA . MET B 1 93 ? -20.5 4.453 5.293 1 93.06 93 MET B CA 1
ATOM 5153 C C . MET B 1 93 ? -21.703 4.555 6.207 1 93.06 93 MET B C 1
ATOM 5155 O O . MET B 1 93 ? -22.188 5.656 6.5 1 93.06 93 MET B O 1
ATOM 5159 N N . SER B 1 94 ? -22.188 3.459 6.699 1 91.12 94 SER B N 1
ATOM 5160 C CA . SER B 1 94 ? -23.359 3.455 7.555 1 91.12 94 SER B CA 1
ATOM 5161 C C . SER B 1 94 ? -22.984 3.6 9.023 1 91.12 94 SER B C 1
ATOM 5163 O O . SER B 1 94 ? -23.844 3.803 9.875 1 91.12 94 SER B O 1
ATOM 5165 N N . LYS B 1 95 ? -21.766 3.664 9.344 1 90.88 95 LYS B N 1
ATOM 5166 C CA . LYS B 1 95 ? -21.297 3.74 10.727 1 90.88 95 LYS B CA 1
ATOM 5167 C C . LYS B 1 95 ? -21.516 5.133 11.305 1 90.88 95 LYS B C 1
ATOM 5169 O O . LYS B 1 95 ? -21.641 6.109 10.562 1 90.88 95 LYS B O 1
ATOM 5174 N N . SER B 1 96 ? -21.578 5.18 12.625 1 89.44 96 SER B N 1
ATOM 5175 C CA . SER B 1 96 ? -21.672 6.469 13.312 1 89.44 96 SER B CA 1
ATOM 5176 C C . SER B 1 96 ? -20.312 7.188 13.289 1 89.44 96 SER B C 1
ATOM 5178 O O . SER B 1 96 ? -19.297 6.59 12.961 1 89.44 96 SER B O 1
ATOM 5180 N N . PHE B 1 97 ? -20.359 8.445 13.586 1 90.38 97 PHE B N 1
ATOM 5181 C CA . PHE B 1 97 ? -19.125 9.227 13.625 1 90.38 97 PHE B CA 1
ATOM 5182 C C . PHE B 1 97 ? -18.141 8.625 14.609 1 90.38 97 PHE B C 1
ATOM 5184 O O . PHE B 1 97 ? -16.938 8.555 14.328 1 90.38 97 PHE B O 1
ATOM 5191 N N . GLN B 1 98 ? -18.625 8.164 15.695 1 85.62 98 GLN B N 1
ATOM 5192 C CA . GLN B 1 98 ? -17.781 7.621 16.766 1 85.62 98 GLN B CA 1
ATOM 5193 C C . GLN B 1 98 ? -17.109 6.32 16.328 1 85.62 98 GLN B C 1
ATOM 5195 O O . GLN B 1 98 ? -15.906 6.129 16.531 1 85.62 98 GLN B O 1
ATOM 5200 N N . GLU B 1 99 ? -17.922 5.523 15.711 1 86.69 99 GLU B N 1
ATOM 5201 C CA . GLU B 1 99 ? -17.391 4.242 15.258 1 86.69 99 GLU B CA 1
ATOM 5202 C C . GLU B 1 99 ? -16.391 4.438 14.133 1 86.69 99 GLU B C 1
ATOM 5204 O O . GLU B 1 99 ? -15.375 3.734 14.07 1 86.69 99 GLU B O 1
ATOM 5209 N N . TYR B 1 100 ? -16.703 5.293 13.234 1 89.5 100 TYR B N 1
ATOM 5210 C CA . TYR B 1 100 ? -15.82 5.543 12.094 1 89.5 100 TYR B CA 1
ATOM 5211 C C . TYR B 1 100 ? -14.484 6.102 12.555 1 89.5 100 TYR B C 1
ATOM 5213 O O . TYR B 1 100 ? -13.438 5.781 11.977 1 89.5 100 TYR B O 1
ATOM 5221 N N . ARG B 1 101 ? -14.477 6.934 13.578 1 85.5 101 ARG B N 1
ATOM 5222 C CA . ARG B 1 101 ? -13.297 7.66 14.023 1 85.5 101 ARG B CA 1
ATOM 5223 C C . ARG B 1 101 ? -12.336 6.738 14.766 1 85.5 101 ARG B C 1
ATOM 5225 O O . ARG B 1 101 ? -11.18 7.094 15 1 85.5 101 ARG B O 1
ATOM 5232 N N . LYS B 1 102 ? -12.766 5.645 15.055 1 82.81 102 LYS B N 1
ATOM 5233 C CA . LYS B 1 102 ? -11.914 4.691 15.758 1 82.81 102 LYS B CA 1
ATOM 5234 C C . LYS B 1 102 ? -10.672 4.363 14.945 1 82.81 102 LYS B C 1
ATOM 5236 O O . LYS B 1 102 ? -9.617 4.059 15.5 1 82.81 102 LYS B O 1
ATOM 5241 N N . GLU B 1 103 ? -10.859 4.418 13.625 1 83.44 103 GLU B N 1
ATOM 5242 C CA . GLU B 1 103 ? -9.734 4.195 12.719 1 83.44 103 GLU B CA 1
ATOM 5243 C C . GLU B 1 103 ? -9.531 5.383 11.789 1 83.44 103 GLU B C 1
ATOM 5245 O O . GLU B 1 103 ? -10.484 6.09 11.453 1 83.44 103 GLU B O 1
ATOM 5250 N N . PRO B 1 104 ? -8.312 5.613 11.414 1 81.5 104 PRO B N 1
ATOM 5251 C CA . PRO B 1 104 ? -8.086 6.668 10.422 1 81.5 104 PRO B CA 1
ATOM 5252 C C . PRO B 1 104 ? -8.617 6.297 9.039 1 81.5 104 PRO B C 1
ATOM 5254 O O . PRO B 1 104 ? -8.773 5.113 8.727 1 81.5 104 PRO B O 1
ATOM 5257 N N . PRO B 1 105 ? -8.93 7.27 8.227 1 84.31 105 PRO B N 1
ATOM 5258 C CA . PRO B 1 105 ? -9.453 7.012 6.883 1 84.31 105 PRO B CA 1
ATOM 5259 C C . PRO B 1 105 ? -8.547 6.082 6.07 1 84.31 105 PRO B C 1
ATOM 5261 O O . PRO B 1 105 ? -9.039 5.27 5.281 1 84.31 105 PRO B O 1
ATOM 5264 N N . SER B 1 106 ? -7.266 6.207 6.25 1 77.25 106 SER B N 1
ATOM 5265 C CA . SER B 1 106 ? -6.32 5.363 5.527 1 77.25 106 SER B CA 1
ATOM 5266 C C . SER B 1 106 ? -6.555 3.887 5.836 1 77.25 106 SER B C 1
ATOM 5268 O O . SER B 1 106 ? -6.301 3.023 4.992 1 77.25 106 SER B O 1
ATOM 5270 N N . TYR B 1 107 ? -7.016 3.643 7.023 1 80.94 107 TYR B N 1
ATOM 5271 C CA . TYR B 1 107 ? -7.336 2.279 7.434 1 80.94 107 TYR B CA 1
ATOM 5272 C C . TYR B 1 107 ? -8.445 1.693 6.566 1 80.94 107 TYR B C 1
ATOM 5274 O O . TYR B 1 107 ? -8.344 0.553 6.105 1 80.94 107 TYR B O 1
ATOM 5282 N N . TYR B 1 108 ? -9.453 2.432 6.324 1 90.75 108 TYR B N 1
ATOM 5283 C CA . TYR B 1 108 ? -10.578 1.981 5.516 1 90.75 108 TYR B CA 1
ATOM 5284 C C . TYR B 1 108 ? -10.18 1.844 4.051 1 90.75 108 TYR B C 1
ATOM 5286 O O . TYR B 1 108 ? -10.633 0.927 3.363 1 90.75 108 TYR B O 1
ATOM 5294 N N . VAL B 1 109 ? -9.367 2.76 3.641 1 87.25 109 VAL B N 1
ATOM 5295 C CA . VAL B 1 109 ? -8.875 2.676 2.27 1 87.25 109 VAL B CA 1
ATOM 5296 C C . VAL B 1 109 ? -8.07 1.394 2.088 1 87.25 109 VAL B C 1
ATOM 5298 O O . VAL B 1 109 ? -8.25 0.666 1.11 1 87.25 109 VAL B O 1
ATOM 5301 N N . SER B 1 110 ? -7.184 1.13 3.025 1 80.31 110 SER B N 1
ATOM 5302 C CA . SER B 1 110 ? -6.375 -0.085 2.982 1 80.31 110 SER B CA 1
ATOM 5303 C C . SER B 1 110 ? -7.25 -1.332 3.035 1 80.31 110 SER B C 1
ATOM 5305 O O . SER B 1 110 ? -6.957 -2.332 2.379 1 80.31 110 SER B O 1
ATOM 5307 N N . MET B 1 111 ? -8.242 -1.298 3.787 1 88.75 111 MET B N 1
ATOM 5308 C CA . MET B 1 111 ? -9.18 -2.408 3.889 1 88.75 111 MET B CA 1
ATOM 5309 C C . MET B 1 111 ? -9.828 -2.699 2.537 1 88.75 111 MET B C 1
ATOM 5311 O O . MET B 1 111 ? -9.883 -3.854 2.109 1 88.75 111 MET B O 1
ATOM 5315 N N . MET B 1 112 ? -10.234 -1.666 1.847 1 91.38 112 MET B N 1
ATOM 5316 C CA . MET B 1 112 ? -10.938 -1.805 0.575 1 91.38 112 MET B CA 1
ATOM 5317 C C . MET B 1 112 ? -9.984 -2.229 -0.534 1 91.38 112 MET B C 1
ATOM 5319 O O . MET B 1 112 ? -10.406 -2.764 -1.559 1 91.38 112 MET B O 1
ATOM 5323 N N . GLN B 1 113 ? -8.789 -2.074 -0.321 1 82 113 GLN B N 1
ATOM 5324 C CA . GLN B 1 113 ? -7.816 -2.387 -1.363 1 82 113 GLN B CA 1
ATOM 5325 C C . GLN B 1 113 ? -7.094 -3.699 -1.069 1 82 113 GLN B C 1
ATOM 5327 O O . GLN B 1 113 ? -7.219 -4.664 -1.825 1 82 113 GLN B O 1
ATOM 5332 N N . ARG B 1 114 ? -6.43 -3.721 0.049 1 77 114 ARG B N 1
ATOM 5333 C CA . ARG B 1 114 ? -5.555 -4.844 0.381 1 77 114 ARG B CA 1
ATOM 5334 C C . ARG B 1 114 ? -6.359 -6.031 0.895 1 77 114 ARG B C 1
ATOM 5336 O O . ARG B 1 114 ? -6.168 -7.16 0.441 1 77 114 ARG B O 1
ATOM 5343 N N . ASP B 1 115 ? -7.176 -5.805 1.825 1 83.44 115 ASP B N 1
ATOM 5344 C CA . ASP B 1 115 ? -7.93 -6.902 2.426 1 83.44 115 ASP B CA 1
ATOM 5345 C C . ASP B 1 115 ? -8.883 -7.531 1.414 1 83.44 115 ASP B C 1
ATOM 5347 O O . ASP B 1 115 ? -9.039 -8.75 1.378 1 83.44 115 ASP B O 1
ATOM 5351 N N . VAL B 1 116 ? -9.5 -6.652 0.659 1 90.31 116 VAL B N 1
ATOM 5352 C CA . VAL B 1 116 ? -10.422 -7.164 -0.35 1 90.31 116 VAL B CA 1
ATOM 5353 C C . VAL B 1 116 ? -9.656 -7.977 -1.389 1 90.31 116 VAL B C 1
ATOM 5355 O O . VAL B 1 116 ? -10.141 -9.008 -1.859 1 90.31 116 VAL B O 1
ATOM 5358 N N . LYS B 1 117 ? -8.5 -7.523 -1.756 1 85.94 117 LYS B N 1
ATOM 5359 C CA . LYS B 1 117 ? -7.672 -8.289 -2.68 1 85.94 117 LYS B CA 1
ATOM 5360 C C . LYS B 1 117 ? -7.309 -9.648 -2.094 1 85.94 117 LYS B C 1
ATOM 5362 O O . LYS B 1 117 ? -7.305 -10.656 -2.805 1 85.94 117 LYS B O 1
ATOM 5367 N N . LYS B 1 118 ? -7.039 -9.695 -0.874 1 83.69 118 LYS B N 1
ATOM 5368 C CA . LYS B 1 118 ? -6.742 -10.953 -0.205 1 83.69 118 LYS B CA 1
ATOM 5369 C C . LYS B 1 118 ? -7.957 -11.883 -0.226 1 83.69 118 LYS B C 1
ATOM 5371 O O . LYS B 1 118 ? -7.809 -13.102 -0.321 1 83.69 118 LYS B O 1
ATOM 5376 N N . VAL B 1 119 ? -9.125 -11.289 -0.071 1 90.12 119 VAL B N 1
ATOM 5377 C CA . VAL B 1 119 ? -10.344 -12.086 -0.155 1 90.12 119 VAL B CA 1
ATOM 5378 C C . VAL B 1 119 ? -10.445 -12.734 -1.534 1 90.12 119 VAL B C 1
ATOM 5380 O O . VAL B 1 119 ? -10.852 -13.891 -1.655 1 90.12 119 VAL B O 1
ATOM 5383 N N . SER B 1 120 ? -10.055 -11.992 -2.512 1 90.31 120 SER B N 1
ATOM 5384 C CA . SER B 1 120 ? -10.086 -12.516 -3.875 1 90.31 120 SER B CA 1
ATOM 5385 C C . SER B 1 120 ? -9.047 -13.617 -4.066 1 90.31 120 SER B C 1
ATOM 5387 O O . SER B 1 120 ? -9.383 -14.711 -4.535 1 90.31 120 SER B O 1
ATOM 5389 N N . THR B 1 121 ? -7.848 -13.445 -3.619 1 85.06 121 THR B N 1
ATOM 5390 C CA . THR B 1 121 ? -6.75 -14.352 -3.932 1 85.06 121 THR B CA 1
ATOM 5391 C C . THR B 1 121 ? -6.711 -15.516 -2.941 1 85.06 121 THR B C 1
ATOM 5393 O O . THR B 1 121 ? -6.379 -16.641 -3.314 1 85.06 121 THR B O 1
ATOM 5396 N N . ASP B 1 122 ? -7.074 -15.266 -1.712 1 86.19 122 ASP B N 1
ATOM 5397 C CA . ASP B 1 122 ? -6.941 -16.312 -0.695 1 86.19 122 ASP B CA 1
ATOM 5398 C C . ASP B 1 122 ? -8.266 -17.031 -0.467 1 86.19 122 ASP B C 1
ATOM 5400 O O . ASP B 1 122 ? -8.297 -18.25 -0.334 1 86.19 122 ASP B O 1
ATOM 5404 N N . TYR B 1 123 ? -9.305 -16.297 -0.439 1 90.62 123 TYR B N 1
ATOM 5405 C CA . TYR B 1 123 ? -10.586 -16.938 -0.151 1 90.62 123 TYR B CA 1
ATOM 5406 C C . TYR B 1 123 ? -11.211 -17.5 -1.421 1 90.62 123 TYR B C 1
ATOM 5408 O O . TYR B 1 123 ? -11.414 -18.719 -1.531 1 90.62 123 TYR B O 1
ATOM 5416 N N . PHE B 1 124 ? -11.477 -16.625 -2.408 1 92.75 124 PHE B N 1
ATOM 5417 C CA . PHE B 1 124 ? -12.164 -17.031 -3.627 1 92.75 124 PHE B CA 1
ATOM 5418 C C . PHE B 1 124 ? -11.383 -18.141 -4.336 1 92.75 124 PHE B C 1
ATOM 5420 O O . PHE B 1 124 ? -11.945 -19.172 -4.691 1 92.75 124 PHE B O 1
ATOM 5427 N N . ASP B 1 125 ? -10.094 -17.953 -4.504 1 91.12 125 ASP B N 1
ATOM 5428 C CA . ASP B 1 125 ? -9.266 -18.938 -5.203 1 91.12 125 ASP B CA 1
ATOM 5429 C C . ASP B 1 125 ? -9.203 -20.25 -4.438 1 91.12 125 ASP B C 1
ATOM 5431 O O . ASP B 1 125 ? -9.227 -21.328 -5.039 1 91.12 125 ASP B O 1
ATOM 5435 N N . SER B 1 126 ? -9.125 -20.188 -3.143 1 89.75 126 SER B N 1
ATOM 5436 C CA . SER B 1 126 ? -9.023 -21.391 -2.334 1 89.75 126 SER B CA 1
ATOM 5437 C C . SER B 1 126 ? -10.328 -22.188 -2.352 1 89.75 126 SER B C 1
ATOM 5439 O O . SER B 1 126 ? -10.32 -23.406 -2.477 1 89.75 126 SER B O 1
ATOM 5441 N N . VAL B 1 127 ? -11.469 -21.5 -2.268 1 92.25 127 VAL B N 1
ATOM 5442 C CA . VAL B 1 127 ? -12.758 -22.172 -2.289 1 92.25 127 VAL B CA 1
ATOM 5443 C C . VAL B 1 127 ? -12.969 -22.844 -3.65 1 92.25 127 VAL B C 1
ATOM 5445 O O . VAL B 1 127 ? -13.328 -24.016 -3.727 1 92.25 127 VAL B O 1
ATOM 5448 N N . CYS B 1 128 ? -12.727 -22.094 -4.715 1 91.75 128 CYS B N 1
ATOM 5449 C CA . CYS B 1 128 ? -12.867 -22.641 -6.059 1 91.75 128 CYS B CA 1
ATOM 5450 C C . CYS B 1 128 ? -11.844 -23.734 -6.305 1 91.75 128 CYS B C 1
ATOM 5452 O O . CYS B 1 128 ? -12.148 -24.75 -6.949 1 91.75 128 CYS B O 1
ATOM 5454 N N . GLY B 1 129 ? -10.648 -23.562 -5.742 1 88.75 129 GLY B N 1
ATOM 5455 C CA . GLY B 1 129 ? -9.609 -24.562 -5.887 1 88.75 129 GLY B CA 1
ATOM 5456 C C . GLY B 1 129 ? -9.945 -25.875 -5.195 1 88.75 129 GLY B C 1
ATOM 5457 O O . GLY B 1 129 ? -9.812 -26.953 -5.789 1 88.75 129 GLY B O 1
ATOM 5458 N N . ILE B 1 130 ? -10.43 -25.828 -3.988 1 89.5 130 ILE B N 1
ATOM 5459 C CA . ILE B 1 130 ? -10.797 -27.016 -3.229 1 89.5 130 ILE B CA 1
ATOM 5460 C C . ILE B 1 130 ? -11.938 -27.75 -3.93 1 89.5 130 ILE B C 1
ATOM 5462 O O . ILE B 1 130 ? -11.945 -28.969 -4.016 1 89.5 130 ILE B O 1
ATOM 5466 N N . TYR B 1 131 ? -12.875 -26.984 -4.449 1 91.88 131 TYR B N 1
ATOM 5467 C CA . TYR B 1 131 ? -13.969 -27.578 -5.199 1 91.88 131 TYR B CA 1
ATOM 5468 C C . TYR B 1 131 ? -13.445 -28.328 -6.418 1 91.88 131 TYR B C 1
ATOM 5470 O O . TYR B 1 131 ? -13.797 -29.484 -6.641 1 91.88 131 TYR B O 1
ATOM 5478 N N . ARG B 1 132 ? -12.602 -27.703 -7.141 1 88.81 132 ARG B N 1
ATOM 5479 C CA . ARG B 1 132 ? -12.055 -28.297 -8.352 1 88.81 132 ARG B CA 1
ATOM 5480 C C . ARG B 1 132 ? -11.273 -29.578 -8.023 1 88.81 132 ARG B C 1
ATOM 5482 O O . ARG B 1 132 ? -11.438 -30.594 -8.695 1 88.81 132 ARG B O 1
ATOM 5489 N N . VAL B 1 133 ? -10.453 -29.5 -7.02 1 87.12 133 VAL B N 1
ATOM 5490 C CA . VAL B 1 133 ? -9.602 -30.625 -6.648 1 87.12 133 VAL B CA 1
ATOM 5491 C C . VAL B 1 133 ? -10.469 -31.781 -6.145 1 87.12 133 VAL B C 1
ATOM 5493 O O . VAL B 1 133 ? -10.195 -32.938 -6.441 1 87.12 133 VAL B O 1
ATOM 5496 N N . SER B 1 134 ? -11.508 -31.531 -5.371 1 89.94 134 SER B N 1
ATOM 5497 C CA . SER B 1 134 ? -12.398 -32.562 -4.84 1 89.94 134 SER B CA 1
ATOM 5498 C C . SER B 1 134 ? -13.125 -33.281 -5.961 1 89.94 134 SER B C 1
ATOM 5500 O O . SER B 1 134 ? -13.227 -34.531 -5.938 1 89.94 134 SER B O 1
ATOM 5502 N N . ILE B 1 135 ? -13.57 -32.531 -6.949 1 91.44 135 ILE B N 1
ATOM 5503 C CA . ILE B 1 135 ? -14.273 -33.156 -8.07 1 91.44 135 ILE B CA 1
ATOM 5504 C C . ILE B 1 135 ? -13.305 -34 -8.898 1 91.44 135 ILE B C 1
ATOM 5506 O O . ILE B 1 135 ? -13.609 -35.125 -9.266 1 91.44 135 ILE B O 1
ATOM 5510 N N . SER B 1 136 ? -12.133 -33.438 -9.188 1 88 136 SER B N 1
ATOM 5511 C CA . SER B 1 136 ? -11.117 -34.156 -9.945 1 88 136 SER B CA 1
ATOM 5512 C C . SER B 1 136 ? -10.711 -35.438 -9.234 1 88 136 SER B C 1
ATOM 5514 O O . SER B 1 136 ? -10.52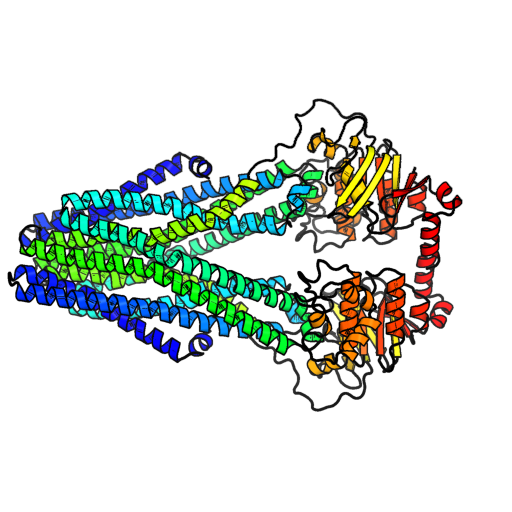3 -36.5 -9.875 1 88 136 SER B O 1
ATOM 5516 N N . PHE B 1 137 ? -10.602 -35.344 -7.934 1 87.19 137 PHE B N 1
ATOM 5517 C CA . PHE B 1 137 ? -10.25 -36.5 -7.113 1 87.19 137 PHE B CA 1
ATOM 5518 C C . PHE B 1 137 ? -11.32 -37.594 -7.215 1 87.19 137 PHE B C 1
ATOM 5520 O O . PHE B 1 137 ? -11.016 -38.75 -7.449 1 87.19 137 PHE B O 1
ATOM 5527 N N . MET B 1 138 ? -12.531 -37.188 -7.059 1 90.44 138 MET B N 1
ATOM 5528 C CA . MET B 1 138 ? -13.641 -38.125 -7.082 1 90.44 138 MET B CA 1
ATOM 5529 C C . MET B 1 138 ? -13.727 -38.812 -8.438 1 90.44 138 MET B C 1
ATOM 5531 O O . MET B 1 138 ? -13.828 -40.062 -8.492 1 90.44 138 MET B O 1
ATOM 5535 N N . VAL B 1 139 ? -13.578 -38.094 -9.5 1 90.12 139 VAL B N 1
ATOM 5536 C CA . VAL B 1 139 ? -13.711 -38.656 -10.844 1 90.12 139 VAL B CA 1
ATOM 5537 C C . VAL B 1 139 ? -12.523 -39.562 -11.141 1 90.12 139 VAL B C 1
ATOM 5539 O O . VAL B 1 139 ? -12.695 -40.656 -11.711 1 90.12 139 VAL B O 1
ATOM 5542 N N . THR B 1 140 ? -11.359 -39.188 -10.742 1 88.38 140 THR B N 1
ATOM 5543 C CA . THR B 1 140 ? -10.164 -39.969 -11.023 1 88.38 140 THR B CA 1
ATOM 5544 C C . THR B 1 140 ? -10.156 -41.25 -10.203 1 88.38 140 THR B C 1
ATOM 5546 O O . THR B 1 140 ? -9.75 -42.312 -10.695 1 88.38 140 THR B O 1
ATOM 5549 N N . VAL B 1 141 ? -10.562 -41.188 -8.969 1 89.06 141 VAL B N 1
ATOM 5550 C CA . VAL B 1 141 ? -10.633 -42.375 -8.117 1 89.06 141 VAL B CA 1
ATOM 5551 C C . VAL B 1 141 ? -11.602 -43.406 -8.719 1 89.06 141 VAL B C 1
ATOM 5553 O O . VAL B 1 141 ? -11.32 -44.594 -8.758 1 89.06 141 VAL B O 1
ATOM 5556 N N . LEU B 1 142 ? -12.703 -42.875 -9.234 1 90.06 142 LEU B N 1
ATOM 5557 C CA . LEU B 1 142 ? -13.688 -43.75 -9.852 1 90.06 142 LEU B CA 1
ATOM 5558 C C . LEU B 1 142 ? -13.117 -44.438 -11.086 1 90.06 142 LEU B C 1
ATOM 5560 O O . LEU B 1 142 ? -13.383 -45.625 -11.336 1 90.06 142 LEU B O 1
ATOM 5564 N N . ALA B 1 143 ? -12.289 -43.75 -11.805 1 88.19 143 ALA B N 1
ATOM 5565 C CA . ALA B 1 143 ? -11.672 -44.312 -13 1 88.19 143 ALA B CA 1
ATOM 5566 C C . ALA B 1 143 ? -10.602 -45.344 -12.641 1 88.19 143 ALA B C 1
ATOM 5568 O O . ALA B 1 143 ? -10.477 -46.375 -13.297 1 88.19 143 ALA B O 1
ATOM 5569 N N . LEU B 1 144 ? -9.852 -45.062 -11.617 1 87.69 144 LEU B N 1
ATOM 5570 C CA . LEU B 1 144 ? -8.75 -45.938 -11.219 1 87.69 144 LEU B CA 1
ATOM 5571 C C . LEU B 1 144 ? -9.273 -47.219 -10.625 1 87.69 144 LEU B C 1
ATOM 5573 O O . LEU B 1 144 ? -8.664 -48.281 -10.812 1 87.69 144 LEU B O 1
ATOM 5577 N N . ILE B 1 145 ? -10.367 -47.156 -9.938 1 87.88 145 ILE B N 1
ATOM 5578 C CA . ILE B 1 145 ? -10.945 -48.344 -9.344 1 87.88 145 ILE B CA 1
ATOM 5579 C C . ILE B 1 145 ? -11.344 -49.312 -10.438 1 87.88 145 ILE B C 1
ATOM 5581 O O . ILE B 1 145 ? -11.227 -50.531 -10.266 1 87.88 145 ILE B O 1
ATOM 5585 N N . ARG B 1 146 ? -11.734 -48.844 -11.555 1 83.69 146 ARG B N 1
ATOM 5586 C CA . ARG B 1 146 ? -12.164 -49.656 -12.672 1 83.69 146 ARG B CA 1
ATOM 5587 C C . ARG B 1 146 ? -10.969 -50.344 -13.328 1 83.69 146 ARG B C 1
ATOM 5589 O O . ARG B 1 146 ? -11.102 -51.469 -13.859 1 83.69 146 ARG B O 1
ATOM 5596 N N . VAL B 1 147 ? -9.805 -49.719 -13.242 1 82.81 147 VAL B N 1
ATOM 5597 C CA . VAL B 1 147 ? -8.609 -50.312 -13.852 1 82.81 147 VAL B CA 1
ATOM 5598 C C . VAL B 1 147 ? -7.992 -51.312 -12.898 1 82.81 147 VAL B C 1
ATOM 5600 O O . VAL B 1 147 ? -7.863 -52.5 -13.234 1 82.81 147 VAL B O 1
ATOM 5603 N N . ASN B 1 148 ? -7.566 -50.906 -11.688 1 87.25 148 ASN B N 1
ATOM 5604 C CA . ASN B 1 148 ? -7.004 -51.75 -10.664 1 87.25 148 ASN B CA 1
ATOM 5605 C C . ASN B 1 148 ? -7.207 -51.188 -9.266 1 87.25 148 ASN B C 1
ATOM 5607 O O . ASN B 1 148 ? -6.59 -50.188 -8.906 1 87.25 148 ASN B O 1
ATOM 5611 N N . PRO B 1 149 ? -7.953 -51.781 -8.461 1 88.12 149 PRO B N 1
ATOM 5612 C CA . PRO B 1 149 ? -8.281 -51.281 -7.129 1 88.12 149 PRO B CA 1
ATOM 5613 C C . PRO B 1 149 ? -7.062 -51.156 -6.219 1 88.12 149 PRO B C 1
ATOM 5615 O O . PRO B 1 149 ? -7.016 -50.281 -5.355 1 88.12 149 PRO B O 1
ATOM 5618 N N . LEU B 1 150 ? -6.105 -52.062 -6.402 1 88.69 150 LEU B N 1
ATOM 5619 C CA . LEU B 1 150 ? -4.926 -52 -5.551 1 88.69 150 LEU B CA 1
ATOM 5620 C C . LEU B 1 150 ? -4.102 -50.781 -5.859 1 88.69 150 LEU B C 1
ATOM 5622 O O . LEU B 1 150 ? -3.611 -50.094 -4.945 1 88.69 150 LEU B O 1
ATOM 5626 N N . ILE B 1 151 ? -3.934 -50.5 -7.152 1 89.19 151 ILE B N 1
ATOM 5627 C CA . ILE B 1 151 ? -3.207 -49.281 -7.551 1 89.19 151 ILE B CA 1
ATOM 5628 C C . ILE B 1 151 ? -3.975 -48.062 -7.098 1 89.19 151 ILE B C 1
ATOM 5630 O O . ILE B 1 151 ? -3.371 -47.062 -6.684 1 89.19 151 ILE B O 1
ATOM 5634 N N . CYS B 1 152 ? -5.262 -48.094 -7.172 1 89.31 152 CYS B N 1
ATOM 5635 C CA . CYS B 1 152 ? -6.105 -47.031 -6.688 1 89.31 152 CYS B CA 1
ATOM 5636 C C . CYS B 1 152 ? -5.852 -46.75 -5.207 1 89.31 152 CYS B C 1
ATOM 5638 O O . CYS B 1 152 ? -5.703 -45.594 -4.793 1 89.31 152 CYS B O 1
ATOM 5640 N N . LEU B 1 153 ? -5.801 -47.781 -4.465 1 89.62 153 LEU B N 1
ATOM 5641 C CA . LEU B 1 153 ? -5.594 -47.656 -3.025 1 89.62 153 LEU B CA 1
ATOM 5642 C C . LEU B 1 153 ? -4.246 -47 -2.725 1 89.62 153 LEU B C 1
ATOM 5644 O O . LEU B 1 153 ? -4.141 -46.156 -1.836 1 89.62 153 LEU B O 1
ATOM 5648 N N . ILE B 1 154 ? -3.238 -47.344 -3.428 1 88 154 ILE B N 1
ATOM 5649 C CA . ILE B 1 154 ? -1.903 -46.812 -3.242 1 88 154 ILE B CA 1
ATOM 5650 C C . ILE B 1 154 ? -1.932 -45.281 -3.506 1 88 154 ILE B C 1
ATOM 5652 O O . ILE B 1 154 ? -1.38 -44.5 -2.729 1 88 154 ILE B O 1
ATOM 5656 N N . ASN B 1 155 ? -2.609 -44.906 -4.562 1 86.88 155 ASN B N 1
ATOM 5657 C CA . ASN B 1 155 ? -2.648 -43.5 -4.934 1 86.88 155 ASN B CA 1
ATOM 5658 C C . ASN B 1 155 ? -3.504 -42.688 -3.963 1 86.88 155 ASN B C 1
ATOM 5660 O O . ASN B 1 155 ? -3.189 -41.531 -3.668 1 86.88 155 ASN B O 1
ATOM 5664 N N . VAL B 1 156 ? -4.531 -43.219 -3.422 1 87.44 156 VAL B N 1
ATOM 5665 C CA . VAL B 1 156 ? -5.395 -42.562 -2.467 1 87.44 156 VAL B CA 1
ATOM 5666 C C . VAL B 1 156 ? -4.645 -42.344 -1.153 1 87.44 156 VAL B C 1
ATOM 5668 O O . VAL B 1 156 ? -4.742 -41.281 -0.544 1 87.44 156 VAL B O 1
ATOM 5671 N N . VAL B 1 157 ? -3.918 -43.344 -0.748 1 88.5 157 VAL B N 1
ATOM 5672 C CA . VAL B 1 157 ? -3.156 -43.25 0.493 1 88.5 157 VAL B CA 1
ATOM 5673 C C . VAL B 1 157 ? -2.08 -42.156 0.359 1 88.5 157 VAL B C 1
ATOM 5675 O O . VAL B 1 157 ? -1.881 -41.344 1.271 1 88.5 157 VAL B O 1
ATOM 5678 N N . ILE B 1 158 ? -1.473 -42.156 -0.75 1 86.44 158 ILE B N 1
ATOM 5679 C CA . ILE B 1 158 ? -0.413 -41.188 -0.972 1 86.44 158 ILE B CA 1
ATOM 5680 C C . ILE B 1 158 ? -1.012 -39.781 -1.039 1 86.44 158 ILE B C 1
ATOM 5682 O O . ILE B 1 158 ? -0.414 -38.812 -0.549 1 86.44 158 ILE B O 1
ATOM 5686 N N . ALA B 1 159 ? -2.135 -39.688 -1.719 1 83.62 159 ALA B N 1
ATOM 5687 C CA . ALA B 1 159 ? -2.826 -38.406 -1.798 1 83.62 159 ALA B CA 1
ATOM 5688 C C . ALA B 1 159 ? -3.184 -37.875 -0.408 1 83.62 159 ALA B C 1
ATOM 5690 O O . ALA B 1 159 ? -3.01 -36.688 -0.116 1 83.62 159 ALA B O 1
ATOM 5691 N N . LEU B 1 160 ? -3.619 -38.688 0.439 1 83.94 160 LEU B N 1
ATOM 5692 C CA . LEU B 1 160 ? -3.975 -38.312 1.804 1 83.94 160 LEU B CA 1
ATOM 5693 C C . LEU B 1 160 ? -2.736 -37.906 2.592 1 83.94 160 LEU B C 1
ATOM 5695 O O . LEU B 1 160 ? -2.787 -36.969 3.377 1 83.94 160 LEU B O 1
ATOM 5699 N N . LEU B 1 161 ? -1.695 -38.594 2.336 1 84.5 161 LEU B N 1
ATOM 5700 C CA . LEU B 1 161 ? -0.448 -38.281 3.018 1 84.5 161 LEU B CA 1
ATOM 5701 C C . LEU B 1 161 ? 0.078 -36.906 2.566 1 84.5 161 LEU B C 1
ATOM 5703 O O . LEU B 1 161 ? 0.682 -36.188 3.355 1 84.5 161 LEU B O 1
ATOM 5707 N N . SER B 1 162 ? -0.16 -36.625 1.325 1 81.75 162 SER B N 1
ATOM 5708 C CA . SER B 1 162 ? 0.315 -35.344 0.787 1 81.75 162 SER B CA 1
ATOM 5709 C C . SER B 1 162 ? -0.401 -34.156 1.438 1 81.75 162 SER B C 1
ATOM 5711 O O . SER B 1 162 ? 0.124 -33.062 1.464 1 81.75 162 SER B O 1
ATOM 5713 N N . VAL B 1 163 ? -1.565 -34.375 1.941 1 79.06 163 VAL B N 1
ATOM 5714 C CA . VAL B 1 163 ? -2.355 -33.344 2.586 1 79.06 163 VAL B CA 1
ATOM 5715 C C . VAL B 1 163 ? -1.989 -33.25 4.066 1 79.06 163 VAL B C 1
ATOM 5717 O O . VAL B 1 163 ? -1.978 -32.156 4.645 1 79.06 163 VAL B O 1
ATOM 5720 N N . LEU B 1 164 ? -1.652 -34.312 4.648 1 80.44 164 LEU B N 1
ATOM 5721 C CA . LEU B 1 164 ? -1.49 -34.375 6.098 1 80.44 164 LEU B CA 1
ATOM 5722 C C . LEU B 1 164 ? -0.065 -34.031 6.504 1 80.44 164 LEU B C 1
ATOM 5724 O O . LEU B 1 164 ? 0.155 -33.469 7.586 1 80.44 164 LEU B O 1
ATOM 5728 N N . ILE B 1 165 ? 0.858 -34.219 5.645 1 78 165 ILE B N 1
ATOM 5729 C CA . ILE B 1 165 ? 2.26 -34.094 6.023 1 78 165 ILE B CA 1
ATOM 5730 C C . ILE B 1 165 ? 2.607 -32.625 6.188 1 78 165 ILE B C 1
ATOM 5732 O O . ILE B 1 165 ? 3.262 -32.219 7.156 1 78 165 ILE B O 1
ATOM 5736 N N . PRO B 1 166 ? 2.004 -31.844 5.379 1 74.44 166 PRO B N 1
ATOM 5737 C CA . PRO B 1 166 ? 2.359 -30.438 5.531 1 74.44 166 PRO B CA 1
ATOM 5738 C C . PRO B 1 166 ? 1.861 -29.844 6.848 1 74.44 166 PRO B C 1
ATOM 5740 O O . PRO B 1 166 ? 2.383 -28.828 7.309 1 74.44 166 PRO B O 1
ATOM 5743 N N . LYS B 1 167 ? 0.983 -30.453 7.52 1 76.56 167 LYS B N 1
ATOM 5744 C CA . LYS B 1 167 ? 0.442 -29.984 8.789 1 76.56 167 LYS B CA 1
ATOM 5745 C C . LYS B 1 167 ? 1.501 -30.016 9.883 1 76.56 167 LYS B C 1
ATOM 5747 O O . LYS B 1 167 ? 1.412 -29.266 10.867 1 76.56 167 LYS B O 1
ATOM 5752 N N . ILE B 1 168 ? 2.514 -30.781 9.664 1 80.19 168 ILE B N 1
ATOM 5753 C CA . ILE B 1 168 ? 3.584 -30.938 10.641 1 80.19 168 ILE B CA 1
ATOM 5754 C C . ILE B 1 168 ? 4.391 -29.641 10.727 1 80.19 168 ILE B C 1
ATOM 5756 O O . ILE B 1 168 ? 4.91 -29.297 11.789 1 80.19 168 ILE B O 1
ATOM 5760 N N . PHE B 1 169 ? 4.406 -28.891 9.672 1 81.19 169 PHE B N 1
ATOM 5761 C CA . PHE B 1 169 ? 5.223 -27.688 9.625 1 81.19 169 PHE B CA 1
ATOM 5762 C C . PHE B 1 169 ? 4.379 -26.453 9.93 1 81.19 169 PHE B C 1
ATOM 5764 O O . PHE B 1 169 ? 4.828 -25.312 9.742 1 81.19 169 PHE B O 1
ATOM 5771 N N . GLU B 1 170 ? 3.244 -26.719 10.375 1 78.88 170 GLU B N 1
ATOM 5772 C CA . GLU B 1 170 ? 2.305 -25.625 10.609 1 78.88 170 GLU B CA 1
ATOM 5773 C C . GLU B 1 170 ? 2.822 -24.672 11.688 1 78.88 170 GLU B C 1
ATOM 5775 O O . GLU B 1 170 ? 2.719 -23.453 11.547 1 78.88 170 GLU B O 1
ATOM 5780 N N . LYS B 1 171 ? 3.344 -25.156 12.75 1 83.06 171 LYS B N 1
ATOM 5781 C CA . LYS B 1 171 ? 3.857 -24.328 13.852 1 83.06 171 LYS B CA 1
ATOM 5782 C C . LYS B 1 171 ? 5.066 -23.516 13.406 1 83.06 171 LYS B C 1
ATOM 5784 O O . LYS B 1 171 ? 5.168 -22.328 13.727 1 83.06 171 LYS B O 1
ATOM 5789 N N . LYS B 1 172 ? 5.949 -24.156 12.711 1 85.25 172 LYS B N 1
ATOM 5790 C CA . LYS B 1 172 ? 7.133 -23.453 12.219 1 85.25 172 LYS B CA 1
ATOM 5791 C C . LYS B 1 172 ? 6.75 -22.375 11.211 1 85.25 172 LYS B C 1
ATOM 5793 O O . LYS B 1 172 ? 7.344 -21.297 11.195 1 85.25 172 LYS B O 1
ATOM 5798 N N . LEU B 1 173 ? 5.836 -22.688 10.469 1 81.88 173 LEU B N 1
ATOM 5799 C CA . LEU B 1 173 ? 5.348 -21.719 9.492 1 81.88 173 LEU B CA 1
ATOM 5800 C C . LEU B 1 173 ? 4.77 -20.484 10.195 1 81.88 173 LEU B C 1
ATOM 5802 O O . LEU B 1 173 ? 5.043 -19.359 9.797 1 81.88 173 LEU B O 1
ATOM 5806 N N . ARG B 1 174 ? 4.043 -20.797 11.211 1 81 174 ARG B N 1
ATOM 5807 C CA . ARG B 1 174 ? 3.438 -19.703 11.969 1 81 174 ARG B CA 1
ATOM 5808 C C . ARG B 1 174 ? 4.504 -18.828 12.609 1 81 174 ARG B C 1
ATOM 5810 O O . ARG B 1 174 ? 4.422 -17.594 12.555 1 81 174 ARG B O 1
ATOM 5817 N N . SER B 1 175 ? 5.414 -19.406 13.188 1 88.12 175 SER B N 1
ATOM 5818 C CA . SER B 1 175 ? 6.488 -18.672 13.852 1 88.12 175 SER B CA 1
ATOM 5819 C C . SER B 1 175 ? 7.301 -17.859 12.852 1 88.12 175 SER B C 1
ATOM 5821 O O . SER B 1 175 ? 7.566 -16.672 13.078 1 88.12 175 SER B O 1
ATOM 5823 N N . ASN B 1 176 ? 7.688 -18.5 11.75 1 88.12 176 ASN B N 1
ATOM 5824 C CA . ASN B 1 176 ? 8.469 -17.797 10.742 1 88.12 176 ASN B CA 1
ATOM 5825 C C . ASN B 1 176 ? 7.664 -16.688 10.086 1 88.12 176 ASN B C 1
ATOM 5827 O O . ASN B 1 176 ? 8.227 -15.656 9.711 1 88.12 176 ASN B O 1
ATOM 5831 N N . SER B 1 177 ? 6.41 -16.875 9.977 1 84.06 177 SER B N 1
ATOM 5832 C CA . SER B 1 177 ? 5.543 -15.844 9.422 1 84.06 177 SER B CA 1
ATOM 5833 C C . SER B 1 177 ? 5.48 -14.633 10.336 1 84.06 177 SER B C 1
ATOM 5835 O O . SER B 1 177 ? 5.559 -13.492 9.875 1 84.06 177 SER B O 1
ATOM 5837 N N . GLN B 1 178 ? 5.375 -14.898 11.586 1 84.88 178 GLN B N 1
ATOM 5838 C CA . GLN B 1 178 ? 5.336 -13.82 12.562 1 84.88 178 GLN B CA 1
ATOM 5839 C C . GLN B 1 178 ? 6.664 -13.07 12.609 1 84.88 178 GLN B C 1
ATOM 5841 O O . GLN B 1 178 ? 6.688 -11.836 12.672 1 84.88 178 GLN B O 1
ATOM 5846 N N . ASP B 1 179 ? 7.637 -13.789 12.555 1 89.25 179 ASP B N 1
ATOM 5847 C CA . ASP B 1 179 ? 8.969 -13.18 12.57 1 89.25 179 ASP B CA 1
ATOM 5848 C C . ASP B 1 179 ? 9.195 -12.328 11.328 1 89.25 179 ASP B C 1
ATOM 5850 O O . ASP B 1 179 ? 9.773 -11.242 11.414 1 89.25 179 ASP B O 1
ATOM 5854 N N . ALA B 1 180 ? 8.859 -12.844 10.234 1 87.88 180 ALA B N 1
ATOM 5855 C CA . ALA B 1 180 ? 9.008 -12.102 8.984 1 87.88 180 ALA B CA 1
ATOM 5856 C C . ALA B 1 180 ? 8.172 -10.828 8.992 1 87.88 180 ALA B C 1
ATOM 5858 O O . ALA B 1 180 ? 8.641 -9.766 8.562 1 87.88 180 ALA B O 1
ATOM 5859 N N . SER B 1 181 ? 7 -10.914 9.523 1 84.5 181 SER B N 1
ATOM 5860 C CA . SER B 1 181 ? 6.117 -9.758 9.602 1 84.5 181 SER B CA 1
ATOM 5861 C C . SER B 1 181 ? 6.676 -8.695 10.547 1 84.5 181 SER B C 1
ATOM 5863 O O . SER B 1 181 ? 6.68 -7.508 10.219 1 84.5 181 SER B O 1
ATOM 5865 N N . LYS B 1 182 ? 7.094 -9.164 11.68 1 87 182 LYS B N 1
ATOM 5866 C CA . LYS B 1 182 ? 7.66 -8.25 12.672 1 87 182 LYS B CA 1
ATOM 5867 C C . LYS B 1 182 ? 8.906 -7.559 12.133 1 87 182 LYS B C 1
ATOM 5869 O O . LYS B 1 182 ? 9.039 -6.336 12.227 1 87 182 LYS B O 1
ATOM 5874 N N . SER B 1 183 ? 9.781 -8.328 11.562 1 90.62 183 SER B N 1
ATOM 5875 C CA . SER B 1 183 ? 11.023 -7.773 11.023 1 90.62 183 SER B CA 1
ATOM 5876 C C . SER B 1 183 ? 10.75 -6.824 9.867 1 90.62 183 SER B C 1
ATOM 5878 O O . SER B 1 183 ? 11.422 -5.801 9.727 1 90.62 183 SER B O 1
ATOM 5880 N N . ALA B 1 184 ? 9.805 -7.164 9.094 1 88.56 184 ALA B N 1
ATOM 5881 C CA . ALA B 1 184 ? 9.422 -6.301 7.98 1 88.56 184 ALA B CA 1
ATOM 5882 C C . ALA B 1 184 ? 8.852 -4.977 8.484 1 88.56 184 ALA B C 1
ATOM 5884 O O . ALA B 1 184 ? 9.141 -3.916 7.926 1 88.56 184 ALA B O 1
ATOM 5885 N N . SER B 1 185 ? 8.055 -5.039 9.516 1 84.19 185 SER B N 1
ATOM 5886 C CA . SER B 1 185 ? 7.465 -3.846 10.109 1 84.19 185 SER B CA 1
ATOM 5887 C C . SER B 1 185 ? 8.539 -2.934 10.695 1 84.19 185 SER B C 1
ATOM 5889 O O . SER B 1 185 ? 8.469 -1.712 10.539 1 84.19 185 SER B O 1
ATOM 5891 N N . GLU B 1 186 ? 9.414 -3.523 11.367 1 88.62 186 GLU B N 1
ATOM 5892 C CA . GLU B 1 186 ? 10.523 -2.762 11.938 1 88.62 186 GLU B CA 1
ATOM 5893 C C . GLU B 1 186 ? 11.352 -2.088 10.852 1 88.62 186 GLU B C 1
ATOM 5895 O O . GLU B 1 186 ? 11.734 -0.924 10.984 1 88.62 186 GLU B O 1
ATOM 5900 N N . TYR B 1 187 ? 11.586 -2.832 9.805 1 92.25 187 TYR B N 1
ATOM 5901 C CA . TYR B 1 187 ? 12.32 -2.283 8.672 1 92.25 187 TYR B CA 1
ATOM 5902 C C . TYR B 1 187 ? 11.547 -1.134 8.031 1 92.25 187 TYR B C 1
ATOM 5904 O O . TYR B 1 187 ? 12.125 -0.082 7.738 1 92.25 187 TYR B O 1
ATOM 5912 N N . GLN B 1 188 ? 10.359 -1.339 7.93 1 87 188 GLN B N 1
ATOM 5913 C CA . GLN B 1 188 ? 9.508 -0.32 7.324 1 87 188 GLN B CA 1
ATOM 5914 C C . GLN B 1 188 ? 9.492 0.952 8.164 1 87 188 GLN B C 1
ATOM 5916 O O . GLN B 1 188 ? 9.516 2.061 7.625 1 87 188 GLN B O 1
ATOM 5921 N N . SER B 1 189 ? 9.391 0.809 9.414 1 86.06 189 SER B N 1
ATOM 5922 C CA . SER B 1 189 ? 9.367 1.951 10.32 1 86.06 189 SER B CA 1
ATOM 5923 C C . SER B 1 189 ? 10.648 2.773 10.203 1 86.06 189 SER B C 1
ATOM 5925 O O . SER B 1 189 ? 10.594 4.004 10.141 1 86.06 189 SER B O 1
ATOM 5927 N N . VAL B 1 190 ? 11.711 2.098 10.125 1 91.06 190 VAL B N 1
ATOM 5928 C CA . VAL B 1 190 ? 13 2.779 10.086 1 91.06 190 VAL B CA 1
ATOM 5929 C C . VAL B 1 190 ? 13.156 3.504 8.75 1 91.06 190 VAL B C 1
ATOM 5931 O O . VAL B 1 190 ? 13.641 4.637 8.703 1 91.06 190 VAL B O 1
ATOM 5934 N N . ILE B 1 191 ? 12.734 2.877 7.707 1 92.81 191 ILE B N 1
ATOM 5935 C CA . ILE B 1 191 ? 12.859 3.49 6.387 1 92.81 191 ILE B CA 1
ATOM 5936 C C . ILE B 1 191 ? 11.914 4.684 6.285 1 92.81 191 ILE B C 1
ATOM 5938 O O . ILE B 1 191 ? 12.266 5.719 5.715 1 92.81 191 ILE B O 1
ATOM 5942 N N . SER B 1 192 ? 10.75 4.508 6.738 1 88.75 192 SER B N 1
ATOM 5943 C CA . SER B 1 192 ? 9.789 5.605 6.73 1 88.75 192 SER B CA 1
ATOM 5944 C C . SER B 1 192 ? 10.312 6.812 7.496 1 88.75 192 SER B C 1
ATOM 5946 O O . SER B 1 192 ? 10.242 7.941 7.012 1 88.75 192 SER B O 1
ATOM 5948 N N . ASP B 1 193 ? 10.828 6.566 8.641 1 90 193 ASP B N 1
ATOM 5949 C CA . ASP B 1 193 ? 11.422 7.625 9.445 1 90 193 ASP B CA 1
ATOM 5950 C C . ASP B 1 193 ? 12.562 8.312 8.695 1 90 193 ASP B C 1
ATOM 5952 O O . ASP B 1 193 ? 12.68 9.539 8.719 1 90 193 ASP B O 1
ATOM 5956 N N . ALA B 1 194 ? 13.352 7.465 8.125 1 92.88 194 ALA B N 1
ATOM 5957 C CA . ALA B 1 194 ? 14.523 7.996 7.43 1 92.88 194 ALA B CA 1
ATOM 5958 C C . ALA B 1 194 ? 14.109 8.906 6.281 1 92.88 194 ALA B C 1
ATOM 5960 O O . ALA B 1 194 ? 14.68 9.984 6.094 1 92.88 194 ALA B O 1
ATOM 5961 N N . PHE B 1 195 ? 13.117 8.555 5.582 1 92.62 195 PHE B N 1
ATOM 5962 C CA . PHE B 1 195 ? 12.719 9.328 4.414 1 92.62 195 PHE B CA 1
ATOM 5963 C C . PHE B 1 195 ? 11.93 10.562 4.824 1 92.62 195 PHE B C 1
ATOM 5965 O O . PHE B 1 195 ? 12.078 11.633 4.223 1 92.62 195 PHE B O 1
ATOM 5972 N N . ILE B 1 196 ? 11.109 10.469 5.82 1 87.75 196 ILE B N 1
ATOM 5973 C CA . ILE B 1 196 ? 10.398 11.633 6.336 1 87.75 196 ILE B CA 1
ATOM 5974 C C . ILE B 1 196 ? 11.383 12.594 6.996 1 87.75 196 ILE B C 1
ATOM 5976 O O . ILE B 1 196 ? 11.266 13.812 6.855 1 87.75 196 ILE B O 1
ATOM 5980 N N . GLY B 1 197 ? 12.281 12.055 7.691 1 92.12 197 GLY B N 1
ATOM 5981 C CA . GLY B 1 197 ? 13.281 12.844 8.398 1 92.12 197 GLY B CA 1
ATOM 5982 C C . GLY B 1 197 ? 14.5 13.148 7.562 1 92.12 197 GLY B C 1
ATOM 5983 O O . GLY B 1 197 ? 15.57 13.461 8.102 1 92.12 197 GLY B O 1
ATOM 5984 N N . PHE B 1 198 ? 14.422 13.078 6.285 1 93.06 198 PHE B N 1
ATOM 5985 C CA . PHE B 1 198 ? 15.539 13.266 5.371 1 93.06 198 PHE B CA 1
ATOM 5986 C C . PHE B 1 198 ? 16.266 14.562 5.672 1 93.06 198 PHE B C 1
ATOM 5988 O O . PHE B 1 198 ? 17.5 14.586 5.766 1 93.06 198 PHE B O 1
ATOM 5995 N N . ASN B 1 199 ? 15.547 15.68 5.836 1 91.69 199 ASN B N 1
ATOM 5996 C CA . ASN B 1 199 ? 16.156 16.984 6.098 1 91.69 199 ASN B CA 1
ATOM 5997 C C . ASN B 1 199 ? 16.953 16.969 7.395 1 91.69 199 ASN B C 1
ATOM 5999 O O . ASN B 1 199 ? 18.094 17.438 7.43 1 91.69 199 ASN B O 1
ATOM 6003 N N . THR B 1 200 ? 16.344 16.469 8.398 1 92.25 200 THR B N 1
ATOM 6004 C CA . THR B 1 200 ? 17 16.406 9.695 1 92.25 200 THR B CA 1
ATOM 6005 C C . THR B 1 200 ? 18.281 15.555 9.625 1 92.25 200 THR B C 1
ATOM 6007 O O . THR B 1 200 ? 19.312 15.938 10.156 1 92.25 200 THR B O 1
ATOM 6010 N N . ILE B 1 201 ? 18.203 14.477 8.961 1 93.69 201 ILE B N 1
ATOM 6011 C CA . ILE B 1 201 ? 19.328 13.547 8.844 1 93.69 201 ILE B CA 1
ATOM 6012 C C . ILE B 1 201 ? 20.484 14.227 8.117 1 93.69 201 ILE B C 1
ATOM 6014 O O . ILE B 1 201 ? 21.641 14.109 8.531 1 93.69 201 ILE B O 1
ATOM 6018 N N . LYS B 1 202 ? 20.188 14.906 7.129 1 91.56 202 LYS B N 1
ATOM 6019 C CA . LYS B 1 202 ? 21.219 15.586 6.352 1 91.56 202 LYS B CA 1
ATOM 6020 C C . LYS B 1 202 ? 21.781 16.781 7.113 1 91.56 202 LYS B C 1
ATOM 6022 O O . LYS B 1 202 ? 23 16.969 7.184 1 91.56 202 LYS B O 1
ATOM 6027 N N . LEU B 1 203 ? 20.906 17.578 7.664 1 92.31 203 LEU B N 1
ATOM 6028 C CA . LEU B 1 203 ? 21.312 18.797 8.352 1 92.31 203 LEU B CA 1
ATOM 6029 C C . LEU B 1 203 ? 22.172 18.484 9.57 1 92.31 203 LEU B C 1
ATOM 6031 O O . LEU B 1 203 ? 23.062 19.266 9.922 1 92.31 203 LEU B O 1
ATOM 6035 N N . TYR B 1 204 ? 21.953 17.359 10.117 1 92.12 204 TYR B N 1
ATOM 6036 C CA . TYR B 1 204 ? 22.703 17.016 11.32 1 92.12 204 TYR B CA 1
ATOM 6037 C C . TYR B 1 204 ? 23.781 15.992 11 1 92.12 204 TYR B C 1
ATOM 6039 O O . TYR B 1 204 ? 24.453 15.492 11.906 1 92.12 204 TYR B O 1
ATOM 6047 N N . SER B 1 205 ? 23.969 15.578 9.797 1 89.25 205 SER B N 1
ATOM 6048 C CA . SER B 1 205 ? 25.031 14.727 9.281 1 89.25 205 SER B CA 1
ATOM 6049 C C . SER B 1 205 ? 25.062 13.383 10.008 1 89.25 205 SER B C 1
ATOM 6051 O O . SER B 1 205 ? 26.125 12.953 10.492 1 89.25 205 SER B O 1
ATOM 6053 N N . VAL B 1 206 ? 23.969 12.75 10.086 1 91.69 206 VAL B N 1
ATOM 6054 C CA . VAL B 1 206 ? 23.906 11.469 10.773 1 91.69 206 VAL B CA 1
ATOM 6055 C C . VAL B 1 206 ? 23.531 10.367 9.789 1 91.69 206 VAL B C 1
ATOM 6057 O O . VAL B 1 206 ? 22.969 9.344 10.18 1 91.69 206 VAL B O 1
ATOM 6060 N N . ILE B 1 207 ? 23.828 10.461 8.617 1 91.69 207 ILE B N 1
ATOM 6061 C CA . ILE B 1 207 ? 23.453 9.531 7.566 1 91.69 207 ILE B CA 1
ATOM 6062 C C . ILE B 1 207 ? 24.094 8.172 7.816 1 91.69 207 ILE B C 1
ATOM 6064 O O . ILE B 1 207 ? 23.469 7.129 7.609 1 91.69 207 ILE B O 1
ATOM 6068 N N . SER B 1 208 ? 25.344 8.172 8.227 1 91.38 208 SER B N 1
ATOM 6069 C CA . SER B 1 208 ? 26.078 6.926 8.422 1 91.38 208 SER B CA 1
ATOM 6070 C C . SER B 1 208 ? 25.438 6.082 9.523 1 91.38 208 SER B C 1
ATOM 6072 O O . SER B 1 208 ? 25.328 4.863 9.391 1 91.38 208 SER B O 1
ATOM 6074 N N . LYS B 1 209 ? 25 6.754 10.516 1 91.81 209 LYS B N 1
ATOM 6075 C CA . LYS B 1 209 ? 24.375 6.043 11.617 1 91.81 209 LYS B CA 1
ATOM 6076 C C . LYS B 1 209 ? 23.016 5.465 11.195 1 91.81 209 LYS B C 1
ATOM 6078 O O . LYS B 1 209 ? 22.703 4.316 11.523 1 91.81 209 LYS B O 1
ATOM 6083 N N . ILE B 1 210 ? 22.266 6.234 10.492 1 93.12 210 ILE B N 1
ATOM 6084 C CA . ILE B 1 210 ? 20.953 5.801 10.039 1 93.12 210 ILE B CA 1
ATOM 6085 C C . ILE B 1 210 ? 21.109 4.684 9.008 1 93.12 210 ILE B C 1
ATOM 6087 O O . ILE B 1 210 ? 20.328 3.725 9.008 1 93.12 210 ILE B O 1
ATOM 6091 N N . ARG B 1 211 ? 22.125 4.84 8.195 1 93.75 211 ARG B N 1
ATOM 6092 C CA . ARG B 1 211 ? 22.391 3.812 7.195 1 93.75 211 ARG B CA 1
ATOM 6093 C C . ARG B 1 211 ? 22.688 2.471 7.855 1 93.75 211 ARG B C 1
ATOM 6095 O O . ARG B 1 211 ? 22.203 1.429 7.395 1 93.75 211 ARG B O 1
ATOM 6102 N N . ARG B 1 212 ? 23.438 2.486 8.859 1 93 212 ARG B N 1
ATOM 6103 C CA . ARG B 1 212 ? 23.781 1.26 9.57 1 93 212 ARG B CA 1
ATOM 6104 C C . ARG B 1 212 ? 22.547 0.628 10.195 1 93 212 ARG B C 1
ATOM 6106 O O . ARG B 1 212 ? 22.375 -0.593 10.156 1 93 212 ARG B O 1
ATOM 6113 N N . GLN B 1 213 ? 21.766 1.444 10.742 1 93.31 213 GLN B N 1
ATOM 6114 C CA . GLN B 1 213 ? 20.531 0.945 11.336 1 93.31 213 GLN B CA 1
ATOM 6115 C C . GLN B 1 213 ? 19.625 0.315 10.281 1 93.31 213 GLN B C 1
ATOM 6117 O O . GLN B 1 213 ? 19.047 -0.75 10.508 1 93.31 213 GLN B O 1
ATOM 6122 N N . VAL B 1 214 ? 19.531 0.95 9.172 1 94 214 VAL B N 1
ATOM 6123 C CA . VAL B 1 214 ? 18.688 0.466 8.094 1 94 214 VAL B CA 1
ATOM 6124 C C . VAL B 1 214 ? 19.25 -0.842 7.539 1 94 214 VAL B C 1
ATOM 6126 O O . VAL B 1 214 ? 18.5 -1.776 7.254 1 94 214 VAL B O 1
ATOM 6129 N N . GLN B 1 215 ? 20.578 -0.907 7.402 1 95.12 215 GLN B N 1
ATOM 6130 C CA . GLN B 1 215 ? 21.234 -2.113 6.895 1 95.12 215 GLN B CA 1
ATOM 6131 C C . GLN B 1 215 ? 20.969 -3.303 7.816 1 95.12 215 GLN B C 1
ATOM 6133 O O . GLN B 1 215 ? 20.688 -4.406 7.348 1 95.12 215 GLN B O 1
ATOM 6138 N N . ASP B 1 216 ? 21.062 -3.039 9.039 1 95 216 ASP B N 1
ATOM 6139 C CA . ASP B 1 216 ? 20.844 -4.102 10.016 1 95 216 ASP B CA 1
ATOM 6140 C C . ASP B 1 216 ? 19.391 -4.594 9.961 1 95 216 ASP B C 1
ATOM 6142 O O . ASP B 1 216 ? 19.141 -5.801 9.961 1 95 216 ASP B O 1
ATOM 6146 N N . ARG B 1 217 ? 18.484 -3.705 9.953 1 93 217 ARG B N 1
ATOM 6147 C CA . ARG B 1 217 ? 17.078 -4.07 9.922 1 93 217 ARG B CA 1
ATOM 6148 C C . ARG B 1 217 ? 16.703 -4.727 8.594 1 93 217 ARG B C 1
ATOM 6150 O O . ARG B 1 217 ? 15.852 -5.613 8.547 1 93 217 ARG B O 1
ATOM 6157 N N . ASN B 1 218 ? 17.344 -4.293 7.547 1 94.56 218 ASN B N 1
ATOM 6158 C CA . ASN B 1 218 ? 17.141 -4.906 6.234 1 94.56 218 ASN B CA 1
ATOM 6159 C C . ASN B 1 218 ? 17.594 -6.367 6.23 1 94.56 218 ASN B C 1
ATOM 6161 O O . ASN B 1 218 ? 16.859 -7.238 5.75 1 94.56 218 ASN B O 1
ATOM 6165 N N . GLU B 1 219 ? 18.797 -6.602 6.746 1 95.25 219 GLU B N 1
ATOM 6166 C CA . GLU B 1 219 ? 19.328 -7.961 6.797 1 95.25 219 GLU B CA 1
ATOM 6167 C C . GLU B 1 219 ? 18.422 -8.875 7.617 1 95.25 219 GLU B C 1
ATOM 6169 O O . GLU B 1 219 ? 18.156 -10.008 7.219 1 95.25 219 GLU B O 1
ATOM 6174 N N . LYS B 1 220 ? 18.016 -8.367 8.703 1 94.62 220 LYS B N 1
ATOM 6175 C CA . LYS B 1 220 ? 17.141 -9.156 9.555 1 94.62 220 LYS B CA 1
ATOM 6176 C C . LYS B 1 220 ? 15.805 -9.438 8.867 1 94.62 220 LYS B C 1
ATOM 6178 O O . LYS B 1 220 ? 15.273 -10.547 8.961 1 94.62 220 LYS B O 1
ATOM 6183 N N . SER B 1 221 ? 15.273 -8.445 8.242 1 93.75 221 SER B N 1
ATOM 6184 C CA . SER B 1 221 ? 14 -8.594 7.551 1 93.75 221 SER B CA 1
ATOM 6185 C C . SER B 1 221 ? 14.102 -9.594 6.406 1 93.75 221 SER B C 1
ATOM 6187 O O . SER B 1 221 ? 13.258 -10.477 6.266 1 93.75 221 SER B O 1
ATOM 6189 N N . GLU B 1 222 ? 15.148 -9.492 5.645 1 92.88 222 GLU B N 1
ATOM 6190 C CA . GLU B 1 222 ? 15.336 -10.406 4.52 1 92.88 222 GLU B CA 1
ATOM 6191 C C . GLU B 1 222 ? 15.648 -11.82 5 1 92.88 222 GLU B C 1
ATOM 6193 O O . GLU B 1 222 ? 15.25 -12.797 4.367 1 92.88 222 GLU B O 1
ATOM 6198 N N . GLU B 1 223 ? 16.391 -11.922 6.062 1 94.06 223 GLU B N 1
ATOM 6199 C CA . GLU B 1 223 ? 16.656 -13.242 6.633 1 94.06 223 GLU B CA 1
ATOM 6200 C C . GLU B 1 223 ? 15.383 -13.922 7.105 1 94.06 223 GLU B C 1
ATOM 6202 O O . GLU B 1 223 ? 15.172 -15.109 6.852 1 94.06 223 GLU B O 1
ATOM 6207 N N . ALA B 1 224 ? 14.602 -13.195 7.824 1 91.62 224 ALA B N 1
ATOM 6208 C CA . ALA B 1 224 ? 13.328 -13.734 8.289 1 91.62 224 ALA B CA 1
ATOM 6209 C C . ALA B 1 224 ? 12.438 -14.133 7.121 1 91.62 224 ALA B C 1
ATOM 6211 O O . ALA B 1 224 ? 11.781 -15.18 7.152 1 91.62 224 ALA B O 1
ATOM 6212 N N . GLU B 1 225 ? 12.422 -13.32 6.121 1 89.19 225 GLU B N 1
ATOM 6213 C CA . GLU B 1 225 ? 11.648 -13.617 4.922 1 89.19 225 GLU B CA 1
ATOM 6214 C C . GLU B 1 225 ? 12.188 -14.859 4.215 1 89.19 225 GLU B C 1
ATOM 6216 O O . GLU B 1 225 ? 11.414 -15.688 3.727 1 89.19 225 GLU B O 1
ATOM 6221 N N . CYS B 1 226 ? 13.461 -14.945 4.121 1 91.19 226 CYS B N 1
ATOM 6222 C CA . CYS B 1 226 ? 14.102 -16.109 3.521 1 91.19 226 CYS B CA 1
ATOM 6223 C C . CYS B 1 226 ? 13.727 -17.391 4.273 1 91.19 226 CYS B C 1
ATOM 6225 O O . CYS B 1 226 ? 13.406 -18.406 3.658 1 91.19 226 CYS B O 1
ATOM 6227 N N . ASN B 1 227 ? 13.75 -17.312 5.547 1 91.12 227 ASN B N 1
ATOM 6228 C CA . ASN B 1 227 ? 13.375 -18.469 6.363 1 91.12 227 ASN B CA 1
ATOM 6229 C C . ASN B 1 227 ? 11.906 -18.844 6.156 1 91.12 227 ASN B C 1
ATOM 6231 O O . ASN B 1 227 ? 11.57 -20.031 6.141 1 91.12 227 ASN B O 1
ATOM 6235 N N . LEU B 1 228 ? 11.148 -17.891 6.039 1 87.06 228 LEU B N 1
ATOM 6236 C CA . LEU B 1 228 ? 9.742 -18.141 5.762 1 87.06 228 LEU B CA 1
ATOM 6237 C C . LEU B 1 228 ? 9.562 -18.828 4.41 1 87.06 228 LEU B C 1
ATOM 6239 O O . LEU B 1 228 ? 8.836 -19.812 4.301 1 87.06 228 LEU B O 1
ATOM 6243 N N . LEU B 1 229 ? 10.234 -18.344 3.412 1 83.88 229 LEU B N 1
ATOM 6244 C CA . LEU B 1 229 ? 10.133 -18.906 2.072 1 83.88 229 LEU B CA 1
ATOM 6245 C C . LEU B 1 229 ? 10.68 -20.328 2.043 1 83.88 229 LEU B C 1
ATOM 6247 O O . LEU B 1 229 ? 10.102 -21.203 1.393 1 83.88 229 LEU B O 1
ATOM 6251 N N . LYS B 1 230 ? 11.727 -20.547 2.777 1 88.12 230 LYS B N 1
ATOM 6252 C CA . LYS B 1 230 ? 12.273 -21.906 2.873 1 88.12 230 LYS B CA 1
ATOM 6253 C C . LYS B 1 230 ? 11.289 -22.859 3.543 1 88.12 230 LYS B C 1
ATOM 6255 O O . LYS B 1 230 ? 11.141 -24 3.123 1 88.12 230 LYS B O 1
ATOM 6260 N N . THR B 1 231 ? 10.688 -22.391 4.562 1 85.31 231 THR B N 1
ATOM 6261 C CA . THR B 1 231 ? 9.688 -23.219 5.242 1 85.31 231 THR B CA 1
ATOM 6262 C C . THR B 1 231 ? 8.508 -23.5 4.316 1 85.31 231 THR B C 1
ATOM 6264 O O . THR B 1 231 ? 8.016 -24.625 4.266 1 85.31 231 THR B O 1
ATOM 6267 N N . ASN B 1 232 ? 8.055 -22.5 3.584 1 80.06 232 ASN B N 1
ATOM 6268 C CA . ASN B 1 232 ? 7.004 -22.703 2.592 1 80.06 232 ASN B CA 1
ATOM 6269 C C . ASN B 1 232 ? 7.414 -23.719 1.538 1 80.06 232 ASN B C 1
ATOM 6271 O O . ASN B 1 232 ? 6.609 -24.562 1.141 1 80.06 232 ASN B O 1
ATOM 6275 N N . TYR B 1 233 ? 8.562 -23.641 1.143 1 82.56 233 TYR B N 1
ATOM 6276 C CA . TYR B 1 233 ? 9.055 -24.594 0.145 1 82.56 233 TYR B CA 1
ATOM 6277 C C . TYR B 1 233 ? 9.125 -26 0.715 1 82.56 233 TYR B C 1
ATOM 6279 O O . TYR B 1 233 ? 8.766 -26.969 0.038 1 82.56 233 TYR B O 1
ATOM 6287 N N . LYS B 1 234 ? 9.633 -26.094 1.938 1 84.88 234 LYS B N 1
ATOM 6288 C CA . LYS B 1 234 ? 9.688 -27.406 2.568 1 84.88 234 LYS B CA 1
ATOM 6289 C C . LYS B 1 234 ? 8.297 -28.031 2.65 1 84.88 234 LYS B C 1
ATOM 6291 O O . LYS B 1 234 ? 8.141 -29.234 2.406 1 84.88 234 LYS B O 1
ATOM 6296 N N . ILE B 1 235 ? 7.406 -27.281 2.922 1 80.81 235 ILE B N 1
ATOM 6297 C CA . ILE B 1 235 ? 6.031 -27.766 3.006 1 80.81 235 ILE B CA 1
ATOM 6298 C C . ILE B 1 235 ? 5.547 -28.188 1.622 1 80.81 235 ILE B C 1
ATOM 6300 O O . ILE B 1 235 ? 5.059 -29.312 1.445 1 80.81 235 ILE B O 1
ATOM 6304 N N . SER B 1 236 ? 5.723 -27.297 0.613 1 77.06 236 SER B N 1
ATOM 6305 C CA . SER B 1 236 ? 5.309 -27.594 -0.753 1 77.06 236 SER B CA 1
ATOM 6306 C C . SER B 1 236 ? 6.078 -28.781 -1.314 1 77.06 236 SER B C 1
ATOM 6308 O O . SER B 1 236 ? 5.516 -29.609 -2.041 1 77.06 236 SER B O 1
ATOM 6310 N N . TYR B 1 237 ? 7.301 -28.859 -0.953 1 82.19 237 TYR B N 1
ATOM 6311 C CA . TYR B 1 237 ? 8.148 -29.922 -1.479 1 82.19 237 TYR B CA 1
ATOM 6312 C C . TYR B 1 237 ? 7.754 -31.281 -0.901 1 82.19 237 TYR B C 1
ATOM 6314 O O . TYR B 1 237 ? 7.906 -32.312 -1.559 1 82.19 237 TYR B O 1
ATOM 6322 N N . MET B 1 238 ? 7.285 -31.281 0.321 1 82.62 238 MET B N 1
ATOM 6323 C CA . MET B 1 238 ? 6.777 -32.531 0.884 1 82.62 238 MET B CA 1
ATOM 6324 C C . MET B 1 238 ? 5.656 -33.094 0.024 1 82.62 238 MET B C 1
ATOM 6326 O O . MET B 1 238 ? 5.574 -34.312 -0.175 1 82.62 238 MET B O 1
ATOM 6330 N N . SER B 1 239 ? 4.887 -32.281 -0.427 1 77.62 239 SER B N 1
ATOM 6331 C CA . SER B 1 239 ? 3.824 -32.719 -1.323 1 77.62 239 SER B CA 1
ATOM 6332 C C . SER B 1 239 ? 4.395 -33.25 -2.633 1 77.62 239 SER B C 1
ATOM 6334 O O . SER B 1 239 ? 3.889 -34.219 -3.184 1 77.62 239 SER B O 1
ATOM 6336 N N . VAL B 1 240 ? 5.449 -32.625 -3.131 1 79.69 240 VAL B N 1
ATOM 6337 C CA . VAL B 1 240 ? 6.109 -33.062 -4.352 1 79.69 240 VAL B CA 1
ATOM 6338 C C . VAL B 1 240 ? 6.719 -34.438 -4.125 1 79.69 240 VAL B C 1
ATOM 6340 O O . VAL B 1 240 ? 6.652 -35.312 -5 1 79.69 240 VAL B O 1
ATOM 6343 N N . ILE B 1 241 ? 7.27 -34.625 -2.963 1 84.81 241 ILE B N 1
ATOM 6344 C CA . ILE B 1 241 ? 7.848 -35.938 -2.613 1 84.81 241 ILE B CA 1
ATOM 6345 C C . ILE B 1 241 ? 6.766 -37 -2.623 1 84.81 241 ILE B C 1
ATOM 6347 O O . ILE B 1 241 ? 6.957 -38.094 -3.186 1 84.81 241 ILE B O 1
ATOM 6351 N N . CYS B 1 242 ? 5.699 -36.656 -2.098 1 82.81 242 CYS B N 1
ATOM 6352 C CA . CYS B 1 242 ? 4.598 -37.625 -2.055 1 82.81 242 CYS B CA 1
ATOM 6353 C C . CYS B 1 242 ? 4.098 -37.938 -3.459 1 82.81 242 CYS B C 1
ATOM 6355 O O . CYS B 1 242 ? 3.859 -39.094 -3.787 1 82.81 242 CYS B O 1
ATOM 6357 N N . THR B 1 243 ? 4.016 -36.969 -4.262 1 79.44 243 THR B N 1
ATOM 6358 C CA . THR B 1 243 ? 3.535 -37.188 -5.625 1 79.44 243 THR B CA 1
ATOM 6359 C C . THR B 1 243 ? 4.539 -38 -6.434 1 79.44 243 THR B C 1
ATOM 6361 O O . THR B 1 243 ? 4.152 -38.906 -7.172 1 79.44 243 THR B O 1
ATOM 6364 N N . SER B 1 244 ? 5.793 -37.625 -6.305 1 82.81 244 SER B N 1
ATOM 6365 C CA . SER B 1 244 ? 6.824 -38.375 -7.031 1 82.81 244 SER B CA 1
ATOM 6366 C C . SER B 1 244 ? 6.914 -39.812 -6.555 1 82.81 244 SER B C 1
ATOM 6368 O O . SER B 1 244 ? 7.059 -40.719 -7.367 1 82.81 244 SER B O 1
ATOM 6370 N N . ALA B 1 245 ? 6.82 -39.938 -5.273 1 84.19 245 ALA B N 1
ATOM 6371 C CA . ALA B 1 245 ? 6.824 -41.281 -4.711 1 84.19 245 ALA B CA 1
ATOM 6372 C C . ALA B 1 245 ? 5.59 -42.062 -5.152 1 84.19 245 ALA B C 1
ATOM 6374 O O . ALA B 1 245 ? 5.676 -43.25 -5.465 1 84.19 245 ALA B O 1
ATOM 6375 N N . GLY B 1 246 ? 4.504 -41.344 -5.117 1 84 246 GLY B N 1
ATOM 6376 C CA . GLY B 1 246 ? 3.285 -41.969 -5.59 1 84 246 GLY B CA 1
ATOM 6377 C C . GLY B 1 246 ? 3.363 -42.406 -7.043 1 84 246 GLY B C 1
ATOM 6378 O O . GLY B 1 246 ? 2.926 -43.5 -7.398 1 84 246 GLY B O 1
ATOM 6379 N N . PHE B 1 247 ? 3.9 -41.594 -7.887 1 86.19 247 PHE B N 1
ATOM 6380 C CA . PHE B 1 247 ? 4.086 -41.906 -9.297 1 86.19 247 PHE B CA 1
ATOM 6381 C C . PHE B 1 247 ? 4.996 -43.125 -9.461 1 86.19 247 PHE B C 1
ATOM 6383 O O . PHE B 1 247 ? 4.668 -44.031 -10.203 1 86.19 247 PHE B O 1
ATOM 6390 N N . ALA B 1 248 ? 6.121 -43.062 -8.727 1 88.19 248 ALA B N 1
ATOM 6391 C CA . ALA B 1 248 ? 7.078 -44.156 -8.82 1 88.19 248 ALA B CA 1
ATOM 6392 C C . ALA B 1 248 ? 6.453 -45.469 -8.359 1 88.19 248 ALA B C 1
ATOM 6394 O O . ALA B 1 248 ? 6.59 -46.5 -9.031 1 88.19 248 ALA B O 1
ATOM 6395 N N . LEU B 1 249 ? 5.762 -45.406 -7.316 1 88.81 249 LEU B N 1
ATOM 6396 C CA . LEU B 1 249 ? 5.141 -46.625 -6.766 1 88.81 249 LEU B CA 1
ATOM 6397 C C . LEU B 1 249 ? 4.062 -47.156 -7.703 1 88.81 249 LEU B C 1
ATOM 6399 O O . LEU B 1 249 ? 3.9 -48.375 -7.844 1 88.81 249 LEU B O 1
ATOM 6403 N N . THR B 1 250 ? 3.369 -46.281 -8.266 1 88.56 250 THR B N 1
ATOM 6404 C CA . THR B 1 250 ? 2.318 -46.688 -9.195 1 88.56 250 THR B CA 1
ATOM 6405 C C . THR B 1 250 ? 2.916 -47.344 -10.438 1 88.56 250 THR B C 1
ATOM 6407 O O . THR B 1 250 ? 2.404 -48.375 -10.914 1 88.56 250 THR B O 1
ATOM 6410 N N . ILE B 1 251 ? 3.932 -46.75 -10.961 1 89 251 ILE B N 1
ATOM 6411 C CA . ILE B 1 251 ? 4.574 -47.312 -12.141 1 89 251 ILE B CA 1
ATOM 6412 C C . ILE B 1 251 ? 5.156 -48.688 -11.805 1 89 251 ILE B C 1
ATOM 6414 O O . ILE B 1 251 ? 4.969 -49.656 -12.555 1 89 251 ILE B O 1
ATOM 6418 N N . ILE B 1 252 ? 5.855 -48.781 -10.688 1 89.75 252 ILE B N 1
ATOM 6419 C CA . ILE B 1 252 ? 6.438 -50.062 -10.258 1 89.75 252 ILE B CA 1
ATOM 6420 C C . ILE B 1 252 ? 5.336 -51.094 -10.094 1 89.75 252 ILE B C 1
ATOM 6422 O O . ILE B 1 252 ? 5.449 -52.219 -10.602 1 89.75 252 ILE B O 1
ATOM 6426 N N . ALA B 1 253 ? 4.293 -50.688 -9.453 1 90.25 253 ALA B N 1
ATOM 6427 C CA . ALA B 1 253 ? 3.17 -51.594 -9.258 1 90.25 253 ALA B CA 1
ATOM 6428 C C . ALA B 1 253 ? 2.562 -52.031 -10.594 1 90.25 253 ALA B C 1
ATOM 6430 O O . ALA B 1 253 ? 2.223 -53.188 -10.789 1 90.25 253 ALA B O 1
ATOM 6431 N N . SER B 1 254 ? 2.422 -51.094 -11.461 1 89.38 254 SER B N 1
ATOM 6432 C CA . SER B 1 254 ? 1.831 -51.375 -12.766 1 89.38 254 SER B CA 1
ATOM 6433 C C . SER B 1 254 ? 2.697 -52.344 -13.562 1 89.38 254 SER B C 1
ATOM 6435 O O . SER B 1 254 ? 2.18 -53.219 -14.234 1 89.38 254 SER B O 1
ATOM 6437 N N . VAL B 1 255 ? 3.982 -52.156 -13.531 1 88.19 255 VAL B N 1
ATOM 6438 C CA . VAL B 1 255 ? 4.91 -53 -14.25 1 88.19 255 VAL B CA 1
ATOM 6439 C C . VAL B 1 255 ? 4.848 -54.406 -13.68 1 88.19 255 VAL B C 1
ATOM 6441 O O . VAL B 1 255 ? 4.859 -55.406 -14.438 1 88.19 255 VAL B O 1
ATOM 6444 N N . VAL B 1 256 ? 4.801 -54.562 -12.391 1 88.56 256 VAL B N 1
ATOM 6445 C CA . VAL B 1 256 ? 4.691 -55.844 -11.75 1 88.56 256 VAL B CA 1
ATOM 6446 C C . VAL B 1 256 ? 3.377 -56.531 -12.148 1 88.56 256 VAL B C 1
ATOM 6448 O O . VAL B 1 256 ? 3.344 -57.719 -12.438 1 88.56 256 VAL B O 1
ATOM 6451 N N . PHE B 1 257 ? 2.312 -55.781 -12.258 1 89.88 257 PHE B N 1
ATOM 6452 C CA . PHE B 1 257 ? 1.009 -56.344 -12.617 1 89.88 257 PHE B CA 1
ATOM 6453 C C . PHE B 1 257 ? 0.969 -56.75 -14.086 1 89.88 257 PHE B C 1
ATOM 6455 O O . PHE B 1 257 ? 0.248 -57.656 -14.469 1 89.88 257 PHE B O 1
ATOM 6462 N N . VAL B 1 258 ? 1.69 -56.031 -14.914 1 86.38 258 VAL B N 1
ATOM 6463 C CA . VAL B 1 258 ? 1.82 -56.438 -16.312 1 86.38 258 VAL B CA 1
ATOM 6464 C C . VAL B 1 258 ? 2.568 -57.75 -16.391 1 86.38 258 VAL B C 1
ATOM 6466 O O . VAL B 1 258 ? 2.18 -58.656 -17.141 1 86.38 258 VAL B O 1
ATOM 6469 N N . PHE B 1 259 ? 3.654 -57.812 -15.594 1 85.06 259 PHE B N 1
ATOM 6470 C CA . PHE B 1 259 ? 4.449 -59.031 -15.547 1 85.06 259 PHE B CA 1
ATOM 6471 C C . PHE B 1 259 ? 3.6 -60.219 -15.109 1 85.06 259 PHE B C 1
ATOM 6473 O O . PHE B 1 259 ? 3.768 -61.312 -15.609 1 85.06 259 PHE B O 1
ATOM 6480 N N . LEU B 1 260 ? 2.623 -59.969 -14.227 1 86.62 260 LEU B N 1
ATOM 6481 C CA . LEU B 1 260 ? 1.746 -61.031 -13.711 1 86.62 260 LEU B CA 1
ATOM 6482 C C . LEU B 1 260 ? 0.564 -61.25 -14.648 1 86.62 260 LEU B C 1
ATOM 6484 O O . LEU B 1 260 ? -0.248 -62.156 -14.422 1 86.62 260 LEU B O 1
ATOM 6488 N N . GLY B 1 261 ? 0.385 -60.438 -15.711 1 85.44 261 GLY B N 1
ATOM 6489 C CA . GLY B 1 261 ? -0.647 -60.594 -16.719 1 85.44 261 GLY B CA 1
ATOM 6490 C C . GLY B 1 261 ? -1.988 -60.031 -16.312 1 85.44 261 GLY B C 1
ATOM 6491 O O . GLY B 1 261 ? -3.027 -60.406 -16.859 1 85.44 261 GLY B O 1
ATOM 6492 N N . LYS B 1 262 ? -1.977 -59.156 -15.367 1 86.12 262 LYS B N 1
ATOM 6493 C CA . LYS B 1 262 ? -3.229 -58.625 -14.836 1 86.12 262 LYS B CA 1
ATOM 6494 C C . LYS B 1 262 ? -3.611 -57.344 -15.531 1 86.12 262 LYS B C 1
ATOM 6496 O O . LYS B 1 262 ? -4.785 -56.969 -15.562 1 86.12 262 LYS B O 1
ATOM 6501 N N . ILE B 1 263 ? -2.586 -56.594 -16.031 1 86.38 263 ILE B N 1
ATOM 6502 C CA . ILE B 1 263 ? -2.82 -55.344 -16.75 1 86.38 263 ILE B CA 1
ATOM 6503 C C 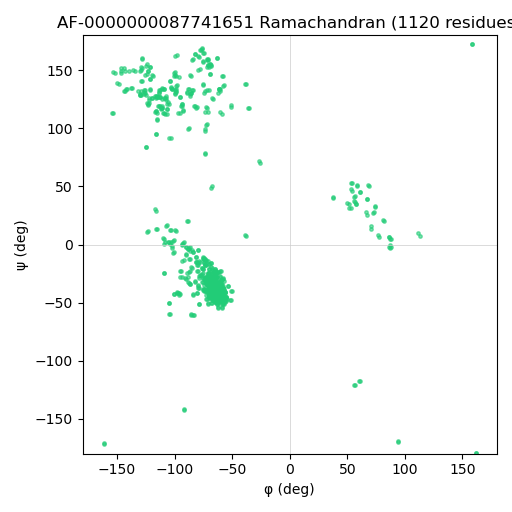. ILE B 1 263 ? -2.07 -55.344 -18.078 1 86.38 263 ILE B C 1
ATOM 6505 O O . ILE B 1 263 ? -1.09 -56.062 -18.234 1 86.38 263 ILE B O 1
ATOM 6509 N N . SER B 1 264 ? -2.674 -54.625 -19 1 85.62 264 SER B N 1
ATOM 6510 C CA . SER B 1 264 ? -2.012 -54.531 -20.297 1 85.62 264 SER B CA 1
ATOM 6511 C C . SER B 1 264 ? -0.87 -53.531 -20.266 1 85.62 264 SER B C 1
ATOM 6513 O O . SER B 1 264 ? -0.769 -52.75 -19.344 1 85.62 264 SER B O 1
ATOM 6515 N N . ILE B 1 265 ? 0.003 -53.656 -21.25 1 82.94 265 ILE B N 1
ATOM 6516 C CA . ILE B 1 265 ? 1.139 -52.75 -21.344 1 82.94 265 ILE B CA 1
ATOM 6517 C C . ILE B 1 265 ? 0.64 -51.312 -21.531 1 82.94 265 ILE B C 1
ATOM 6519 O O . ILE B 1 265 ? 1.194 -50.375 -20.969 1 82.94 265 ILE B O 1
ATOM 6523 N N . GLY B 1 266 ? -0.389 -51.125 -22.312 1 82.56 266 GLY B N 1
ATOM 6524 C CA . GLY B 1 266 ? -0.987 -49.812 -22.469 1 82.56 266 GLY B CA 1
ATOM 6525 C C . GLY B 1 266 ? -1.59 -49.281 -21.188 1 82.56 266 GLY B C 1
ATOM 6526 O O . GLY B 1 266 ? -1.677 -48.062 -21 1 82.56 266 GLY B O 1
ATOM 6527 N N . GLY B 1 267 ? -1.938 -50.188 -20.344 1 84.31 267 GLY B N 1
ATOM 6528 C CA . GLY B 1 267 ? -2.477 -49.812 -19.062 1 84.31 267 GLY B CA 1
ATOM 6529 C C . GLY B 1 267 ? -1.479 -49.062 -18.188 1 84.31 267 GLY B C 1
ATOM 6530 O O . GLY B 1 267 ? -1.865 -48.219 -17.391 1 84.31 267 GLY B O 1
ATOM 6531 N N . VAL B 1 268 ? -0.207 -49.344 -18.391 1 85.62 268 VAL B N 1
ATOM 6532 C CA . VAL B 1 268 ? 0.829 -48.656 -17.625 1 85.62 268 VAL B CA 1
ATOM 6533 C C . VAL B 1 268 ? 0.849 -47.156 -18 1 85.62 268 VAL B C 1
ATOM 6535 O O . VAL B 1 268 ? 0.94 -46.312 -17.125 1 85.62 268 VAL B O 1
ATOM 6538 N N . LEU B 1 269 ? 0.76 -46.906 -19.25 1 84.5 269 LEU B N 1
ATOM 6539 C CA . LEU B 1 269 ? 0.749 -45.5 -19.719 1 84.5 269 LEU B CA 1
ATOM 6540 C C . LEU B 1 269 ? -0.499 -44.781 -19.234 1 84.5 269 LEU B C 1
ATOM 6542 O O . LEU B 1 269 ? -0.42 -43.625 -18.812 1 84.5 269 LEU B O 1
ATOM 6546 N N . ALA B 1 270 ? -1.583 -45.438 -19.312 1 85.06 270 ALA B N 1
ATOM 6547 C CA . ALA B 1 270 ? -2.832 -44.844 -18.844 1 85.06 270 ALA B CA 1
ATOM 6548 C C . ALA B 1 270 ? -2.771 -44.562 -17.359 1 85.06 270 ALA B C 1
ATOM 6550 O O . ALA B 1 270 ? -3.174 -43.469 -16.922 1 85.06 270 ALA B O 1
ATOM 6551 N N . LEU B 1 271 ? -2.275 -45.469 -16.594 1 86.56 271 LEU B N 1
ATOM 6552 C CA . LEU B 1 271 ? -2.174 -45.312 -15.156 1 86.56 271 LEU B CA 1
ATOM 6553 C C . LEU B 1 271 ? -1.2 -44.188 -14.805 1 86.56 271 LEU B C 1
ATOM 6555 O O . LEU B 1 271 ? -1.429 -43.438 -13.859 1 86.56 271 LEU B O 1
ATOM 6559 N N . SER B 1 272 ? -0.169 -44.062 -15.555 1 84.5 272 SER B N 1
ATOM 6560 C CA . SER B 1 272 ? 0.809 -43 -15.312 1 84.5 272 SER B CA 1
ATOM 6561 C C . SER B 1 272 ? 0.187 -41.625 -15.492 1 84.5 272 SER B C 1
ATOM 6563 O O . SER B 1 272 ? 0.554 -40.656 -14.789 1 84.5 272 SER B O 1
ATOM 6565 N N . GLN B 1 273 ? -0.696 -41.469 -16.391 1 83 273 GLN B N 1
ATOM 6566 C CA . GLN B 1 273 ? -1.352 -40.188 -16.641 1 83 273 GLN B CA 1
ATOM 6567 C C . GLN B 1 273 ? -2.459 -39.938 -15.617 1 83 273 GLN B C 1
ATOM 6569 O O . GLN B 1 273 ? -2.719 -38.812 -15.242 1 83 273 GLN B O 1
ATOM 6574 N N . LEU B 1 274 ? -3.119 -40.969 -15.227 1 83.75 274 LEU B N 1
ATOM 6575 C CA . LEU B 1 274 ? -4.207 -40.844 -14.258 1 83.75 274 LEU B CA 1
ATOM 6576 C C . LEU B 1 274 ? -3.684 -40.375 -12.906 1 83.75 274 LEU B C 1
ATOM 6578 O O . LEU B 1 274 ? -4.371 -39.625 -12.195 1 83.75 274 LEU B O 1
ATOM 6582 N N . ILE B 1 275 ? -2.506 -40.75 -12.656 1 81.44 275 ILE B N 1
ATOM 6583 C CA . ILE B 1 275 ? -1.896 -40.344 -11.398 1 81.44 275 ILE B CA 1
ATOM 6584 C C . ILE B 1 275 ? -1.779 -38.812 -11.336 1 81.44 275 ILE B C 1
ATOM 6586 O O . ILE B 1 275 ? -1.947 -38.219 -10.273 1 81.44 275 ILE B O 1
ATOM 6590 N N . GLY B 1 276 ? -1.428 -38.25 -12.492 1 73.75 276 GLY B N 1
ATOM 6591 C CA . GLY B 1 276 ? -1.352 -36.781 -12.547 1 73.75 276 GLY B CA 1
ATOM 6592 C C . GLY B 1 276 ? -2.65 -36.125 -12.156 1 73.75 276 GLY B C 1
ATOM 6593 O O . GLY B 1 276 ? -2.639 -35.031 -11.57 1 73.75 276 GLY B O 1
ATOM 6594 N N . GLY B 1 277 ? -3.732 -36.75 -12.43 1 69.88 277 GLY B N 1
ATOM 6595 C CA . GLY B 1 277 ? -5.047 -36.219 -12.102 1 69.88 277 GLY B CA 1
ATOM 6596 C C . GLY B 1 277 ? -5.363 -36.312 -10.617 1 69.88 277 GLY B C 1
ATOM 6597 O O . GLY B 1 277 ? -6.266 -35.625 -10.133 1 69.88 277 GLY B O 1
ATOM 6598 N N . ILE B 1 278 ? -4.664 -37.062 -9.867 1 72.88 278 ILE B N 1
ATOM 6599 C CA . ILE B 1 278 ? -4.926 -37.25 -8.445 1 72.88 278 ILE B CA 1
ATOM 6600 C C . ILE B 1 278 ? -3.877 -36.469 -7.633 1 72.88 278 ILE B C 1
ATOM 6602 O O . ILE B 1 278 ? -4.219 -35.656 -6.781 1 72.88 278 ILE B O 1
ATOM 6606 N N . LEU B 1 279 ? -2.668 -36.719 -8.008 1 72.81 279 LEU B N 1
ATOM 6607 C CA . LEU B 1 279 ? -1.604 -36.25 -7.117 1 72.81 279 LEU B CA 1
ATOM 6608 C C . LEU B 1 279 ? -1.289 -34.781 -7.355 1 72.81 279 LEU B C 1
ATOM 6610 O O . LEU B 1 279 ? -0.99 -34.062 -6.41 1 72.81 279 LEU B O 1
ATOM 6614 N N . ALA B 1 280 ? -1.416 -34.312 -8.57 1 69.5 280 ALA B N 1
ATOM 6615 C CA . ALA B 1 280 ? -1.024 -32.938 -8.883 1 69.5 280 ALA B CA 1
ATOM 6616 C C . ALA B 1 280 ? -1.949 -31.938 -8.203 1 69.5 280 ALA B C 1
ATOM 6618 O O . ALA B 1 280 ? -1.484 -31 -7.551 1 69.5 280 ALA B O 1
ATOM 6619 N N . PRO B 1 281 ? -3.258 -32.188 -8.258 1 66.69 281 PRO B N 1
ATOM 6620 C CA . PRO B 1 281 ? -4.164 -31.234 -7.605 1 66.69 281 PRO B CA 1
ATOM 6621 C C . PRO B 1 281 ? -3.973 -31.188 -6.09 1 66.69 281 PRO B C 1
ATOM 6623 O O . PRO B 1 281 ? -4.238 -30.156 -5.469 1 66.69 281 PRO B O 1
ATOM 6626 N N . PHE B 1 282 ? -3.441 -32.219 -5.539 1 70.56 282 PHE B N 1
ATOM 6627 C CA . PHE B 1 282 ? -3.355 -32.281 -4.086 1 70.56 282 PHE B CA 1
ATOM 6628 C C . PHE B 1 282 ? -2.16 -31.5 -3.568 1 70.56 282 PHE B C 1
ATOM 6630 O O . PHE B 1 282 ? -2.092 -31.172 -2.383 1 70.56 282 PHE B O 1
ATOM 6637 N N . GLN B 1 283 ? -1.345 -31.125 -4.551 1 71.25 283 GLN B N 1
ATOM 6638 C CA . GLN B 1 283 ? -0.182 -30.344 -4.133 1 71.25 283 GLN B CA 1
ATOM 6639 C C . GLN B 1 283 ? -0.591 -28.938 -3.678 1 71.25 283 GLN B C 1
ATOM 6641 O O . GLN B 1 283 ? 0.084 -28.328 -2.844 1 71.25 283 GLN B O 1
ATOM 6646 N N . ASP B 1 284 ? -1.692 -28.5 -4.188 1 75.62 284 ASP B N 1
ATOM 6647 C CA . ASP B 1 284 ? -2.117 -27.141 -3.916 1 75.62 284 ASP B CA 1
ATOM 6648 C C . ASP B 1 284 ? -3.035 -27.078 -2.697 1 75.62 284 ASP B C 1
ATOM 6650 O O . ASP B 1 284 ? -3.232 -26.016 -2.115 1 75.62 284 ASP B O 1
ATOM 6654 N N . VAL B 1 285 ? -3.547 -28.188 -2.221 1 79.88 285 VAL B N 1
ATOM 6655 C CA . VAL B 1 285 ? -4.594 -28.234 -1.205 1 79.88 285 VAL B CA 1
ATOM 6656 C C . VAL B 1 285 ? -4.066 -27.672 0.11 1 79.88 285 VAL B C 1
ATOM 6658 O O . VAL B 1 285 ? -4.723 -26.844 0.749 1 79.88 285 VAL B O 1
ATOM 6661 N N . PRO B 1 286 ? -2.826 -28.078 0.466 1 74.19 286 PRO B N 1
ATOM 6662 C CA . PRO B 1 286 ? -2.34 -27.5 1.721 1 74.19 286 PRO B CA 1
ATOM 6663 C C . PRO B 1 286 ? -2.256 -25.969 1.675 1 74.19 286 PRO B C 1
ATOM 6665 O O . PRO B 1 286 ? -2.541 -25.312 2.672 1 74.19 286 PRO B O 1
ATOM 6668 N N . ILE B 1 287 ? -1.938 -25.469 0.502 1 74.69 287 ILE B N 1
ATOM 6669 C CA . ILE B 1 287 ? -1.85 -24.031 0.329 1 74.69 287 ILE B CA 1
ATOM 6670 C C . ILE B 1 287 ? -3.238 -23.406 0.458 1 74.69 287 ILE B C 1
ATOM 6672 O O . ILE B 1 287 ? -3.41 -22.391 1.131 1 74.69 287 ILE B O 1
ATOM 6676 N N . PHE B 1 288 ? -4.23 -24.031 -0.113 1 82.56 288 PHE B N 1
ATOM 6677 C CA . PHE B 1 288 ? -5.602 -23.531 -0.025 1 82.56 288 PHE B CA 1
ATOM 6678 C C . PHE B 1 288 ? -6.074 -23.516 1.423 1 82.56 288 PHE B C 1
ATOM 6680 O O . PHE B 1 288 ? -6.703 -22.547 1.858 1 82.56 288 PHE B O 1
ATOM 6687 N N . ILE B 1 289 ? -5.668 -24.516 2.105 1 80.38 289 ILE B N 1
ATOM 6688 C CA . ILE B 1 289 ? -6.109 -24.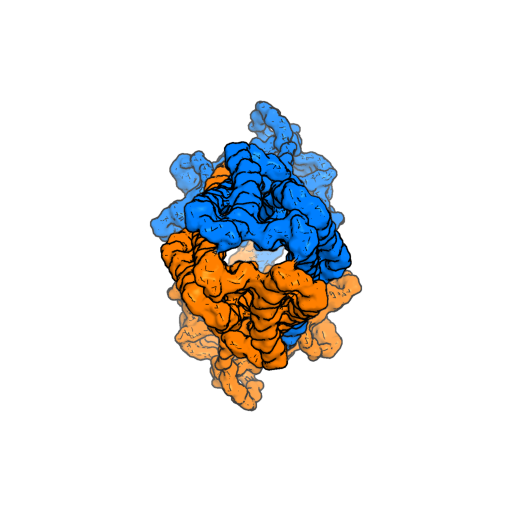625 3.49 1 80.38 289 ILE B CA 1
ATOM 6689 C C . ILE B 1 289 ? -5.441 -23.547 4.336 1 80.38 289 ILE B C 1
ATOM 6691 O O . ILE B 1 289 ? -6.098 -22.875 5.141 1 80.38 289 ILE B O 1
ATOM 6695 N N . THR B 1 290 ? -4.234 -23.375 4.145 1 72.5 290 THR B N 1
ATOM 6696 C CA . THR B 1 290 ? -3.492 -22.344 4.883 1 72.5 290 THR B CA 1
ATOM 6697 C C . THR B 1 290 ? -4.016 -20.953 4.559 1 72.5 290 THR B C 1
ATOM 6699 O O . THR B 1 290 ? -4.172 -20.125 5.449 1 72.5 290 THR B O 1
ATOM 6702 N N . ASN B 1 291 ? -4.281 -20.734 3.281 1 80.56 291 ASN B N 1
ATOM 6703 C CA . ASN B 1 291 ? -4.832 -19.453 2.865 1 80.56 291 ASN B CA 1
ATOM 6704 C C . ASN B 1 291 ? -6.191 -19.188 3.514 1 80.56 291 ASN B C 1
ATOM 6706 O O . ASN B 1 291 ? -6.453 -18.078 3.982 1 80.56 291 ASN B O 1
ATOM 6710 N N . LEU B 1 292 ? -6.988 -20.188 3.6 1 84.38 292 LEU B N 1
ATOM 6711 C CA . LEU B 1 292 ? -8.312 -20.047 4.188 1 84.38 292 LEU B CA 1
ATOM 6712 C C . LEU B 1 292 ? -8.219 -19.75 5.684 1 84.38 292 LEU B C 1
ATOM 6714 O O . LEU B 1 292 ? -8.977 -18.922 6.207 1 84.38 292 LEU B O 1
ATOM 6718 N N . LYS B 1 293 ? -7.309 -20.391 6.27 1 78.44 293 LYS B N 1
ATOM 6719 C CA . LYS B 1 293 ? -7.133 -20.156 7.699 1 78.44 293 LYS B CA 1
ATOM 6720 C C . LYS B 1 293 ? -6.602 -18.75 7.965 1 78.44 293 LYS B C 1
ATOM 6722 O O . LYS B 1 293 ? -7.07 -18.062 8.875 1 78.44 293 LYS B O 1
ATOM 6727 N N . SER B 1 294 ? -5.73 -18.375 7.18 1 74.56 294 SER B N 1
ATOM 6728 C CA . SER B 1 294 ? -5.125 -17.062 7.348 1 74.56 294 SER B CA 1
ATOM 6729 C C . SER B 1 294 ? -6.133 -15.953 7.062 1 74.56 294 SER B C 1
ATOM 6731 O O . SER B 1 294 ? -6.156 -14.93 7.758 1 74.56 294 SER B O 1
ATOM 6733 N N . ILE B 1 295 ? -6.984 -16.172 6.047 1 83.44 295 ILE B N 1
ATOM 6734 C CA . ILE B 1 295 ? -7.895 -15.125 5.605 1 83.44 295 ILE B CA 1
ATOM 6735 C C . ILE B 1 295 ? -9.125 -15.086 6.516 1 83.44 295 ILE B C 1
ATOM 6737 O O . ILE B 1 295 ? -9.867 -14.109 6.52 1 83.44 295 ILE B O 1
ATOM 6741 N N . ALA B 1 296 ? -9.297 -16.141 7.293 1 85.69 296 ALA B N 1
ATOM 6742 C CA . ALA B 1 296 ? -10.453 -16.203 8.188 1 85.69 296 ALA B CA 1
ATOM 6743 C C . ALA B 1 296 ? -10.469 -15.031 9.148 1 85.69 296 ALA B C 1
ATOM 6745 O O . ALA B 1 296 ? -11.531 -14.461 9.43 1 85.69 296 ALA B O 1
ATOM 6746 N N . VAL B 1 297 ? -9.375 -14.617 9.602 1 79.94 297 VAL B N 1
ATOM 6747 C CA . VAL B 1 297 ? -9.273 -13.492 10.531 1 79.94 297 VAL B CA 1
ATOM 6748 C C . VAL B 1 297 ? -9.695 -12.203 9.828 1 79.94 297 VAL B C 1
ATOM 6750 O O . VAL B 1 297 ? -10.43 -11.391 10.406 1 79.94 297 VAL B O 1
ATOM 6753 N N . VAL B 1 298 ? -9.227 -12.062 8.617 1 84.88 298 VAL B N 1
ATOM 6754 C CA . VAL B 1 298 ? -9.555 -10.867 7.836 1 84.88 298 VAL B CA 1
ATOM 6755 C C . VAL B 1 298 ? -11.047 -10.844 7.523 1 84.88 298 VAL B C 1
ATOM 6757 O O . VAL B 1 298 ? -11.68 -9.789 7.586 1 84.88 298 VAL B O 1
ATOM 6760 N N . ILE B 1 299 ? -11.547 -11.977 7.219 1 89.56 299 ILE B N 1
ATOM 6761 C CA . ILE B 1 299 ? -12.961 -12.078 6.891 1 89.56 299 ILE B CA 1
ATOM 6762 C C . ILE B 1 299 ? -13.805 -11.711 8.109 1 89.56 299 ILE B C 1
ATOM 6764 O O . ILE B 1 299 ? -14.812 -11.016 7.992 1 89.56 299 ILE B O 1
ATOM 6768 N N . ASP B 1 300 ? -13.414 -12.133 9.195 1 87.75 300 ASP B N 1
ATOM 6769 C CA . ASP B 1 300 ? -14.141 -11.812 10.414 1 87.75 300 ASP B CA 1
ATOM 6770 C C . ASP B 1 300 ? -14.133 -10.305 10.68 1 87.75 300 ASP B C 1
ATOM 6772 O O . ASP B 1 300 ? -15.141 -9.742 11.094 1 87.75 300 ASP B O 1
ATOM 6776 N N . LYS B 1 301 ? -13.047 -9.758 10.469 1 87.56 301 LYS B N 1
ATOM 6777 C CA . LYS B 1 301 ? -12.938 -8.305 10.578 1 87.56 301 LYS B CA 1
ATOM 6778 C C . LYS B 1 301 ? -13.844 -7.605 9.57 1 87.56 301 LYS B C 1
ATOM 6780 O O . LYS B 1 301 ? -14.57 -6.668 9.93 1 87.56 301 LYS B O 1
ATOM 6785 N N . LEU B 1 302 ? -13.852 -8.039 8.383 1 91.31 302 LEU B N 1
ATOM 6786 C CA . LEU B 1 302 ? -14.609 -7.395 7.32 1 91.31 302 LEU B CA 1
ATOM 6787 C C . LEU B 1 302 ? -16.109 -7.582 7.539 1 91.31 302 LEU B C 1
ATOM 6789 O O . LEU B 1 302 ? -16.906 -6.711 7.188 1 91.31 302 LEU B O 1
ATOM 6793 N N . LYS B 1 303 ? -16.453 -8.695 8.117 1 90.81 303 LYS B N 1
ATOM 6794 C CA . LYS B 1 303 ? -17.859 -8.977 8.391 1 90.81 303 LYS B CA 1
ATOM 6795 C C . LYS B 1 303 ? -18.453 -7.949 9.359 1 90.81 303 LYS B C 1
ATOM 6797 O O . LYS B 1 303 ? -19.609 -7.562 9.234 1 90.81 303 LYS B O 1
ATOM 6802 N N . LYS B 1 304 ? -17.656 -7.496 10.203 1 89.38 304 LYS B N 1
ATOM 6803 C CA . LYS B 1 304 ? -18.109 -6.484 11.156 1 89.38 304 LYS B CA 1
ATOM 6804 C C . LYS B 1 304 ? -18.391 -5.16 10.461 1 89.38 304 LYS B C 1
ATOM 6806 O O . LYS B 1 304 ? -19.344 -4.453 10.82 1 89.38 304 LYS B O 1
ATOM 6811 N N . TYR B 1 305 ? -17.641 -4.918 9.477 1 91.69 305 TYR B N 1
ATOM 6812 C CA . TYR B 1 305 ? -17.797 -3.641 8.797 1 91.69 305 TYR B CA 1
ATOM 6813 C C . TYR B 1 305 ? -18.891 -3.711 7.738 1 91.69 305 TYR B C 1
ATOM 6815 O O . TYR B 1 305 ? -19.438 -2.682 7.328 1 91.69 305 TYR B O 1
ATOM 6823 N N . ILE B 1 306 ? -19.25 -4.867 7.312 1 91.31 306 ILE B N 1
ATOM 6824 C CA . ILE B 1 306 ? -20.297 -5.035 6.301 1 91.31 306 ILE B CA 1
ATOM 6825 C C . ILE B 1 306 ? -21.672 -4.863 6.938 1 91.31 306 ILE B C 1
ATOM 6827 O O . ILE B 1 306 ? -22.625 -4.441 6.277 1 91.31 306 ILE B O 1
ATOM 6831 N N . GLU B 1 307 ? -21.688 -5.145 8.156 1 87.19 307 GLU B N 1
ATOM 6832 C CA . GLU B 1 307 ? -22.969 -5.027 8.859 1 87.19 307 GLU B CA 1
ATOM 6833 C C . GLU B 1 307 ? -23.406 -3.574 8.945 1 87.19 307 GLU B C 1
ATOM 6835 O O . GLU B 1 307 ? -22.625 -2.691 9.289 1 87.19 307 GLU B O 1
ATOM 6840 N N . ILE B 1 308 ? -24.594 -3.352 8.484 1 77.69 308 ILE B N 1
ATOM 6841 C CA . ILE B 1 308 ? -25.156 -2.004 8.469 1 77.69 308 ILE B CA 1
ATOM 6842 C C . ILE B 1 308 ? -25.75 -1.676 9.844 1 77.69 308 ILE B C 1
ATOM 6844 O O . ILE B 1 308 ? -26.516 -2.459 10.398 1 77.69 308 ILE B O 1
ATOM 6848 N N . ASP B 1 309 ? -25.172 -0.64 10.398 1 70.12 309 ASP B N 1
ATOM 6849 C CA . ASP B 1 309 ? -25.703 -0.174 11.672 1 70.12 309 ASP B CA 1
ATOM 6850 C C . ASP B 1 309 ? -27.047 0.521 11.484 1 70.12 309 ASP B C 1
ATOM 6852 O O . ASP B 1 309 ? -27.172 1.431 10.664 1 70.12 309 ASP B O 1
ATOM 6856 N N . GLU B 1 310 ? -28.172 -0.124 11.805 1 64.12 310 GLU B N 1
ATOM 6857 C CA . GLU B 1 310 ? -29.516 0.436 11.68 1 64.12 310 GLU B CA 1
ATOM 6858 C C . GLU B 1 310 ? -29.734 1.569 12.672 1 64.12 310 GLU B C 1
ATOM 6860 O O . GLU B 1 310 ? -30.172 1.333 13.805 1 64.12 310 GLU B O 1
ATOM 6865 N N . GLN B 1 311 ? -28.906 2.455 12.734 1 59.88 311 GLN B N 1
ATOM 6866 C CA . GLN B 1 311 ? -29.047 3.443 13.797 1 59.88 311 GLN B CA 1
ATOM 6867 C C . GLN B 1 311 ? -30.281 4.324 13.562 1 59.88 311 GLN B C 1
ATOM 6869 O O . GLN B 1 311 ? -30.688 5.074 14.445 1 59.88 311 GLN B O 1
ATOM 6874 N N . ASP B 1 312 ? -30.812 4.48 12.297 1 60.31 312 ASP B N 1
ATOM 6875 C CA . ASP B 1 312 ? -31.797 5.547 12.164 1 60.31 312 ASP B CA 1
ATOM 6876 C C . ASP B 1 312 ? -33.125 5.152 12.82 1 60.31 312 ASP B C 1
ATOM 6878 O O . ASP B 1 312 ? -33.688 4.109 12.492 1 60.31 312 ASP B O 1
ATOM 6882 N N . PRO B 1 313 ? -33.281 5.719 14.141 1 61.62 313 PRO B N 1
ATOM 6883 C CA . PRO B 1 313 ? -34.625 5.473 14.711 1 61.62 313 PRO B CA 1
ATOM 6884 C C . PRO B 1 313 ? -35.75 5.59 13.68 1 61.62 313 PRO B C 1
ATOM 6886 O O . PRO B 1 313 ? -35.562 6.223 12.641 1 61.62 313 PRO B O 1
ATOM 6889 N N . GLU B 1 314 ? -36.719 4.68 13.727 1 55.62 314 GLU B N 1
ATOM 6890 C CA . GLU B 1 314 ? -37.875 4.719 12.859 1 55.62 314 GLU B CA 1
ATOM 6891 C C . GLU B 1 314 ? -38.344 6.156 12.594 1 55.62 314 GLU B C 1
ATOM 6893 O O . GLU B 1 314 ? -38.219 7.012 13.477 1 55.62 314 GLU B O 1
ATOM 6898 N N . GLU B 1 315 ? -38.281 6.551 11.305 1 55.62 315 GLU B N 1
ATOM 6899 C CA . GLU B 1 315 ? -38.75 7.812 10.75 1 55.62 315 GLU B CA 1
ATOM 6900 C C . GLU B 1 315 ? -39.875 8.391 11.602 1 55.62 315 GLU B C 1
ATOM 6902 O O . GLU B 1 315 ? -40.969 7.805 11.688 1 55.62 315 GLU B O 1
ATOM 6907 N N . SER B 1 316 ? -39.656 8.828 12.68 1 55.03 316 SER B N 1
ATOM 6908 C CA . SER B 1 316 ? -40.844 9.5 13.18 1 55.03 316 SER B CA 1
ATOM 6909 C C . SER B 1 316 ? -41.281 10.641 12.266 1 55.03 316 SER B C 1
ATOM 6911 O O . SER B 1 316 ? -40.406 11.367 11.742 1 55.03 316 SER B O 1
ATOM 6913 N N . ALA B 1 317 ? -42.438 10.508 11.586 1 51.94 317 ALA B N 1
ATOM 6914 C CA . ALA B 1 317 ? -43.188 11.422 10.734 1 51.94 317 ALA B CA 1
ATOM 6915 C C . ALA B 1 317 ? -43.156 12.844 11.281 1 51.94 317 ALA B C 1
ATOM 6917 O O . ALA B 1 317 ? -43.906 13.703 10.836 1 51.94 317 ALA B O 1
ATOM 6918 N N . HIS B 1 318 ? -42.375 13.148 12.289 1 60.53 318 HIS B N 1
ATOM 6919 C CA . HIS B 1 318 ? -42.75 14.438 12.867 1 60.53 318 HIS B CA 1
ATOM 6920 C C . HIS B 1 318 ? -41.906 15.562 12.289 1 60.53 318 HIS B C 1
ATOM 6922 O O . HIS B 1 318 ? -40.688 15.438 12.203 1 60.53 318 HIS B O 1
ATOM 6928 N N . SER B 1 319 ? -42.406 16.453 11.57 1 72.75 319 SER B N 1
ATOM 6929 C CA . SER B 1 319 ? -41.844 17.703 11.062 1 72.75 319 SER B CA 1
ATOM 6930 C C . SER B 1 319 ? -41.219 18.531 12.188 1 72.75 319 SER B C 1
ATOM 6932 O O . SER B 1 319 ? -41.812 18.688 13.25 1 72.75 319 SER B O 1
ATOM 6934 N N . ILE B 1 320 ? -39.938 18.828 12.18 1 80.56 320 ILE B N 1
ATOM 6935 C CA . ILE B 1 320 ? -39.25 19.688 13.141 1 80.56 320 ILE B CA 1
ATOM 6936 C C . ILE B 1 320 ? -39.656 21.141 12.93 1 80.56 320 ILE B C 1
ATOM 6938 O O . ILE B 1 320 ? -39.469 21.703 11.852 1 80.56 320 ILE B O 1
ATOM 6942 N N . THR B 1 321 ? -40.312 21.703 13.867 1 84 321 THR B N 1
ATOM 6943 C CA . THR B 1 321 ? -40.812 23.078 13.719 1 84 321 THR B CA 1
ATOM 6944 C C . THR B 1 321 ? -40.031 24.031 14.609 1 84 321 THR B C 1
ATOM 6946 O O . THR B 1 321 ? -39.969 25.234 14.352 1 84 321 THR B O 1
ATOM 6949 N N . ASP B 1 322 ? -39.438 23.547 15.664 1 91.31 322 ASP B N 1
ATOM 6950 C CA . ASP B 1 322 ? -38.625 24.328 16.578 1 91.31 322 ASP B CA 1
ATOM 6951 C C . ASP B 1 322 ? -37.125 24.016 16.391 1 91.31 322 ASP B C 1
ATOM 6953 O O . ASP B 1 322 ? -36.688 22.891 16.594 1 91.31 322 ASP B O 1
ATOM 6957 N N . TYR B 1 323 ? -36.406 25.062 16.062 1 93.88 323 TYR B N 1
ATOM 6958 C CA . TYR B 1 323 ? -35 24.844 15.719 1 93.88 323 TYR B CA 1
ATOM 6959 C C . TYR B 1 323 ? -34.094 25.328 16.828 1 93.88 323 TYR B C 1
ATOM 6961 O O . TYR B 1 323 ? -32.906 25.547 16.594 1 93.88 323 TYR B O 1
ATOM 6969 N N . SER B 1 324 ? -34.625 25.547 18.031 1 96.19 324 SER B N 1
ATOM 6970 C CA . SER B 1 324 ? -33.75 25.891 19.172 1 96.19 324 SER B CA 1
ATOM 6971 C C . SER B 1 324 ? -32.906 24.719 19.594 1 96.19 324 SER B C 1
ATOM 6973 O O . SER B 1 324 ? -33.312 23.562 19.469 1 96.19 324 SER B O 1
ATOM 6975 N N . LEU B 1 325 ? -31.734 24.984 20.047 1 97.12 325 LEU B N 1
ATOM 6976 C CA . LEU B 1 325 ? -30.812 23.969 20.547 1 97.12 325 LEU B CA 1
ATOM 6977 C C . LEU B 1 325 ? -30.594 24.109 22.047 1 97.12 325 LEU B C 1
ATOM 6979 O O . LEU B 1 325 ? -30.422 25.219 22.547 1 97.12 325 LEU B O 1
ATOM 6983 N N . ARG B 1 326 ? -30.688 22.969 22.703 1 96.44 326 ARG B N 1
ATOM 6984 C CA . ARG B 1 326 ? -30.516 23 24.156 1 96.44 326 ARG B CA 1
ATOM 6985 C C . ARG B 1 326 ? -29.656 21.844 24.641 1 96.44 326 ARG B C 1
ATOM 6987 O O . ARG B 1 326 ? -29.781 20.719 24.156 1 96.44 326 ARG B O 1
ATOM 6994 N N . ILE B 1 327 ? -28.734 22.141 25.516 1 95.69 327 ILE B N 1
ATOM 6995 C CA . ILE B 1 327 ? -27.938 21.141 26.219 1 95.69 327 ILE B CA 1
ATOM 6996 C C . ILE B 1 327 ? -28.281 21.156 27.703 1 95.69 327 ILE B C 1
ATOM 6998 O O . ILE B 1 327 ? -28.266 22.203 28.344 1 95.69 327 ILE B O 1
ATOM 7002 N N . GLU B 1 328 ? -28.609 20.016 28.203 1 95.38 328 GLU B N 1
ATOM 7003 C CA . GLU B 1 328 ? -28.938 19.875 29.609 1 95.38 328 GLU B CA 1
ATOM 7004 C C . GLU B 1 328 ? -27.922 18.984 30.328 1 95.38 328 GLU B C 1
ATOM 7006 O O . GLU B 1 328 ? -27.953 17.766 30.172 1 95.38 328 GLU B O 1
ATOM 7011 N N . ASN B 1 329 ? -27.078 19.625 31.156 1 93.56 329 ASN B N 1
ATOM 7012 C CA . ASN B 1 329 ? -26.125 18.953 32.031 1 93.56 329 ASN B CA 1
ATOM 7013 C C . ASN B 1 329 ? -25.234 17.984 31.266 1 93.56 329 ASN B C 1
ATOM 7015 O O . ASN B 1 329 ? -25.141 16.812 31.609 1 93.56 329 ASN B O 1
ATOM 7019 N N . ALA B 1 330 ? -24.781 18.5 30.219 1 91.94 330 ALA B N 1
ATOM 7020 C CA . ALA B 1 330 ? -23.969 17.625 29.359 1 91.94 330 ALA B CA 1
ATOM 7021 C C . ALA B 1 330 ? -22.594 17.375 29.984 1 91.94 330 ALA B C 1
ATOM 7023 O O . ALA B 1 330 ? -21.922 18.312 30.438 1 91.94 330 ALA B O 1
ATOM 7024 N N . MET B 1 331 ? -22.203 16.109 30.016 1 92.19 331 MET B N 1
ATOM 7025 C CA . MET B 1 331 ? -20.891 15.672 30.469 1 92.19 331 MET B CA 1
ATOM 7026 C C . MET B 1 331 ? -20.203 14.852 29.391 1 92.19 331 MET B C 1
ATOM 7028 O O . MET B 1 331 ? -20.781 13.914 28.859 1 92.19 331 MET B O 1
ATOM 7032 N N . VAL B 1 332 ? -19.094 15.32 29.016 1 90.5 332 VAL B N 1
ATOM 7033 C CA . VAL B 1 332 ? -18.328 14.594 28 1 90.5 332 VAL B CA 1
ATOM 7034 C C . VAL B 1 332 ? -16.906 14.344 28.531 1 90.5 332 VAL B C 1
ATOM 7036 O O . VAL B 1 332 ? -16.281 15.242 29.094 1 90.5 332 VAL B O 1
ATOM 7039 N N . SER B 1 333 ? -16.453 13.18 28.438 1 85.62 333 SER B N 1
ATOM 7040 C CA . SER B 1 333 ? -15.102 12.805 28.828 1 85.62 333 SER B CA 1
ATOM 7041 C C . SER B 1 333 ? -14.414 11.984 27.75 1 85.62 333 SER B C 1
ATOM 7043 O O . SER B 1 333 ? -15.062 11.195 27.062 1 85.62 333 SER B O 1
ATOM 7045 N N . PHE B 1 334 ? -13.195 12.391 27.469 1 72.38 334 PHE B N 1
ATOM 7046 C CA . PHE B 1 334 ? -12.352 11.562 26.609 1 72.38 334 PHE B CA 1
ATOM 7047 C C . PHE B 1 334 ? -11.234 10.914 27.406 1 72.38 334 PHE B C 1
ATOM 7049 O O . PHE B 1 334 ? -10.453 11.609 28.062 1 72.38 334 PHE B O 1
ATOM 7056 N N . ASP B 1 335 ? -10.914 9.562 27.266 1 65.19 335 ASP B N 1
ATOM 7057 C CA . ASP B 1 335 ? -9.852 8.836 27.953 1 65.19 335 ASP B CA 1
ATOM 7058 C C . ASP B 1 335 ? -9.711 9.312 29.406 1 65.19 335 ASP B C 1
ATOM 7060 O O . ASP B 1 335 ? -8.609 9.664 29.828 1 65.19 335 ASP B O 1
ATOM 7064 N N . ASP B 1 336 ? -10.727 9.555 30.094 1 65.69 336 ASP B N 1
ATOM 7065 C CA . ASP B 1 336 ? -10.789 9.844 31.531 1 65.69 336 ASP B CA 1
ATOM 7066 C C . ASP B 1 336 ? -10.594 11.336 31.797 1 65.69 336 ASP B C 1
ATOM 7068 O O . ASP B 1 336 ? -10.43 11.742 32.938 1 65.69 336 ASP B O 1
ATOM 7072 N N . LYS B 1 337 ? -10.359 12.125 30.859 1 74.62 337 LYS B N 1
ATOM 7073 C CA . LYS B 1 337 ? -10.312 13.578 31.031 1 74.62 337 LYS B CA 1
ATOM 7074 C C . LYS B 1 337 ? -11.664 14.211 30.734 1 74.62 337 LYS B C 1
ATOM 7076 O O . LYS B 1 337 ? -12.234 13.992 29.656 1 74.62 337 LYS B O 1
ATOM 7081 N N . LYS B 1 338 ? -12.109 14.852 31.766 1 83.12 338 LYS B N 1
ATOM 7082 C CA . LYS B 1 338 ? -13.383 15.555 31.594 1 83.12 338 LYS B CA 1
ATOM 7083 C C . LYS B 1 338 ? -13.203 16.797 30.719 1 83.12 338 LYS B C 1
ATOM 7085 O O . LYS B 1 338 ? -12.406 17.672 31.047 1 83.12 338 LYS B O 1
ATOM 7090 N N . VAL B 1 339 ? -13.867 16.844 29.594 1 85.69 339 VAL B N 1
ATOM 7091 C CA . VAL B 1 339 ? -13.766 17.969 28.672 1 85.69 339 VAL B CA 1
ATOM 7092 C C . VAL B 1 339 ? -14.922 18.953 28.922 1 85.69 339 VAL B C 1
ATOM 7094 O O . VAL B 1 339 ? -14.734 20.156 28.891 1 85.69 339 VAL B O 1
ATOM 7097 N N . LEU B 1 340 ? -16.141 18.375 29.109 1 90.69 340 LEU B N 1
ATOM 7098 C CA . LEU B 1 340 ? -17.312 19.141 29.531 1 90.69 340 LEU B CA 1
ATOM 7099 C C . LEU B 1 340 ? -17.875 18.594 30.828 1 90.69 340 LEU B C 1
ATOM 7101 O O . LEU B 1 340 ? -17.984 17.375 31.016 1 90.69 340 LEU B O 1
ATOM 7105 N N . ASP B 1 341 ? -18.156 19.484 31.719 1 90.62 341 ASP B N 1
ATOM 7106 C CA . ASP B 1 341 ? -18.562 19.062 33.062 1 90.62 341 ASP B CA 1
ATOM 7107 C C . ASP B 1 341 ? -19.906 19.688 33.438 1 90.62 341 ASP B C 1
ATOM 7109 O O . ASP B 1 341 ? -19.953 20.609 34.281 1 90.62 341 ASP B O 1
ATOM 7113 N N . GLY B 1 342 ? -20.922 19.078 33.031 1 91.12 342 GLY B N 1
ATOM 7114 C CA . GLY B 1 342 ? -22.266 19.484 33.438 1 91.12 342 GLY B CA 1
ATOM 7115 C C . GLY B 1 342 ? -22.656 20.828 32.844 1 91.12 342 GLY B C 1
ATOM 7116 O O . GLY B 1 342 ? -23.125 21.719 33.562 1 91.12 342 GLY B O 1
ATOM 7117 N N . VAL B 1 343 ? -22.516 21.016 31.609 1 93 343 VAL B N 1
ATOM 7118 C CA . VAL B 1 343 ? -22.734 22.297 30.938 1 93 343 VAL B CA 1
ATOM 7119 C C . VAL B 1 343 ? -24.203 22.422 30.547 1 93 343 VAL B C 1
ATOM 7121 O O . VAL B 1 343 ? -24.812 21.453 30.094 1 93 343 VAL B O 1
ATOM 7124 N N . ASN B 1 344 ? -24.797 23.594 30.828 1 94.5 344 ASN B N 1
ATOM 7125 C CA . ASN B 1 344 ? -26.141 23.953 30.391 1 94.5 344 ASN B CA 1
ATOM 7126 C C . ASN B 1 344 ? -26.109 25.156 29.469 1 94.5 344 ASN B C 1
ATOM 7128 O O . ASN B 1 344 ? -25.516 26.188 29.781 1 94.5 344 ASN B O 1
ATOM 7132 N N . ILE B 1 345 ? -26.75 24.938 28.328 1 95.06 345 ILE B N 1
ATOM 7133 C CA . ILE B 1 345 ? -26.766 26.062 27.391 1 95.06 345 ILE B CA 1
ATOM 7134 C C . ILE B 1 345 ? -28.016 25.984 26.516 1 95.06 345 ILE B C 1
ATOM 7136 O O . ILE B 1 345 ? -28.516 24.891 26.234 1 95.06 345 ILE B O 1
ATOM 7140 N N . THR B 1 346 ? -28.5 27.172 26.141 1 95.44 346 THR B N 1
ATOM 7141 C CA . THR B 1 346 ? -29.625 27.266 25.203 1 95.44 346 THR B CA 1
ATOM 7142 C C . THR B 1 346 ? -29.297 28.234 24.078 1 95.44 346 THR B C 1
ATOM 7144 O O . THR B 1 346 ? -28.875 29.359 24.328 1 95.44 346 THR B O 1
ATOM 7147 N N . PHE B 1 347 ? -29.469 27.812 22.891 1 97.12 347 PHE B N 1
ATOM 7148 C CA . PHE B 1 347 ? -29.406 28.656 21.703 1 97.12 347 PHE B CA 1
ATOM 7149 C C . PHE B 1 347 ? -30.781 28.828 21.078 1 97.12 347 PHE B C 1
ATOM 7151 O O . PHE B 1 347 ? -31.344 27.891 20.516 1 97.12 347 PHE B O 1
ATOM 7158 N N . ASP B 1 348 ? -31.25 30.016 21.141 1 96.12 348 ASP B N 1
ATOM 7159 C CA . ASP B 1 348 ? -32.594 30.312 20.641 1 96.12 348 ASP B CA 1
ATOM 7160 C C . ASP B 1 348 ? -32.594 30.422 19.125 1 96.12 348 ASP B C 1
ATOM 7162 O O . ASP B 1 348 ? -31.609 30.844 18.516 1 96.12 348 ASP B O 1
ATOM 7166 N N . GLN B 1 349 ? -33.75 30.078 18.594 1 95.38 349 GLN B N 1
ATOM 7167 C CA . GLN B 1 349 ? -33.938 30.125 17.141 1 95.38 349 GLN B CA 1
ATOM 7168 C C . GLN B 1 349 ? -33.781 31.547 16.609 1 95.38 349 GLN B C 1
ATOM 7170 O O . GLN B 1 349 ? -34.312 32.5 17.203 1 95.38 349 GLN B O 1
ATOM 7175 N N . GLY B 1 350 ? -32.938 31.672 15.523 1 94.44 350 GLY B N 1
ATOM 7176 C CA . GLY B 1 350 ? -32.812 32.938 14.797 1 94.44 350 GLY B CA 1
ATOM 7177 C C . GLY B 1 350 ? -31.766 33.875 15.398 1 94.44 350 GLY B C 1
ATOM 7178 O O . GLY B 1 350 ? -31.531 34.938 14.875 1 94.44 350 GLY B O 1
ATOM 7179 N N . LYS B 1 351 ? -31.109 33.5 16.453 1 96.06 351 LYS B N 1
ATOM 7180 C CA . LYS B 1 351 ? -30.156 34.375 17.141 1 96.06 351 LYS B CA 1
ATOM 7181 C C . LYS B 1 351 ? -28.734 34.031 16.734 1 96.06 351 LYS B C 1
ATOM 7183 O O . LYS B 1 351 ? -28.469 32.969 16.156 1 96.06 351 LYS B O 1
ATOM 7188 N N . LYS B 1 352 ? -27.828 35 17.016 1 96.94 352 LYS B N 1
ATOM 7189 C CA . LYS B 1 352 ? -26.406 34.875 16.703 1 96.94 352 LYS B CA 1
ATOM 7190 C C . LYS B 1 352 ? -25.578 34.688 17.969 1 96.94 352 LYS B C 1
ATOM 7192 O O . LYS B 1 352 ? -25.656 35.5 18.891 1 96.94 352 LYS B O 1
ATOM 7197 N N . TYR B 1 353 ? -24.797 33.656 17.969 1 96.31 353 TYR B N 1
ATOM 7198 C CA . TYR B 1 353 ? -23.969 33.344 19.141 1 96.31 353 TYR B CA 1
ATOM 7199 C C . TYR B 1 353 ? -22.5 33.219 18.75 1 96.31 353 TYR B C 1
ATOM 7201 O O . TYR B 1 353 ? -22.172 32.781 17.641 1 96.31 353 TYR B O 1
ATOM 7209 N N . VAL B 1 354 ? -21.625 33.625 19.641 1 94.62 354 VAL B N 1
ATOM 7210 C CA . VAL B 1 354 ? -20.188 33.438 19.484 1 94.62 354 VAL B CA 1
ATOM 7211 C C . VAL B 1 354 ? -19.609 32.75 20.703 1 94.62 354 VAL B C 1
ATOM 7213 O O . VAL B 1 354 ? -19.953 33.094 21.844 1 94.62 354 VAL B O 1
ATOM 7216 N N . ILE B 1 355 ? -18.891 31.75 20.469 1 93.5 355 ILE B N 1
ATOM 7217 C CA . ILE B 1 355 ? -18.234 31 21.531 1 93.5 355 ILE B CA 1
ATOM 7218 C C . ILE B 1 355 ? -16.734 31.281 21.5 1 93.5 355 ILE B C 1
ATOM 7220 O O . ILE B 1 355 ? -16.078 31.094 20.469 1 93.5 355 ILE B O 1
ATOM 7224 N N . MET B 1 356 ? -16.203 31.656 22.641 1 88.69 356 MET B N 1
ATOM 7225 C CA . MET B 1 356 ? -14.789 31.984 22.766 1 88.69 356 MET B CA 1
ATOM 7226 C C . MET B 1 356 ? -14.148 31.219 23.922 1 88.69 356 MET B C 1
ATOM 7228 O O . MET B 1 356 ? -14.844 30.75 24.812 1 88.69 356 MET B O 1
ATOM 7232 N N . GLY B 1 357 ? -12.859 31.141 23.844 1 81.56 357 GLY B N 1
ATOM 7233 C CA . GLY B 1 357 ? -12.094 30.438 24.875 1 81.56 357 GLY B CA 1
ATOM 7234 C C . GLY B 1 357 ? -10.734 29.984 24.391 1 81.56 357 GLY B C 1
ATOM 7235 O O . GLY B 1 357 ? -10.422 30.094 23.203 1 81.56 357 GLY B O 1
ATOM 7236 N N . GLU B 1 358 ? -10.016 29.516 25.328 1 71.94 358 GLU B N 1
ATOM 7237 C CA . GLU B 1 358 ? -8.68 29.047 25.016 1 71.94 358 GLU B CA 1
ATOM 7238 C C . GLU B 1 358 ? -8.734 27.734 24.219 1 71.94 358 GLU B C 1
ATOM 7240 O O . GLU B 1 358 ? -9.773 27.078 24.188 1 71.94 358 GLU B O 1
ATOM 7245 N N . SER B 1 359 ? -7.68 27.484 23.578 1 68.38 359 SER B N 1
ATOM 7246 C CA . SER B 1 359 ? -7.605 26.219 22.844 1 68.38 359 SER B CA 1
ATOM 7247 C C . SER B 1 359 ? -7.715 25.031 23.797 1 68.38 359 SER B C 1
ATOM 7249 O O . SER B 1 359 ? -7.109 25.031 24.875 1 68.38 359 SER B O 1
ATOM 7251 N N . GLY B 1 360 ? -8.523 24.094 23.422 1 71.88 360 GLY B N 1
ATOM 7252 C CA . GLY B 1 360 ? -8.617 22.875 24.188 1 71.88 360 GLY B CA 1
ATOM 7253 C C . GLY B 1 360 ? -9.609 22.969 25.328 1 71.88 360 GLY B C 1
ATOM 7254 O O . GLY B 1 360 ? -9.766 22.016 26.109 1 71.88 360 GLY B O 1
ATOM 7255 N N . CYS B 1 361 ? -10.305 24.062 25.359 1 77.81 361 CYS B N 1
ATOM 7256 C CA . CYS B 1 361 ? -11.188 24.25 26.516 1 77.81 361 CYS B CA 1
ATOM 7257 C C . CYS B 1 361 ? -12.516 23.547 26.297 1 77.81 361 CYS B C 1
ATOM 7259 O O . CYS B 1 361 ? -13.352 23.484 27.203 1 77.81 361 CYS B O 1
ATOM 7261 N N . GLY B 1 362 ? -12.773 22.984 25.094 1 84.12 362 GLY B N 1
ATOM 7262 C CA . GLY B 1 362 ? -13.969 22.172 24.891 1 84.12 362 GLY B CA 1
ATOM 7263 C C . GLY B 1 362 ? -14.961 22.812 23.938 1 84.12 362 GLY B C 1
ATOM 7264 O O . GLY B 1 362 ? -16.078 22.328 23.781 1 84.12 362 GLY B O 1
ATOM 7265 N N . LYS B 1 363 ? -14.703 23.859 23.281 1 88.25 363 LYS B N 1
ATOM 7266 C CA . LYS B 1 363 ? -15.602 24.578 22.375 1 88.25 363 LYS B CA 1
ATOM 7267 C C . LYS B 1 363 ? -16.109 23.672 21.266 1 88.25 363 LYS B C 1
ATOM 7269 O O . LYS B 1 363 ? -17.328 23.578 21.047 1 88.25 363 LYS B O 1
ATOM 7274 N N . SER B 1 364 ? -15.18 23.016 20.609 1 87.31 364 SER B N 1
ATOM 7275 C CA . SER B 1 364 ? -15.539 22.141 19.484 1 87.31 364 SER B CA 1
ATOM 7276 C C . SER B 1 364 ? -16.359 20.953 19.969 1 87.31 364 SER B C 1
ATOM 7278 O O . SER B 1 364 ? -17.312 20.531 19.297 1 87.31 364 SER B O 1
ATOM 7280 N N . THR B 1 365 ? -15.984 20.406 21.094 1 88.62 365 THR B N 1
ATOM 7281 C CA . THR B 1 365 ? -16.719 19.266 21.656 1 88.62 365 THR B CA 1
ATOM 7282 C C . THR B 1 365 ? -18.156 19.656 21.953 1 88.62 365 THR B C 1
ATOM 7284 O O . THR B 1 365 ? -19.078 18.859 21.703 1 88.62 365 THR B O 1
ATOM 7287 N N . LEU B 1 366 ? -18.297 20.797 22.422 1 92.06 366 LEU B N 1
ATOM 7288 C CA . LEU B 1 366 ? -19.625 21.297 22.781 1 92.06 366 LEU B CA 1
ATOM 7289 C C . LEU B 1 366 ? -20.531 21.359 21.547 1 92.06 366 LEU B C 1
ATOM 7291 O O . LEU B 1 366 ? -21.641 20.828 21.562 1 92.06 366 LEU B O 1
ATOM 7295 N N . VAL B 1 367 ? -20.078 21.906 20.484 1 93.38 367 VAL B N 1
ATOM 7296 C CA . VAL B 1 367 ? -20.922 22.109 19.312 1 93.38 367 VAL B CA 1
ATOM 7297 C C . VAL B 1 367 ? -21.125 20.781 18.594 1 93.38 367 VAL B C 1
ATOM 7299 O O . VAL B 1 367 ? -22.156 20.547 17.969 1 93.38 367 VAL B O 1
ATOM 7302 N N . LYS B 1 368 ? -20.219 19.906 18.688 1 93.19 368 LYS B N 1
ATOM 7303 C CA . LYS B 1 368 ? -20.297 18.609 18.031 1 93.19 368 LYS B CA 1
ATOM 7304 C C . LYS B 1 368 ? -21.359 17.719 18.672 1 93.19 368 LYS B C 1
ATOM 7306 O O . LYS B 1 368 ? -21.812 16.75 18.078 1 93.19 368 LYS B O 1
ATOM 7311 N N . LEU B 1 369 ? -21.766 18.094 19.859 1 93.81 369 LEU B N 1
ATOM 7312 C CA . LEU B 1 369 ? -22.859 17.375 20.516 1 93.81 369 LEU B CA 1
ATOM 7313 C C . LEU B 1 369 ? -24.156 17.547 19.719 1 93.81 369 LEU B C 1
ATOM 7315 O O . LEU B 1 369 ? -24.969 16.625 19.656 1 93.81 369 LEU B O 1
ATOM 7319 N N . PHE B 1 370 ? -24.297 18.672 19.094 1 95.19 370 PHE B N 1
ATOM 7320 C CA . PHE B 1 370 ? -25.562 19.016 18.422 1 95.19 370 PHE B CA 1
ATOM 7321 C C . PHE B 1 370 ? -25.703 18.219 17.125 1 95.19 370 PHE B C 1
ATOM 7323 O O . PHE B 1 370 ? -26.781 18.172 16.547 1 95.19 370 PHE B O 1
ATOM 7330 N N . ILE B 1 371 ? -24.672 17.578 16.656 1 94.19 371 ILE B N 1
ATOM 7331 C CA . ILE B 1 371 ? -24.703 16.859 15.391 1 94.19 371 ILE B CA 1
ATOM 7332 C C . ILE B 1 371 ? -24.312 15.406 15.609 1 94.19 371 ILE B C 1
ATOM 7334 O O . ILE B 1 371 ? -23.969 14.703 14.656 1 94.19 371 ILE B O 1
ATOM 7338 N N . LYS B 1 372 ? -24.234 15.016 16.812 1 91.25 372 LYS B N 1
ATOM 7339 C CA . LYS B 1 372 ? -24.016 13.633 17.234 1 91.25 372 LYS B CA 1
ATOM 7340 C C . LYS B 1 372 ? -22.594 13.188 16.906 1 91.25 372 LYS B C 1
ATOM 7342 O O . LYS B 1 372 ? -22.312 11.984 16.797 1 91.25 372 LYS B O 1
ATOM 7347 N N . MET B 1 373 ? -21.703 14.102 16.625 1 90.5 373 MET B N 1
ATOM 7348 C CA . MET B 1 373 ? -20.297 13.766 16.406 1 90.5 373 MET B CA 1
ATOM 7349 C C . MET B 1 373 ? -19.594 13.492 17.734 1 90.5 373 MET B C 1
ATOM 7351 O O . MET B 1 373 ? -18.531 12.859 17.766 1 90.5 373 MET B O 1
ATOM 7355 N N . SER B 1 374 ? -20.125 14.062 18.75 1 87.44 374 SER B N 1
ATOM 7356 C CA . SER B 1 374 ? -19.719 13.75 20.125 1 87.44 374 SER B CA 1
ATOM 7357 C C . SER B 1 374 ? -20.891 13.188 20.922 1 87.44 374 SER B C 1
ATOM 7359 O O . SER B 1 374 ? -22.047 13.555 20.688 1 87.44 374 SER B O 1
ATOM 7361 N N . GLU B 1 375 ? -20.547 12.242 21.828 1 84.25 375 GLU B N 1
ATOM 7362 C CA . GLU B 1 375 ? -21.578 11.656 22.656 1 84.25 375 GLU B CA 1
ATOM 7363 C C . GLU B 1 375 ? -21.422 12.086 24.109 1 84.25 375 GLU B C 1
ATOM 7365 O O . GLU B 1 375 ? -20.312 12.188 24.625 1 84.25 375 GLU B O 1
ATOM 7370 N N . CYS B 1 376 ? -22.562 12.438 24.594 1 86 376 CYS B N 1
ATOM 7371 C CA . CYS B 1 376 ? -22.547 12.852 25.984 1 86 376 CYS B CA 1
ATOM 7372 C C . CYS B 1 376 ? -22.703 11.641 26.906 1 86 376 CYS B C 1
ATOM 7374 O O . CYS B 1 376 ? -23.547 10.773 26.656 1 86 376 CYS B O 1
ATOM 7376 N N . ALA B 1 377 ? -21.844 11.453 27.875 1 83.25 377 ALA B N 1
ATOM 7377 C CA . ALA B 1 377 ? -21.938 10.398 28.875 1 83.25 377 ALA B CA 1
ATOM 7378 C C . ALA B 1 377 ? -23.094 10.641 29.828 1 83.25 377 ALA B C 1
ATOM 7380 O O . ALA B 1 377 ? -23.672 9.695 30.375 1 83.25 377 ALA B O 1
ATOM 7381 N N . GLY B 1 378 ? -23.422 11.875 30.078 1 85.88 378 GLY B N 1
ATOM 7382 C CA . GLY B 1 378 ? -24.547 12.289 30.922 1 85.88 378 GLY B CA 1
ATOM 7383 C C . GLY B 1 378 ? -25.25 13.523 30.406 1 85.88 378 GLY B C 1
ATOM 7384 O O . GLY B 1 378 ? -24.672 14.305 29.641 1 85.88 378 GLY B O 1
ATOM 7385 N N . GLY B 1 379 ? -26.531 13.609 30.672 1 91.44 379 GLY B N 1
ATOM 7386 C CA . GLY B 1 379 ? -27.328 14.727 30.203 1 91.44 379 GLY B CA 1
ATOM 7387 C C . GLY B 1 379 ? -28.016 14.453 28.891 1 91.44 379 GLY B C 1
ATOM 7388 O O . GLY B 1 379 ? -28.203 13.297 28.5 1 91.44 379 GLY B O 1
ATOM 7389 N N . ARG B 1 380 ? -28.578 15.484 28.281 1 94 380 ARG B N 1
ATOM 7390 C CA . ARG B 1 380 ? -29.25 15.312 26.984 1 94 380 ARG B CA 1
ATOM 7391 C C . ARG B 1 380 ? -29.078 16.562 26.125 1 94 380 ARG B C 1
ATOM 7393 O O . ARG B 1 380 ? -28.828 17.656 26.625 1 94 380 ARG B O 1
ATOM 7400 N N . VAL B 1 381 ? -29.094 16.375 24.906 1 95.12 381 VAL B N 1
ATOM 7401 C CA . VAL B 1 381 ? -29.031 17.406 23.875 1 95.12 381 VAL B CA 1
ATOM 7402 C C . VAL B 1 381 ? -30.328 17.422 23.078 1 95.12 381 VAL B C 1
ATOM 7404 O O . VAL B 1 381 ? -30.781 16.391 22.594 1 95.12 381 VAL B O 1
ATOM 7407 N N . LEU B 1 382 ? -30.875 18.625 23.016 1 95.06 382 LEU B N 1
ATOM 7408 C CA . LEU B 1 382 ? -32.219 18.719 22.438 1 95.06 382 LEU B CA 1
ATOM 7409 C C . LEU B 1 382 ? -32.219 19.656 21.234 1 95.06 382 LEU B C 1
ATOM 7411 O O . LEU B 1 382 ? -31.531 20.672 21.234 1 95.06 382 LEU B O 1
ATOM 7415 N N . LEU B 1 383 ? -32.969 19.328 20.25 1 95.25 383 LEU B N 1
ATOM 7416 C CA . LEU B 1 383 ? -33.438 20.188 19.172 1 95.25 383 LEU B CA 1
ATOM 7417 C C . LEU B 1 383 ? -34.938 20.469 19.344 1 95.25 383 LEU B C 1
ATOM 7419 O O . LEU B 1 383 ? -35.75 19.578 19.172 1 95.25 383 LEU B O 1
ATOM 7423 N N . GLY B 1 384 ? -35.188 21.641 19.625 1 92.56 384 GLY B N 1
ATOM 7424 C CA . GLY B 1 384 ? -36.531 21.875 20.109 1 92.56 384 GLY B CA 1
ATOM 7425 C C . GLY B 1 384 ? -36.844 21.125 21.391 1 92.56 384 GLY B C 1
ATOM 7426 O O . GLY B 1 384 ? -36.156 21.266 22.391 1 92.56 384 GLY B O 1
ATOM 7427 N N . LYS B 1 385 ? -37.844 20.234 21.234 1 89.38 385 LYS B N 1
ATOM 7428 C CA . LYS B 1 385 ? -38.219 19.438 22.391 1 89.38 385 LYS B CA 1
ATOM 7429 C C . LYS B 1 385 ? -37.781 17.984 22.25 1 89.38 385 LYS B C 1
ATOM 7431 O O . LYS B 1 385 ? -37.938 17.188 23.188 1 89.38 385 LYS B O 1
ATOM 7436 N N . ARG B 1 386 ? -37.156 17.75 21.203 1 91.69 386 ARG B N 1
ATOM 7437 C CA . ARG B 1 386 ? -36.812 16.359 20.922 1 91.69 386 ARG B CA 1
ATOM 7438 C C . ARG B 1 386 ? -35.344 16.094 21.188 1 91.69 386 ARG B C 1
ATOM 7440 O O . ARG B 1 386 ? -34.5 16.922 20.859 1 91.69 386 ARG B O 1
ATOM 7447 N N . ASP B 1 387 ? -35.156 14.961 21.734 1 91.88 387 ASP B N 1
ATOM 7448 C CA . ASP B 1 387 ? -33.781 14.516 21.906 1 91.88 387 ASP B CA 1
ATOM 7449 C C . ASP B 1 387 ? -33.156 14.172 20.562 1 91.88 387 ASP B C 1
ATOM 7451 O O . ASP B 1 387 ? -33.719 13.422 19.766 1 91.88 387 ASP B O 1
ATOM 7455 N N . ILE B 1 388 ? -31.984 14.641 20.312 1 91.5 388 ILE B N 1
ATOM 7456 C CA . ILE B 1 388 ? -31.359 14.484 19 1 91.5 388 ILE B CA 1
ATOM 7457 C C . ILE B 1 388 ? -31.062 13.008 18.75 1 91.5 388 ILE B C 1
ATOM 7459 O O . ILE B 1 388 ? -31 12.57 17.594 1 91.5 388 ILE B O 1
ATOM 7463 N N . LYS B 1 389 ? -30.906 12.219 19.797 1 87.88 389 LYS B N 1
ATOM 7464 C CA . LYS B 1 389 ? -30.641 10.789 19.656 1 87.88 389 LYS B CA 1
ATOM 7465 C C . LYS B 1 389 ? -31.797 10.086 18.938 1 87.88 389 LYS B C 1
ATOM 7467 O O . LYS B 1 389 ? -31.594 9.055 18.297 1 87.88 389 LYS B O 1
ATOM 7472 N N . ASN B 1 390 ? -32.938 10.68 19 1 87.88 390 ASN B N 1
ATOM 7473 C CA . ASN B 1 390 ? -34.156 10.07 18.438 1 87.88 390 ASN B CA 1
ATOM 7474 C C . ASN B 1 390 ? -34.5 10.68 17.078 1 87.88 390 ASN B C 1
ATOM 7476 O O . ASN B 1 390 ? -35.531 10.352 16.484 1 87.88 390 ASN B O 1
ATOM 7480 N N . ILE B 1 391 ? -33.75 11.516 16.594 1 89.38 391 ILE B N 1
ATOM 7481 C CA . ILE B 1 391 ? -33.938 12.109 15.273 1 89.38 391 ILE B CA 1
ATOM 7482 C C . ILE B 1 391 ? -33.031 11.414 14.25 1 89.38 391 ILE B C 1
ATOM 7484 O O . ILE B 1 391 ? -31.844 11.25 14.477 1 89.38 391 ILE B O 1
ATOM 7488 N N . PRO B 1 392 ? -33.656 11.023 13.188 1 88.19 392 PRO B N 1
ATOM 7489 C CA . PRO B 1 392 ? -32.812 10.453 12.133 1 88.19 392 PRO B CA 1
ATOM 7490 C C . PRO B 1 392 ? -31.734 11.422 11.648 1 88.19 392 PRO B C 1
ATOM 7492 O O . PRO B 1 392 ? -31.984 12.625 11.539 1 88.19 392 PRO B O 1
ATOM 7495 N N . ASP B 1 393 ? -30.609 10.906 11.32 1 88.88 393 ASP B N 1
ATOM 7496 C CA . ASP B 1 393 ? -29.453 11.719 10.922 1 88.88 393 ASP B CA 1
ATOM 7497 C C . ASP B 1 393 ? -29.812 12.633 9.758 1 88.88 393 ASP B C 1
ATOM 7499 O O . ASP B 1 393 ? -29.469 13.82 9.766 1 88.88 393 ASP B O 1
ATOM 7503 N N . LYS B 1 394 ? -30.484 12.055 8.797 1 86.62 394 LYS B N 1
ATOM 7504 C CA . LYS B 1 394 ? -30.828 12.82 7.605 1 86.62 394 LYS B CA 1
ATOM 7505 C C . LYS B 1 394 ? -31.656 14.055 7.961 1 86.62 394 LYS B C 1
ATOM 7507 O O . LYS B 1 394 ? -31.422 15.141 7.422 1 86.62 394 LYS B O 1
ATOM 7512 N N . ASP B 1 395 ? -32.531 13.891 8.859 1 88.88 395 ASP B N 1
ATOM 7513 C CA . ASP B 1 395 ? -33.375 14.992 9.273 1 88.88 395 ASP B CA 1
ATOM 7514 C C . ASP B 1 395 ? -32.625 16 10.117 1 88.88 395 ASP B C 1
ATOM 7516 O O . ASP B 1 395 ? -32.812 17.219 9.977 1 88.88 395 ASP B O 1
ATOM 7520 N N . LEU B 1 396 ? -31.828 15.523 10.922 1 92.19 396 LEU B N 1
ATOM 7521 C CA . LEU B 1 396 ? -31.031 16.391 11.789 1 92.19 396 LEU B CA 1
ATOM 7522 C C . LEU B 1 396 ? -30.078 17.266 10.969 1 92.19 396 LEU B C 1
ATOM 7524 O O . LEU B 1 396 ? -30 18.469 11.172 1 92.19 396 LEU B O 1
ATOM 7528 N N . TYR B 1 397 ? -29.484 16.641 10.055 1 92.75 397 TYR B N 1
ATOM 7529 C CA . TYR B 1 397 ? -28.438 17.312 9.312 1 92.75 397 TYR B CA 1
ATOM 7530 C C . TYR B 1 397 ? -29.016 18.234 8.25 1 92.75 397 TYR B C 1
ATOM 7532 O O . TYR B 1 397 ? -28.344 19.141 7.75 1 92.75 397 TYR B O 1
ATOM 7540 N N . ASN B 1 398 ? -30.266 18.031 7.965 1 89.62 398 ASN B N 1
ATOM 7541 C CA . ASN B 1 398 ? -30.953 18.969 7.086 1 89.62 398 ASN B CA 1
ATOM 7542 C C . ASN B 1 398 ? -31.281 20.266 7.809 1 89.62 398 ASN B C 1
ATOM 7544 O O . ASN B 1 398 ? -31.422 21.312 7.172 1 89.62 398 ASN B O 1
ATOM 7548 N N . VAL B 1 399 ? -31.297 20.156 9.078 1 92.88 399 VAL B N 1
ATOM 7549 C CA . VAL B 1 399 ? -31.688 21.312 9.875 1 92.88 399 VAL B CA 1
ATOM 7550 C C . VAL B 1 399 ? -30.453 22 10.43 1 92.88 399 VAL B C 1
ATOM 7552 O O . VAL B 1 399 ? -30.391 23.234 10.477 1 92.88 399 VAL B O 1
ATOM 7555 N N . VAL B 1 400 ? -29.516 21.234 10.891 1 95.38 400 VAL B N 1
ATOM 7556 C CA . VAL B 1 400 ? -28.312 21.781 11.508 1 95.38 400 VAL B CA 1
ATOM 7557 C C . VAL B 1 400 ? -27.109 21.516 10.609 1 95.38 400 VAL B C 1
ATOM 7559 O O . VAL B 1 400 ? -26.75 20.359 10.375 1 95.38 400 VAL B O 1
ATOM 7562 N N . ASN B 1 401 ? -26.516 22.562 10.156 1 94.56 401 ASN B N 1
ATOM 7563 C CA . ASN B 1 401 ? -25.297 22.438 9.352 1 94.56 401 ASN B CA 1
ATOM 7564 C C . ASN B 1 401 ? -24.047 22.75 10.164 1 94.56 401 ASN B C 1
ATOM 7566 O O . ASN B 1 401 ? -24.031 23.703 10.945 1 94.56 401 ASN B O 1
ATOM 7570 N N . TYR B 1 402 ? -23.094 21.938 10.039 1 94.75 402 TYR B N 1
ATOM 7571 C CA . TYR B 1 402 ? -21.844 22.094 10.766 1 94.75 402 TYR B CA 1
ATOM 7572 C C . TYR B 1 402 ? -20.672 22.172 9.812 1 94.75 402 TYR B C 1
ATOM 7574 O O . TYR B 1 402 ? -20.453 21.266 8.992 1 94.75 402 TYR B O 1
ATOM 7582 N N . MET B 1 403 ? -19.984 23.234 9.914 1 91.5 403 MET B N 1
ATOM 7583 C CA . MET B 1 403 ? -18.75 23.359 9.141 1 91.5 403 MET B CA 1
ATOM 7584 C C . MET B 1 403 ? -17.531 23.234 10.039 1 91.5 403 MET B C 1
ATOM 7586 O O . MET B 1 403 ? -17.359 24.016 10.977 1 91.5 403 MET B O 1
ATOM 7590 N N . GLN B 1 404 ? -16.734 22.328 9.688 1 87.75 404 GLN B N 1
ATOM 7591 C CA . GLN B 1 404 ? -15.539 22.031 10.469 1 87.75 404 GLN B CA 1
ATOM 7592 C C . GLN B 1 404 ? -14.414 23 10.117 1 87.75 404 GLN B C 1
ATOM 7594 O O . GLN B 1 404 ? -14.461 23.672 9.086 1 87.75 404 GLN B O 1
ATOM 7599 N N . GLN B 1 405 ? -13.461 22.969 11.047 1 77.06 405 GLN B N 1
ATOM 7600 C CA . GLN B 1 405 ? -12.281 23.812 10.875 1 77.06 405 GLN B CA 1
ATOM 7601 C C . GLN B 1 405 ? -11.492 23.406 9.633 1 77.06 405 GLN B C 1
ATOM 7603 O O . GLN B 1 405 ? -11.125 24.266 8.828 1 77.06 405 GLN B O 1
ATOM 7608 N N . GLU B 1 406 ? -11.328 22.156 9.516 1 78.69 406 GLU B N 1
ATOM 7609 C CA . GLU B 1 406 ? -10.648 21.656 8.328 1 78.69 406 GLU B CA 1
ATOM 7610 C C . GLU B 1 406 ? -11.648 21.266 7.238 1 78.69 406 GLU B C 1
ATOM 7612 O O . GLU B 1 406 ? -12.508 20.406 7.457 1 78.69 406 GLU B O 1
ATOM 7617 N N . VAL B 1 407 ? -11.508 21.953 6.105 1 86.88 407 VAL B N 1
ATOM 7618 C CA . VAL B 1 407 ? -12.453 21.719 5.016 1 86.88 407 VAL B CA 1
ATOM 7619 C C . VAL B 1 407 ? -11.938 20.594 4.125 1 86.88 407 VAL B C 1
ATOM 7621 O O . VAL B 1 407 ? -10.766 20.578 3.74 1 86.88 407 VAL B O 1
ATOM 7624 N N . PHE B 1 408 ? -12.82 19.719 3.887 1 90.12 408 PHE B N 1
ATOM 7625 C CA . PHE B 1 408 ? -12.516 18.641 2.943 1 90.12 408 PHE B CA 1
ATOM 7626 C C . PHE B 1 408 ? -13.102 18.953 1.569 1 90.12 408 PHE B C 1
ATOM 7628 O O . PHE B 1 408 ? -14.234 19.422 1.463 1 90.12 408 PHE B O 1
ATOM 7635 N N . LEU B 1 409 ? -12.281 18.688 0.553 1 90.62 409 LEU B N 1
ATOM 7636 C CA . LEU B 1 409 ? -12.734 18.859 -0.824 1 90.62 409 LEU B CA 1
ATOM 7637 C C . LEU B 1 409 ? -12.523 17.578 -1.629 1 90.62 409 LEU B C 1
ATOM 7639 O O . LEU B 1 409 ? -11.461 16.969 -1.561 1 90.62 409 LEU B O 1
ATOM 7643 N N . PHE B 1 410 ? -13.547 17.188 -2.361 1 91.5 410 PHE B N 1
ATOM 7644 C CA . PHE B 1 410 ? -13.484 16.016 -3.225 1 91.5 410 PHE B CA 1
ATOM 7645 C C . PHE B 1 410 ? -12.594 16.281 -4.434 1 91.5 410 PHE B C 1
ATOM 7647 O O . PHE B 1 410 ? -12.445 17.438 -4.855 1 91.5 410 PHE B O 1
ATOM 7654 N N . ASP B 1 411 ? -12.031 15.164 -4.977 1 89 411 ASP B N 1
ATOM 7655 C CA . ASP B 1 411 ? -11.367 15.25 -6.273 1 89 411 ASP B CA 1
ATOM 7656 C C . ASP B 1 411 ? -12.391 15.375 -7.402 1 89 411 ASP B C 1
ATOM 7658 O O . ASP B 1 411 ? -12.633 14.414 -8.133 1 89 411 ASP B O 1
ATOM 7662 N N . ASP B 1 412 ? -12.883 16.5 -7.562 1 91.62 412 ASP B N 1
ATOM 7663 C CA . ASP B 1 412 ? -13.922 16.812 -8.531 1 91.62 412 ASP B CA 1
ATOM 7664 C C . ASP B 1 412 ? -13.984 18.312 -8.805 1 91.62 412 ASP B C 1
ATOM 7666 O O . ASP B 1 412 ? -13.102 19.062 -8.383 1 91.62 412 ASP B O 1
ATOM 7670 N N . SER B 1 413 ? -14.969 18.766 -9.516 1 93.25 413 SER B N 1
ATOM 7671 C CA . SER B 1 413 ? -15.102 20.172 -9.883 1 93.25 413 SER B CA 1
ATOM 7672 C C . SER B 1 413 ? -15.469 21.031 -8.68 1 93.25 413 SER B C 1
ATOM 7674 O O . SER B 1 413 ? -15.953 20.516 -7.668 1 93.25 413 SER B O 1
ATOM 7676 N N . ILE B 1 414 ? -15.18 22.359 -8.781 1 94.25 414 ILE B N 1
ATOM 7677 C CA . ILE B 1 414 ? -15.586 23.297 -7.75 1 94.25 414 ILE B CA 1
ATOM 7678 C C . ILE B 1 414 ? -17.109 23.25 -7.574 1 94.25 414 ILE B C 1
ATOM 7680 O O . ILE B 1 414 ? -17.609 23.281 -6.445 1 94.25 414 ILE B O 1
ATOM 7684 N N . ARG B 1 415 ? -17.781 23.094 -8.641 1 94.56 415 ARG B N 1
ATOM 7685 C CA . ARG B 1 415 ? -19.234 23 -8.602 1 94.56 415 ARG B CA 1
ATOM 7686 C C . ARG B 1 415 ? -19.688 21.828 -7.734 1 94.56 415 ARG B C 1
ATOM 7688 O O . ARG B 1 415 ? -20.531 21.984 -6.852 1 94.56 415 ARG B O 1
ATOM 7695 N N . ASN B 1 416 ? -19.188 20.688 -8.039 1 94.25 416 ASN B N 1
ATOM 7696 C CA . ASN B 1 416 ? -19.578 19.484 -7.312 1 94.25 416 ASN B CA 1
ATOM 7697 C C . ASN B 1 416 ? -19.156 19.547 -5.844 1 94.25 416 ASN B C 1
ATOM 7699 O O . ASN B 1 416 ? -19.812 18.969 -4.98 1 94.25 416 ASN B O 1
ATOM 7703 N N . ASN B 1 417 ? -18.062 20.266 -5.582 1 94.81 417 ASN B N 1
ATOM 7704 C CA . ASN B 1 417 ? -17.625 20.422 -4.199 1 94.81 417 ASN B CA 1
ATOM 7705 C C . ASN B 1 417 ? -18.531 21.375 -3.428 1 94.81 417 ASN B C 1
ATOM 7707 O O . ASN B 1 417 ? -18.672 21.25 -2.211 1 94.81 417 ASN B O 1
ATOM 7711 N N . ILE B 1 418 ? -19.109 22.281 -4.172 1 95.38 418 ILE B N 1
ATOM 7712 C CA . ILE B 1 418 ? -20.016 23.219 -3.537 1 95.38 418 ILE B CA 1
ATOM 7713 C C . ILE B 1 418 ? -21.406 22.609 -3.42 1 95.38 418 ILE B C 1
ATOM 7715 O O . ILE B 1 418 ? -22.031 22.672 -2.359 1 95.38 418 ILE B O 1
ATOM 7719 N N . THR B 1 419 ? -21.875 21.922 -4.477 1 95.19 419 THR B N 1
ATOM 7720 C CA . THR B 1 419 ? -23.234 21.406 -4.523 1 95.19 419 THR B CA 1
ATOM 7721 C C . THR B 1 419 ? -23.328 20.016 -3.887 1 95.19 419 THR B C 1
ATOM 7723 O O . THR B 1 419 ? -24.406 19.547 -3.549 1 95.19 419 THR B O 1
ATOM 7726 N N . LEU B 1 420 ? -22.219 19.344 -3.855 1 93.88 420 LEU B N 1
ATOM 7727 C CA . LEU B 1 420 ? -22.141 17.969 -3.391 1 93.88 420 LEU B CA 1
ATOM 7728 C C . LEU B 1 420 ? -23.094 17.062 -4.172 1 93.88 420 LEU B C 1
ATOM 7730 O O . LEU B 1 420 ? -23.812 16.266 -3.584 1 93.88 420 LEU B O 1
ATOM 7734 N N . TYR B 1 421 ? -23.203 17.344 -5.441 1 90.62 421 TYR B N 1
ATOM 7735 C CA . TYR B 1 421 ? -23.891 16.516 -6.422 1 90.62 421 TYR B CA 1
ATOM 7736 C C . TYR B 1 421 ? -25.406 16.656 -6.301 1 90.62 421 TYR B C 1
ATOM 7738 O O . TYR B 1 421 ? -26.156 15.852 -6.855 1 90.62 421 TYR B O 1
ATOM 7746 N N . LYS B 1 422 ? -25.812 17.609 -5.457 1 92.06 422 LYS B N 1
ATOM 7747 C CA . LYS B 1 422 ? -27.234 17.938 -5.395 1 92.06 422 LYS B CA 1
ATOM 7748 C C . LYS B 1 422 ? -27.625 18.953 -6.477 1 92.06 422 LYS B C 1
ATOM 7750 O O . LYS B 1 422 ? -26.75 19.641 -7.02 1 92.06 422 LYS B O 1
ATOM 7755 N N . ASP B 1 423 ? -28.859 18.922 -6.715 1 91.31 423 ASP B N 1
ATOM 7756 C CA . ASP B 1 423 ? -29.328 19.844 -7.746 1 91.31 423 ASP B CA 1
ATOM 7757 C C . ASP B 1 423 ? -29.781 21.172 -7.137 1 91.31 423 ASP B C 1
ATOM 7759 O O . ASP B 1 423 ? -30.672 21.188 -6.273 1 91.31 423 ASP B O 1
ATOM 7763 N N . TYR B 1 424 ? -29.078 22.172 -7.484 1 93.88 424 TYR B N 1
ATOM 7764 C CA . TYR B 1 424 ? -29.453 23.531 -7.09 1 93.88 424 TYR B CA 1
ATOM 7765 C C . TYR B 1 424 ? -29.594 24.422 -8.312 1 93.88 424 TYR B C 1
ATOM 7767 O O . TYR B 1 424 ? -29.016 24.172 -9.359 1 93.88 424 TYR B O 1
ATOM 7775 N N . SER B 1 425 ? -30.359 25.438 -8.172 1 93.75 425 SER B N 1
ATOM 7776 C CA . SER B 1 425 ? -30.484 26.406 -9.25 1 93.75 425 SER B CA 1
ATOM 7777 C C . SER B 1 425 ? -29.203 27.234 -9.383 1 93.75 425 SER B C 1
ATOM 7779 O O . SER B 1 425 ? -28.469 27.406 -8.414 1 93.75 425 SER B O 1
ATOM 7781 N N . SER B 1 426 ? -28.953 27.703 -10.539 1 93.06 426 SER B N 1
ATOM 7782 C CA . SER B 1 426 ? -27.781 28.516 -10.812 1 93.06 426 SER B CA 1
ATOM 7783 C C . SER B 1 426 ? -27.766 29.781 -9.969 1 93.06 426 SER B C 1
ATOM 7785 O O . SER B 1 426 ? -26.703 30.266 -9.562 1 93.06 426 SER B O 1
ATOM 7787 N N . GLU B 1 427 ? -28.922 30.25 -9.742 1 92.94 427 GLU B N 1
ATOM 7788 C CA . GLU B 1 427 ? -29.031 31.469 -8.945 1 92.94 427 GLU B CA 1
ATOM 7789 C C . GLU B 1 427 ? -28.578 31.234 -7.508 1 92.94 427 GLU B C 1
ATOM 7791 O O . GLU B 1 427 ? -27.875 32.062 -6.934 1 92.94 427 GLU B O 1
ATOM 7796 N N . LYS B 1 428 ? -28.984 30.172 -6.945 1 93.5 428 LYS B N 1
ATOM 7797 C CA . LYS B 1 428 ? -28.594 29.844 -5.578 1 93.5 428 LYS B CA 1
ATOM 7798 C C . LYS B 1 428 ? -27.094 29.609 -5.465 1 93.5 428 LYS B C 1
ATOM 7800 O O . LYS B 1 428 ? -26.469 30.016 -4.48 1 93.5 428 LYS B O 1
ATOM 7805 N N . ILE B 1 429 ? -26.578 28.984 -6.453 1 95.12 429 ILE B N 1
ATOM 7806 C CA . ILE B 1 429 ? -25.156 28.719 -6.469 1 95.12 429 ILE B CA 1
ATOM 7807 C C . ILE B 1 429 ? -24.375 30.031 -6.566 1 95.12 429 ILE B C 1
ATOM 7809 O O . ILE B 1 429 ? -23.406 30.234 -5.836 1 95.12 429 ILE B O 1
ATOM 7813 N N . ARG B 1 430 ? -24.812 30.875 -7.465 1 93.19 430 ARG B N 1
ATOM 7814 C CA . ARG B 1 430 ? -24.156 32.156 -7.625 1 93.19 430 ARG B CA 1
ATOM 7815 C C . ARG B 1 430 ? -24.219 32.969 -6.328 1 93.19 430 ARG B C 1
ATOM 7817 O O . ARG B 1 430 ? -23.234 33.594 -5.953 1 93.19 430 ARG B O 1
ATOM 7824 N N . TYR B 1 431 ? -25.297 32.938 -5.711 1 90.06 431 TYR B N 1
ATOM 7825 C CA . TYR B 1 431 ? -25.469 33.656 -4.453 1 90.06 431 TYR B CA 1
ATOM 7826 C C . TYR B 1 431 ? -24.5 33.125 -3.393 1 90.06 431 TYR B C 1
ATOM 7828 O O . TYR B 1 431 ? -23.844 33.906 -2.705 1 90.06 431 TYR B O 1
ATOM 7836 N N . ALA B 1 432 ? -24.438 31.875 -3.229 1 92.19 432 ALA B N 1
ATOM 7837 C CA . ALA B 1 432 ? -23.547 31.266 -2.238 1 92.19 432 ALA B CA 1
ATOM 7838 C C . ALA B 1 432 ? -22.094 31.625 -2.518 1 92.19 432 ALA B C 1
ATOM 7840 O O . ALA B 1 432 ? -21.328 31.906 -1.594 1 92.19 432 ALA B O 1
ATOM 7841 N N . ILE B 1 433 ? -21.734 31.625 -3.738 1 93.44 433 ILE B N 1
ATOM 7842 C CA . ILE B 1 433 ? -20.375 31.938 -4.164 1 93.44 433 ILE B CA 1
ATOM 7843 C C . ILE B 1 433 ? -20.047 33.406 -3.832 1 93.44 433 ILE B C 1
ATOM 7845 O O . ILE B 1 433 ? -18.953 33.688 -3.34 1 93.44 433 ILE B O 1
ATOM 7849 N N . GLU B 1 434 ? -20.953 34.219 -4.094 1 88.62 434 GLU B N 1
ATOM 7850 C CA . GLU B 1 434 ? -20.766 35.625 -3.805 1 88.62 434 GLU B CA 1
ATOM 7851 C C . GLU B 1 434 ? -20.641 35.875 -2.303 1 88.62 434 GLU B C 1
ATOM 7853 O O . GLU B 1 434 ? -19.781 36.625 -1.858 1 88.62 434 GLU B O 1
ATOM 7858 N N . CYS B 1 435 ? -21.453 35.219 -1.565 1 85.06 435 CYS B N 1
ATOM 7859 C CA . CYS B 1 435 ? -21.469 35.406 -0.117 1 85.06 435 CYS B CA 1
ATOM 7860 C C . CYS B 1 435 ? -20.188 34.875 0.509 1 85.06 435 CYS B C 1
ATOM 7862 O O . CYS B 1 435 ? -19.734 35.375 1.535 1 85.06 435 CYS B O 1
ATOM 7864 N N . ALA B 1 436 ? -19.656 33.906 -0.144 1 88.88 436 ALA B N 1
ATOM 7865 C CA . ALA B 1 436 ? -18.438 33.312 0.387 1 88.88 436 ALA B CA 1
ATOM 7866 C C . ALA B 1 436 ? -17.203 34.062 -0.093 1 88.88 436 ALA B C 1
ATOM 7868 O O . ALA B 1 436 ? -16.078 33.719 0.27 1 88.88 436 ALA B O 1
ATOM 7869 N N . GLY B 1 437 ? -17.406 35.062 -0.925 1 83.94 437 GLY B N 1
ATOM 7870 C CA . GLY B 1 437 ? -16.281 35.812 -1.455 1 83.94 437 GLY B CA 1
ATOM 7871 C C . GLY B 1 437 ? -15.469 35.062 -2.484 1 83.94 437 GLY B C 1
ATOM 7872 O O . GLY B 1 437 ? -14.25 35.219 -2.576 1 83.94 437 GLY B O 1
ATOM 7873 N N . LEU B 1 438 ? -16.094 34.156 -3.152 1 88.56 438 LEU B N 1
ATOM 7874 C CA . LEU B 1 438 ? -15.383 33.281 -4.078 1 88.56 438 LEU B CA 1
ATOM 7875 C C . LEU B 1 438 ? -15.57 33.75 -5.516 1 88.56 438 LEU B C 1
ATOM 7877 O O . LEU B 1 438 ? -14.945 33.219 -6.434 1 88.56 438 LEU B O 1
ATOM 7881 N N . LYS B 1 439 ? -16.359 34.688 -5.727 1 89.81 439 LYS B N 1
ATOM 7882 C CA . LYS B 1 439 ? -16.75 35.094 -7.074 1 89.81 439 LYS B CA 1
ATOM 7883 C C . LYS B 1 439 ? -15.516 35.438 -7.914 1 89.81 439 LYS B C 1
ATOM 7885 O O . LYS B 1 439 ? -15.344 34.906 -9.008 1 89.81 439 LYS B O 1
ATOM 7890 N N . ASP B 1 440 ? -14.688 36.25 -7.32 1 85.5 440 ASP B N 1
ATOM 7891 C CA . ASP B 1 440 ? -13.516 36.719 -8.062 1 85.5 440 ASP B CA 1
ATOM 7892 C C . ASP B 1 440 ? -12.578 35.531 -8.367 1 85.5 440 ASP B C 1
ATOM 7894 O O . ASP B 1 440 ? -11.992 35.469 -9.445 1 85.5 440 ASP B O 1
ATOM 7898 N N . TYR B 1 441 ? -12.398 34.688 -7.422 1 84.38 441 TYR B N 1
ATOM 7899 C CA . TYR B 1 441 ? -11.523 33.531 -7.59 1 84.38 441 TYR B CA 1
ATOM 7900 C C . TYR B 1 441 ? -12.047 32.594 -8.68 1 84.38 441 TYR B C 1
ATOM 7902 O O . TYR B 1 441 ? -11.297 32.188 -9.57 1 84.38 441 TYR B O 1
ATOM 7910 N N . VAL B 1 442 ? -13.367 32.344 -8.719 1 91.25 442 VAL B N 1
ATOM 7911 C CA . VAL B 1 442 ? -13.984 31.422 -9.68 1 91.25 442 VAL B CA 1
ATOM 7912 C C . VAL B 1 442 ? -13.906 32.031 -11.078 1 91.25 442 VAL B C 1
ATOM 7914 O O . VAL B 1 442 ? -13.664 31.312 -12.055 1 91.25 442 VAL B O 1
ATOM 7917 N N . GLU B 1 443 ? -14.109 33.281 -11.117 1 89.5 443 GLU B N 1
ATOM 7918 C CA . GLU B 1 443 ? -14.078 33.969 -12.406 1 89.5 443 GLU B CA 1
ATOM 7919 C C . GLU B 1 443 ? -12.664 34.031 -12.969 1 89.5 443 GLU B C 1
ATOM 7921 O O . GLU B 1 443 ? -12.477 34.125 -14.188 1 89.5 443 GLU B O 1
ATOM 7926 N N . SER B 1 444 ? -11.711 33.969 -12.117 1 86.25 444 SER B N 1
ATOM 7927 C CA . SER B 1 444 ? -10.32 34.031 -12.555 1 86.25 444 SER B CA 1
ATOM 7928 C C . SER B 1 444 ? -9.844 32.719 -13.109 1 86.25 444 SER B C 1
ATOM 7930 O O . SER B 1 444 ? -8.844 32.656 -13.82 1 86.25 444 SER B O 1
ATOM 7932 N N . LEU B 1 445 ? -10.57 31.734 -12.875 1 88.56 445 LEU B N 1
ATOM 7933 C CA . LEU B 1 445 ? -10.18 30.406 -13.312 1 88.56 445 LEU B CA 1
ATOM 7934 C C . LEU B 1 445 ? -10.625 30.141 -14.75 1 88.56 445 LEU B C 1
ATOM 7936 O O . LEU B 1 445 ? -11.711 30.562 -15.148 1 88.56 445 LEU B O 1
ATOM 7940 N N . GLU B 1 446 ? -9.836 29.406 -15.484 1 88.25 446 GLU B N 1
ATOM 7941 C CA . GLU B 1 446 ? -10.109 29.109 -16.891 1 88.25 446 GLU B CA 1
ATOM 7942 C C . GLU B 1 446 ? -11.43 28.375 -17.047 1 88.25 446 GLU B C 1
ATOM 7944 O O . GLU B 1 446 ? -12.195 28.641 -17.984 1 88.25 446 GLU B O 1
ATOM 7949 N N . TYR B 1 447 ? -11.742 27.484 -16.219 1 92.56 447 TYR B N 1
ATOM 7950 C CA . TYR B 1 447 ? -12.93 26.641 -16.359 1 92.56 447 TYR B CA 1
ATOM 7951 C C . TYR B 1 447 ? -13.977 27 -15.305 1 92.56 447 TYR B C 1
ATOM 7953 O O . TYR B 1 447 ? -14.93 26.25 -15.086 1 92.56 447 TYR B O 1
ATOM 7961 N N . GLY B 1 448 ? -13.68 28 -14.602 1 92.88 448 GLY B N 1
ATOM 7962 C CA . GLY B 1 448 ? -14.633 28.469 -13.602 1 92.88 448 GLY B CA 1
ATOM 7963 C C . GLY B 1 448 ? -15.023 27.391 -12.609 1 92.88 448 GLY B C 1
ATOM 7964 O O . GLY B 1 448 ? -14.156 26.734 -12.023 1 92.88 448 GLY B O 1
ATOM 7965 N N . LEU B 1 449 ? -16.344 27.125 -12.594 1 92.94 449 LEU B N 1
ATOM 7966 C CA . LEU B 1 449 ? -16.891 26.172 -11.633 1 92.94 449 LEU B CA 1
ATOM 7967 C C . LEU B 1 449 ? -16.547 24.734 -12.031 1 92.94 449 LEU B C 1
ATOM 7969 O O . LEU B 1 449 ? -16.594 23.828 -11.195 1 92.94 449 LEU B O 1
ATOM 7973 N N . GLU B 1 450 ? -16.172 24.609 -13.188 1 92.88 450 GLU B N 1
ATOM 7974 C CA . GLU B 1 450 ? -15.875 23.266 -13.672 1 92.88 450 GLU B CA 1
ATOM 7975 C C . GLU B 1 450 ? -14.398 22.922 -13.477 1 92.88 450 GLU B C 1
ATOM 7977 O O . GLU B 1 450 ? -13.969 21.812 -13.781 1 92.88 450 GLU B O 1
ATOM 7982 N N . THR B 1 451 ? -13.734 23.875 -12.883 1 90.75 451 THR B N 1
ATOM 7983 C CA . THR B 1 451 ? -12.328 23.594 -12.586 1 90.75 451 THR B CA 1
ATOM 7984 C C . THR B 1 451 ? -12.195 22.406 -11.641 1 90.75 451 THR B C 1
ATOM 7986 O O . THR B 1 451 ? -12.891 22.328 -10.625 1 90.75 451 THR B O 1
ATOM 7989 N N . LYS B 1 452 ? -11.305 21.516 -11.977 1 88.81 452 LYS B N 1
ATOM 7990 C CA . LYS B 1 452 ? -11.125 20.297 -11.203 1 88.81 452 LYS B CA 1
ATOM 7991 C C . LYS B 1 452 ? -10.172 20.531 -10.031 1 88.81 452 LYS B C 1
ATOM 7993 O O . LYS B 1 452 ? -9.125 21.172 -10.188 1 88.81 452 LYS B O 1
ATOM 7998 N N . ILE B 1 453 ? -10.648 20.094 -8.867 1 85.38 453 ILE B N 1
ATOM 7999 C CA . ILE B 1 453 ? -9.836 20.109 -7.656 1 85.38 453 ILE B CA 1
ATOM 8000 C C . ILE B 1 453 ? -9.242 18.719 -7.41 1 85.38 453 ILE B C 1
ATOM 8002 O O . ILE B 1 453 ? -9.922 17.703 -7.605 1 85.38 453 ILE B O 1
ATOM 8006 N N . ASN B 1 454 ? -7.984 18.656 -7.156 1 78 454 ASN B N 1
ATOM 8007 C CA . ASN B 1 454 ? -7.34 17.375 -6.891 1 78 454 ASN B CA 1
ATOM 8008 C C . ASN B 1 454 ? -6.684 17.359 -5.512 1 78 454 ASN B C 1
ATOM 8010 O O . ASN B 1 454 ? -6.312 18.406 -4.98 1 78 454 ASN B O 1
ATOM 8014 N N . GLY B 1 455 ? -6.57 16.219 -4.938 1 71 455 GLY B N 1
ATOM 8015 C CA . GLY B 1 455 ? -5.797 15.977 -3.729 1 71 455 GLY B CA 1
ATOM 8016 C C . GLY B 1 455 ? -6.289 16.781 -2.539 1 71 455 GLY B C 1
ATOM 8017 O O . GLY B 1 455 ? -5.5 17.453 -1.864 1 71 455 GLY B O 1
ATOM 8018 N N . ASN B 1 456 ? -7.559 16.797 -2.363 1 74.81 456 ASN B N 1
ATOM 8019 C CA . ASN B 1 456 ? -8.141 17.547 -1.253 1 74.81 456 ASN B CA 1
ATOM 8020 C C . ASN B 1 456 ? -7.758 19.016 -1.309 1 74.81 456 ASN B C 1
ATOM 8022 O O . ASN B 1 456 ? -7.492 19.641 -0.275 1 74.81 456 ASN B O 1
ATOM 8026 N N . GLY B 1 457 ? -7.664 19.5 -2.5 1 68 457 GLY B N 1
ATOM 8027 C CA . GLY B 1 457 ? -7.391 20.922 -2.695 1 68 457 GLY B CA 1
ATOM 8028 C C . GLY B 1 457 ? -5.953 21.297 -2.398 1 68 457 GLY B C 1
ATOM 8029 O O . GLY B 1 457 ? -5.691 22.344 -1.816 1 68 457 GLY B O 1
ATOM 8030 N N . TYR B 1 458 ? -5.137 20.406 -2.66 1 58.94 458 TYR B N 1
ATOM 8031 C CA . TYR B 1 458 ? -3.732 20.672 -2.352 1 58.94 458 TYR B CA 1
ATOM 8032 C C . TYR B 1 458 ? -3.221 21.891 -3.1 1 58.94 458 TYR B C 1
ATOM 8034 O O . TYR B 1 458 ? -2.32 22.594 -2.623 1 58.94 458 TYR B O 1
ATOM 8042 N N . ASN B 1 459 ? -3.834 22.219 -4.141 1 59.66 459 ASN B N 1
ATOM 8043 C CA . ASN B 1 459 ? -3.395 23.344 -4.957 1 59.66 459 ASN B CA 1
ATOM 8044 C C . ASN B 1 459 ? -4.117 24.641 -4.566 1 59.66 459 ASN B C 1
ATOM 8046 O O . ASN B 1 459 ? -3.889 25.688 -5.172 1 59.66 459 ASN B O 1
ATOM 8050 N N . LEU B 1 460 ? -4.961 24.531 -3.619 1 72.19 460 LEU B N 1
ATOM 8051 C CA . LEU B 1 460 ? -5.711 25.688 -3.162 1 72.19 460 LEU B CA 1
ATOM 8052 C C . LEU B 1 460 ? -5.102 26.266 -1.889 1 72.19 460 LEU B C 1
ATOM 8054 O O . LEU B 1 460 ? -4.508 25.531 -1.094 1 72.19 460 LEU B O 1
ATOM 8058 N N . SER B 1 461 ? -5.195 27.516 -1.829 1 65.12 461 SER B N 1
ATOM 8059 C CA . SER B 1 461 ? -4.82 28.125 -0.56 1 65.12 461 SER B CA 1
ATOM 8060 C C . SER B 1 461 ? -5.816 27.766 0.54 1 65.12 461 SER B C 1
ATOM 8062 O O . SER B 1 461 ? -6.938 27.344 0.255 1 65.12 461 SER B O 1
ATOM 8064 N N . GLY B 1 462 ? -5.32 27.812 1.762 1 71.12 462 GLY B N 1
ATOM 8065 C CA . GLY B 1 462 ? -6.203 27.578 2.895 1 71.12 462 GLY B CA 1
ATOM 8066 C C . GLY B 1 462 ? -7.453 28.438 2.859 1 71.12 462 GLY B C 1
ATOM 8067 O O . GLY B 1 462 ? -8.547 27.953 3.152 1 71.12 462 GLY B O 1
ATOM 8068 N N . GLY B 1 463 ? -7.25 29.656 2.459 1 75.19 463 GLY B N 1
ATOM 8069 C CA . GLY B 1 463 ? -8.375 30.562 2.365 1 75.19 463 GLY B CA 1
ATOM 8070 C C . GLY B 1 463 ? -9.375 30.172 1.294 1 75.19 463 GLY B C 1
ATOM 8071 O O . GLY B 1 463 ? -10.586 30.297 1.493 1 75.19 463 GLY B O 1
ATOM 8072 N N . GLU B 1 464 ? -8.898 29.781 0.167 1 78.44 464 GLU B N 1
ATOM 8073 C CA . GLU B 1 464 ? -9.773 29.344 -0.913 1 78.44 464 GLU B CA 1
ATOM 8074 C C . GLU B 1 464 ? -10.586 28.109 -0.496 1 78.44 464 GLU B C 1
ATOM 8076 O O . GLU B 1 464 ? -11.789 28.031 -0.762 1 78.44 464 GLU B O 1
ATOM 8081 N N . LYS B 1 465 ? -9.977 27.188 0.119 1 85.81 465 LYS B N 1
ATOM 8082 C CA . LYS B 1 465 ? -10.641 26 0.622 1 85.81 465 LYS B CA 1
ATOM 8083 C C . LYS B 1 465 ? -11.758 26.359 1.596 1 85.81 465 LYS B C 1
ATOM 8085 O O . LYS B 1 465 ? -12.859 25.797 1.522 1 85.81 465 LYS B O 1
ATOM 8090 N N . GLN B 1 466 ? -11.414 27.25 2.459 1 85.5 466 GLN B N 1
ATOM 8091 C CA . GLN B 1 466 ? -12.383 27.672 3.461 1 85.5 466 GLN B CA 1
ATOM 8092 C C . GLN B 1 466 ? -13.594 28.344 2.809 1 85.5 466 GLN B C 1
ATOM 8094 O O . GLN B 1 466 ? -14.734 28.094 3.209 1 85.5 466 GLN B O 1
ATOM 8099 N N . ARG B 1 467 ? -13.359 29.172 1.828 1 88.19 467 ARG B N 1
ATOM 8100 C CA . ARG B 1 467 ? -14.453 29.891 1.166 1 88.19 467 ARG B CA 1
ATOM 8101 C C . ARG B 1 467 ? -15.344 28.922 0.393 1 88.19 467 ARG B C 1
ATOM 8103 O O . ARG B 1 467 ? -16.562 29.109 0.314 1 88.19 467 ARG B O 1
ATOM 8110 N N . ILE B 1 468 ? -14.75 27.906 -0.198 1 91.88 468 ILE B N 1
ATOM 8111 C CA . ILE B 1 468 ? -15.539 26.859 -0.853 1 91.88 468 ILE B CA 1
ATOM 8112 C C . ILE B 1 468 ? -16.406 26.156 0.178 1 91.88 468 ILE B C 1
ATOM 8114 O O . ILE B 1 468 ? -17.578 25.875 -0.072 1 91.88 468 ILE B O 1
ATOM 8118 N N . GLY B 1 469 ? -15.82 25.844 1.289 1 92.5 469 GLY B N 1
ATOM 8119 C CA . GLY B 1 469 ? -16.578 25.234 2.381 1 92.5 469 GLY B CA 1
ATOM 8120 C C . GLY B 1 469 ? -17.734 26.094 2.844 1 92.5 469 GLY B C 1
ATOM 8121 O O . GLY B 1 469 ? -18.828 25.594 3.127 1 92.5 469 GLY B O 1
ATOM 8122 N N . ILE B 1 470 ? -17.453 27.375 2.908 1 91.44 470 ILE B N 1
ATOM 8123 C CA . ILE B 1 470 ? -18.484 28.312 3.332 1 91.44 470 ILE B CA 1
ATOM 8124 C C . ILE B 1 470 ? -19.625 28.328 2.305 1 91.44 470 ILE B C 1
ATOM 8126 O O . ILE B 1 470 ? -20.797 28.297 2.668 1 91.44 470 ILE B O 1
ATOM 8130 N N . ALA B 1 471 ? -19.25 28.406 1.04 1 93.5 471 ALA B N 1
ATOM 8131 C CA . ALA B 1 471 ? -20.266 28.359 -0.019 1 93.5 471 ALA B CA 1
ATOM 8132 C C . ALA B 1 471 ? -21.109 27.109 0.084 1 93.5 471 ALA B C 1
ATOM 8134 O O . ALA B 1 471 ? -22.344 27.156 -0.066 1 93.5 471 ALA B O 1
ATOM 8135 N N . ARG B 1 472 ? -20.5 26 0.295 1 94.75 472 ARG B N 1
ATOM 8136 C CA . ARG B 1 472 ? -21.156 24.719 0.479 1 94.75 472 ARG B CA 1
ATOM 8137 C C . ARG B 1 472 ? -22.156 24.781 1.631 1 94.75 472 ARG B C 1
ATOM 8139 O O . ARG B 1 472 ? -23.297 24.328 1.498 1 94.75 472 ARG B O 1
ATOM 8146 N N . ALA B 1 473 ? -21.703 25.312 2.713 1 93.25 473 ALA B N 1
ATOM 8147 C CA . ALA B 1 473 ? -22.547 25.406 3.908 1 93.25 473 ALA B CA 1
ATOM 8148 C C . ALA B 1 473 ? -23.75 26.297 3.656 1 93.25 473 ALA B C 1
ATOM 8150 O O . ALA B 1 473 ? -24.875 25.938 4.031 1 93.25 473 ALA B O 1
ATOM 8151 N N . LEU B 1 474 ? -23.547 27.406 3.062 1 90.69 474 LEU B N 1
ATOM 8152 C CA . LEU B 1 474 ? -24.625 28.359 2.814 1 90.69 474 LEU B CA 1
ATOM 8153 C C . LEU B 1 474 ? -25.641 27.781 1.837 1 90.69 474 LEU B C 1
ATOM 8155 O O . LEU B 1 474 ? -26.828 28.062 1.944 1 90.69 474 LEU B O 1
ATOM 8159 N N . LEU B 1 475 ? -25.156 27.047 0.916 1 92.69 475 LEU B N 1
ATOM 8160 C CA . LEU B 1 475 ? -26.016 26.453 -0.094 1 92.69 475 LEU B CA 1
ATOM 8161 C C . LEU B 1 475 ? -26.938 25.406 0.527 1 92.69 475 LEU B C 1
ATOM 8163 O O . LEU B 1 475 ? -28.047 25.172 0.031 1 92.69 475 LEU B O 1
ATOM 8167 N N . ALA B 1 476 ? -26.531 24.781 1.562 1 90.19 476 ALA B N 1
ATOM 8168 C CA . ALA B 1 476 ? -27.297 23.719 2.215 1 90.19 476 ALA B CA 1
ATOM 8169 C C . ALA B 1 476 ? -28.641 24.234 2.719 1 90.19 476 ALA B C 1
ATOM 8171 O O . ALA B 1 476 ? -29.609 23.469 2.83 1 90.19 476 ALA B O 1
ATOM 8172 N N . GLY B 1 477 ? -28.688 25.531 3.027 1 85.94 477 GLY B N 1
ATOM 8173 C CA . GLY B 1 477 ? -29.953 26.141 3.402 1 85.94 477 GLY B CA 1
ATOM 8174 C C . GLY B 1 477 ? -30.5 25.625 4.723 1 85.94 477 GLY B C 1
ATOM 8175 O O . GLY B 1 477 ? -31.688 25.375 4.855 1 85.94 477 GLY B O 1
ATOM 8176 N N . ALA B 1 478 ? -29.703 25.391 5.691 1 92.31 478 ALA B N 1
ATOM 8177 C CA . ALA B 1 478 ? -30.094 24.922 7.016 1 92.31 478 ALA B CA 1
ATOM 8178 C C . ALA B 1 478 ? -30.703 26.047 7.844 1 92.31 478 ALA B C 1
ATOM 8180 O O . ALA B 1 478 ? -30.672 27.219 7.438 1 92.31 478 ALA B O 1
ATOM 8181 N N . LYS B 1 479 ? -31.297 25.656 8.945 1 94.62 479 LYS B N 1
ATOM 8182 C CA . LYS B 1 479 ? -31.922 26.625 9.836 1 94.62 479 LYS B CA 1
ATOM 8183 C C . LYS B 1 479 ? -30.969 27.047 10.953 1 94.62 479 LYS B C 1
ATOM 8185 O O . LYS B 1 479 ? -31.125 28.109 11.539 1 94.62 479 LYS B O 1
ATOM 8190 N N . VAL B 1 480 ? -30.062 26.219 11.188 1 96.19 480 VAL B N 1
ATOM 8191 C CA . VAL B 1 480 ? -29.016 26.484 12.172 1 96.19 480 VAL B CA 1
ATOM 8192 C C . VAL B 1 480 ? -27.641 26.219 11.555 1 96.19 480 VAL B C 1
ATOM 8194 O O . VAL B 1 480 ? -27.406 25.156 10.984 1 96.19 480 VAL B O 1
ATOM 8197 N N . PHE B 1 481 ? -26.766 27.172 11.672 1 95.81 481 PHE B N 1
ATOM 8198 C CA . PHE B 1 481 ? -25.391 27.031 11.18 1 95.81 481 PHE B CA 1
ATOM 8199 C C . PHE B 1 481 ? -24.391 27.062 12.328 1 95.81 481 PHE B C 1
ATOM 8201 O O . PHE B 1 481 ? -24.438 27.969 13.164 1 95.81 481 PHE B O 1
ATOM 8208 N N . ILE B 1 482 ? -23.578 26.109 12.359 1 96.06 482 ILE B N 1
ATOM 8209 C CA . ILE B 1 482 ? -22.484 26.062 13.32 1 96.06 482 ILE B CA 1
ATOM 8210 C C . ILE B 1 482 ? -21.141 26.156 12.586 1 96.06 482 ILE B C 1
ATOM 8212 O O . ILE B 1 482 ? -20.812 25.312 11.766 1 96.06 482 ILE B O 1
ATOM 8216 N N . PHE B 1 483 ? -20.406 27.172 12.891 1 93.69 483 PHE B N 1
ATOM 8217 C CA . PHE B 1 483 ? -19.109 27.406 12.273 1 93.69 483 PHE B CA 1
ATOM 8218 C C . PHE B 1 483 ? -17.984 27.234 13.289 1 93.69 483 PHE B C 1
ATOM 8220 O O . PHE B 1 483 ? -17.875 28.016 14.234 1 93.69 483 PHE B O 1
ATOM 8227 N N . ASP B 1 484 ? -17.125 26.297 13.07 1 90 484 ASP B N 1
ATOM 8228 C CA . ASP B 1 484 ? -16.047 25.969 13.992 1 90 484 ASP B CA 1
ATOM 8229 C C . ASP B 1 484 ? -14.711 26.484 13.484 1 90 484 ASP B C 1
ATOM 8231 O O . ASP B 1 484 ? -13.969 25.75 12.82 1 90 484 ASP B O 1
ATOM 8235 N N . GLU B 1 485 ? -14.32 27.672 13.852 1 82.06 485 GLU B N 1
ATOM 8236 C CA . GLU B 1 485 ? -13.055 28.328 13.547 1 82.06 485 GLU B CA 1
ATOM 8237 C C . GLU B 1 485 ? -12.789 28.344 12.039 1 82.06 485 GLU B C 1
ATOM 8239 O O . GLU B 1 485 ? -11.695 28 11.594 1 82.06 485 GLU B O 1
ATOM 8244 N N . ILE B 1 486 ? -13.664 28.797 11.289 1 80 486 ILE B N 1
ATOM 8245 C CA . ILE B 1 486 ? -13.617 28.625 9.836 1 80 486 ILE B CA 1
ATOM 8246 C C . ILE B 1 486 ? -12.836 29.766 9.211 1 80 486 ILE B C 1
ATOM 8248 O O . ILE B 1 486 ? -12.625 29.797 7.992 1 80 486 ILE B O 1
ATOM 8252 N N . THR B 1 487 ? -12.391 30.766 10.023 1 74.44 487 THR B N 1
ATOM 8253 C CA . THR B 1 487 ? -11.703 31.922 9.43 1 74.44 487 THR B CA 1
ATOM 8254 C C . THR B 1 487 ? -10.25 31.969 9.898 1 74.44 487 THR B C 1
ATOM 8256 O O . THR B 1 487 ? -9.586 33 9.758 1 74.44 487 THR B O 1
ATOM 8259 N N . SER B 1 488 ? -9.812 30.859 10.492 1 66.75 488 SER B N 1
ATOM 8260 C CA . SER B 1 488 ? -8.492 30.844 11.125 1 66.75 488 SER B CA 1
ATOM 8261 C C . SER B 1 488 ? -7.383 31 10.094 1 66.75 488 SER B C 1
ATOM 8263 O O . SER B 1 488 ? -6.305 31.5 10.406 1 66.75 488 SER B O 1
ATOM 8265 N N . ASN B 1 489 ? -7.66 30.578 8.906 1 63.44 489 ASN B N 1
ATOM 8266 C CA . ASN B 1 489 ? -6.617 30.594 7.883 1 63.44 489 ASN B CA 1
ATOM 8267 C C . ASN B 1 489 ? -6.812 31.75 6.898 1 63.44 489 ASN B C 1
ATOM 8269 O O . ASN B 1 489 ? -6.137 31.812 5.871 1 63.44 489 ASN B O 1
ATOM 8273 N N . LEU B 1 490 ? -7.664 32.625 7.254 1 67.69 490 LEU B N 1
ATOM 8274 C CA . LEU B 1 490 ? -7.957 33.719 6.359 1 67.69 490 LEU B CA 1
ATOM 8275 C C . LEU B 1 490 ? -7.207 35 6.789 1 67.69 490 LEU B C 1
ATOM 8277 O O . LEU B 1 490 ? -6.875 35.156 7.965 1 67.69 490 LEU B O 1
ATOM 8281 N N . ASP B 1 491 ? -6.859 35.781 5.809 1 63.84 491 ASP B N 1
ATOM 8282 C CA . ASP B 1 491 ? -6.344 37.094 6.145 1 63.84 491 ASP B CA 1
ATOM 8283 C C . ASP B 1 491 ? -7.406 37.938 6.848 1 63.84 491 ASP B C 1
ATOM 8285 O O . ASP B 1 491 ? -8.602 37.656 6.742 1 63.84 491 ASP B O 1
ATOM 8289 N N . VAL B 1 492 ? -6.906 38.938 7.508 1 66.31 492 VAL B N 1
ATOM 8290 C CA . VAL B 1 492 ? -7.746 39.719 8.398 1 66.31 492 VAL B CA 1
ATOM 8291 C C . VAL B 1 492 ? -8.898 40.344 7.609 1 66.31 492 VAL B C 1
ATOM 8293 O O . VAL B 1 492 ? -10.047 40.312 8.055 1 66.31 492 VAL B O 1
ATOM 8296 N N . ALA B 1 493 ? -8.633 40.812 6.414 1 68.31 493 ALA B N 1
ATOM 8297 C CA . ALA B 1 493 ? -9.68 41.469 5.625 1 68.31 493 ALA B CA 1
ATOM 8298 C C . ALA B 1 493 ? -10.758 40.5 5.203 1 68.31 493 ALA B C 1
ATOM 8300 O O . ALA B 1 493 ? -11.953 40.781 5.316 1 68.31 493 ALA B O 1
ATOM 8301 N N . THR B 1 494 ? -10.422 39.406 4.695 1 72.75 494 THR B N 1
ATOM 8302 C CA . THR B 1 494 ? -11.359 38.375 4.254 1 72.75 494 THR B CA 1
ATOM 8303 C C . THR B 1 494 ? -12.125 37.812 5.438 1 72.75 494 THR B C 1
ATOM 8305 O O . THR B 1 494 ? -13.312 37.5 5.328 1 72.75 494 THR B O 1
ATOM 8308 N N . GLU B 1 495 ? -11.352 37.625 6.484 1 78 495 GLU B N 1
ATOM 8309 C CA . GLU B 1 495 ? -11.977 37.156 7.711 1 78 495 GLU B CA 1
ATOM 8310 C C . GLU B 1 495 ? -13.125 38.062 8.141 1 78 495 GLU B C 1
ATOM 8312 O O . GLU B 1 495 ? -14.227 37.594 8.422 1 78 495 GLU B O 1
ATOM 8317 N N . HIS B 1 496 ? -12.82 39.281 8.102 1 76.69 496 HIS B N 1
ATOM 8318 C CA . HIS B 1 496 ? -13.836 40.25 8.508 1 76.69 496 HIS B CA 1
ATOM 8319 C C . HIS B 1 496 ? -15.031 40.219 7.566 1 76.69 496 HIS B C 1
ATOM 8321 O O . HIS B 1 496 ? -16.188 40.281 8.016 1 76.69 496 HIS B O 1
ATOM 8327 N N . PHE B 1 497 ? -14.766 40.094 6.352 1 78.31 497 PHE B N 1
ATOM 8328 C CA . PHE B 1 497 ? -15.82 40.094 5.344 1 78.31 497 PHE B CA 1
ATOM 8329 C C . PHE B 1 497 ? -16.719 38.875 5.531 1 78.31 497 PHE B C 1
ATOM 8331 O O . PHE B 1 497 ? -17.938 39 5.598 1 78.31 497 PHE B O 1
ATOM 8338 N N . VAL B 1 498 ? -16.188 37.75 5.652 1 82.62 498 VAL B N 1
ATOM 8339 C CA . VAL B 1 498 ? -16.922 36.5 5.746 1 82.62 498 VAL B CA 1
ATOM 8340 C C . VAL B 1 498 ? -17.703 36.469 7.059 1 82.62 498 VAL B C 1
ATOM 8342 O O . VAL B 1 498 ? -18.859 36.062 7.082 1 82.62 498 VAL B O 1
ATOM 8345 N N . GLU B 1 499 ? -17.062 36.844 8.102 1 86.06 499 GLU B N 1
ATOM 8346 C CA . GLU B 1 499 ? -17.719 36.812 9.398 1 86.06 499 GLU B CA 1
ATOM 8347 C C . GLU B 1 499 ? -18.906 37.781 9.422 1 86.06 499 GLU B C 1
ATOM 8349 O O . GLU B 1 499 ? -19.953 37.469 9.992 1 86.06 499 GLU B O 1
ATOM 8354 N N . ASN B 1 500 ? -18.641 38.906 8.797 1 85 500 ASN B N 1
ATOM 8355 C CA . ASN B 1 500 ? -19.734 39.875 8.719 1 85 500 ASN B CA 1
ATOM 8356 C C . ASN B 1 500 ? -20.922 39.312 7.949 1 85 500 ASN B C 1
ATOM 8358 O O . ASN B 1 500 ? -22.078 39.531 8.352 1 85 500 ASN B O 1
ATOM 8362 N N . LEU B 1 501 ? -20.641 38.719 6.93 1 83.25 501 LEU B N 1
ATOM 8363 C CA . LEU B 1 501 ? -21.703 38.156 6.109 1 83.25 501 LEU B CA 1
ATOM 8364 C C . LEU B 1 501 ? -22.469 37.062 6.879 1 83.25 501 LEU B C 1
ATOM 8366 O O . LEU B 1 501 ? -23.703 37.031 6.836 1 83.25 501 LEU B O 1
ATOM 8370 N N . ILE B 1 502 ? -21.797 36.25 7.551 1 88 502 ILE B N 1
ATOM 8371 C CA . ILE B 1 502 ? -22.391 35.156 8.305 1 88 502 ILE B CA 1
ATOM 8372 C C . ILE B 1 502 ? -23.266 35.719 9.422 1 88 502 ILE B C 1
ATOM 8374 O O . ILE B 1 502 ? -24.391 35.25 9.625 1 88 502 ILE B O 1
ATOM 8378 N N . MET B 1 503 ? -22.766 36.719 10.047 1 90.75 503 MET B N 1
ATOM 8379 C CA . MET B 1 503 ? -23.469 37.281 11.188 1 90.75 503 MET B CA 1
ATOM 8380 C C . MET B 1 503 ? -24.703 38.094 10.734 1 90.75 503 MET B C 1
ATOM 8382 O O . MET B 1 503 ? -25.578 38.375 11.531 1 90.75 503 MET B O 1
ATOM 8386 N N . ASN B 1 504 ? -24.781 38.344 9.453 1 89.62 504 ASN B N 1
ATOM 8387 C CA . ASN B 1 504 ? -25.906 39.125 8.938 1 89.62 504 ASN B CA 1
ATOM 8388 C C . ASN B 1 504 ? -26.922 38.219 8.242 1 89.62 504 ASN B C 1
ATOM 8390 O O . ASN B 1 504 ? -27.906 38.719 7.68 1 89.62 504 ASN B O 1
ATOM 8394 N N . LEU B 1 505 ? -26.641 36.938 8.234 1 88.19 505 LEU B N 1
ATOM 8395 C CA . LEU B 1 505 ? -27.625 36.031 7.676 1 88.19 505 LEU B CA 1
ATOM 8396 C C . LEU B 1 505 ? -28.969 36.188 8.398 1 88.19 505 LEU B C 1
ATOM 8398 O O . LEU B 1 505 ? -29 36.312 9.617 1 88.19 505 LEU B O 1
ATOM 8402 N N . LYS B 1 506 ? -30.016 36.188 7.609 1 88.44 506 LYS B N 1
ATOM 8403 C CA . LYS B 1 506 ? -31.328 36.438 8.195 1 88.44 506 LYS B CA 1
ATOM 8404 C C . LYS B 1 506 ? -32.062 35.156 8.438 1 88.44 506 LYS B C 1
ATOM 8406 O O . LYS B 1 506 ? -31.906 34.156 7.695 1 88.44 506 LYS B O 1
ATOM 8411 N N . ASP B 1 507 ? -32.812 35.062 9.461 1 89.62 507 ASP B N 1
ATOM 8412 C CA . ASP B 1 507 ? -33.781 34.031 9.781 1 89.62 507 ASP B CA 1
ATOM 8413 C C . ASP B 1 507 ? -33.062 32.688 10.023 1 89.62 507 ASP B C 1
ATOM 8415 O O . ASP B 1 507 ? -33.594 31.625 9.664 1 89.62 507 ASP B O 1
ATOM 8419 N N . VAL B 1 508 ? -31.891 32.688 10.438 1 93.81 508 VAL B N 1
ATOM 8420 C CA . VAL B 1 508 ? -31.156 31.484 10.773 1 93.81 508 VAL B CA 1
ATOM 8421 C C . VAL B 1 508 ? -30.406 31.688 12.094 1 93.81 508 VAL B C 1
ATOM 8423 O O . VAL B 1 508 ? -30.109 32.812 12.484 1 93.81 508 VAL B O 1
ATOM 8426 N N . THR B 1 509 ? -30.219 30.641 12.82 1 96.19 509 THR B N 1
ATOM 8427 C CA . THR B 1 509 ? -29.375 30.656 14.016 1 96.19 509 THR B CA 1
ATOM 8428 C C . THR B 1 509 ? -27.922 30.438 13.641 1 96.19 509 THR B C 1
ATOM 8430 O O . THR B 1 509 ? -27.594 29.578 12.812 1 96.19 509 THR B O 1
ATOM 8433 N N . VAL B 1 510 ? -27.062 31.25 14.188 1 95.81 510 VAL B N 1
ATOM 8434 C CA . VAL B 1 510 ? -25.641 31.109 13.906 1 95.81 510 VAL B CA 1
ATOM 8435 C C . VAL B 1 510 ? -24.875 30.891 15.211 1 95.81 510 VAL B C 1
ATOM 8437 O O . VAL B 1 510 ? -25.062 31.641 16.172 1 95.81 510 VAL B O 1
ATOM 8440 N N . ILE B 1 511 ? -24.125 29.859 15.258 1 96.38 511 ILE B N 1
ATOM 8441 C CA . ILE B 1 511 ? -23.188 29.609 16.344 1 96.38 511 ILE B CA 1
ATOM 8442 C C . ILE B 1 511 ? -21.766 29.594 15.781 1 96.38 511 ILE B C 1
ATOM 8444 O O . ILE B 1 511 ? -21.375 28.672 15.062 1 96.38 511 ILE B O 1
ATOM 8448 N N . MET B 1 512 ? -20.984 30.531 16.172 1 94.44 512 MET B N 1
ATOM 8449 C CA . MET B 1 512 ? -19.641 30.672 15.625 1 94.44 512 MET B CA 1
ATOM 8450 C C . MET B 1 512 ? -18.594 30.547 16.719 1 94.44 512 MET B C 1
ATOM 8452 O O . MET B 1 512 ? -18.688 31.203 17.766 1 94.44 512 MET B O 1
ATOM 8456 N N . ILE B 1 513 ? -17.688 29.672 16.516 1 90.75 513 ILE B N 1
ATOM 8457 C CA . ILE B 1 513 ? -16.516 29.562 17.391 1 90.75 513 ILE B CA 1
ATOM 8458 C C . ILE B 1 513 ? -15.352 30.344 16.797 1 90.75 513 ILE B C 1
ATOM 8460 O O . ILE B 1 513 ? -15.008 30.172 15.633 1 90.75 513 ILE B O 1
ATOM 8464 N N . THR B 1 514 ? -14.75 31.234 17.562 1 80.81 514 THR B N 1
ATOM 8465 C CA . THR B 1 514 ? -13.578 31.969 17.094 1 80.81 514 THR B CA 1
ATOM 8466 C C . THR B 1 514 ? -12.625 32.25 18.25 1 80.81 514 THR B C 1
ATOM 8468 O O . THR B 1 514 ? -13.039 32.281 19.422 1 80.81 514 THR B O 1
ATOM 8471 N N . HIS B 1 515 ? -11.445 32.312 18.016 1 66.69 515 HIS B N 1
ATOM 8472 C CA . HIS B 1 515 ? -10.453 32.719 19 1 66.69 515 HIS B CA 1
ATOM 8473 C C . HIS B 1 515 ? -9.992 34.156 18.797 1 66.69 515 HIS B C 1
ATOM 8475 O O . HIS B 1 515 ? -9.25 34.719 19.609 1 66.69 515 HIS B O 1
ATOM 8481 N N . ARG B 1 516 ? -10.469 34.688 17.859 1 67.94 516 ARG B N 1
ATOM 8482 C CA . ARG B 1 516 ? -10.031 36.031 17.531 1 67.94 516 ARG B CA 1
ATOM 8483 C C . ARG B 1 516 ? -11.016 37.062 18.062 1 67.94 516 ARG B C 1
ATOM 8485 O O . ARG B 1 516 ? -12.227 36.844 18.031 1 67.94 516 ARG B O 1
ATOM 8492 N N . ILE B 1 517 ? -10.344 38.031 18.672 1 70.25 517 ILE B N 1
ATOM 8493 C CA . ILE B 1 517 ? -11.172 39.125 19.203 1 70.25 517 ILE B CA 1
ATOM 8494 C C . ILE B 1 517 ? -11.383 40.188 18.141 1 70.25 517 ILE B C 1
ATOM 8496 O O . ILE B 1 517 ? -10.477 40.969 17.844 1 70.25 517 ILE B O 1
ATOM 8500 N N . ASN B 1 518 ? -12.547 40.156 17.484 1 75.81 518 ASN B N 1
ATOM 8501 C CA . ASN B 1 518 ? -12.984 41.156 16.516 1 75.81 518 ASN B CA 1
ATOM 8502 C C . ASN B 1 518 ? -14.227 41.875 17 1 75.81 518 ASN B C 1
ATOM 8504 O O . ASN B 1 518 ? -15.32 41.312 17.031 1 75.81 518 ASN B O 1
ATOM 8508 N N . ASP B 1 519 ? -14.023 43.125 17.234 1 80.94 519 ASP B N 1
ATOM 8509 C CA . ASP B 1 519 ? -15.102 43.906 17.828 1 80.94 519 ASP B CA 1
ATOM 8510 C C . ASP B 1 519 ? -16.344 43.906 16.938 1 80.94 519 ASP B C 1
ATOM 8512 O O . ASP B 1 519 ? -17.469 43.812 17.422 1 80.94 519 ASP B O 1
ATOM 8516 N N . ALA B 1 520 ? -16.125 44.031 15.688 1 80.69 520 ALA B N 1
ATOM 8517 C CA . ALA B 1 520 ? -17.234 44.094 14.75 1 80.69 520 ALA B CA 1
ATOM 8518 C C . ALA B 1 520 ? -18.062 42.781 14.781 1 80.69 520 ALA B C 1
ATOM 8520 O O . ALA B 1 520 ? -19.297 42.844 14.75 1 80.69 520 ALA B O 1
ATOM 8521 N N . THR B 1 521 ? -17.453 41.719 14.844 1 85.44 521 THR B N 1
ATOM 8522 C CA . THR B 1 521 ? -18.109 40.406 14.883 1 85.44 521 THR B CA 1
ATOM 8523 C C . THR B 1 521 ? -18.766 40.188 16.234 1 85.44 521 THR B C 1
ATOM 8525 O O . THR B 1 521 ? -19.922 39.719 16.297 1 85.44 521 THR B O 1
ATOM 8528 N N . LEU B 1 522 ? -18.062 40.531 17.25 1 89 522 LEU B N 1
ATOM 8529 C CA . LEU B 1 522 ? -18.547 40.281 18.609 1 89 522 LEU B CA 1
ATOM 8530 C C . LEU B 1 522 ? -19.734 41.188 18.922 1 89 522 LEU B C 1
ATOM 8532 O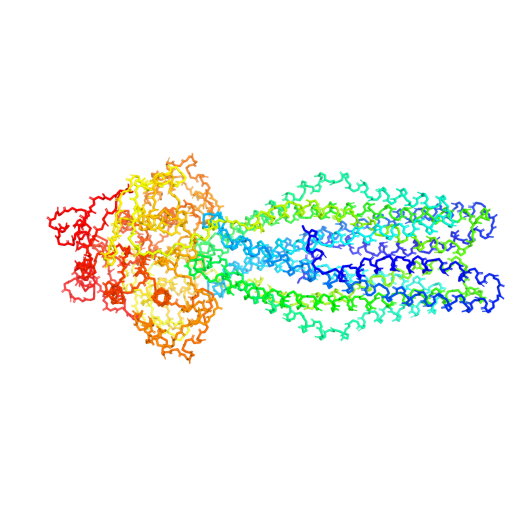 O . LEU B 1 522 ? -20.641 40.781 19.656 1 89 522 LEU B O 1
ATOM 8536 N N . SER B 1 523 ? -19.719 42.375 18.375 1 90.19 523 SER B N 1
ATOM 8537 C CA . SER B 1 523 ? -20.797 43.312 18.641 1 90.19 523 SER B CA 1
ATOM 8538 C C . SER B 1 523 ? -22.094 42.875 17.969 1 90.19 523 SER B C 1
ATOM 8540 O O . SER B 1 523 ? -23.188 43.25 18.406 1 90.19 523 SER B O 1
ATOM 8542 N N . LYS B 1 524 ? -22.031 42.062 16.969 1 91.5 524 LYS B N 1
ATOM 8543 C CA . LYS B 1 524 ? -23.219 41.594 16.25 1 91.5 524 LYS B CA 1
ATOM 8544 C C . LYS B 1 524 ? -23.828 40.375 16.906 1 91.5 524 LYS B C 1
ATOM 8546 O O . LYS B 1 524 ? -24.953 39.969 16.578 1 91.5 524 LYS B O 1
ATOM 8551 N N . ALA B 1 525 ? -23.156 39.781 17.781 1 94.5 525 ALA B N 1
ATOM 8552 C CA . ALA B 1 525 ? -23.656 38.594 18.469 1 94.5 525 ALA B CA 1
ATOM 8553 C C . ALA B 1 525 ? -24.703 38.969 19.516 1 94.5 525 ALA B C 1
ATOM 8555 O O . ALA B 1 525 ? -24.547 39.938 20.234 1 94.5 525 ALA B O 1
ATOM 8556 N N . ASP B 1 526 ? -25.719 38.156 19.516 1 94.88 526 ASP B N 1
ATOM 8557 C CA . ASP B 1 526 ? -26.719 38.344 20.562 1 94.88 526 ASP B CA 1
ATOM 8558 C C . ASP B 1 526 ? -26.156 37.906 21.922 1 94.88 526 ASP B C 1
ATOM 8560 O O . ASP B 1 526 ? -26.5 38.5 22.953 1 94.88 526 ASP B O 1
ATOM 8564 N N . GLU B 1 527 ? -25.375 36.969 21.891 1 95.31 527 GLU B N 1
ATOM 8565 C CA . GLU B 1 527 ? -24.75 36.469 23.109 1 95.31 527 GLU B CA 1
ATOM 8566 C C . GLU B 1 527 ? -23.375 35.875 22.828 1 95.31 527 GLU B C 1
ATOM 8568 O O . GLU B 1 527 ? -23.188 35.188 21.812 1 95.31 527 GLU B O 1
ATOM 8573 N N . ILE B 1 528 ? -22.484 36.156 23.703 1 94.69 528 ILE B N 1
ATOM 8574 C CA . ILE B 1 528 ? -21.125 35.625 23.656 1 94.69 528 ILE B CA 1
ATOM 8575 C C . ILE B 1 528 ? -20.906 34.688 24.844 1 94.69 528 ILE B C 1
ATOM 8577 O O . ILE B 1 528 ? -21.266 35.031 25.984 1 94.69 528 ILE B O 1
ATOM 8581 N N . LEU B 1 529 ? -20.391 33.531 24.531 1 94.25 529 LEU B N 1
ATOM 8582 C CA . LEU B 1 529 ? -20.078 32.562 25.578 1 94.25 529 LEU B CA 1
ATOM 8583 C C . LEU B 1 529 ? -18.562 32.375 25.688 1 94.25 529 LEU B C 1
ATOM 8585 O O . LEU B 1 529 ? -17.891 32.094 24.688 1 94.25 529 LEU B O 1
ATOM 8589 N N . VAL B 1 530 ? -18.062 32.531 26.859 1 92.38 530 VAL B N 1
ATOM 8590 C CA . VAL B 1 530 ? -16.656 32.281 27.125 1 92.38 530 VAL B CA 1
ATOM 8591 C C . VAL B 1 530 ? -16.484 30.984 27.922 1 92.38 530 VAL B C 1
ATOM 8593 O O . VAL B 1 530 ? -16.984 30.875 29.047 1 92.38 530 VAL B O 1
ATOM 8596 N N . ILE B 1 531 ? -15.82 30.078 27.281 1 90.12 531 ILE B N 1
ATOM 8597 C CA . ILE B 1 531 ? -15.641 28.766 27.891 1 90.12 531 ILE B CA 1
ATOM 8598 C C . ILE B 1 531 ? -14.227 28.641 28.438 1 90.12 531 ILE B C 1
ATOM 8600 O O . ILE B 1 531 ? -13.266 29.078 27.797 1 90.12 531 ILE B O 1
ATOM 8604 N N . LYS B 1 532 ? -14.109 28.125 29.609 1 87.12 532 LYS B N 1
ATOM 8605 C CA . LYS B 1 532 ? -12.836 27.828 30.25 1 87.12 532 LYS B CA 1
ATOM 8606 C C . LYS B 1 532 ? -12.914 26.531 31.047 1 87.12 532 LYS B C 1
ATOM 8608 O O . LYS B 1 532 ? -13.867 26.312 31.812 1 87.12 532 LYS B O 1
ATOM 8613 N N . ASP B 1 533 ? -11.945 25.703 30.891 1 83.31 533 ASP B N 1
ATOM 8614 C CA . ASP B 1 533 ? -11.797 24.453 31.625 1 83.31 533 ASP B CA 1
ATOM 8615 C C . ASP B 1 533 ? -13.094 23.641 31.578 1 83.31 533 ASP B C 1
ATOM 8617 O O . ASP B 1 533 ? -13.555 23.141 32.625 1 83.31 533 ASP B O 1
ATOM 8621 N N . GLY B 1 534 ? -13.797 23.688 30.484 1 86.94 534 GLY B N 1
ATOM 8622 C CA . GLY B 1 534 ? -14.953 22.828 30.281 1 86.94 534 GLY B CA 1
ATOM 8623 C C . GLY B 1 534 ? -16.234 23.422 30.812 1 86.94 534 GLY B C 1
ATOM 8624 O O . GLY B 1 534 ? -17.266 22.75 30.859 1 86.94 534 GLY B O 1
ATOM 8625 N N . ASN B 1 535 ? -16.188 24.641 31.281 1 89.94 535 ASN B N 1
ATOM 8626 C CA . ASN B 1 535 ? -17.359 25.328 31.812 1 89.94 535 ASN B CA 1
ATOM 8627 C C . ASN B 1 535 ? -17.531 26.703 31.188 1 89.94 535 ASN B C 1
ATOM 8629 O O . ASN B 1 535 ? -16.562 27.297 30.703 1 89.94 535 ASN B O 1
ATOM 8633 N N . ILE B 1 536 ? -18.812 27.125 31.172 1 91.88 536 ILE B N 1
ATOM 8634 C CA . ILE B 1 536 ? -19.078 28.484 30.703 1 91.88 536 ILE B CA 1
ATOM 8635 C C . ILE B 1 536 ? -18.812 29.484 31.828 1 91.88 536 ILE B C 1
ATOM 8637 O O . ILE B 1 536 ? -19.5 29.484 32.844 1 91.88 536 ILE B O 1
ATOM 8641 N N . LYS B 1 537 ? -17.906 30.312 31.641 1 91.06 537 LYS B N 1
ATOM 8642 C CA . LYS B 1 537 ? -17.484 31.25 32.688 1 91.06 537 LYS B CA 1
ATOM 8643 C C . LYS B 1 537 ? -18.172 32.594 32.562 1 91.06 537 LYS B C 1
ATOM 8645 O O . LYS B 1 537 ? -18.359 33.312 33.531 1 91.06 537 LYS B O 1
ATOM 8650 N N . GLU B 1 538 ? -18.25 33.031 31.328 1 92.69 538 GLU B N 1
ATOM 8651 C CA . GLU B 1 538 ? -18.922 34.281 31.031 1 92.69 538 GLU B CA 1
ATOM 8652 C C . GLU B 1 538 ? -19.953 34.125 29.938 1 92.69 538 GLU B C 1
ATOM 8654 O O . GLU B 1 538 ? -19.766 33.344 29 1 92.69 538 GLU B O 1
ATOM 8659 N N . LYS B 1 539 ? -21.094 34.812 30.125 1 93.38 539 LYS B N 1
ATOM 8660 C CA . LYS B 1 539 ? -22.125 34.875 29.094 1 93.38 539 LYS B CA 1
ATOM 8661 C C . LYS B 1 539 ? -22.797 36.219 29.047 1 93.38 539 LYS B C 1
ATOM 8663 O O . LYS B 1 539 ? -23.062 36.844 30.078 1 93.38 539 LYS B O 1
ATOM 8668 N N . GLY B 1 540 ? -22.922 36.75 27.938 1 93.25 540 GLY B N 1
ATOM 8669 C CA . GLY B 1 540 ? -23.578 38.062 27.766 1 93.25 540 GLY B CA 1
ATOM 8670 C C . GLY B 1 540 ? -23.25 38.719 26.438 1 93.25 540 GLY B C 1
ATOM 8671 O O . GLY B 1 540 ? -22.656 38.062 25.562 1 93.25 540 GLY B O 1
ATOM 8672 N N . ASN B 1 541 ? -23.766 39.875 26.188 1 93.25 541 ASN B N 1
ATOM 8673 C CA . ASN B 1 541 ? -23.438 40.625 24.984 1 93.25 541 ASN B CA 1
ATOM 8674 C C . ASN B 1 541 ? -22.062 41.312 25.094 1 93.25 541 ASN B C 1
ATOM 8676 O O . ASN B 1 541 ? -21.484 41.344 26.188 1 93.25 541 ASN B O 1
ATOM 8680 N N . PHE B 1 542 ? -21.625 41.75 24 1 91.69 542 PHE B N 1
ATOM 8681 C CA . PHE B 1 542 ? -20.266 42.281 23.891 1 91.69 542 PHE B CA 1
ATOM 8682 C C . PHE B 1 542 ? -20.031 43.438 24.859 1 91.69 542 PHE B C 1
ATOM 8684 O O . PHE B 1 542 ? -19.078 43.406 25.625 1 91.69 542 PHE B O 1
ATOM 8691 N N . ARG B 1 543 ? -20.922 44.312 24.891 1 89.94 543 ARG B N 1
ATOM 8692 C CA . ARG B 1 543 ? -20.797 45.5 25.719 1 89.94 543 ARG B CA 1
ATOM 8693 C C . ARG B 1 543 ? -20.859 45.125 27.203 1 89.94 543 ARG B C 1
ATOM 8695 O O . ARG B 1 543 ? -20.078 45.656 28.016 1 89.94 543 ARG B O 1
ATOM 8702 N N . GLU B 1 544 ? -21.734 44.281 27.484 1 92.12 544 GLU B N 1
ATOM 8703 C CA . GLU B 1 544 ? -21.922 43.844 28.875 1 92.12 544 GLU B CA 1
ATOM 8704 C C . GLU B 1 544 ? -20.688 43.125 29.406 1 92.12 544 GLU B C 1
ATOM 8706 O O . GLU B 1 544 ? -20.281 43.344 30.547 1 92.12 544 GLU B O 1
ATOM 8711 N N . LEU B 1 545 ? -20.094 42.344 28.578 1 90.62 545 LEU B N 1
ATOM 8712 C CA . LEU B 1 545 ? -18.953 41.562 29.016 1 90.62 545 LEU B CA 1
ATOM 8713 C C . LEU B 1 545 ? -17.703 42.438 29.125 1 90.62 545 LEU B C 1
ATOM 8715 O O . LEU B 1 545 ? -16.844 42.156 29.984 1 90.62 545 LEU B O 1
ATOM 8719 N N . LEU B 1 546 ? -17.625 43.406 28.297 1 89 546 LEU B N 1
ATOM 8720 C CA . LEU B 1 546 ? -16.5 44.312 28.406 1 89 546 LEU B CA 1
ATOM 8721 C C . LEU B 1 546 ? -16.609 45.156 29.672 1 89 546 LEU B C 1
ATOM 8723 O O . LEU B 1 546 ? -15.594 45.406 30.328 1 89 546 LEU B O 1
ATOM 8727 N N . ASP B 1 547 ? -17.797 45.5 30.016 1 89.25 547 ASP B N 1
ATOM 8728 C CA . ASP B 1 547 ? -18.047 46.312 31.203 1 89.25 547 ASP B CA 1
ATOM 8729 C C . ASP B 1 547 ? -17.781 45.5 32.469 1 89.25 547 ASP B C 1
ATOM 8731 O O . ASP B 1 547 ? -17.375 46.062 33.5 1 89.25 547 ASP B O 1
ATOM 8735 N N . ALA B 1 548 ? -17.938 44.25 32.344 1 89.5 548 ALA B N 1
ATOM 8736 C CA . ALA B 1 548 ? -17.766 43.375 33.5 1 89.5 548 ALA B CA 1
ATOM 8737 C C . ALA B 1 548 ? -16.281 43.125 33.75 1 89.5 548 ALA B C 1
ATOM 8739 O O . ALA B 1 548 ? -15.922 42.656 34.844 1 89.5 548 ALA B O 1
ATOM 8740 N N . ARG B 1 549 ? -15.367 43.344 32.844 1 84.31 549 ARG B N 1
ATOM 8741 C CA . ARG B 1 549 ? -13.914 43.219 32.938 1 84.31 549 ARG B CA 1
ATOM 8742 C C . ARG B 1 549 ? -13.516 41.812 33.375 1 84.31 549 ARG B C 1
ATOM 8744 O O . ARG B 1 549 ? -12.719 41.656 34.312 1 84.31 549 ARG B O 1
ATOM 8751 N N . GLY B 1 550 ? -14.164 40.938 32.844 1 85 550 GLY B N 1
ATOM 8752 C CA . GLY B 1 550 ? -13.859 39.562 33.125 1 85 550 GLY B CA 1
ATOM 8753 C C . GLY B 1 550 ? -12.867 38.938 32.156 1 85 550 GLY B C 1
ATOM 8754 O O . GLY B 1 550 ? -11.867 39.594 31.797 1 85 550 GLY B O 1
ATOM 8755 N N . MET B 1 551 ? -13.062 37.719 31.812 1 81.88 551 MET B N 1
ATOM 8756 C CA . MET B 1 551 ? -12.117 36.938 31 1 81.88 551 MET B CA 1
ATOM 8757 C C . MET B 1 551 ? -12 37.531 29.594 1 81.88 551 MET B C 1
ATOM 8759 O O . MET B 1 551 ? -10.898 37.625 29.047 1 81.88 551 MET B O 1
ATOM 8763 N N . LEU B 1 552 ? -13.078 37.844 29.047 1 82.56 552 LEU B N 1
ATOM 8764 C CA . LEU B 1 552 ? -13.062 38.406 27.703 1 82.56 552 LEU B CA 1
ATOM 8765 C C . LEU B 1 552 ? -12.242 39.688 27.656 1 82.56 552 LEU B C 1
ATOM 8767 O O . LEU B 1 552 ? -11.5 39.938 26.719 1 82.56 552 LEU B O 1
ATOM 8771 N N . TYR B 1 553 ? -12.539 40.438 28.641 1 75 553 TYR B N 1
ATOM 8772 C CA . TYR B 1 553 ? -11.773 41.656 28.766 1 75 553 TYR B CA 1
ATOM 8773 C C . TYR B 1 553 ? -10.281 41.375 28.844 1 75 553 TYR B C 1
ATOM 8775 O O . TYR B 1 553 ? -9.469 42.062 28.219 1 75 553 TYR B O 1
ATOM 8783 N N . GLY B 1 554 ? -10.008 40.406 29.547 1 73.25 554 GLY B N 1
ATOM 8784 C CA . GLY B 1 554 ? -8.617 40 29.625 1 73.25 554 GLY B CA 1
ATOM 8785 C C . GLY B 1 554 ? -8.031 39.594 28.297 1 73.25 554 GLY B C 1
ATOM 8786 O O . GLY B 1 554 ? -6.906 39.969 27.953 1 73.25 554 GLY B O 1
ATOM 8787 N N . TYR B 1 555 ? -8.812 38.812 27.641 1 73.12 555 TYR B N 1
ATOM 8788 C CA . TYR B 1 555 ? -8.367 38.406 26.328 1 73.12 555 TYR B CA 1
ATOM 8789 C C . TYR B 1 555 ? -8.109 39.594 25.422 1 73.12 555 TYR B C 1
ATOM 8791 O O . TYR B 1 555 ? -7.125 39.625 24.688 1 73.12 555 TYR B O 1
ATOM 8799 N N . LYS B 1 556 ? -8.992 40.531 25.5 1 72.75 556 LYS B N 1
ATOM 8800 C CA . LYS B 1 556 ? -8.883 41.719 24.672 1 72.75 556 LYS B CA 1
ATOM 8801 C C . LYS B 1 556 ? -7.656 42.562 25.047 1 72.75 556 LYS B C 1
ATOM 8803 O O . LYS B 1 556 ? -6.965 43.094 24.172 1 72.75 556 LYS B O 1
ATOM 8808 N N . MET B 1 557 ? -7.391 42.594 26.312 1 65.25 557 MET B N 1
ATOM 8809 C CA . MET B 1 557 ? -6.242 43.344 26.781 1 65.25 557 MET B CA 1
ATOM 8810 C C . MET B 1 557 ? -4.934 42.719 26.344 1 65.25 557 MET B C 1
ATOM 8812 O O . MET B 1 557 ? -3.99 43.406 25.969 1 65.25 557 MET B O 1
ATOM 8816 N N . ILE B 1 558 ? -5.004 41.469 26.5 1 59.97 558 ILE B N 1
ATOM 8817 C CA . ILE B 1 558 ? -3.811 40.75 26.078 1 59.97 558 ILE B CA 1
ATOM 8818 C C . ILE B 1 558 ? -3.584 40.938 24.594 1 59.97 558 ILE B C 1
ATOM 8820 O O . ILE B 1 558 ? -2.449 41.125 24.141 1 59.97 558 ILE B O 1
ATOM 8824 N N . ALA B 1 559 ? -4.598 40.906 23.938 1 60.25 559 ALA B N 1
ATOM 8825 C CA . ALA B 1 559 ? -4.52 41.062 22.484 1 60.25 559 ALA B CA 1
ATOM 8826 C C . ALA B 1 559 ? -4.074 42.469 22.109 1 60.25 559 ALA B C 1
ATOM 8828 O O . ALA B 1 559 ? -3.381 42.656 21.109 1 60.25 559 ALA B O 1
ATOM 8829 N N . SER B 1 560 ? -4.441 43.438 22.938 1 54.94 560 SER B N 1
ATOM 8830 C CA . SER B 1 560 ? -4.098 44.844 22.688 1 54.94 560 SER B CA 1
ATOM 8831 C C . SER B 1 560 ? -2.668 45.156 23.109 1 54.94 560 SER B C 1
ATOM 8833 O O . SER B 1 560 ? -2.02 46.031 22.547 1 54.94 560 SER B O 1
ATOM 8835 N N . THR B 1 561 ? -2.297 44.594 24.297 1 44.94 561 THR B N 1
ATOM 8836 C CA . THR B 1 561 ? -0.942 44.875 24.766 1 44.94 561 THR B CA 1
ATOM 8837 C C . THR B 1 561 ? 0.089 44.281 23.812 1 44.94 561 THR B C 1
ATOM 8839 O O . THR B 1 561 ? 1.252 44.688 23.812 1 44.94 561 THR B O 1
ATOM 8842 N N . VAL B 1 562 ? -0.354 43.5 23.234 1 44.31 562 VAL B N 1
ATOM 8843 C CA . VAL B 1 562 ? 0.621 43 22.266 1 44.31 562 VAL B CA 1
ATOM 8844 C C . VAL B 1 562 ? 0.565 43.844 21 1 44.31 562 VAL B C 1
ATOM 8846 O O . VAL B 1 562 ? -0.519 44.219 20.531 1 44.31 562 VAL B O 1
#

Nearest PDB structures (foldseek):
  6rak-assembly1_B  TM=8.902E-01  e=6.814E-32  Thermus thermophilus
  6par-assembly3_E  TM=8.894E-01  e=8.430E-31  Novosphingobium aromaticivorans DSM 12444
  6pao-assembly1_B  TM=8.715E-01  e=2.425E-30  Novosphingobium aromaticivorans DSM 12444
  7zo8-assembly1_A  TM=7.944E-01  e=1.394E-30  Brucella abortus 2308
  7wix-assembly1_B  TM=7.801E-01  e=5.401E-26  Mycobacterium tuberculosis H37Rv

Solvent-accessible surface area (backbone atoms only — not comparable to full-atom values): 56657 Å² total; per-residue (Å²): 116,66,67,39,56,56,71,48,53,68,50,42,50,52,34,64,53,27,46,54,50,27,35,50,29,49,47,48,45,21,55,39,42,18,58,39,48,45,25,40,74,68,75,38,68,69,59,34,53,52,30,49,53,53,39,52,52,36,50,52,50,27,54,50,33,47,50,52,32,53,52,35,46,46,55,41,49,36,55,27,48,47,52,48,52,49,41,38,51,52,9,53,70,40,46,51,55,63,67,52,60,74,45,59,44,67,55,58,44,44,43,68,48,55,52,47,47,44,43,49,62,26,42,51,44,24,54,54,45,52,53,48,39,52,47,26,37,55,53,39,51,58,55,32,46,73,74,39,52,69,60,34,50,53,47,51,53,33,43,51,45,28,49,54,55,42,58,73,48,45,65,60,45,49,52,30,46,50,47,19,50,51,31,40,50,53,30,46,52,52,51,45,39,48,47,68,34,41,64,59,35,58,47,65,59,36,54,69,62,52,49,51,52,49,47,52,33,40,48,51,18,39,50,29,41,38,52,31,51,48,49,52,43,53,38,51,44,50,19,49,49,33,38,53,49,37,51,52,50,45,51,52,52,39,40,53,33,33,55,72,65,76,40,55,75,20,43,43,55,14,49,60,47,44,44,51,51,45,37,54,50,41,50,49,46,52,55,30,51,49,32,40,60,62,44,47,60,54,49,55,54,48,52,62,37,36,48,64,55,80,67,60,42,72,79,66,88,68,81,84,83,50,74,24,39,36,35,42,42,28,23,27,65,57,99,84,40,75,38,30,67,53,38,70,49,75,47,58,64,51,39,36,35,33,38,34,49,58,87,88,21,32,69,67,59,57,60,28,42,80,72,57,59,35,72,65,82,36,63,49,46,25,46,42,91,40,50,50,86,63,44,32,61,64,61,47,29,52,36,43,37,76,43,57,57,74,63,78,42,50,70,38,27,48,44,42,55,37,48,59,79,52,91,71,56,69,66,55,52,52,50,22,31,50,63,33,67,36,46,67,62,38,67,69,38,94,52,33,51,63,32,73,33,49,73,54,36,66,86,46,52,64,43,57,45,36,26,44,46,45,19,22,54,59,57,65,64,42,50,27,41,35,36,39,41,60,50,76,64,36,53,70,69,58,30,51,51,44,50,49,48,61,70,61,52,74,86,26,18,37,40,36,36,45,78,68,80,45,69,74,59,46,61,64,24,65,31,35,37,34,33,49,86,19,33,77,76,44,73,38,31,48,67,59,41,51,73,64,60,44,67,67,33,47,53,46,46,54,40,28,74,53,116,66,66,38,55,56,72,46,53,69,49,42,50,52,33,64,53,29,46,52,51,26,32,50,30,50,48,48,45,21,57,40,42,20,58,38,47,46,25,40,74,68,77,38,70,67,58,34,52,53,32,49,52,53,42,51,54,36,48,52,48,27,54,51,31,47,50,53,32,54,52,35,47,46,55,41,50,35,53,28,48,45,53,48,51,50,43,37,51,53,9,55,72,42,46,52,56,62,66,51,62,74,47,59,46,67,54,56,46,44,42,67,49,54,52,46,47,43,42,49,62,27,42,50,46,22,55,55,46,52,52,47,38,54,47,26,36,54,50,40,52,58,54,33,46,74,74,39,51,68,60,34,50,54,48,51,53,34,45,52,46,30,48,54,55,42,59,73,48,46,66,58,45,51,52,32,47,50,47,20,51,52,30,42,49,52,31,46,52,51,49,44,38,49,47,67,31,39,64,60,34,57,48,66,60,36,53,69,62,51,47,51,53,48,47,53,34,42,46,49,18,38,48,30,40,38,51,30,52,49,47,52,44,54,40,52,45,49,21,51,50,31,36,52,49,38,52,50,48,44,52,53,50,38,39,53,33,33,54,72,66,76,42,55,76,21,43,43,55,15,50,61,46,44,44,53,51,44,36,55,52,40,49,50,45,52,55,30,52,51,32,40,58,63,44,45,59,54,50,54,55,48,53,61,38,35,48,65,56,82,68,62,43,72,81,65,90,67,81,84,82,52,75,24,38,36,35,43,41,28,23,28,66,56,99,85,40,74,39,30,67,53,37,71,48,76,46,59,67,51,40,37,36,35,40,34,49,59,90,88,22,33,68,69,59,58,61,29,42,80,70,58,59,36,73,64,83,35,63,51,48,27,45,44,90,40,50,51,86,64,45,31,60,64,62,48,29,52,36,44,36,75,43,57,56,75,62,79,42,51,70,37,27,49,44,46,55,37,49,58,79,50,92,69,57,68,66,56,52,52,49,22,30,50,62,34,67,36,48,67,60,37,68,69,38,94,52,32,52,64,33,73,33,48,74,54,36,65,88,45,52,65,43,55,46,37,28,44,45,45,19,23,56,58,58,65,63,42,49,28,41,35,37,39,40,58,50,74,66,37,55,70,68,58,30,50,51,44,50,47,48,61,70,61,51,74,85,27,20,37,40,34,36,43,78,71,80,45,68,75,60,44,62,65,24,64,32,36,36,32,34,49,86,20,34,78,74,43,74,38,32,48,68,60,41,50,72,64,59,42,70,65,33,47,54,48,46,55,40,28,75,52